Protein AF-A0A8J2Z647-F1 (afdb_monomer_lite)

InterPro domains:
  IPR025460 Protein of unknown function DUF4280 [PF14107] (947-1056)

pLDDT: mean 74.03, std 20.07, range [22.67, 97.75]

Organism: NCBI:txid2056700

Radius of gyration: 38.81 Å; chains: 1; bounding box: 99×96×97 Å

Secondary structure (DSSP, 8-state):
-HHHHHHHHHHHHTHHHHHHHHHHHHHHHHHHHHHHHHHHHHTTSTTPPP-SHHHHHHHHHHHHHHHHHHT-SS-TT-HHHHHHHHHHHHHHHHHHTT-HHHHHHHHHHHHHHHHHHHHHHHHHHHHHHHHHS-EETTTTEEPHHHHHHHHHHHHHHHHHS---------S-S-----HHHHHHHHHT--TT--HHHHHHHHHHHHHHHHHHHHHHHHHHHGGGS--SSSHHHHHHH-HHHHHHHHTTSS---TTTTTSPPP-HHHHHHHHHHHHHHHTTSS---HHHHHHHHHHHHHHHHHHHHHHS-TT-HHHHHHHHHHHHHH---HHHHHHHHHHHHHHHHHHTT---TT---HHHHHHHHHHHHHHHHHHHHHHTS--S------------------S------SHHHHHHHHHHHHHHHHT-HHHHHHHHHHHHHHHHHHHHHHHHHHHH-TTT-TTHHHHHHHHHHHHHHHHHHHHHHHHHH-TT-HHHHHHHHHHHHHHHHHHHHHHHHHHHHHHHHHHHHHHHHHHHHHH--SSS-----HHHHHHHHHHHHHHHHTS-PPP---TTPPP-GGG---HHHHHHHHHHTTS-HHHHHHHHHHHHHHHHHHHHHHHS-SS--S-HHHHHHHHHHHHHHHHHHHHHHHTTS-----PSPGGGHHHHHHHHHT--TTTS-HHHHHHHHHHHHHHHHHHHHHHHHHS---PPPPPPGGGS-SS-HHHHHHHHHHHHHHHHHHHS-PPPPTT--HHHHHHHHHHHHHHHHHHHHHHHHHHHHHHHHHHH--TTHHHHHHH-S-S---TT----HHHH-TTHHHHHHHTTT-TTHHHHHHHHHHHHHHHHHHHHHHHHHHHHHHHHHHHHHHHHHHHHHHHHHHHHHHHHHHHHHHHHHHHHHHHHHHHHHHHHHHHTTSTTS-----------S-----EEEEEEEEEEEETTBSSPEEE----TTSEETTEEBPBTT---BTTTBPPBS-B--TTSGGGSTTS--PPBPB-S--B-S-SSSEETTEEBPBTT-EEEBSSSTT-EEEEEEEEEEEEEE-

Sequence (1062 aa):
MANELAYFQKFIENLSLYNESETQGLTQKSSVLQRNLNALKQYASPDYKASGLENVNLDQTQKLIADLTSRSSQAPDAPNIQSLKAANDALTDARSAGDMSKVAKISENLSPQVSNFQQSEKKALLTRQSQRVNVDPQTMTPSSEYINALGDQLKKSQAQAPAIGATNVANDSNPKTSLVQIHKNILGLNSESSVEDINSQTQAYAHYQENLSKELSDLSNGNKGNTGKDAVSEIAKKQTLADFMGYPNAAFDAKTANTAVLPMSDQLMMKNTDFLQQTGQIKLPEHDAEMVKSIVSYHEEVTKAQNVQLGDPNTASAHVQELASSTQDPQKQQALSKLNGQVQSWSMFVVPAGLPLVAENVSKKARMLGDAQSTAVKQSQSTENRKMEVVAGEGVVMVLNDHGTSHLIGSDLQIAKQARFEQIFASMPSQQVTRLQSDYLTSVAKVTPSLLIAQSQVSASSLSELTNANATVMTEFSGLKKSALAWQENPSSDELLANYQTHLQSTTAALDQFKQQIPTALASQSQLAANANALHDSLCPCVPDMSFNAQEMLPKMTELQSALDHLPKPPQLPQGGSFDSSAIVGPYTASLNAILAEEGNESLALQASINAEIMKLKSLSQNLPKTPTANMQMASCLCDEVLDAFSQLKSLIVKISLPSVNAPSLASLPDLASFLQGIDLNTMSLPDVLSLLKQIQMELDALCQSLANAMSFSMPPLMGVPNLPPLSVDLLSPLQDLQNCLSMLLNKEVPLPSGVSMATVANLNDVLAPVLNYQHQFMALDQQNFINAMGSQSLPNMQALLSGASPNMSTSGIPSVNDLIPETPVLLNQLQSCENLAHIEDEINEINNALALAAGEIGSHAQKSKNAAKALDEMQAKTIQMQNVIAVQQRNIQSAQTAKQVAKQAELEVALANLNNSMSNTAVLSGQAASALSASSGSPQATMVTCTSSQMLCTFGLGPGMYSTLRATVLINNKPAANITDAAPMVNILPMPSCTAVTNPAWNPLKPISPCIPAGQFIPTNIMTMVQGSPINTMNNKAMCTTAVGGVISFINPSQMTTMTG

Foldseek 3Di:
DVVLVVVLVVLLVCLVVLLVVVLVVLVVLLVLLLVLLVVLLVCLPPPHDDDVVNVVSLLSNLVSLLVLLQQFLDQCPPPLNVLSLVLSVQCVVCVLVVNSNSNNVSSVVVNVSSVVSSVVRNVSSVVLNVQQNPQDPVQSARDPVSLVVLLVSQVSLVVLQDPPDPDPPPDDPDDLQFPLNLLLLLLVDDLPDDLVSLVVSLVSLVVLVVLLLVLLVCLVVVPPDDDDPCSVVSCSVSVSSVSVLCAPSVSDPSSNSSRRANNPSVLVSLVSNLVCCVVVVGPDDPVSNVSSVVSNVVNVVVCVSVVLSSRPLVSSLVSLVVSLVPDPDPSSVVSSVSSSVSSVVCVLLDDPPDDPDPVVNVVVSSVSSVVVVVVVVVVVPPPDDDDDDDDDDDDDDDDDDDDDDDDPDDPVVVVVVVVVVVVVVCPQLLNLLVVLLVLLVVLCQLQLLLLLLCVLVCPDDPCVQLVVLNVQLVVLNVQLVVLVVVCLVPVPDPVSVVSNVVSSVSNVVSSVSNNVSSVVSVVVLVLLLVLLLVLLCQLPDPDDDDQDDLVVNPVSLVVNLSSLLSFDFPPPPPPPDDPPLVPAAEPLNLVVLVVCLQPDPVVLVLVVQLVVLLVQLVVLLVPFDPDDDPPVVVLAVSLVSLLVSLVSNLVSLLVLPDPPPVQVDPVCLVVVLVVLVPDDPVPDDPVVVVVVVVVVVVVVVVVVVSVSSVDDSRDRPRDDSVNYQNDDPSNLVSLVSSLVSLVVCLVDVDDGNPNDDNVSSVSSNVSSVSSNVSNVVSVVSNVVSSVVSVVSDPVCVVVCCVVVQPPDDPPPSQDFPCSNRVCVVVVLVSSPVYPCSVSSVVSRVSSSVSSRVSVVVVVVVVVVVVVVVVSVVVVVVVVVVVVVVVVVVVVVVVVVVVVVVVVVVVVVVVVVVVVVVVVVPPPPDDDDDDDDDYDDDDDDPWFFFAFFQFWKDKPFFPAIWGFGAPDCPDDDPNTHTAFLVLQDWCRGTDFGPAGRAPLQPVVPVPDDGDTFIFDDGWDAPDQPDDDPNGHTDTQATWGDIPNHVVMIMGTPGRVGDPHTDD

Structure (mmCIF, N/CA/C/O backbone):
data_AF-A0A8J2Z647-F1
#
_entry.id   AF-A0A8J2Z647-F1
#
loop_
_atom_site.group_PDB
_atom_site.id
_atom_site.type_symbol
_atom_site.label_atom_id
_atom_site.label_alt_id
_atom_site.label_comp_id
_atom_site.label_asym_id
_atom_site.label_entity_id
_atom_site.label_seq_id
_atom_site.pdbx_PDB_ins_code
_atom_site.Cartn_x
_atom_site.Cartn_y
_atom_site.Cartn_z
_atom_site.occupancy
_atom_site.B_iso_or_equiv
_atom_site.auth_seq_id
_atom_site.auth_comp_id
_atom_site.auth_asym_id
_atom_site.auth_atom_id
_atom_site.pdbx_PDB_model_num
ATOM 1 N N . MET A 1 1 ? -30.584 4.258 8.368 1.00 54.09 1 MET A N 1
ATOM 2 C CA . MET A 1 1 ? -31.681 4.351 7.375 1.00 54.09 1 MET A CA 1
ATOM 3 C C . MET A 1 1 ? -31.402 5.392 6.286 1.00 54.09 1 MET A C 1
ATOM 5 O O . MET A 1 1 ? -30.864 4.986 5.273 1.00 54.09 1 MET A O 1
ATOM 9 N N . ALA A 1 2 ? -31.635 6.707 6.450 1.00 67.75 2 ALA A N 1
ATOM 10 C CA . ALA A 1 2 ? -31.371 7.686 5.364 1.00 67.75 2 ALA A CA 1
ATOM 11 C C . ALA A 1 2 ? -29.898 7.729 4.883 1.00 67.75 2 ALA A C 1
ATOM 13 O O . ALA A 1 2 ? -29.627 7.967 3.709 1.00 67.75 2 ALA A O 1
ATOM 14 N N . ASN A 1 3 ? -28.949 7.436 5.779 1.00 75.94 3 ASN A N 1
ATOM 15 C CA . ASN A 1 3 ? -27.516 7.449 5.471 1.00 75.94 3 ASN A CA 1
ATOM 16 C C . ASN A 1 3 ? -27.065 6.285 4.569 1.00 75.94 3 ASN A C 1
ATOM 18 O O . ASN A 1 3 ? -26.097 6.442 3.832 1.00 75.94 3 ASN A O 1
ATOM 22 N N . GLU A 1 4 ? -27.744 5.134 4.604 1.00 75.56 4 GLU A N 1
ATOM 23 C CA . GLU A 1 4 ? -27.357 3.948 3.819 1.00 75.56 4 GLU A CA 1
ATOM 24 C C . GLU A 1 4 ? -27.774 4.094 2.354 1.00 75.56 4 GLU A C 1
ATOM 26 O O . GLU A 1 4 ? -26.963 3.867 1.457 1.00 75.56 4 GLU A O 1
ATOM 31 N N . LEU A 1 5 ? -28.994 4.583 2.108 1.00 77.25 5 LEU A N 1
ATOM 32 C CA . LEU A 1 5 ? -29.458 4.923 0.764 1.00 77.25 5 LEU A CA 1
ATOM 33 C C . LEU A 1 5 ? -28.620 6.056 0.148 1.00 77.25 5 LEU A C 1
ATOM 35 O O . LEU A 1 5 ? -28.224 5.966 -1.010 1.00 77.25 5 LEU A O 1
ATOM 39 N N . ALA A 1 6 ? -28.274 7.082 0.936 1.00 77.69 6 ALA A N 1
ATOM 40 C CA . ALA A 1 6 ? -27.394 8.164 0.488 1.00 77.69 6 ALA A CA 1
ATOM 41 C C . ALA A 1 6 ? -25.971 7.671 0.162 1.00 77.69 6 ALA A C 1
ATOM 43 O O . ALA A 1 6 ? -25.351 8.148 -0.789 1.00 77.69 6 ALA A O 1
ATOM 44 N N . TYR A 1 7 ? -25.447 6.703 0.923 1.00 83.06 7 TYR A N 1
ATOM 45 C CA . TYR A 1 7 ? -24.169 6.061 0.616 1.00 83.06 7 TYR A CA 1
ATOM 46 C C . TYR A 1 7 ? -24.239 5.271 -0.694 1.00 83.06 7 TYR A C 1
ATOM 48 O O . TYR A 1 7 ? -23.358 5.418 -1.542 1.00 83.06 7 TYR A O 1
ATOM 56 N N . PHE A 1 8 ? -25.294 4.474 -0.888 1.00 81.56 8 PHE A N 1
ATOM 57 C CA . PHE A 1 8 ? -25.481 3.716 -2.122 1.00 81.56 8 PHE A CA 1
ATOM 58 C C . PHE A 1 8 ? -25.636 4.638 -3.335 1.00 81.56 8 PHE A C 1
ATOM 60 O O . PHE A 1 8 ? -24.998 4.411 -4.358 1.00 81.56 8 PHE A O 1
ATOM 67 N N . GLN A 1 9 ? -26.380 5.735 -3.198 1.00 81.50 9 GLN A N 1
ATOM 68 C CA . GLN A 1 9 ? -26.502 6.746 -4.244 1.00 81.50 9 GLN A CA 1
ATOM 69 C C . GLN A 1 9 ? -25.138 7.351 -4.610 1.00 81.50 9 GLN A C 1
ATOM 71 O O . GLN A 1 9 ? -24.772 7.364 -5.783 1.00 81.50 9 GLN A O 1
ATOM 76 N N . LYS A 1 10 ? -24.330 7.754 -3.619 1.00 83.88 10 LYS A N 1
ATOM 77 C CA . LYS A 1 10 ? -22.957 8.225 -3.866 1.00 83.88 10 LYS A CA 1
ATOM 78 C C . LYS A 1 10 ? -22.075 7.155 -4.509 1.00 83.88 10 LYS A C 1
ATOM 80 O O . LYS A 1 10 ? -21.199 7.483 -5.304 1.00 83.88 10 LYS A O 1
ATOM 85 N N . PHE A 1 11 ? -22.261 5.881 -4.170 1.00 85.38 11 PHE A N 1
ATOM 86 C CA . PHE A 1 11 ? -21.549 4.785 -4.824 1.00 85.38 11 PHE A CA 1
ATOM 87 C C . PHE A 1 11 ? -21.916 4.687 -6.313 1.00 85.38 11 PHE A C 1
ATOM 89 O O . PHE A 1 11 ? -21.012 4.600 -7.143 1.00 85.38 11 PHE A O 1
ATOM 96 N N . ILE A 1 12 ? -23.206 4.780 -6.657 1.00 82.69 12 ILE A N 1
ATOM 97 C CA . ILE A 1 12 ? -23.685 4.799 -8.049 1.00 82.69 12 ILE A CA 1
ATOM 98 C C . ILE A 1 12 ? -23.150 6.024 -8.805 1.00 82.69 12 ILE A C 1
ATOM 100 O O . ILE A 1 12 ? -22.647 5.881 -9.918 1.00 82.69 12 ILE A O 1
ATOM 104 N N . GLU A 1 13 ? -23.178 7.210 -8.191 1.00 82.69 13 GLU A N 1
ATOM 105 C CA . GLU A 1 13 ? -22.637 8.450 -8.772 1.00 82.69 13 GLU A CA 1
ATOM 106 C C . GLU A 1 13 ? -21.132 8.337 -9.084 1.00 82.69 13 GLU A C 1
ATOM 108 O O . GLU A 1 13 ? -20.663 8.863 -10.092 1.00 82.69 13 GLU A O 1
ATOM 113 N N . ASN A 1 14 ? -20.380 7.592 -8.266 1.00 85.06 14 ASN A N 1
ATOM 114 C CA . ASN A 1 14 ? -18.940 7.376 -8.437 1.00 85.06 14 ASN A CA 1
ATOM 115 C C . ASN A 1 14 ? -18.584 6.112 -9.240 1.00 85.06 14 ASN A C 1
ATOM 117 O O . ASN A 1 14 ? -17.405 5.790 -9.397 1.00 85.06 14 ASN A O 1
ATOM 121 N N . LEU A 1 15 ? -19.563 5.372 -9.766 1.00 81.31 15 LEU A N 1
ATOM 122 C CA . LEU A 1 15 ? -19.337 4.093 -10.449 1.00 81.31 15 LEU A CA 1
ATOM 123 C C . LEU A 1 15 ? -18.454 4.229 -11.701 1.00 81.31 15 LEU A C 1
ATOM 125 O O . LEU A 1 15 ? -17.704 3.312 -12.040 1.00 81.31 15 LEU A O 1
ATOM 129 N N . SER A 1 16 ? -18.503 5.386 -12.367 1.00 81.06 16 SER A N 1
ATOM 130 C CA . SER A 1 16 ? -17.618 5.726 -13.487 1.00 81.06 16 SER A CA 1
ATOM 131 C C . SER A 1 16 ? -16.142 5.757 -13.076 1.00 81.06 16 SER A C 1
ATOM 133 O O . SER A 1 16 ? -15.313 5.209 -13.800 1.00 81.06 16 SER A O 1
ATOM 135 N N . LEU A 1 17 ? -15.819 6.304 -11.898 1.00 82.25 17 LEU A N 1
ATOM 136 C CA . LEU A 1 17 ? -14.452 6.364 -11.369 1.00 82.25 17 LEU A CA 1
ATOM 137 C C . LEU A 1 17 ? -13.914 4.967 -11.044 1.00 82.25 17 LEU A C 1
ATOM 139 O O . LEU A 1 17 ? -12.763 4.656 -11.351 1.00 82.25 17 LEU A O 1
ATOM 143 N N . TYR A 1 18 ? -14.752 4.092 -10.478 1.00 81.50 18 TYR A N 1
ATOM 144 C CA . TYR A 1 18 ? -14.369 2.697 -10.233 1.00 81.50 18 TYR A CA 1
ATOM 145 C C . TYR A 1 18 ? -14.069 1.953 -11.541 1.00 81.50 18 TYR A C 1
ATOM 147 O O . TYR A 1 18 ? -13.082 1.223 -11.617 1.00 81.50 18 TYR A O 1
ATOM 155 N N . ASN A 1 19 ? -14.862 2.182 -12.591 1.00 81.56 19 ASN A N 1
ATOM 156 C CA . ASN A 1 19 ? -14.628 1.583 -13.909 1.00 81.56 19 ASN A CA 1
ATOM 157 C C . ASN A 1 19 ? -13.360 2.101 -14.579 1.00 81.56 19 ASN A C 1
ATOM 159 O O . ASN A 1 19 ? -12.630 1.338 -15.219 1.00 81.56 19 ASN A O 1
ATOM 163 N N . GLU A 1 20 ? -13.092 3.397 -14.444 1.00 84.81 20 GLU A N 1
ATOM 164 C CA . GLU A 1 20 ? -11.859 3.990 -14.938 1.00 84.81 20 GLU A CA 1
ATOM 165 C C . GLU A 1 20 ? -10.650 3.383 -14.220 1.00 84.81 20 GLU A C 1
ATOM 167 O O . GLU A 1 20 ? -9.707 2.943 -14.877 1.00 84.81 20 GLU A O 1
ATOM 172 N N . SER A 1 21 ? -10.723 3.237 -12.894 1.00 85.69 21 SER A N 1
ATOM 173 C CA . SER A 1 21 ? -9.694 2.569 -12.094 1.00 85.69 21 SER A CA 1
ATOM 174 C C . SER A 1 21 ? -9.482 1.104 -12.509 1.00 85.69 21 SER A C 1
ATOM 176 O O . SER A 1 21 ? -8.341 0.682 -12.711 1.00 85.69 21 SER A O 1
ATOM 178 N N . GLU A 1 22 ? -10.554 0.329 -12.728 1.00 84.50 22 GLU A N 1
ATOM 179 C CA . GLU A 1 22 ? -10.462 -1.055 -13.227 1.00 84.50 22 GLU A CA 1
ATOM 180 C C . GLU A 1 22 ? -9.810 -1.109 -14.624 1.00 84.50 22 GLU A C 1
ATOM 182 O O . GLU A 1 22 ? -8.928 -1.937 -14.875 1.00 84.50 22 GLU A O 1
ATOM 187 N N . THR A 1 23 ? -10.163 -0.176 -15.514 1.00 85.00 23 THR A N 1
ATOM 188 C CA . THR A 1 23 ? -9.591 -0.070 -16.868 1.00 85.00 23 THR A CA 1
ATOM 189 C C . THR A 1 23 ? -8.109 0.323 -16.842 1.00 85.00 23 THR A C 1
ATOM 191 O O . THR A 1 23 ? -7.301 -0.213 -17.612 1.00 85.00 23 THR A O 1
ATOM 194 N N . GLN A 1 24 ? -7.722 1.234 -15.947 1.00 88.25 24 GLN A N 1
ATOM 195 C CA . GLN A 1 24 ? -6.329 1.624 -15.730 1.00 88.25 24 GLN A CA 1
ATOM 196 C C . GLN A 1 24 ? -5.515 0.451 -15.168 1.00 88.25 24 GLN A C 1
ATOM 198 O O . GLN A 1 24 ? -4.445 0.143 -15.696 1.00 88.25 24 GLN A O 1
ATOM 203 N N . GLY A 1 25 ? -6.049 -0.271 -14.178 1.00 87.31 25 GLY A N 1
ATOM 204 C CA . GLY A 1 25 ? -5.416 -1.465 -13.613 1.00 87.31 25 GLY A CA 1
ATOM 205 C C . GLY A 1 25 ? -5.202 -2.572 -14.650 1.00 87.31 25 GLY A C 1
ATOM 206 O O . GLY A 1 25 ? -4.129 -3.178 -14.703 1.00 87.31 25 GLY A O 1
ATOM 207 N N . LEU A 1 26 ? -6.183 -2.796 -15.530 1.00 87.25 26 LEU A N 1
ATOM 208 C CA . LEU A 1 26 ? -6.056 -3.714 -16.664 1.00 87.25 26 LEU A CA 1
ATOM 209 C C . LEU A 1 26 ? -4.942 -3.273 -17.627 1.00 87.25 26 LEU A C 1
ATOM 211 O O . LEU A 1 26 ? -4.101 -4.081 -18.025 1.00 87.25 26 LEU A O 1
ATOM 215 N N . THR A 1 27 ? -4.908 -1.986 -17.975 1.00 88.12 27 THR A N 1
ATOM 216 C CA . THR A 1 27 ? -3.908 -1.406 -18.884 1.00 88.12 27 THR A CA 1
ATOM 217 C C . THR A 1 27 ? -2.497 -1.514 -18.310 1.00 88.12 27 THR A C 1
ATOM 219 O O . THR A 1 27 ? -1.562 -1.887 -19.023 1.00 88.12 27 THR A O 1
ATOM 222 N N . GLN A 1 28 ? -2.339 -1.271 -17.009 1.00 91.38 28 GLN A N 1
ATOM 223 C CA . GLN A 1 28 ? -1.070 -1.424 -16.309 1.00 91.38 28 GLN A CA 1
ATOM 224 C C . GLN A 1 28 ? -0.593 -2.882 -16.335 1.00 91.38 28 GLN A C 1
ATOM 226 O O . GLN A 1 28 ? 0.544 -3.146 -16.729 1.00 91.38 28 GLN A O 1
ATOM 231 N N . LYS A 1 29 ? -1.456 -3.842 -15.975 1.00 91.06 29 LYS A N 1
ATOM 232 C CA . LYS A 1 29 ? -1.112 -5.276 -15.970 1.00 91.06 29 LYS A CA 1
ATOM 233 C C . LYS A 1 29 ? -0.790 -5.807 -17.364 1.00 91.06 29 LYS A C 1
ATOM 235 O O . LYS A 1 29 ? 0.198 -6.519 -17.517 1.00 91.06 29 LYS A O 1
ATOM 240 N N . SER A 1 30 ? -1.566 -5.408 -18.372 1.00 90.31 30 SER A N 1
ATOM 241 C CA . SER A 1 30 ? -1.298 -5.711 -19.784 1.00 90.31 30 SER A CA 1
ATOM 242 C C . SER A 1 30 ? 0.072 -5.176 -20.216 1.00 90.31 30 SER A C 1
ATOM 244 O O . SER A 1 30 ? 0.875 -5.905 -20.791 1.00 90.31 30 SER A O 1
ATOM 246 N N . SER A 1 31 ? 0.408 -3.939 -19.835 1.00 91.00 31 SER A N 1
ATOM 247 C CA . SER A 1 31 ? 1.707 -3.327 -20.150 1.00 91.00 31 SER A CA 1
ATOM 248 C C . SER A 1 31 ? 2.879 -4.033 -19.456 1.00 91.00 31 SER A C 1
ATOM 250 O O . SER A 1 31 ? 3.943 -4.208 -20.050 1.00 91.00 31 SER A O 1
ATOM 252 N N . VAL A 1 32 ? 2.710 -4.470 -18.201 1.00 92.00 32 VAL A N 1
ATOM 253 C CA . VAL A 1 32 ? 3.717 -5.287 -17.498 1.00 92.00 32 VAL A CA 1
ATOM 254 C C . VAL A 1 32 ? 3.878 -6.640 -18.190 1.00 92.00 32 VAL A C 1
ATOM 256 O O . VAL A 1 32 ? 5.005 -7.037 -18.471 1.00 92.00 32 VAL A O 1
ATOM 259 N N . LEU A 1 33 ? 2.773 -7.312 -18.528 1.00 94.06 33 LEU A N 1
ATOM 260 C CA . LEU A 1 33 ? 2.807 -8.581 -19.251 1.00 94.06 33 LEU A CA 1
ATOM 261 C C . LEU A 1 33 ? 3.526 -8.426 -20.596 1.00 94.06 33 LEU A C 1
ATOM 263 O O . LEU A 1 33 ? 4.410 -9.212 -20.912 1.00 94.06 33 LEU A O 1
ATOM 267 N N . GLN A 1 34 ? 3.238 -7.362 -21.342 1.00 94.06 34 GLN A N 1
ATOM 268 C CA . GLN A 1 34 ? 3.888 -7.063 -22.613 1.00 94.06 34 GLN A CA 1
ATOM 269 C C . GLN A 1 34 ? 5.408 -6.868 -22.467 1.00 94.06 34 GLN A C 1
ATOM 271 O O . GLN A 1 34 ? 6.181 -7.360 -23.293 1.00 94.06 34 GLN A O 1
ATOM 276 N N . ARG A 1 35 ? 5.858 -6.196 -21.397 1.00 93.38 35 ARG A N 1
ATOM 277 C CA . ARG A 1 35 ? 7.290 -6.072 -21.074 1.00 93.38 35 ARG A CA 1
ATOM 278 C C . ARG A 1 35 ? 7.919 -7.427 -20.754 1.00 93.38 35 ARG A C 1
ATOM 280 O O . ARG A 1 35 ? 8.986 -7.726 -21.287 1.00 93.38 35 ARG A O 1
ATOM 287 N N . ASN A 1 36 ? 7.247 -8.260 -19.963 1.00 92.88 36 ASN A N 1
ATOM 288 C CA . ASN A 1 36 ? 7.747 -9.592 -19.623 1.00 92.88 36 ASN A CA 1
ATOM 289 C C . ASN A 1 36 ? 7.834 -10.501 -20.857 1.00 92.88 36 ASN A C 1
ATOM 291 O O . ASN A 1 36 ? 8.835 -11.189 -21.037 1.00 92.88 36 ASN A O 1
ATOM 295 N N . LEU A 1 37 ? 6.848 -10.446 -21.757 1.00 93.44 37 LEU A N 1
ATOM 296 C CA . LEU A 1 37 ? 6.883 -11.187 -23.021 1.00 93.44 37 LEU A CA 1
ATOM 297 C C . LEU A 1 37 ? 8.038 -10.737 -23.917 1.00 93.44 37 LEU A C 1
ATOM 299 O O . LEU A 1 37 ? 8.692 -11.570 -24.541 1.00 93.44 37 LEU A O 1
ATOM 303 N N . ASN A 1 38 ? 8.340 -9.438 -23.950 1.00 91.75 38 ASN A N 1
ATOM 304 C CA . ASN A 1 38 ? 9.505 -8.932 -24.672 1.00 91.75 38 ASN A CA 1
ATOM 305 C C . ASN A 1 38 ? 10.830 -9.402 -24.049 1.00 91.75 38 ASN A C 1
ATOM 307 O O . ASN A 1 38 ? 11.751 -9.732 -24.791 1.00 91.75 38 ASN A O 1
ATOM 311 N N . ALA A 1 39 ? 10.919 -9.500 -22.719 1.00 90.25 39 ALA A N 1
ATOM 312 C CA . ALA A 1 39 ? 12.086 -10.074 -22.048 1.00 90.25 39 ALA A CA 1
ATOM 313 C C . ALA A 1 39 ? 12.245 -11.574 -22.358 1.00 90.25 39 ALA A C 1
ATOM 315 O O . ALA A 1 39 ? 13.338 -12.017 -22.703 1.00 90.25 39 ALA A O 1
ATOM 316 N N . LEU A 1 40 ? 11.151 -12.348 -22.335 1.00 90.94 40 LEU A N 1
ATOM 317 C CA . LEU A 1 40 ? 11.168 -13.777 -22.674 1.00 90.94 40 LEU A CA 1
ATOM 318 C C . LEU A 1 40 ? 11.621 -14.039 -24.119 1.00 90.94 40 LEU A C 1
ATOM 320 O O . LEU A 1 40 ? 12.302 -15.032 -24.374 1.00 90.94 40 LEU A O 1
ATOM 324 N N . LYS A 1 41 ? 11.318 -13.135 -25.062 1.00 91.69 41 LYS A N 1
ATOM 325 C CA . LYS A 1 41 ? 11.833 -13.213 -26.443 1.00 91.69 41 LYS A CA 1
ATOM 326 C C . LYS A 1 41 ? 13.357 -13.118 -26.511 1.00 91.69 41 LYS A C 1
ATOM 328 O O . LYS A 1 41 ? 13.965 -13.789 -27.338 1.00 91.69 41 LYS A O 1
ATOM 333 N N . GLN A 1 42 ? 13.986 -12.318 -25.649 1.00 88.56 42 GLN A N 1
ATOM 334 C CA . GLN A 1 42 ? 15.446 -12.158 -25.649 1.00 88.56 42 GLN A CA 1
ATOM 335 C C . GLN A 1 42 ? 16.165 -13.444 -25.217 1.00 88.56 42 GLN A C 1
ATOM 337 O O . GLN A 1 42 ? 17.270 -13.717 -25.685 1.00 88.56 42 GLN A O 1
ATOM 342 N N . TYR A 1 43 ? 15.513 -14.278 -24.401 1.00 84.38 43 TYR A N 1
ATOM 343 C CA . TYR A 1 43 ? 16.066 -15.554 -23.931 1.00 84.38 43 TYR A CA 1
ATOM 344 C C . TYR A 1 43 ? 16.123 -16.641 -25.006 1.00 84.38 43 TYR A C 1
ATOM 346 O O . TYR A 1 43 ? 16.793 -17.652 -24.822 1.00 84.38 43 TYR A O 1
ATOM 354 N N . ALA A 1 44 ? 15.447 -16.428 -26.136 1.00 78.44 44 ALA A N 1
ATOM 355 C CA . ALA A 1 44 ? 15.513 -17.307 -27.300 1.00 78.44 44 ALA A CA 1
ATOM 356 C C . ALA A 1 44 ? 16.778 -17.126 -28.135 1.00 78.44 44 ALA A C 1
ATOM 358 O O . ALA A 1 44 ? 17.016 -17.932 -29.037 1.00 78.44 44 ALA A O 1
ATOM 359 N N . SER A 1 45 ? 17.514 -16.030 -27.925 1.00 83.56 45 SER A N 1
ATOM 360 C CA . SER A 1 45 ? 18.681 -15.738 -28.744 1.00 83.56 45 SER A CA 1
ATOM 361 C C . SER A 1 45 ? 19.688 -16.885 -28.614 1.00 83.56 45 SER A C 1
ATOM 363 O O . SER A 1 45 ? 19.972 -17.299 -27.488 1.00 83.56 45 SER A O 1
ATOM 365 N N . PRO A 1 46 ? 20.258 -17.394 -29.723 1.00 77.94 46 PRO A N 1
ATOM 366 C CA . PRO A 1 46 ? 21.289 -18.432 -29.666 1.00 77.94 46 PRO A CA 1
ATOM 367 C C . PRO A 1 46 ? 22.515 -18.009 -28.838 1.00 77.94 46 PRO A C 1
ATOM 369 O O . PRO A 1 46 ? 23.239 -18.868 -28.338 1.00 77.94 46 PRO A O 1
ATOM 372 N N . ASP A 1 47 ? 22.709 -16.703 -28.637 1.00 82.75 47 ASP A N 1
ATOM 373 C CA . ASP A 1 47 ? 23.798 -16.135 -27.839 1.00 82.75 47 ASP A CA 1
ATOM 374 C C . ASP A 1 47 ? 23.453 -15.969 -26.348 1.00 82.75 47 ASP A C 1
ATOM 376 O O . ASP A 1 47 ? 24.308 -15.590 -25.540 1.00 82.75 47 ASP A O 1
ATOM 380 N N . TYR A 1 48 ? 22.204 -16.233 -25.953 1.00 80.31 48 TYR A N 1
ATOM 381 C CA . TYR A 1 48 ? 21.752 -16.027 -24.585 1.00 80.31 48 TYR A CA 1
ATOM 382 C C . TYR A 1 48 ? 22.278 -17.116 -23.638 1.00 80.31 48 TYR A C 1
ATOM 384 O O . TYR A 1 48 ? 22.053 -18.312 -23.830 1.00 80.31 48 TYR A O 1
ATOM 392 N N . LYS A 1 49 ? 22.968 -16.699 -22.570 1.00 80.12 49 LYS A N 1
ATOM 393 C CA . LYS A 1 49 ? 23.425 -17.592 -21.496 1.00 80.12 49 LYS A CA 1
ATOM 394 C C . LYS A 1 49 ? 22.438 -17.547 -20.340 1.00 80.12 49 LYS A C 1
ATOM 396 O O . LYS A 1 49 ? 22.193 -16.473 -19.797 1.00 80.12 49 LYS A O 1
ATOM 401 N N . ALA A 1 50 ? 21.949 -18.720 -19.941 1.00 78.44 50 ALA A N 1
ATOM 402 C CA . ALA A 1 50 ? 21.020 -18.852 -18.828 1.00 78.44 50 ALA A CA 1
ATOM 403 C C . ALA A 1 50 ? 21.577 -18.203 -17.547 1.00 78.44 50 ALA A C 1
ATOM 405 O O . ALA A 1 50 ? 22.689 -18.503 -17.107 1.00 78.44 50 ALA A O 1
ATOM 406 N N . SER A 1 51 ? 20.781 -17.315 -16.966 1.00 80.31 51 SER A N 1
ATOM 407 C CA . SER A 1 51 ? 21.056 -16.470 -15.805 1.00 80.31 51 SER A CA 1
ATOM 408 C C . SER A 1 51 ? 20.190 -16.821 -14.589 1.00 80.31 51 SER A C 1
ATOM 410 O O . SER A 1 51 ? 20.472 -16.368 -13.481 1.00 80.31 51 SER A O 1
ATOM 412 N N . GLY A 1 52 ? 19.126 -17.608 -14.779 1.00 78.19 52 GLY A N 1
ATOM 413 C CA . GLY A 1 52 ? 18.112 -17.900 -13.767 1.00 78.19 52 GLY A CA 1
ATOM 414 C C . GLY A 1 52 ? 16.986 -16.858 -13.699 1.00 78.19 52 GLY A C 1
ATOM 415 O O . GLY A 1 52 ? 15.943 -17.140 -13.106 1.00 78.19 52 GLY A O 1
ATOM 416 N N . LEU A 1 53 ? 17.153 -15.684 -14.327 1.00 77.06 53 LEU A N 1
ATOM 417 C CA . LEU A 1 53 ? 16.112 -14.649 -14.436 1.00 77.06 53 LEU A CA 1
ATOM 418 C C . LEU A 1 53 ? 14.943 -15.087 -15.326 1.00 77.06 53 LEU A C 1
ATOM 420 O O . LEU A 1 53 ? 13.837 -14.567 -15.185 1.00 77.06 53 LEU A O 1
ATOM 424 N N . GLU A 1 54 ? 15.159 -16.064 -16.206 1.00 86.50 54 GLU A N 1
ATOM 425 C CA . GLU A 1 54 ? 14.137 -16.577 -17.117 1.00 86.50 54 GLU A CA 1
ATOM 426 C C . GLU A 1 54 ? 12.993 -17.207 -16.335 1.00 86.50 54 GLU A C 1
ATOM 428 O O . GLU A 1 54 ? 11.832 -16.952 -16.639 1.00 86.50 54 GLU A O 1
ATOM 433 N N . ASN A 1 55 ? 13.317 -17.955 -15.277 1.00 81.25 55 ASN A N 1
ATOM 434 C CA . ASN A 1 55 ? 12.321 -18.572 -14.408 1.00 81.25 55 ASN A CA 1
ATOM 435 C C . ASN A 1 55 ? 11.493 -17.522 -13.661 1.00 81.25 55 ASN A C 1
ATOM 437 O O . ASN A 1 55 ? 10.278 -17.659 -13.582 1.00 81.25 55 ASN A O 1
ATOM 441 N N . VAL A 1 56 ? 12.128 -16.449 -13.177 1.00 81.00 56 VAL A N 1
ATOM 442 C CA . VAL A 1 56 ? 11.430 -15.360 -12.475 1.00 81.00 56 VAL A CA 1
ATOM 443 C C . VAL A 1 56 ? 10.478 -14.632 -13.422 1.00 81.00 56 VAL A C 1
ATOM 445 O O . VAL A 1 56 ? 9.314 -14.417 -13.086 1.00 81.00 56 VAL A O 1
ATOM 448 N N . ASN A 1 57 ? 10.946 -14.285 -14.621 1.00 85.75 57 ASN A N 1
ATOM 449 C CA . ASN A 1 57 ? 10.122 -13.604 -15.616 1.00 85.75 57 ASN A CA 1
ATOM 450 C C . ASN A 1 57 ? 8.998 -14.499 -16.138 1.00 85.75 57 ASN A C 1
ATOM 452 O O . ASN A 1 57 ? 7.892 -14.012 -16.380 1.00 85.75 57 ASN A O 1
ATOM 456 N N . LEU A 1 58 ? 9.241 -15.804 -16.260 1.00 88.25 58 LEU A N 1
ATOM 457 C CA . LEU A 1 58 ? 8.225 -16.777 -16.635 1.00 88.25 58 LEU A CA 1
ATOM 458 C C . LEU A 1 58 ? 7.163 -16.937 -15.538 1.00 88.25 58 LEU A C 1
ATOM 460 O O . LEU A 1 58 ? 5.982 -16.823 -15.847 1.00 88.25 58 LEU A O 1
ATOM 464 N N . ASP A 1 59 ? 7.556 -17.077 -14.268 1.00 86.69 59 ASP A N 1
ATOM 465 C CA . ASP A 1 59 ? 6.628 -17.129 -13.126 1.00 86.69 59 ASP A CA 1
ATOM 466 C C . ASP A 1 59 ? 5.750 -15.872 -13.054 1.00 86.69 59 ASP A C 1
ATOM 468 O O . ASP A 1 59 ? 4.528 -15.950 -12.909 1.00 86.69 59 ASP A O 1
ATOM 472 N N . GLN A 1 60 ? 6.355 -14.690 -13.212 1.00 88.62 60 GLN A N 1
ATOM 473 C CA . GLN A 1 60 ? 5.616 -13.427 -13.241 1.00 88.62 60 GLN A CA 1
ATOM 474 C C . GLN A 1 60 ? 4.656 -13.346 -14.433 1.00 88.62 60 GLN A C 1
ATOM 476 O O . GLN A 1 60 ? 3.532 -12.872 -14.281 1.00 88.62 60 GLN A O 1
ATOM 481 N N . THR A 1 61 ? 5.081 -13.817 -15.608 1.00 92.62 61 THR A N 1
ATOM 482 C CA . THR A 1 61 ? 4.251 -13.874 -16.821 1.00 92.62 61 THR A CA 1
ATOM 483 C C . THR A 1 61 ? 3.038 -14.773 -16.605 1.00 92.62 61 THR A C 1
ATOM 485 O O . THR A 1 61 ? 1.911 -14.334 -16.819 1.00 92.62 61 THR A O 1
ATOM 488 N N . GLN A 1 62 ? 3.249 -15.993 -16.107 1.00 91.69 62 GLN A N 1
ATOM 489 C CA . GLN A 1 62 ? 2.178 -16.955 -15.839 1.00 91.69 62 GLN A CA 1
ATOM 490 C C . GLN A 1 62 ? 1.197 -16.423 -14.786 1.00 91.69 62 GLN A C 1
ATOM 492 O O . GLN A 1 62 ? -0.018 -16.500 -14.967 1.00 91.69 62 GLN A O 1
ATOM 497 N N . LYS A 1 63 ? 1.709 -15.786 -13.724 1.00 88.50 63 LYS A N 1
ATOM 498 C CA . LYS A 1 63 ? 0.881 -15.140 -12.697 1.00 88.50 63 LYS A CA 1
ATOM 499 C C . LYS A 1 63 ? 0.041 -13.990 -13.257 1.00 88.50 63 LYS A C 1
ATOM 501 O O . LYS A 1 63 ? -1.125 -13.867 -12.895 1.00 88.50 63 LYS A O 1
ATOM 506 N N . LEU A 1 64 ? 0.606 -13.159 -14.135 1.00 91.81 64 LEU A N 1
ATOM 507 C CA . LEU A 1 64 ? -0.127 -12.064 -14.778 1.00 91.81 64 LEU A CA 1
ATOM 508 C C . LEU A 1 64 ? -1.202 -12.580 -15.735 1.00 91.81 64 LEU A C 1
ATOM 510 O O . LEU A 1 64 ? -2.296 -12.027 -15.748 1.00 91.81 64 LEU A O 1
ATOM 514 N N . ILE A 1 65 ? -0.933 -13.644 -16.497 1.00 92.50 65 ILE A N 1
ATOM 515 C CA . ILE A 1 65 ? -1.944 -14.257 -17.371 1.00 92.50 65 ILE A CA 1
ATOM 516 C C . ILE A 1 65 ? -3.081 -14.854 -16.533 1.00 92.50 65 ILE A C 1
ATOM 518 O O . ILE A 1 65 ? -4.252 -14.624 -16.840 1.00 92.50 65 ILE A O 1
ATOM 522 N N . ALA A 1 66 ? -2.758 -15.568 -15.452 1.00 86.50 66 ALA A N 1
ATOM 523 C CA . ALA A 1 66 ? -3.756 -16.108 -14.533 1.00 86.50 66 ALA A CA 1
ATOM 524 C C . ALA A 1 66 ? -4.621 -14.994 -13.916 1.00 86.50 66 ALA A C 1
ATOM 526 O O . ALA A 1 66 ? -5.842 -15.089 -13.936 1.00 86.50 66 ALA A O 1
ATOM 527 N N . ASP A 1 67 ? -4.008 -13.902 -13.451 1.00 86.25 67 ASP A N 1
ATOM 528 C CA . ASP A 1 67 ? -4.724 -12.771 -12.849 1.00 86.25 67 ASP A CA 1
ATOM 529 C C . ASP A 1 67 ? -5.563 -11.971 -13.867 1.00 86.25 67 ASP A C 1
ATOM 531 O O . ASP A 1 67 ? -6.664 -11.526 -13.545 1.00 86.25 67 ASP A O 1
ATOM 535 N N . LEU A 1 68 ? -5.091 -11.812 -15.110 1.00 88.69 68 LEU A N 1
ATOM 536 C CA . LEU A 1 68 ? -5.872 -11.188 -16.186 1.00 88.69 68 LEU A CA 1
ATOM 537 C C . LEU A 1 68 ? -7.073 -12.052 -16.583 1.00 88.69 68 LEU A C 1
ATOM 539 O O . LEU A 1 68 ? -8.175 -11.534 -16.752 1.00 88.69 68 LEU A O 1
ATOM 543 N N . THR A 1 69 ? -6.877 -13.365 -16.713 1.00 87.19 69 THR A N 1
ATOM 544 C CA . THR A 1 69 ? -7.955 -14.286 -17.103 1.00 87.19 69 THR A CA 1
ATOM 545 C C . THR A 1 69 ? -8.977 -14.498 -15.988 1.00 87.19 69 THR A C 1
ATOM 547 O O . THR A 1 69 ? -10.161 -14.621 -16.291 1.00 87.19 69 THR A O 1
ATOM 550 N N . SER A 1 70 ? -8.571 -14.480 -14.713 1.00 82.12 70 SER A N 1
ATOM 551 C CA . SER A 1 70 ? -9.489 -14.632 -13.575 1.00 82.12 70 SER A CA 1
ATOM 552 C C . SER A 1 70 ? -10.320 -13.379 -13.287 1.00 82.12 70 SER A C 1
ATOM 554 O O . SER A 1 70 ? -11.418 -13.489 -12.745 1.00 82.12 70 SER A O 1
ATOM 556 N N . ARG A 1 71 ? -9.809 -12.190 -13.636 1.00 81.88 71 ARG A N 1
ATOM 557 C CA . ARG A 1 71 ? -10.491 -10.894 -13.447 1.00 81.88 71 ARG A CA 1
ATOM 558 C C . ARG A 1 71 ? -11.249 -10.408 -14.679 1.00 81.88 71 ARG A C 1
ATOM 560 O O . ARG A 1 71 ? -11.778 -9.299 -14.659 1.00 81.88 71 ARG A O 1
ATOM 567 N N . SER A 1 72 ? -11.265 -11.190 -15.754 1.00 84.94 72 SER A N 1
ATOM 568 C CA . SER A 1 72 ? -11.943 -10.786 -16.977 1.00 84.94 72 SER A CA 1
ATOM 569 C C . SER A 1 72 ? -13.456 -10.700 -16.764 1.00 84.94 72 SER A C 1
ATOM 571 O O . SER A 1 72 ? -14.102 -11.600 -16.236 1.00 84.94 72 SER A O 1
ATOM 573 N N . SER A 1 73 ? -14.022 -9.605 -17.249 1.00 81.06 73 SER A N 1
ATOM 574 C CA . SER A 1 73 ? -15.444 -9.341 -17.414 1.00 81.06 73 SER A CA 1
ATOM 575 C C . SER A 1 73 ? -16.044 -10.077 -18.623 1.00 81.06 73 SER A C 1
ATOM 577 O O . SER A 1 73 ? -17.216 -9.899 -18.958 1.00 81.06 73 SER A O 1
ATOM 579 N N . GLN A 1 74 ? -15.280 -10.922 -19.309 1.00 82.38 74 GLN A N 1
ATOM 580 C CA . GLN A 1 74 ? -15.809 -11.805 -20.339 1.00 82.38 74 GLN A CA 1
ATOM 581 C C . GLN A 1 74 ? -16.188 -13.162 -19.740 1.00 82.38 74 GLN A C 1
ATOM 583 O O . GLN A 1 74 ? -15.706 -13.568 -18.683 1.00 82.38 74 GLN A O 1
ATOM 588 N N . ALA A 1 75 ? -17.088 -13.873 -20.418 1.00 77.50 75 ALA A N 1
ATOM 589 C CA . ALA A 1 75 ? -17.415 -15.240 -20.035 1.00 77.50 75 ALA A CA 1
ATOM 590 C C . ALA A 1 75 ? -16.167 -16.137 -20.195 1.00 77.50 75 ALA A C 1
ATOM 592 O O . ALA A 1 75 ? -15.389 -15.904 -21.120 1.00 77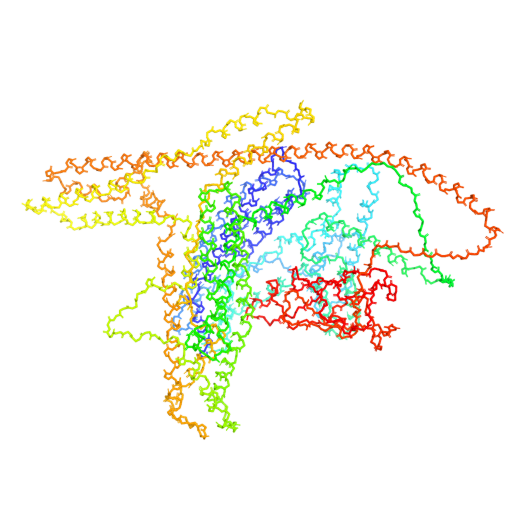.50 75 ALA A O 1
ATOM 593 N N . PRO A 1 76 ? -15.939 -17.155 -19.346 1.00 75.81 76 PRO A N 1
ATOM 594 C CA . PRO A 1 76 ? -14.683 -17.915 -19.373 1.00 75.81 76 PRO A CA 1
ATOM 595 C C . PRO A 1 76 ? -14.431 -18.693 -20.674 1.00 75.81 76 PRO A C 1
ATOM 597 O O . PRO A 1 76 ? -13.300 -19.107 -20.931 1.00 75.81 76 PRO A O 1
ATOM 600 N N . ASP A 1 77 ? -15.466 -18.892 -21.490 1.00 80.75 77 ASP A N 1
ATOM 601 C CA . ASP A 1 77 ? -15.441 -19.480 -22.832 1.00 80.75 77 ASP A CA 1
ATOM 602 C C . ASP A 1 77 ? -15.134 -18.466 -23.946 1.00 80.75 77 ASP A C 1
ATOM 604 O O . ASP A 1 77 ? -15.024 -18.852 -25.111 1.00 80.75 77 ASP A O 1
ATOM 608 N N . ALA A 1 78 ? -14.954 -17.180 -23.623 1.00 86.75 78 ALA A N 1
ATOM 609 C CA . ALA A 1 78 ? -14.613 -16.175 -24.617 1.00 86.75 78 ALA A CA 1
ATOM 610 C C . ALA A 1 78 ? -13.299 -16.554 -25.335 1.00 86.75 78 ALA A C 1
ATOM 612 O O . ALA A 1 78 ? -12.309 -16.882 -24.667 1.00 86.75 78 ALA A O 1
ATOM 613 N N . PRO A 1 79 ? -13.238 -16.462 -26.680 1.00 90.62 79 PRO A N 1
ATOM 614 C CA . PRO A 1 79 ? -12.081 -16.911 -27.460 1.00 90.62 79 PRO A CA 1
ATOM 615 C C . PRO A 1 79 ? -10.741 -16.318 -27.002 1.00 90.62 79 PRO A C 1
ATOM 617 O O . PRO A 1 79 ? -9.719 -17.004 -27.021 1.00 90.62 79 PRO A O 1
ATOM 620 N N . ASN A 1 80 ? -10.745 -15.063 -26.542 1.00 90.19 80 ASN A N 1
ATOM 621 C CA . ASN A 1 80 ? -9.545 -14.376 -26.064 1.00 90.19 80 ASN A CA 1
ATOM 622 C C . ASN A 1 80 ? -9.049 -14.932 -24.719 1.00 90.19 80 ASN A C 1
ATOM 624 O O . ASN A 1 80 ? -7.843 -15.085 -24.537 1.00 90.19 80 ASN A O 1
ATOM 628 N N . ILE A 1 81 ? -9.960 -15.293 -23.804 1.00 88.69 81 ILE A N 1
ATOM 629 C CA . ILE A 1 81 ? -9.605 -15.957 -22.541 1.00 88.69 81 ILE A CA 1
ATOM 630 C C . ILE A 1 81 ? -9.059 -17.356 -22.826 1.00 88.69 81 ILE A C 1
ATOM 632 O O . ILE A 1 81 ? -8.018 -17.724 -22.289 1.00 88.69 81 ILE A O 1
ATOM 636 N N . GLN A 1 82 ? -9.730 -18.124 -23.687 1.00 91.94 82 GLN A N 1
ATOM 637 C CA . GLN A 1 82 ? -9.291 -19.476 -24.049 1.00 91.94 82 GLN A CA 1
ATOM 638 C C . GLN A 1 82 ? -7.915 -19.468 -24.725 1.00 91.94 82 GLN A C 1
ATOM 640 O O . GLN A 1 82 ? -7.073 -20.305 -24.413 1.00 91.94 82 GLN A O 1
ATOM 645 N N . SER A 1 83 ? -7.647 -18.474 -25.576 1.00 91.50 83 SER A N 1
ATOM 646 C CA . SER A 1 83 ? -6.333 -18.290 -26.205 1.00 91.50 83 SER A CA 1
ATOM 647 C C . SER A 1 83 ? -5.239 -17.988 -25.175 1.00 91.50 83 SER A C 1
ATOM 649 O O . SER A 1 83 ? -4.188 -18.626 -25.201 1.00 91.50 83 SER A O 1
ATOM 651 N N . LEU A 1 84 ? -5.502 -17.082 -24.223 1.00 92.94 84 LEU A N 1
ATOM 652 C CA . LEU A 1 84 ? -4.568 -16.775 -23.133 1.00 92.94 84 LEU A CA 1
ATOM 653 C C . LEU A 1 84 ? -4.306 -17.989 -22.230 1.00 92.94 84 LEU A C 1
ATOM 655 O O . LEU A 1 84 ? -3.159 -18.233 -21.858 1.00 92.94 84 LEU A O 1
ATOM 659 N N . LYS A 1 85 ? -5.345 -18.768 -21.900 1.00 90.56 85 LYS A N 1
ATOM 660 C CA . LYS A 1 85 ? -5.220 -19.998 -21.099 1.00 90.56 85 LYS A CA 1
ATOM 661 C C . LYS A 1 85 ? -4.390 -21.055 -21.820 1.00 90.56 85 LYS A C 1
ATOM 663 O O . LYS A 1 85 ? -3.409 -21.528 -21.260 1.00 90.56 85 LYS A O 1
ATOM 668 N N . ALA A 1 86 ? -4.708 -21.340 -23.082 1.00 92.06 86 ALA A N 1
ATOM 669 C CA . ALA A 1 86 ? -3.943 -22.281 -23.896 1.00 92.06 86 ALA A CA 1
ATOM 670 C C . ALA A 1 86 ? -2.470 -21.859 -24.035 1.00 92.06 86 ALA A C 1
ATOM 672 O O . ALA A 1 86 ? -1.576 -22.702 -24.001 1.00 92.06 86 ALA A O 1
ATOM 673 N N . ALA A 1 87 ? -2.194 -20.556 -24.146 1.00 91.81 87 ALA A N 1
ATOM 674 C CA . ALA A 1 87 ? -0.828 -20.047 -24.168 1.00 91.81 87 ALA A CA 1
ATOM 675 C C . ALA A 1 87 ? -0.115 -20.197 -22.815 1.00 91.81 87 ALA A C 1
ATOM 677 O O . ALA A 1 87 ? 1.071 -20.518 -22.787 1.00 91.81 87 ALA A O 1
ATOM 678 N N . ASN A 1 88 ? -0.818 -19.998 -21.698 1.00 92.31 88 ASN A N 1
ATOM 679 C CA . ASN A 1 88 ? -0.268 -20.216 -20.361 1.00 92.31 88 ASN A CA 1
ATOM 680 C C . ASN A 1 88 ? 0.062 -21.696 -20.101 1.00 92.31 88 ASN A C 1
ATOM 682 O O . ASN A 1 88 ? 1.121 -22.008 -19.550 1.00 92.31 88 ASN A O 1
ATOM 686 N N . ASP A 1 89 ? -0.807 -22.603 -20.548 1.00 89.94 89 ASP A N 1
ATOM 687 C CA . ASP A 1 89 ? -0.574 -24.047 -20.492 1.00 89.94 89 ASP A CA 1
ATOM 688 C C . ASP A 1 89 ? 0.636 -24.420 -21.360 1.00 89.94 89 ASP A C 1
ATOM 690 O O . ASP A 1 89 ? 1.567 -25.065 -20.884 1.00 89.94 89 ASP A O 1
ATOM 694 N N . ALA A 1 90 ? 0.717 -23.885 -22.583 1.00 92.56 90 ALA A N 1
ATOM 695 C CA . ALA A 1 90 ? 1.868 -24.090 -23.459 1.00 92.56 90 ALA A CA 1
ATOM 696 C C . ALA A 1 90 ? 3.182 -23.542 -22.867 1.00 92.56 90 ALA A C 1
ATOM 698 O O . ALA A 1 90 ? 4.235 -24.159 -23.041 1.00 92.56 90 ALA A O 1
ATOM 699 N N . LEU A 1 91 ? 3.152 -22.400 -22.162 1.00 91.44 91 LEU A N 1
ATOM 700 C CA . LEU A 1 91 ? 4.316 -21.872 -21.434 1.00 91.44 91 LEU A CA 1
ATOM 701 C C . LEU A 1 91 ? 4.747 -22.827 -20.313 1.00 91.44 91 LEU A C 1
ATOM 703 O O . LEU A 1 91 ? 5.944 -23.039 -20.124 1.00 91.44 91 LEU A O 1
ATOM 707 N N . THR A 1 92 ? 3.787 -23.424 -19.603 1.00 87.50 92 THR A N 1
ATOM 708 C CA . THR A 1 92 ? 4.039 -24.420 -18.549 1.00 87.50 92 THR A CA 1
ATOM 709 C C . THR A 1 92 ? 4.668 -25.685 -19.127 1.00 87.50 92 THR A C 1
ATOM 711 O O . THR A 1 92 ? 5.692 -26.153 -18.624 1.00 87.50 92 THR A O 1
ATOM 714 N N . ASP A 1 93 ? 4.125 -26.190 -20.233 1.00 89.19 93 ASP A N 1
ATOM 715 C CA . ASP A 1 93 ? 4.650 -27.363 -20.928 1.00 89.19 93 ASP A CA 1
ATOM 716 C C . ASP A 1 93 ? 6.071 -27.105 -21.446 1.00 89.19 93 ASP A C 1
ATOM 718 O O . ASP A 1 93 ? 6.983 -27.896 -21.192 1.00 89.19 93 ASP A O 1
ATOM 722 N N . ALA A 1 94 ? 6.303 -25.960 -22.098 1.00 88.94 94 ALA A N 1
ATOM 723 C CA . ALA A 1 94 ? 7.622 -25.573 -22.595 1.00 88.94 94 ALA A CA 1
ATOM 724 C C . ALA A 1 94 ? 8.651 -25.420 -21.462 1.00 88.94 94 ALA A C 1
ATOM 726 O O . ALA A 1 94 ? 9.795 -25.855 -21.612 1.00 88.94 94 ALA A O 1
ATOM 727 N N . ARG A 1 95 ? 8.234 -24.871 -20.312 1.00 86.19 95 ARG A N 1
ATOM 728 C CA . ARG A 1 95 ? 9.058 -24.781 -19.099 1.00 86.19 95 ARG A CA 1
ATOM 729 C C . ARG A 1 95 ? 9.448 -26.152 -18.577 1.00 86.19 95 ARG A C 1
ATOM 731 O O . ARG A 1 95 ? 10.623 -26.390 -18.319 1.00 86.19 95 ARG A O 1
ATOM 738 N N . SER A 1 96 ? 8.469 -27.041 -18.422 1.00 81.50 96 SER A N 1
ATOM 739 C CA . SER A 1 96 ? 8.695 -28.391 -17.898 1.00 81.50 96 SER A CA 1
ATOM 740 C C . SER A 1 96 ? 9.634 -29.203 -18.798 1.00 81.50 96 SER A C 1
ATOM 742 O O . SER A 1 96 ? 10.428 -30.001 -18.308 1.00 81.50 96 SER A O 1
ATOM 744 N N . ALA A 1 97 ? 9.609 -28.931 -20.107 1.00 86.00 97 ALA A N 1
ATOM 745 C CA . ALA A 1 97 ? 10.512 -29.518 -21.089 1.00 86.00 97 ALA A CA 1
ATOM 746 C C . ALA A 1 97 ? 11.896 -28.839 -21.165 1.00 86.00 97 ALA A C 1
ATOM 748 O O . ALA A 1 97 ? 12.773 -29.347 -21.862 1.00 86.00 97 ALA A O 1
ATOM 749 N N . GLY A 1 98 ? 12.103 -27.692 -20.503 1.00 84.56 98 GLY A N 1
ATOM 750 C CA . GLY A 1 98 ? 13.328 -26.891 -20.615 1.00 84.56 98 GLY A CA 1
ATOM 751 C C . GLY A 1 98 ? 13.559 -26.283 -22.008 1.00 84.56 98 GLY A C 1
ATOM 752 O O . GLY A 1 98 ? 14.694 -25.964 -22.361 1.00 84.56 98 GLY A O 1
ATOM 753 N N . ASP A 1 99 ? 12.509 -26.138 -22.824 1.00 89.56 99 ASP A N 1
ATOM 754 C CA . ASP A 1 99 ? 12.596 -25.718 -24.227 1.00 89.56 99 ASP A CA 1
ATOM 755 C C . ASP A 1 99 ? 12.403 -24.198 -24.369 1.00 89.56 99 ASP A C 1
ATOM 757 O O . ASP A 1 99 ? 11.314 -23.697 -24.670 1.00 89.56 99 ASP A O 1
ATOM 761 N N . MET A 1 100 ? 13.483 -23.441 -24.158 1.00 85.44 100 MET A N 1
ATOM 762 C CA . MET A 1 100 ? 13.457 -21.971 -24.226 1.00 85.44 100 MET A CA 1
ATOM 763 C C . MET A 1 100 ? 13.119 -21.429 -25.624 1.00 85.44 100 MET A C 1
ATOM 765 O O . MET A 1 100 ? 12.560 -20.337 -25.745 1.00 85.44 100 MET A O 1
ATOM 769 N N . SER A 1 101 ? 13.377 -22.203 -26.687 1.00 88.06 101 SER A N 1
ATOM 770 C CA . SER A 1 101 ? 12.973 -21.832 -28.049 1.00 88.06 101 SER A CA 1
ATOM 771 C C . SER A 1 101 ? 11.449 -21.855 -28.196 1.00 88.06 101 SER A C 1
ATOM 773 O O . SER A 1 101 ? 10.867 -20.939 -28.785 1.00 88.06 101 SER A O 1
ATOM 775 N N . LYS A 1 102 ? 10.776 -22.857 -27.611 1.00 93.38 102 LYS A N 1
ATOM 776 C CA . LYS A 1 102 ? 9.308 -22.877 -27.535 1.00 93.38 102 LYS A CA 1
ATOM 777 C C . LYS A 1 102 ? 8.759 -21.751 -26.667 1.00 93.38 102 LYS A C 1
ATOM 779 O O . LYS A 1 102 ? 7.815 -21.099 -27.106 1.00 93.38 102 LYS A O 1
ATOM 784 N N . VAL A 1 103 ? 9.352 -21.473 -25.499 1.00 92.19 103 VAL A N 1
ATOM 785 C CA . VAL A 1 103 ? 8.922 -20.361 -24.620 1.00 92.19 103 VAL A CA 1
ATOM 786 C C . VAL A 1 103 ? 8.896 -19.035 -25.384 1.00 92.19 103 VAL A C 1
ATOM 788 O O . VAL A 1 103 ? 7.921 -18.285 -25.310 1.00 92.19 103 VAL A O 1
ATOM 791 N N . ALA A 1 104 ? 9.927 -18.765 -26.181 1.00 90.38 104 ALA A N 1
ATOM 792 C CA . ALA A 1 104 ? 10.001 -17.547 -26.972 1.00 90.38 104 ALA A CA 1
ATOM 793 C C . ALA A 1 104 ? 8.969 -17.478 -28.102 1.00 90.38 104 ALA A C 1
ATOM 795 O O . ALA A 1 104 ? 8.314 -16.448 -28.260 1.00 90.38 104 ALA A O 1
ATOM 796 N N . LYS A 1 105 ? 8.768 -18.577 -28.844 1.00 94.00 105 LYS A N 1
ATOM 797 C CA . LYS A 1 105 ? 7.730 -18.658 -29.890 1.00 94.00 105 LYS A CA 1
ATOM 798 C C . LYS A 1 105 ? 6.330 -18.453 -29.314 1.00 94.00 105 LYS A C 1
ATOM 800 O O . LYS A 1 105 ? 5.513 -17.750 -29.903 1.00 94.00 105 LYS A O 1
ATOM 805 N N . ILE A 1 106 ? 6.055 -19.035 -28.146 1.00 95.25 106 ILE A N 1
ATOM 806 C CA . ILE A 1 106 ? 4.786 -18.828 -27.442 1.00 95.25 106 ILE A CA 1
ATOM 807 C C . ILE A 1 106 ? 4.658 -17.359 -27.024 1.00 95.25 106 ILE A C 1
ATOM 809 O O . ILE A 1 106 ? 3.618 -16.753 -27.262 1.00 95.25 106 ILE A O 1
ATOM 813 N N . SER A 1 107 ? 5.725 -16.755 -26.492 1.00 92.56 107 SER A N 1
ATOM 814 C CA . SER A 1 107 ? 5.737 -15.341 -26.083 1.00 92.56 107 SER A CA 1
ATOM 815 C C . SER A 1 107 ? 5.506 -14.374 -27.254 1.00 92.56 107 SER A C 1
ATOM 817 O O . SER A 1 107 ? 4.866 -13.333 -27.095 1.00 92.56 107 SER A O 1
ATOM 819 N N . GLU A 1 108 ? 5.992 -14.713 -28.450 1.00 93.69 108 GLU A N 1
ATOM 820 C CA . GLU A 1 108 ? 5.746 -13.956 -29.679 1.00 93.69 108 GLU A CA 1
ATOM 821 C C . GLU A 1 108 ? 4.287 -14.013 -30.124 1.00 93.69 108 GLU A C 1
ATOM 823 O O . GLU A 1 108 ? 3.693 -12.964 -30.380 1.00 93.69 108 GLU A O 1
ATOM 828 N N . ASN A 1 109 ? 3.687 -15.203 -30.102 1.00 93.56 109 ASN A N 1
ATOM 829 C CA . ASN A 1 109 ? 2.270 -15.388 -30.410 1.00 93.56 109 ASN A CA 1
ATOM 830 C C . ASN A 1 109 ? 1.345 -14.772 -29.349 1.00 93.56 109 ASN A C 1
ATOM 832 O O . ASN A 1 109 ? 0.227 -14.369 -29.670 1.00 93.56 109 ASN A O 1
ATOM 836 N N . LEU A 1 110 ? 1.800 -14.672 -28.097 1.00 93.81 110 LEU A N 1
ATOM 837 C CA . LEU A 1 110 ? 0.997 -14.164 -26.987 1.00 93.81 110 LEU A CA 1
ATOM 838 C C . LEU A 1 110 ? 0.865 -12.635 -26.991 1.00 93.81 110 LEU A C 1
ATOM 840 O O . LEU A 1 110 ? -0.180 -12.102 -26.635 1.00 93.81 110 LEU A O 1
ATOM 844 N N . SER A 1 111 ? 1.890 -11.922 -27.456 1.00 93.56 111 SER A N 1
ATOM 845 C CA . SER A 1 111 ? 1.907 -10.456 -27.566 1.00 93.56 111 SER A CA 1
ATOM 846 C C . SER A 1 111 ? 0.652 -9.856 -28.248 1.00 93.56 111 SER A C 1
ATOM 848 O O . SER A 1 111 ? -0.017 -9.010 -27.645 1.00 93.56 111 SER A O 1
ATOM 850 N N . PRO A 1 112 ? 0.266 -10.266 -29.475 1.00 94.25 112 PRO A N 1
ATOM 851 C CA . PRO A 1 112 ? -0.961 -9.767 -30.101 1.00 94.25 112 PRO A CA 1
ATOM 852 C C . PRO A 1 112 ? -2.234 -10.241 -29.379 1.00 94.25 112 PRO A C 1
ATOM 854 O O . PRO A 1 112 ? -3.221 -9.509 -29.342 1.00 94.25 112 PRO A O 1
ATOM 857 N N . GLN A 1 113 ? -2.222 -11.425 -28.754 1.00 93.88 113 GLN A N 1
ATOM 858 C CA . GLN A 1 113 ? -3.372 -11.935 -27.997 1.00 93.88 113 GLN A CA 1
ATOM 859 C C . GLN A 1 113 ? -3.652 -11.106 -26.739 1.00 93.88 113 GLN A C 1
ATOM 861 O O . GLN A 1 113 ? -4.813 -10.841 -26.444 1.00 93.88 113 GLN A O 1
ATOM 866 N N . VAL A 1 114 ? -2.614 -10.636 -26.038 1.00 94.31 114 VAL A N 1
ATOM 867 C CA . VAL A 1 114 ? -2.751 -9.744 -24.872 1.00 94.31 114 VAL A CA 1
ATOM 868 C C . VAL A 1 114 ? -3.370 -8.405 -25.279 1.00 94.31 114 VAL A C 1
ATOM 870 O O . VAL A 1 114 ? -4.281 -7.917 -24.611 1.00 94.31 114 VAL A O 1
ATOM 873 N N . SER A 1 115 ? -2.950 -7.852 -26.421 1.00 92.00 115 SER A N 1
ATOM 874 C CA . SER A 1 115 ? -3.524 -6.610 -26.962 1.00 92.00 115 SER A CA 1
ATOM 875 C C . SER A 1 115 ? -5.001 -6.782 -27.347 1.00 92.00 115 SER A C 1
ATOM 877 O O . SER A 1 115 ? -5.841 -5.957 -26.983 1.00 92.00 115 SER A O 1
ATOM 879 N N . ASN A 1 116 ? -5.340 -7.888 -28.019 1.00 92.25 116 ASN A N 1
ATOM 880 C CA . ASN A 1 116 ? -6.723 -8.223 -28.375 1.00 92.25 116 ASN A CA 1
ATOM 881 C C . ASN A 1 116 ? -7.590 -8.463 -27.133 1.00 92.25 116 ASN A C 1
ATOM 883 O O . ASN A 1 116 ? -8.724 -7.984 -27.068 1.00 92.25 116 ASN A O 1
ATOM 887 N N . PHE A 1 117 ? -7.048 -9.158 -26.129 1.00 92.75 117 PHE A N 1
ATOM 888 C CA . PHE A 1 117 ? -7.701 -9.353 -24.842 1.00 92.75 117 PHE A CA 1
ATOM 889 C C . PHE A 1 117 ? -8.007 -8.005 -24.188 1.00 92.75 117 PHE A C 1
ATOM 891 O O . PHE A 1 117 ? -9.171 -7.737 -23.904 1.00 92.75 117 PHE A O 1
ATOM 898 N N . GLN A 1 118 ? -7.022 -7.112 -24.061 1.00 93.31 118 GLN A N 1
ATOM 899 C CA . GLN A 1 118 ? -7.212 -5.785 -23.470 1.00 93.31 118 GLN A CA 1
ATOM 900 C C . GLN A 1 118 ? -8.297 -4.968 -24.191 1.00 93.31 118 GLN A C 1
ATOM 902 O O . GLN A 1 118 ? -9.137 -4.352 -23.536 1.00 93.31 118 GLN A O 1
ATOM 907 N N . GLN A 1 119 ? -8.319 -4.971 -25.528 1.00 91.75 119 GLN A N 1
ATOM 908 C CA . GLN A 1 119 ? -9.353 -4.268 -26.295 1.00 91.75 119 GLN A CA 1
ATOM 909 C C . GLN A 1 119 ? -10.744 -4.881 -26.094 1.00 91.75 119 GLN A C 1
ATOM 911 O O . GLN A 1 119 ? -11.716 -4.151 -25.881 1.00 91.75 119 GLN A O 1
ATOM 916 N N . SER A 1 120 ? -10.846 -6.213 -26.132 1.00 91.31 120 SER A N 1
ATOM 917 C CA . SER A 1 120 ? -12.113 -6.918 -25.903 1.00 91.31 120 SER A CA 1
ATOM 918 C C . SER A 1 120 ? -12.653 -6.699 -24.491 1.00 91.31 120 SER A C 1
ATOM 920 O O . SER A 1 120 ? -13.847 -6.481 -24.312 1.00 91.31 120 SER A O 1
ATOM 922 N N . GLU A 1 121 ? -11.759 -6.662 -23.510 1.00 90.50 121 GLU A N 1
ATOM 923 C CA . GLU A 1 121 ? -12.069 -6.463 -22.105 1.00 90.50 121 GLU A CA 1
ATOM 924 C C . GLU A 1 121 ? -12.529 -5.029 -21.839 1.00 90.50 121 GLU A C 1
ATOM 926 O O . GLU A 1 121 ? -13.568 -4.815 -21.222 1.00 90.50 121 GLU A O 1
ATOM 931 N N . LYS A 1 122 ? -11.839 -4.035 -22.412 1.00 88.62 122 LYS A N 1
ATOM 932 C CA . LYS A 1 122 ? -12.280 -2.635 -22.377 1.00 88.62 122 LYS A CA 1
ATOM 933 C C . LYS A 1 122 ? -13.680 -2.476 -22.979 1.00 88.62 122 LYS A C 1
ATOM 935 O O . LYS A 1 122 ? -14.516 -1.770 -22.420 1.00 88.62 122 LYS A O 1
ATOM 940 N N . LYS A 1 123 ? -13.965 -3.149 -24.100 1.00 89.50 123 LYS A N 1
ATOM 941 C CA . LYS A 1 123 ? -15.298 -3.135 -24.724 1.00 89.50 123 LYS A CA 1
ATOM 942 C C . LYS A 1 123 ? -16.354 -3.802 -23.835 1.00 89.50 123 LYS A C 1
ATOM 944 O O . LYS A 1 123 ? -17.467 -3.286 -23.737 1.00 89.50 123 LYS A O 1
ATOM 949 N N . ALA A 1 124 ? -16.018 -4.917 -23.186 1.00 86.06 124 ALA A N 1
ATOM 950 C CA . ALA A 1 124 ? -16.907 -5.609 -22.258 1.00 86.06 124 ALA A CA 1
ATOM 951 C C . ALA A 1 124 ? -17.229 -4.743 -21.026 1.00 86.06 124 ALA A C 1
ATOM 953 O O . ALA A 1 124 ? -18.403 -4.595 -20.689 1.00 86.06 124 ALA A O 1
ATOM 954 N N . LEU A 1 125 ? -16.228 -4.081 -20.433 1.00 85.06 125 LEU A N 1
ATOM 955 C CA . LEU A 1 125 ? -16.413 -3.148 -19.316 1.00 85.06 125 LEU A CA 1
ATOM 956 C C . LEU A 1 125 ? -17.279 -1.940 -19.698 1.00 85.06 125 LEU A C 1
ATOM 958 O O . LEU A 1 125 ? -18.200 -1.603 -18.960 1.00 85.06 125 LEU A O 1
ATOM 962 N N . LEU A 1 126 ? -17.061 -1.334 -20.872 1.00 85.38 126 LEU A N 1
ATOM 963 C CA . LEU A 1 126 ? -17.907 -0.237 -21.368 1.00 85.38 126 LEU A CA 1
ATOM 964 C C . LEU A 1 126 ? -19.355 -0.688 -21.613 1.00 85.38 126 LEU A C 1
ATOM 966 O O . LEU A 1 126 ? -20.300 0.033 -21.292 1.00 85.38 126 LEU A O 1
ATOM 970 N N . THR A 1 127 ? -19.539 -1.901 -22.143 1.00 85.62 127 THR A N 1
ATOM 971 C CA . THR A 1 127 ? -20.874 -2.483 -22.341 1.00 85.62 127 THR A CA 1
ATOM 972 C C . THR A 1 127 ? -21.570 -2.677 -20.993 1.00 85.62 127 THR A C 1
ATOM 974 O O . THR A 1 127 ? -22.702 -2.227 -20.824 1.00 85.62 127 THR A O 1
ATOM 977 N N . ARG A 1 128 ? -20.881 -3.246 -19.995 1.00 82.75 128 ARG A N 1
ATOM 978 C CA . ARG A 1 128 ? -21.417 -3.372 -18.631 1.00 82.75 128 ARG A CA 1
ATOM 979 C C . ARG A 1 128 ? -21.732 -2.024 -18.013 1.00 82.75 128 ARG A C 1
ATOM 981 O O . ARG A 1 128 ? -22.802 -1.863 -17.445 1.00 82.75 128 ARG A O 1
ATOM 988 N N . GLN A 1 129 ? -20.849 -1.040 -18.154 1.00 84.81 129 GLN A N 1
ATOM 989 C CA . GLN A 1 129 ? -21.082 0.306 -17.641 1.00 84.81 129 GLN A CA 1
ATOM 990 C C . GLN A 1 129 ? -22.394 0.886 -18.180 1.00 84.81 129 GLN A C 1
ATOM 992 O O . GLN A 1 129 ? -23.170 1.427 -17.400 1.00 84.81 129 GLN A O 1
ATOM 997 N N . SER A 1 130 ? -22.688 0.708 -19.473 1.00 83.50 130 SER A N 1
ATOM 998 C CA . SER A 1 130 ? -23.967 1.154 -20.041 1.00 83.50 130 SER A CA 1
ATOM 999 C C . SER A 1 130 ? -25.182 0.442 -19.427 1.00 83.50 130 SER A C 1
ATOM 1001 O O . SER A 1 130 ? -26.212 1.072 -19.213 1.00 83.50 130 SER A O 1
ATOM 1003 N N . GLN A 1 131 ? -25.045 -0.837 -19.060 1.00 82.88 131 GLN A N 1
ATOM 1004 C CA . GLN A 1 131 ? -26.098 -1.607 -18.387 1.00 82.88 131 GLN A CA 1
ATOM 1005 C C . GLN A 1 131 ? -26.280 -1.190 -16.920 1.00 82.88 131 GLN A C 1
ATOM 1007 O O . GLN A 1 131 ? -27.399 -1.203 -16.413 1.00 82.88 131 GLN A O 1
ATOM 1012 N N . ARG A 1 132 ? -25.196 -0.779 -16.246 1.00 80.06 132 ARG A N 1
ATOM 1013 C CA . ARG A 1 132 ? -25.220 -0.314 -14.850 1.00 80.06 132 ARG A CA 1
ATOM 1014 C C . ARG A 1 132 ? -25.898 1.042 -14.674 1.00 80.06 132 ARG A C 1
ATOM 1016 O O . ARG A 1 132 ? -26.492 1.270 -13.632 1.00 80.06 132 ARG A O 1
ATOM 1023 N N . VAL A 1 133 ? -25.785 1.937 -15.657 1.00 72.75 133 VAL A N 1
ATOM 1024 C CA . VAL A 1 133 ? -26.321 3.312 -15.579 1.00 72.75 133 VAL A CA 1
ATOM 1025 C C . VAL A 1 133 ? -27.852 3.352 -15.706 1.00 72.75 133 VAL A C 1
ATOM 1027 O O . VAL A 1 133 ? -28.472 4.323 -15.283 1.00 72.75 133 VAL A O 1
ATOM 1030 N N . ASN A 1 134 ? -28.485 2.274 -16.179 1.00 74.25 134 ASN A N 1
ATOM 1031 C CA . ASN A 1 134 ? -29.939 2.097 -16.122 1.00 74.25 134 ASN A CA 1
ATOM 1032 C C . ASN A 1 134 ? -30.393 1.668 -14.712 1.00 74.25 134 ASN A C 1
ATOM 1034 O O . ASN A 1 134 ? -30.972 0.595 -14.533 1.00 74.25 134 ASN A O 1
ATOM 1038 N N . VAL A 1 135 ? -30.099 2.487 -13.701 1.00 77.12 135 VAL A N 1
ATOM 1039 C CA . VAL A 1 135 ? -30.721 2.380 -12.374 1.00 77.12 135 VAL A CA 1
ATOM 1040 C C . VAL A 1 135 ? -32.046 3.125 -12.442 1.00 77.12 135 VAL A C 1
ATOM 1042 O O . VAL A 1 135 ? -32.077 4.265 -12.903 1.00 77.12 135 VAL A O 1
ATOM 1045 N N . ASP A 1 136 ? -33.138 2.505 -11.998 1.00 77.81 136 ASP A N 1
ATOM 1046 C CA . ASP A 1 136 ? -34.411 3.217 -11.884 1.00 77.81 136 ASP A CA 1
ATOM 1047 C C . ASP A 1 136 ? -34.253 4.350 -10.850 1.00 77.81 136 ASP A C 1
ATOM 1049 O O . ASP A 1 136 ? -34.025 4.070 -9.669 1.00 77.81 136 ASP A O 1
ATOM 1053 N N . PRO A 1 137 ? -34.372 5.628 -11.259 1.00 71.25 137 PRO A N 1
ATOM 1054 C CA . PRO A 1 137 ? -34.110 6.754 -10.374 1.00 71.25 137 PRO A CA 1
ATOM 1055 C C . PRO A 1 137 ? -35.109 6.860 -9.215 1.00 71.25 137 PRO A C 1
ATOM 1057 O O . PRO A 1 137 ? -34.830 7.571 -8.253 1.00 71.25 137 PRO A O 1
ATOM 1060 N N . GLN A 1 138 ? -36.264 6.184 -9.276 1.00 73.19 138 GLN A N 1
ATOM 1061 C CA . GLN A 1 138 ? -37.239 6.184 -8.182 1.00 73.19 138 GLN A CA 1
ATOM 1062 C C . GLN A 1 138 ? -36.961 5.105 -7.142 1.00 73.19 138 GLN A C 1
ATOM 1064 O O . GLN A 1 138 ? -37.184 5.326 -5.953 1.00 73.19 138 GLN A O 1
ATOM 1069 N N . THR A 1 139 ? -36.492 3.939 -7.578 1.00 78.75 139 THR A N 1
ATOM 1070 C CA . THR A 1 139 ? -36.294 2.785 -6.692 1.00 78.75 139 THR A CA 1
ATOM 1071 C C . THR A 1 139 ? -34.833 2.571 -6.314 1.00 78.75 139 THR A C 1
ATOM 1073 O O . THR A 1 139 ? -34.558 1.807 -5.393 1.00 78.75 139 THR A O 1
ATOM 1076 N N . MET A 1 140 ? -33.900 3.246 -6.997 1.00 80.06 140 MET A N 1
ATOM 1077 C CA . MET A 1 140 ? -32.454 3.028 -6.890 1.00 80.06 140 MET A CA 1
ATOM 1078 C C . MET A 1 140 ? -32.080 1.551 -7.100 1.00 80.06 140 MET A C 1
ATOM 1080 O O . MET A 1 140 ? -31.080 1.076 -6.572 1.00 80.06 140 MET A O 1
ATOM 1084 N N . THR A 1 141 ? -32.891 0.801 -7.854 1.00 83.75 141 THR A N 1
ATOM 1085 C CA . THR A 1 141 ? -32.646 -0.621 -8.115 1.00 83.75 141 THR A CA 1
ATOM 1086 C C . THR A 1 141 ? -31.899 -0.808 -9.437 1.00 83.75 141 THR A C 1
ATOM 1088 O O . THR A 1 141 ? -32.194 -0.106 -10.413 1.00 83.75 141 THR A O 1
ATOM 1091 N N . PRO A 1 142 ? -30.920 -1.732 -9.507 1.00 87.31 142 PRO A N 1
ATOM 1092 C CA . PRO A 1 142 ? -30.332 -2.123 -10.783 1.00 87.31 142 PRO A CA 1
ATOM 1093 C C . PRO A 1 142 ? -31.414 -2.687 -11.712 1.00 87.31 142 PRO A C 1
ATOM 1095 O O . PRO A 1 142 ? -32.304 -3.401 -11.250 1.00 87.31 142 PRO A O 1
ATOM 1098 N N . SER A 1 143 ? -31.329 -2.413 -13.017 1.00 89.44 143 SER A N 1
ATOM 1099 C CA . SER A 1 143 ? -32.283 -2.977 -13.980 1.00 89.44 143 SER A CA 1
ATOM 1100 C C . SER A 1 143 ? -32.304 -4.513 -13.944 1.00 89.44 143 SER A C 1
ATOM 1102 O O . SER A 1 143 ? -31.261 -5.164 -13.821 1.00 89.44 143 SER A O 1
ATOM 1104 N N . SER A 1 144 ? -33.484 -5.112 -14.132 1.00 89.19 144 SER A N 1
ATOM 1105 C CA . SER A 1 144 ? -33.627 -6.571 -14.244 1.00 89.19 144 SER A CA 1
ATOM 1106 C C . SER A 1 144 ? -32.783 -7.144 -15.387 1.00 89.19 144 SER A C 1
ATOM 1108 O O . SER A 1 144 ? -32.270 -8.252 -15.280 1.00 89.19 144 SER A O 1
ATOM 1110 N N . GLU A 1 145 ? -32.576 -6.391 -16.473 1.00 88.56 145 GLU A N 1
ATOM 1111 C CA . GLU A 1 145 ? -31.681 -6.773 -17.576 1.00 88.56 145 GLU A CA 1
ATOM 1112 C C . GLU A 1 145 ? -30.238 -6.968 -17.102 1.00 88.56 145 GLU A C 1
ATOM 1114 O O . GLU A 1 145 ? -29.593 -7.958 -17.451 1.00 88.56 145 GLU A O 1
ATOM 1119 N N . TYR A 1 146 ? -29.745 -6.052 -16.269 1.00 90.75 146 TYR A N 1
ATOM 1120 C CA . TYR A 1 146 ? -28.414 -6.139 -15.691 1.00 90.75 146 TYR A CA 1
ATOM 1121 C C . TYR A 1 146 ? -28.300 -7.296 -14.685 1.00 90.75 146 TYR A C 1
ATOM 1123 O O . TYR A 1 146 ? -27.348 -8.074 -14.757 1.00 90.75 146 TYR A O 1
ATOM 1131 N N . ILE A 1 147 ? -29.294 -7.477 -13.806 1.00 92.69 147 ILE A N 1
ATOM 1132 C CA . ILE A 1 147 ? -29.335 -8.602 -12.852 1.00 92.69 147 ILE A CA 1
ATOM 1133 C C . ILE A 1 147 ? -29.362 -9.948 -13.596 1.00 92.69 147 ILE A C 1
ATOM 1135 O O . ILE A 1 147 ? -28.606 -10.860 -13.256 1.00 92.69 147 ILE A O 1
ATOM 1139 N N . ASN A 1 148 ? -30.160 -10.062 -14.661 1.00 91.12 148 ASN A N 1
ATOM 1140 C CA . ASN A 1 148 ? -30.225 -11.257 -15.503 1.00 91.12 148 ASN A CA 1
ATOM 1141 C C . ASN A 1 148 ? -28.907 -11.520 -16.239 1.00 91.12 148 ASN A C 1
ATOM 1143 O O . ASN A 1 148 ? -28.458 -12.663 -16.281 1.00 91.12 148 ASN A O 1
ATOM 1147 N N . ALA A 1 149 ? -28.244 -10.482 -16.759 1.00 88.31 149 ALA A N 1
ATOM 1148 C CA . ALA A 1 149 ? -26.944 -10.628 -17.411 1.00 88.31 149 ALA A CA 1
ATOM 1149 C C . ALA A 1 149 ? -25.874 -11.183 -16.452 1.00 88.31 149 ALA A C 1
ATOM 1151 O O . ALA A 1 149 ? -25.101 -12.070 -16.831 1.00 88.31 149 ALA A O 1
ATOM 1152 N N . LEU A 1 150 ? -25.854 -10.712 -15.199 1.00 90.31 150 LEU A N 1
ATOM 1153 C CA . LEU A 1 150 ? -24.973 -11.253 -14.159 1.00 90.31 150 LEU A CA 1
ATOM 1154 C C . LEU A 1 150 ? -25.357 -12.690 -13.775 1.00 90.31 150 LEU A C 1
ATOM 1156 O O . LEU A 1 150 ? -24.481 -13.546 -13.642 1.00 90.31 150 LEU A O 1
ATOM 1160 N N . GLY A 1 151 ? -26.655 -12.974 -13.652 1.00 91.69 151 GLY A N 1
ATOM 1161 C CA . GLY A 1 151 ? -27.177 -14.310 -13.365 1.00 91.69 151 GLY A CA 1
ATOM 1162 C C . GLY A 1 151 ? -26.822 -15.340 -14.441 1.00 91.69 151 GLY A C 1
ATOM 1163 O O . GLY A 1 151 ? -26.403 -16.456 -14.133 1.00 91.69 151 GLY A O 1
ATOM 1164 N N . ASP A 1 152 ? -26.912 -14.968 -15.716 1.00 89.06 152 ASP A N 1
ATOM 1165 C CA . ASP A 1 152 ? -26.535 -15.832 -16.836 1.00 89.06 152 ASP A CA 1
ATOM 1166 C C . ASP A 1 152 ? -25.026 -16.084 -16.883 1.00 89.06 152 ASP A C 1
ATOM 1168 O O . ASP A 1 152 ? -24.587 -17.203 -17.168 1.00 89.06 152 ASP A O 1
ATOM 1172 N N . GLN A 1 153 ? -24.211 -15.074 -16.561 1.00 83.69 153 GLN A N 1
ATOM 1173 C CA . GLN A 1 153 ? -22.768 -15.257 -16.423 1.00 83.69 153 GLN A CA 1
ATOM 1174 C C . GLN A 1 153 ? -22.434 -16.212 -15.271 1.00 83.69 153 GLN A C 1
ATOM 1176 O O . GLN A 1 153 ? -21.567 -17.080 -15.420 1.00 83.69 153 GLN A O 1
ATOM 1181 N N . LEU A 1 154 ? -23.137 -16.090 -14.145 1.00 85.19 154 LEU A N 1
ATOM 1182 C CA . LEU A 1 154 ? -22.984 -16.987 -13.009 1.00 85.19 154 LEU A CA 1
ATOM 1183 C C . LEU A 1 154 ? -23.335 -18.431 -13.391 1.00 85.19 154 LEU A C 1
ATOM 1185 O O . LEU A 1 154 ? -22.522 -19.326 -13.172 1.00 85.19 154 LEU A O 1
ATOM 1189 N N . LYS A 1 155 ? -24.484 -18.657 -14.038 1.00 88.12 155 LYS A N 1
ATOM 1190 C CA . LYS A 1 155 ? -24.905 -19.990 -14.507 1.00 88.12 155 LYS A CA 1
ATOM 1191 C C . LYS A 1 155 ? -23.882 -20.616 -15.453 1.00 88.12 155 LYS A C 1
ATOM 1193 O O . LYS A 1 155 ? -23.561 -21.794 -15.315 1.00 88.12 155 LYS A O 1
ATOM 1198 N N . LYS A 1 156 ? -23.323 -19.833 -16.385 1.00 84.31 156 LYS A N 1
ATOM 1199 C CA . LYS A 1 156 ? -22.244 -20.295 -17.279 1.00 84.31 156 LYS A CA 1
ATOM 1200 C C . LYS A 1 156 ? -20.982 -20.673 -16.506 1.00 84.31 156 LYS A C 1
ATOM 1202 O O . LYS A 1 156 ? -20.358 -21.680 -16.823 1.00 84.31 156 LYS A O 1
ATOM 1207 N N . SER A 1 157 ? -20.636 -19.897 -15.481 1.00 79.25 157 SER A N 1
ATOM 1208 C CA . SER A 1 157 ? -19.471 -20.160 -14.628 1.00 79.25 157 SER A CA 1
ATOM 1209 C C . SER A 1 157 ? -19.661 -21.423 -13.785 1.00 79.25 157 SER A C 1
ATOM 1211 O O . SER A 1 157 ? -18.752 -22.240 -13.688 1.00 79.25 157 SER A O 1
ATOM 1213 N N . GLN A 1 158 ? -20.863 -21.628 -13.243 1.00 82.00 158 GLN A N 1
ATOM 1214 C CA . GLN A 1 158 ? -21.229 -22.824 -12.482 1.00 82.00 158 GLN A CA 1
ATOM 1215 C C . GLN A 1 158 ? -21.273 -24.080 -13.361 1.00 82.00 158 GLN A C 1
ATOM 1217 O O . GLN A 1 158 ? -20.788 -25.126 -12.945 1.00 82.00 158 GLN A O 1
ATOM 1222 N N . ALA A 1 159 ? -21.781 -23.981 -14.594 1.00 80.38 159 ALA A N 1
ATOM 1223 C CA . ALA A 1 159 ? -21.808 -25.100 -15.540 1.00 80.38 159 ALA A CA 1
ATOM 1224 C C . ALA A 1 159 ? -20.404 -25.560 -15.981 1.00 80.38 159 ALA A C 1
ATOM 1226 O O . ALA A 1 159 ? -20.238 -26.694 -16.424 1.00 80.38 159 ALA A O 1
ATOM 1227 N N . GLN A 1 160 ? -19.403 -24.682 -15.874 1.00 67.12 160 GLN A N 1
ATOM 1228 C CA . GLN A 1 160 ? -18.008 -24.963 -16.225 1.00 67.12 160 GLN A CA 1
ATOM 1229 C C . GLN A 1 160 ? -17.144 -25.348 -15.018 1.00 67.12 160 GLN A C 1
ATOM 1231 O O . GLN A 1 160 ? -16.012 -25.800 -15.204 1.00 67.12 160 GLN A O 1
ATOM 1236 N N . ALA A 1 161 ? -17.648 -25.189 -13.791 1.00 61.56 161 ALA A N 1
ATOM 1237 C CA . ALA A 1 161 ? -16.944 -25.649 -12.607 1.00 61.56 161 ALA A CA 1
ATOM 1238 C C . ALA A 1 161 ? -16.910 -27.190 -12.624 1.00 61.56 161 ALA A C 1
ATOM 1240 O O . ALA A 1 161 ? -17.969 -27.819 -12.696 1.00 61.56 161 ALA A O 1
ATOM 1241 N N . PRO A 1 162 ? -15.727 -27.833 -12.578 1.00 53.94 162 PRO A N 1
ATOM 1242 C CA . PRO A 1 162 ? -15.668 -29.280 -12.435 1.00 53.94 162 PRO A CA 1
ATOM 1243 C C . PRO A 1 162 ? -16.410 -29.655 -11.151 1.00 53.94 162 PRO A C 1
ATOM 1245 O O . PRO A 1 162 ? -16.124 -29.086 -10.096 1.00 53.94 162 PRO A O 1
ATOM 1248 N N . ALA A 1 163 ? -17.380 -30.571 -11.249 1.00 48.16 163 ALA A N 1
ATOM 1249 C CA . ALA A 1 163 ? -18.136 -31.039 -10.096 1.00 48.16 163 ALA A CA 1
ATOM 1250 C C . ALA A 1 163 ? -17.145 -31.458 -9.003 1.00 48.16 163 ALA A C 1
ATOM 1252 O O . ALA A 1 163 ? -16.382 -32.408 -9.186 1.00 48.16 163 ALA A O 1
ATOM 1253 N N . ILE A 1 164 ? -17.140 -30.736 -7.879 1.00 41.34 164 ILE A N 1
ATOM 1254 C CA . ILE A 1 164 ? -16.378 -31.089 -6.677 1.00 41.34 164 ILE A CA 1
ATOM 1255 C C . ILE A 1 164 ? -17.130 -32.253 -6.014 1.00 41.34 164 ILE A C 1
ATOM 1257 O O . ILE A 1 164 ? -17.717 -32.133 -4.947 1.00 41.34 164 ILE A O 1
ATOM 1261 N N . GLY A 1 165 ? -17.225 -33.372 -6.725 1.00 37.28 165 GLY A N 1
ATOM 1262 C CA . GLY A 1 165 ? -17.720 -34.630 -6.205 1.00 37.28 165 GLY A CA 1
ATOM 1263 C C . GLY A 1 165 ? -16.533 -35.414 -5.677 1.00 37.28 165 GLY A C 1
ATOM 1264 O O . GLY A 1 165 ? -15.550 -35.598 -6.394 1.00 37.28 165 GLY A O 1
ATOM 1265 N N . ALA A 1 166 ? -16.629 -35.885 -4.437 1.00 35.78 166 ALA A N 1
ATOM 1266 C CA . ALA A 1 166 ? -15.723 -36.865 -3.857 1.00 35.78 166 ALA A CA 1
ATOM 1267 C C . ALA A 1 166 ? -15.825 -38.198 -4.626 1.00 35.78 166 ALA A C 1
ATOM 1269 O O . ALA A 1 166 ? -16.434 -39.161 -4.172 1.00 35.78 166 ALA A O 1
ATOM 1270 N N . THR A 1 167 ? -15.277 -38.271 -5.837 1.00 35.38 167 THR A N 1
ATOM 1271 C CA . THR A 1 167 ? -15.029 -39.557 -6.484 1.00 35.38 167 THR A CA 1
ATOM 1272 C C . THR A 1 167 ? -13.785 -40.150 -5.848 1.00 35.38 167 THR A C 1
ATOM 1274 O O . THR A 1 167 ? -12.694 -39.607 -6.003 1.00 35.38 167 THR A O 1
ATOM 1277 N N . ASN A 1 168 ? -13.974 -41.251 -5.119 1.00 39.25 168 ASN A N 1
ATOM 1278 C CA . ASN A 1 168 ? -12.925 -42.074 -4.525 1.00 39.25 168 ASN A CA 1
ATOM 1279 C C . ASN A 1 168 ? -11.829 -42.402 -5.553 1.00 39.25 168 ASN A C 1
ATOM 1281 O O . ASN A 1 168 ? -11.949 -43.353 -6.326 1.00 39.25 168 ASN A O 1
ATOM 1285 N N . VAL A 1 169 ? -10.732 -41.640 -5.529 1.00 39.72 169 VAL A N 1
ATOM 1286 C CA . VAL A 1 169 ? -9.455 -42.005 -6.157 1.00 39.72 169 VAL A CA 1
ATOM 1287 C C . VAL A 1 169 ? -8.767 -43.003 -5.227 1.00 39.72 169 VAL A C 1
ATOM 1289 O O . VAL A 1 169 ? -7.779 -42.711 -4.565 1.00 39.72 169 VAL A O 1
ATOM 1292 N N . ALA A 1 170 ? -9.350 -44.190 -5.121 1.00 36.81 170 ALA A N 1
ATOM 1293 C CA . ALA A 1 170 ? -8.764 -45.330 -4.441 1.00 36.81 170 ALA A CA 1
ATOM 1294 C C . ALA A 1 170 ? -8.657 -46.439 -5.484 1.00 36.81 170 ALA A C 1
ATOM 1296 O O . ALA A 1 170 ? -9.609 -47.193 -5.643 1.00 36.81 170 ALA A O 1
ATOM 1297 N N . ASN A 1 171 ? -7.571 -46.447 -6.272 1.00 40.31 171 ASN A N 1
ATOM 1298 C CA . ASN A 1 171 ? -7.037 -47.657 -6.926 1.00 40.31 171 ASN A CA 1
ATOM 1299 C C . ASN A 1 171 ? -5.762 -47.455 -7.763 1.00 40.31 171 ASN A C 1
ATOM 1301 O O . ASN A 1 171 ? -5.225 -48.451 -8.238 1.00 40.31 171 ASN A O 1
ATOM 1305 N N . ASP A 1 172 ? -5.216 -46.241 -7.901 1.00 36.12 172 ASP A N 1
ATOM 1306 C CA . ASP A 1 172 ? -3.832 -46.099 -8.372 1.00 36.12 172 ASP A CA 1
ATOM 1307 C C . ASP A 1 172 ? -2.884 -46.106 -7.171 1.00 36.12 172 ASP A C 1
ATOM 1309 O O . ASP A 1 172 ? -3.019 -45.311 -6.244 1.00 36.12 172 ASP A O 1
ATOM 1313 N N . SER A 1 173 ? -1.932 -47.035 -7.149 1.00 45.84 173 SER A N 1
ATOM 1314 C CA . SER A 1 173 ? -1.097 -47.319 -5.978 1.00 45.84 173 SER A CA 1
ATOM 1315 C C . SER A 1 173 ? 0.070 -46.342 -5.772 1.00 45.84 173 SER A C 1
ATOM 1317 O O . SER A 1 173 ? 0.998 -46.688 -5.045 1.00 45.84 173 SER A O 1
ATOM 1319 N N . ASN A 1 174 ? 0.078 -45.168 -6.426 1.00 51.19 174 ASN A N 1
ATOM 1320 C CA . ASN A 1 174 ? 1.036 -44.078 -6.162 1.00 51.19 174 ASN A CA 1
ATOM 1321 C C . ASN A 1 174 ? 0.766 -42.769 -6.958 1.00 51.19 174 ASN A C 1
ATOM 1323 O O . ASN A 1 174 ? 1.660 -42.287 -7.664 1.00 51.19 174 ASN A O 1
ATOM 1327 N N . PRO A 1 175 ? -0.424 -42.136 -6.905 1.00 51.25 175 PRO A N 1
ATOM 1328 C CA . PRO A 1 175 ? -0.549 -40.777 -7.416 1.00 51.25 175 PRO A CA 1
ATOM 1329 C C . PRO A 1 175 ? 0.329 -39.860 -6.556 1.00 51.25 175 PRO A C 1
ATOM 1331 O O . PRO A 1 175 ? 0.132 -39.721 -5.350 1.00 51.25 175 PRO A O 1
ATOM 1334 N N . LYS A 1 176 ? 1.348 -39.259 -7.176 1.00 71.44 176 LYS A N 1
ATOM 1335 C CA . LYS A 1 176 ? 2.198 -38.246 -6.544 1.00 71.44 176 LYS A CA 1
ATOM 1336 C C . LYS A 1 176 ? 1.371 -36.979 -6.331 1.00 71.44 176 LYS A C 1
ATOM 1338 O O . LYS A 1 176 ? 1.309 -36.118 -7.205 1.00 71.44 176 LYS A O 1
ATOM 1343 N N . THR A 1 177 ? 0.694 -36.895 -5.195 1.00 83.19 177 THR A N 1
ATOM 1344 C CA . THR A 1 177 ? -0.092 -35.724 -4.802 1.00 83.19 177 THR A CA 1
ATOM 1345 C C . THR A 1 177 ? 0.849 -34.555 -4.506 1.00 83.19 177 THR A C 1
ATOM 1347 O O . THR A 1 177 ? 1.777 -34.708 -3.711 1.00 83.19 177 THR A O 1
ATOM 1350 N N . SER A 1 178 ? 0.631 -33.400 -5.141 1.00 89.00 178 SER A N 1
ATOM 1351 C CA . SER A 1 178 ? 1.388 -32.177 -4.841 1.00 89.00 178 SER A CA 1
ATOM 1352 C C . SER A 1 178 ? 1.030 -31.629 -3.459 1.00 89.00 178 SER A C 1
ATOM 1354 O O . SER A 1 178 ? -0.086 -31.825 -2.970 1.00 89.00 178 SER A O 1
ATOM 1356 N N . LEU A 1 179 ? 1.943 -30.887 -2.836 1.00 90.75 179 LEU A N 1
ATOM 1357 C CA . LEU A 1 179 ? 1.729 -30.234 -1.545 1.00 90.75 179 LEU A CA 1
ATOM 1358 C C . LEU A 1 179 ? 0.536 -29.278 -1.576 1.00 90.75 179 LEU A C 1
ATOM 1360 O O . LEU A 1 179 ? -0.250 -29.236 -0.632 1.00 90.75 179 LEU A O 1
ATOM 1364 N N . VAL A 1 180 ? 0.367 -28.552 -2.686 1.00 85.19 180 VAL A N 1
ATOM 1365 C CA . VAL A 1 180 ? -0.790 -27.672 -2.907 1.00 85.19 180 VAL A CA 1
ATOM 1366 C C . VAL A 1 180 ? -2.089 -28.475 -2.866 1.00 85.19 180 VAL A C 1
ATOM 1368 O O . VAL A 1 180 ? -3.048 -28.057 -2.221 1.00 85.19 180 VAL A O 1
ATOM 1371 N N . GLN A 1 181 ? -2.123 -29.649 -3.502 1.00 87.75 181 GLN A N 1
ATOM 1372 C CA . GLN A 1 181 ? -3.306 -30.505 -3.495 1.00 87.75 181 GLN A CA 1
ATOM 1373 C C . GLN A 1 181 ? -3.565 -31.108 -2.107 1.00 87.75 181 GLN A C 1
ATOM 1375 O O . GLN A 1 181 ? -4.720 -31.183 -1.694 1.00 87.75 181 GLN A O 1
ATOM 1380 N N . ILE A 1 182 ? -2.519 -31.470 -1.357 1.00 92.75 182 ILE A N 1
ATOM 1381 C CA . ILE A 1 182 ? -2.650 -31.928 0.035 1.00 92.75 182 ILE A CA 1
ATOM 1382 C C . ILE A 1 182 ? -3.248 -30.814 0.905 1.00 92.75 182 ILE A C 1
ATOM 1384 O O . ILE A 1 182 ? -4.230 -31.047 1.605 1.00 92.75 182 ILE A O 1
ATOM 1388 N N . HIS A 1 183 ? -2.725 -29.585 0.827 1.00 92.31 183 HIS A N 1
ATOM 1389 C CA . HIS A 1 183 ? -3.281 -28.445 1.564 1.00 92.31 183 HIS A CA 1
ATOM 1390 C C . HIS A 1 183 ? -4.722 -28.139 1.144 1.00 92.31 183 HIS A C 1
ATOM 1392 O O . HIS A 1 183 ? -5.566 -27.907 2.005 1.00 92.31 183 HIS A O 1
ATOM 1398 N N . LYS A 1 184 ? -5.042 -28.215 -0.153 1.00 86.50 184 LYS A N 1
ATOM 1399 C CA . LYS A 1 184 ? -6.411 -28.048 -0.655 1.00 86.50 184 LYS A CA 1
ATOM 1400 C C . LYS A 1 184 ? -7.370 -29.093 -0.086 1.00 86.50 184 LYS A C 1
ATOM 1402 O O . LYS A 1 184 ? -8.469 -28.742 0.328 1.00 86.50 184 LYS A O 1
ATOM 1407 N N . ASN A 1 185 ? -6.954 -30.356 -0.034 1.00 92.88 185 ASN A N 1
ATOM 1408 C CA . ASN A 1 185 ? -7.763 -31.420 0.553 1.00 92.88 185 ASN A CA 1
ATOM 1409 C C . ASN A 1 185 ? -7.966 -31.207 2.061 1.00 92.88 185 ASN A C 1
ATOM 1411 O O . ASN A 1 185 ? -9.067 -31.423 2.555 1.00 92.88 185 ASN A O 1
ATOM 1415 N N . ILE A 1 186 ? -6.935 -30.745 2.781 1.00 94.81 186 ILE A N 1
ATOM 1416 C CA . ILE A 1 186 ? -7.029 -30.397 4.208 1.00 94.81 186 ILE A CA 1
ATOM 1417 C C . ILE A 1 186 ? -8.042 -29.271 4.427 1.00 94.81 186 ILE A C 1
ATOM 1419 O O . ILE A 1 186 ? -8.867 -29.357 5.329 1.00 94.81 186 ILE A O 1
ATOM 1423 N N . LEU A 1 187 ? -8.013 -28.239 3.584 1.00 91.44 187 LEU A N 1
ATOM 1424 C CA . LEU A 1 187 ? -8.951 -27.114 3.637 1.00 91.44 187 LEU A CA 1
ATOM 1425 C C . LEU A 1 187 ? -10.385 -27.515 3.256 1.00 91.44 187 LEU A C 1
ATOM 1427 O O . LEU A 1 187 ? -11.335 -26.860 3.669 1.00 91.44 187 LEU A O 1
ATOM 1431 N N . GLY A 1 188 ? -10.547 -28.607 2.505 1.00 90.56 188 GLY A N 1
ATOM 1432 C CA . GLY A 1 188 ? -11.844 -29.219 2.214 1.00 90.56 188 GLY A CA 1
ATOM 1433 C C . GLY A 1 188 ? -12.422 -30.055 3.362 1.00 90.56 188 GLY A C 1
ATOM 1434 O O . GLY A 1 188 ? -13.582 -30.456 3.278 1.00 90.56 188 GLY A O 1
ATOM 1435 N N . LEU A 1 189 ? -11.654 -30.323 4.426 1.00 94.50 189 LEU A N 1
ATOM 1436 C CA . LEU A 1 189 ? -12.178 -31.000 5.613 1.00 94.50 189 LEU A CA 1
ATOM 1437 C C . LEU A 1 189 ? -13.187 -30.094 6.327 1.00 94.50 189 LEU A C 1
ATOM 1439 O O . LEU A 1 189 ? -12.993 -28.884 6.426 1.00 94.50 189 LEU A O 1
ATOM 1443 N N . ASN A 1 190 ? -14.256 -30.676 6.859 1.00 95.31 190 ASN A N 1
ATOM 1444 C CA . ASN A 1 190 ? -15.302 -29.968 7.588 1.00 95.31 190 ASN A CA 1
ATOM 1445 C C . ASN A 1 190 ? -15.769 -30.774 8.821 1.00 95.31 190 ASN A C 1
ATOM 1447 O O . ASN A 1 190 ? -15.234 -31.841 9.162 1.00 95.31 190 ASN A O 1
ATOM 1451 N N . SER A 1 191 ? -16.775 -30.260 9.532 1.00 93.56 191 SER A N 1
ATOM 1452 C CA . SER A 1 191 ? -17.357 -30.924 10.706 1.00 93.56 191 SER A CA 1
ATOM 1453 C C . SER A 1 191 ? -17.992 -32.287 10.391 1.00 93.56 191 SER A C 1
ATOM 1455 O O . SER A 1 191 ? -18.113 -33.102 11.304 1.00 93.56 191 SER A O 1
ATOM 1457 N N . GLU A 1 192 ? -18.277 -32.599 9.125 1.00 95.25 192 GLU A N 1
ATOM 1458 C CA . GLU A 1 192 ? -18.852 -33.871 8.662 1.00 95.25 192 GLU A CA 1
ATOM 1459 C C . GLU A 1 192 ? -17.801 -34.882 8.174 1.00 95.25 192 GLU A C 1
ATOM 1461 O O . GLU A 1 192 ? -18.097 -36.070 8.093 1.00 95.25 192 GLU A O 1
ATOM 1466 N N . SER A 1 193 ? -16.560 -34.455 7.901 1.00 96.69 193 SER A N 1
ATOM 1467 C CA . SER A 1 193 ? -15.497 -35.355 7.423 1.00 96.69 193 SER A CA 1
ATOM 1468 C C . SER A 1 193 ? -15.238 -36.514 8.388 1.00 96.69 193 SER A C 1
ATOM 1470 O O . SER A 1 193 ? -15.153 -36.307 9.605 1.00 96.69 193 SER A O 1
ATOM 1472 N N . SER A 1 194 ? -15.086 -37.722 7.845 1.00 97.69 194 SER A N 1
ATOM 1473 C CA . SER A 1 194 ? -14.855 -38.934 8.635 1.00 97.69 194 SER A CA 1
ATOM 1474 C C . SER A 1 194 ? -13.442 -38.969 9.232 1.00 97.69 194 SER A C 1
ATOM 1476 O O . SER A 1 194 ? -12.536 -38.240 8.811 1.00 97.69 194 SER A O 1
ATOM 1478 N N . VAL A 1 195 ? -13.229 -39.833 10.230 1.00 97.38 195 VAL A N 1
ATOM 1479 C CA . VAL A 1 195 ? -11.893 -40.076 10.799 1.00 97.38 195 VAL A CA 1
ATOM 1480 C C . VAL A 1 195 ? -10.958 -40.660 9.731 1.00 97.38 195 VAL A C 1
ATOM 1482 O O . VAL A 1 195 ? -9.766 -40.344 9.710 1.00 97.38 195 VAL A O 1
ATOM 1485 N N . GLU A 1 196 ? -11.493 -41.462 8.810 1.00 96.75 196 GLU A N 1
ATOM 1486 C CA . GLU A 1 196 ? -10.792 -42.012 7.652 1.00 96.75 196 GLU A CA 1
ATOM 1487 C C . GLU A 1 196 ? -10.305 -40.915 6.695 1.00 96.75 196 GLU A C 1
ATOM 1489 O O . GLU A 1 196 ? -9.139 -40.950 6.297 1.00 96.75 196 GLU A O 1
ATOM 1494 N N . ASP A 1 197 ? -11.132 -39.908 6.391 1.00 95.56 197 ASP A N 1
ATOM 1495 C CA . ASP A 1 197 ? -10.743 -38.781 5.527 1.00 95.56 197 ASP A CA 1
ATOM 1496 C C . ASP A 1 197 ? -9.577 -37.988 6.135 1.00 95.56 197 ASP A C 1
ATOM 1498 O O . ASP A 1 197 ? -8.593 -37.677 5.456 1.00 95.56 197 ASP A O 1
ATOM 1502 N N . ILE A 1 198 ? -9.646 -37.710 7.442 1.00 97.75 198 ILE A N 1
ATOM 1503 C CA . ILE A 1 198 ? -8.604 -36.974 8.177 1.00 97.75 198 ILE A CA 1
ATOM 1504 C C . ILE A 1 198 ? -7.297 -37.780 8.222 1.00 97.75 198 ILE A C 1
ATOM 1506 O O . ILE A 1 198 ? -6.210 -37.238 7.989 1.00 97.75 198 ILE A O 1
ATOM 1510 N N . ASN A 1 199 ? -7.382 -39.085 8.492 1.00 96.88 199 ASN A N 1
ATOM 1511 C CA . ASN A 1 199 ? -6.215 -39.968 8.503 1.00 96.88 199 ASN A CA 1
ATOM 1512 C C . ASN A 1 199 ? -5.607 -40.131 7.103 1.00 96.88 199 ASN A C 1
ATOM 1514 O O . ASN A 1 199 ? -4.383 -40.161 6.981 1.00 96.88 199 ASN A O 1
ATOM 1518 N N . SER A 1 200 ? -6.432 -40.163 6.053 1.00 95.69 200 SER A N 1
ATOM 1519 C CA . SER A 1 200 ? -5.976 -40.196 4.661 1.00 95.69 200 SER A CA 1
ATOM 1520 C C . SER A 1 200 ? -5.140 -38.959 4.318 1.00 95.69 200 SER A C 1
ATOM 1522 O O . SER A 1 200 ? -4.024 -39.092 3.812 1.00 95.69 200 SER A O 1
ATOM 1524 N N . GLN A 1 201 ? -5.598 -37.756 4.695 1.00 96.69 201 GLN A N 1
ATOM 1525 C CA . GLN A 1 201 ? -4.802 -36.535 4.495 1.00 96.69 201 GLN A CA 1
ATOM 1526 C C . GLN A 1 201 ? -3.530 -36.516 5.352 1.00 96.69 201 GLN A C 1
ATOM 1528 O O . GLN A 1 201 ? -2.479 -36.080 4.885 1.00 96.69 201 GLN A O 1
ATOM 1533 N N . THR A 1 202 ? -3.590 -37.050 6.576 1.00 97.00 202 THR A N 1
ATOM 1534 C CA . THR A 1 202 ? -2.413 -37.192 7.452 1.00 97.00 202 THR A CA 1
ATOM 1535 C C . THR A 1 202 ? -1.348 -38.084 6.807 1.00 97.00 202 THR A C 1
ATOM 1537 O O . THR A 1 202 ? -0.163 -37.750 6.817 1.00 97.00 202 THR A O 1
ATOM 1540 N N . GLN A 1 203 ? -1.762 -39.203 6.207 1.00 95.06 203 GLN A N 1
ATOM 1541 C CA . GLN A 1 203 ? -0.868 -40.132 5.519 1.00 95.06 203 GLN A CA 1
ATOM 1542 C C . GLN A 1 203 ? -0.315 -39.545 4.214 1.00 95.06 203 GLN A C 1
ATOM 1544 O O . GLN A 1 203 ? 0.876 -39.699 3.941 1.00 95.06 203 GLN A O 1
ATOM 1549 N N . ALA A 1 204 ? -1.141 -38.836 3.437 1.00 94.19 204 ALA A N 1
ATOM 1550 C CA . ALA A 1 204 ? -0.697 -38.140 2.230 1.00 94.19 204 ALA A CA 1
ATOM 1551 C C . ALA A 1 204 ? 0.400 -37.109 2.547 1.00 94.19 204 ALA A C 1
ATOM 1553 O O . ALA A 1 204 ? 1.413 -37.050 1.848 1.00 94.19 204 ALA A O 1
ATOM 1554 N N . TYR A 1 205 ? 0.240 -36.360 3.644 1.00 94.75 205 TYR A N 1
ATOM 1555 C CA . TYR A 1 205 ? 1.241 -35.410 4.129 1.00 94.75 205 TYR A CA 1
ATOM 1556 C C . TYR A 1 205 ? 2.559 -36.093 4.510 1.00 94.75 205 TYR A C 1
ATOM 1558 O O . TYR A 1 205 ? 3.627 -35.687 4.052 1.00 94.75 205 TYR A O 1
ATOM 1566 N N . ALA A 1 206 ? 2.488 -37.164 5.306 1.00 93.00 206 ALA A N 1
ATOM 1567 C CA . ALA A 1 206 ? 3.664 -37.914 5.742 1.00 93.00 206 ALA A CA 1
ATOM 1568 C C . ALA A 1 206 ? 4.432 -38.522 4.552 1.00 93.00 206 ALA A C 1
ATOM 1570 O O . ALA A 1 206 ? 5.658 -38.433 4.487 1.00 93.00 206 ALA A O 1
ATOM 1571 N N . HIS A 1 207 ? 3.718 -39.073 3.566 1.00 92.31 207 HIS A N 1
ATOM 1572 C CA . HIS A 1 207 ? 4.325 -39.618 2.350 1.00 92.31 207 HIS A CA 1
ATOM 1573 C C . HIS A 1 207 ? 4.995 -38.529 1.495 1.00 92.31 207 HIS A C 1
ATOM 1575 O O . HIS A 1 207 ? 6.058 -38.753 0.914 1.00 92.31 207 HIS A O 1
ATOM 1581 N N . TYR A 1 208 ? 4.412 -37.327 1.429 1.00 94.44 208 TYR A N 1
ATOM 1582 C CA . TYR A 1 208 ? 5.041 -36.190 0.754 1.00 94.44 208 TYR A CA 1
ATOM 1583 C C . TYR A 1 208 ? 6.368 -35.799 1.425 1.00 94.44 208 TYR A C 1
ATOM 1585 O O . TYR A 1 208 ? 7.382 -35.633 0.745 1.00 94.44 208 TYR A O 1
ATOM 1593 N N . GLN A 1 209 ? 6.391 -35.722 2.759 1.00 91.69 209 GLN A N 1
ATOM 1594 C CA . GLN A 1 209 ? 7.603 -35.429 3.531 1.00 91.69 209 GLN A CA 1
ATOM 1595 C C . GLN A 1 209 ? 8.693 -36.492 3.353 1.00 91.69 209 GLN A C 1
ATOM 1597 O O . GLN A 1 209 ? 9.866 -36.150 3.188 1.00 91.69 209 GLN A O 1
ATOM 1602 N N . GLU A 1 210 ? 8.319 -37.773 3.353 1.00 91.50 210 GLU A N 1
ATOM 1603 C CA . GLU A 1 210 ? 9.249 -38.882 3.130 1.00 91.50 210 GLU A CA 1
ATOM 1604 C C . GLU A 1 210 ? 9.886 -38.804 1.735 1.00 91.50 210 GLU A C 1
ATOM 1606 O O . GLU A 1 210 ? 11.111 -38.886 1.605 1.00 91.50 210 GLU A O 1
ATOM 1611 N N . ASN A 1 211 ? 9.078 -38.558 0.699 1.00 91.31 211 ASN A N 1
ATOM 1612 C CA . ASN A 1 211 ? 9.575 -38.394 -0.666 1.00 91.31 211 ASN A CA 1
ATOM 1613 C C . ASN A 1 211 ? 10.490 -37.176 -0.804 1.00 91.31 211 ASN A C 1
ATOM 1615 O O . ASN A 1 211 ? 11.550 -37.287 -1.418 1.00 91.31 211 ASN A O 1
ATOM 1619 N N . LEU A 1 212 ? 10.144 -36.042 -0.188 1.00 92.31 212 LEU A N 1
ATOM 1620 C CA . LEU A 1 212 ? 10.998 -34.855 -0.204 1.00 92.31 212 LEU A CA 1
ATOM 1621 C C . LEU A 1 212 ? 12.351 -35.129 0.467 1.00 92.31 212 LEU A C 1
ATOM 1623 O O . LEU A 1 212 ? 13.398 -34.779 -0.077 1.00 92.31 212 LEU A O 1
ATOM 1627 N N . SER A 1 213 ? 12.336 -35.786 1.629 1.00 89.00 213 SER A N 1
ATOM 1628 C CA . SER A 1 213 ? 13.546 -36.181 2.356 1.00 89.00 213 SER A CA 1
ATOM 1629 C C . SER A 1 213 ? 14.431 -37.106 1.513 1.00 89.00 213 SER A C 1
ATOM 1631 O O . SER A 1 213 ? 15.645 -36.904 1.421 1.00 89.00 213 SER A O 1
ATOM 1633 N N . LYS A 1 214 ? 13.821 -38.080 0.827 1.00 91.25 214 LYS A N 1
ATOM 1634 C CA . LYS A 1 214 ? 14.512 -38.996 -0.085 1.00 91.25 214 LYS A CA 1
ATOM 1635 C C . LYS A 1 214 ? 15.127 -38.264 -1.278 1.00 91.25 214 LYS A C 1
ATOM 1637 O O . LYS A 1 214 ? 16.306 -38.457 -1.560 1.00 91.25 214 LYS A O 1
ATOM 1642 N N . GLU A 1 215 ? 14.372 -37.393 -1.947 1.00 92.94 215 GLU A N 1
ATOM 1643 C CA . GLU A 1 215 ? 14.867 -36.628 -3.098 1.00 92.94 215 GLU A CA 1
ATOM 1644 C C . GLU A 1 215 ? 16.006 -35.666 -2.713 1.00 92.94 215 GLU A C 1
ATOM 1646 O O . GLU A 1 215 ? 16.970 -35.525 -3.468 1.00 92.94 215 GLU A O 1
ATOM 1651 N N . LEU A 1 216 ? 15.953 -35.061 -1.521 1.00 88.31 216 LEU A N 1
ATOM 1652 C CA . LEU A 1 216 ? 17.040 -34.237 -0.977 1.00 88.31 216 LEU A CA 1
ATOM 1653 C C . LEU A 1 216 ? 18.282 -35.065 -0.619 1.00 88.31 216 LEU A C 1
ATOM 1655 O O . LEU A 1 216 ? 19.407 -34.628 -0.874 1.00 88.31 216 LEU A O 1
ATOM 1659 N N . SER A 1 217 ? 18.098 -36.266 -0.063 1.00 87.25 217 SER A N 1
ATOM 1660 C CA . SER A 1 217 ? 19.199 -37.194 0.218 1.00 87.25 217 SER A CA 1
ATOM 1661 C C . SER A 1 217 ? 19.891 -37.648 -1.069 1.00 87.25 217 SER A C 1
ATOM 1663 O O . SER A 1 217 ? 21.119 -37.608 -1.156 1.00 87.25 217 SER A O 1
ATOM 1665 N N . ASP A 1 218 ? 19.118 -37.989 -2.104 1.00 86.94 218 ASP A N 1
ATOM 1666 C CA . ASP A 1 218 ? 19.643 -38.330 -3.428 1.00 86.94 218 ASP A CA 1
ATOM 1667 C C . ASP A 1 218 ? 20.463 -37.175 -4.023 1.00 86.94 218 ASP A C 1
ATOM 1669 O O . ASP A 1 218 ? 21.548 -37.403 -4.562 1.00 86.94 218 ASP A O 1
ATOM 1673 N N . LEU A 1 219 ? 19.977 -35.933 -3.892 1.00 85.75 219 LEU A N 1
ATOM 1674 C CA . LEU A 1 219 ? 20.673 -34.738 -4.376 1.00 85.75 219 LEU A CA 1
ATOM 1675 C C . LEU A 1 219 ? 22.016 -34.527 -3.654 1.00 85.75 219 LEU A C 1
ATOM 1677 O O . LEU A 1 219 ? 23.022 -34.193 -4.281 1.00 85.75 219 LEU A O 1
ATOM 1681 N N . SER A 1 220 ? 22.037 -34.755 -2.338 1.00 83.31 220 SER A N 1
ATOM 1682 C CA . SER A 1 220 ? 23.246 -34.671 -1.511 1.00 83.31 220 SER A CA 1
ATOM 1683 C C . SER A 1 220 ? 24.270 -35.753 -1.884 1.00 83.31 220 SER A C 1
ATOM 1685 O O . SER A 1 220 ? 25.465 -35.479 -2.016 1.00 83.31 220 SER A O 1
ATOM 1687 N N . ASN A 1 221 ? 23.802 -36.979 -2.130 1.00 83.12 221 ASN A N 1
ATOM 1688 C CA . ASN A 1 221 ? 24.657 -38.127 -2.428 1.00 83.12 221 ASN A CA 1
ATOM 1689 C C . ASN A 1 221 ? 25.178 -38.144 -3.878 1.00 83.12 221 ASN A C 1
ATOM 1691 O O . ASN A 1 221 ? 26.288 -38.624 -4.120 1.00 83.12 221 ASN A O 1
ATOM 1695 N N . GLY A 1 222 ? 24.421 -37.603 -4.839 1.00 76.00 222 GLY A N 1
ATOM 1696 C CA . GLY A 1 222 ? 24.762 -37.612 -6.268 1.00 76.00 222 GLY A CA 1
ATOM 1697 C C . GLY A 1 222 ? 25.898 -36.665 -6.681 1.00 76.00 222 GLY A C 1
ATOM 1698 O O . GLY A 1 222 ? 26.444 -36.793 -7.776 1.00 76.00 222 GLY A O 1
ATOM 1699 N N . ASN A 1 223 ? 26.310 -35.735 -5.814 1.00 58.88 223 ASN A N 1
ATOM 1700 C CA . ASN A 1 223 ? 27.184 -34.620 -6.199 1.00 58.88 223 ASN A CA 1
ATOM 1701 C C . ASN A 1 223 ? 28.698 -34.914 -6.125 1.00 58.88 223 ASN A C 1
ATOM 1703 O O . ASN A 1 223 ? 29.516 -34.003 -6.233 1.00 58.88 223 ASN A O 1
ATOM 1707 N N . LYS A 1 224 ? 29.105 -36.179 -5.947 1.00 65.00 224 LYS A N 1
ATOM 1708 C CA . LYS A 1 224 ? 30.531 -36.549 -5.833 1.00 65.00 224 LYS A CA 1
ATOM 1709 C C . LYS A 1 224 ? 31.276 -36.664 -7.174 1.00 65.00 224 LYS A C 1
ATOM 1711 O O . LYS A 1 224 ? 32.489 -36.845 -7.146 1.00 65.00 224 LYS A O 1
ATOM 1716 N N . GLY A 1 225 ? 30.600 -36.552 -8.325 1.00 60.56 225 GLY A N 1
ATOM 1717 C CA . GLY A 1 225 ? 31.230 -36.785 -9.638 1.00 60.56 225 GLY A CA 1
ATOM 1718 C C . GLY A 1 225 ? 30.875 -35.833 -10.787 1.00 60.56 225 GLY A C 1
ATOM 1719 O O . GLY A 1 225 ? 31.603 -35.831 -11.774 1.00 60.56 225 GLY A O 1
ATOM 1720 N N . ASN A 1 226 ? 29.820 -35.013 -10.686 1.00 52.56 226 ASN A N 1
ATOM 1721 C CA . ASN A 1 226 ? 29.362 -34.172 -11.802 1.00 52.56 226 ASN A CA 1
ATOM 1722 C C . ASN A 1 226 ? 29.670 -32.684 -11.592 1.00 52.56 226 ASN A C 1
ATOM 1724 O O . ASN A 1 226 ? 29.299 -32.062 -10.599 1.00 52.56 226 ASN A O 1
ATOM 1728 N N . THR A 1 227 ? 30.351 -32.092 -12.571 1.00 49.50 227 THR A N 1
ATOM 1729 C CA . THR A 1 227 ? 30.799 -30.698 -12.584 1.00 49.50 227 THR A CA 1
ATOM 1730 C C . THR A 1 227 ? 29.630 -29.724 -12.769 1.00 49.50 227 THR A C 1
ATOM 1732 O O . THR A 1 227 ? 29.397 -29.312 -13.894 1.00 49.50 227 THR A O 1
ATOM 1735 N N . GLY A 1 228 ? 28.908 -29.343 -11.708 1.00 55.34 228 GLY A N 1
ATOM 1736 C CA . GLY A 1 228 ? 28.110 -28.102 -11.537 1.00 55.34 228 GLY A CA 1
ATOM 1737 C C . GLY A 1 228 ? 26.991 -27.716 -12.534 1.00 55.34 228 GLY A C 1
ATOM 1738 O O . GLY A 1 228 ? 26.009 -27.109 -12.120 1.00 55.34 228 GLY A O 1
ATOM 1739 N N . LYS A 1 229 ? 27.092 -28.042 -13.826 1.00 53.72 229 LYS A N 1
ATOM 1740 C CA . LYS A 1 229 ? 26.163 -27.676 -14.902 1.00 53.72 229 LYS A CA 1
ATOM 1741 C C . LYS A 1 229 ? 24.898 -28.541 -14.923 1.00 53.72 229 LYS A C 1
ATOM 1743 O O . LYS A 1 229 ? 23.872 -28.062 -15.388 1.00 53.72 229 LYS A O 1
ATOM 1748 N N . ASP A 1 230 ? 24.938 -29.743 -14.346 1.00 60.94 230 ASP A N 1
ATOM 1749 C CA . ASP A 1 230 ? 23.795 -30.671 -14.340 1.00 60.94 230 ASP A CA 1
ATOM 1750 C C . ASP A 1 230 ? 22.914 -30.574 -13.084 1.00 60.94 230 ASP A C 1
ATOM 1752 O O . ASP A 1 230 ? 21.830 -31.151 -13.053 1.00 60.94 230 ASP A O 1
ATOM 1756 N N . ALA A 1 231 ? 23.318 -29.816 -12.058 1.00 63.38 231 ALA A N 1
ATOM 1757 C CA . ALA A 1 231 ? 22.595 -29.760 -10.783 1.00 63.38 231 ALA A CA 1
ATOM 1758 C C . ALA A 1 231 ? 21.158 -29.220 -10.927 1.00 63.38 231 ALA A C 1
ATOM 1760 O O . ALA A 1 231 ? 20.245 -29.715 -10.276 1.00 63.38 231 ALA A O 1
ATOM 1761 N N . VAL A 1 232 ? 20.933 -28.245 -11.815 1.00 59.84 232 VAL A N 1
ATOM 1762 C CA . VAL A 1 232 ? 19.590 -27.688 -12.072 1.00 59.84 232 VAL A CA 1
ATOM 1763 C C . VAL A 1 232 ? 18.706 -28.686 -12.830 1.00 59.84 232 VAL A C 1
ATOM 1765 O O . VAL A 1 232 ? 17.525 -28.815 -12.519 1.00 59.84 232 VAL A O 1
ATOM 1768 N N . SER A 1 233 ? 19.283 -29.434 -13.776 1.00 67.12 233 SER A N 1
ATOM 1769 C CA . SER A 1 233 ? 18.586 -30.501 -14.510 1.00 67.12 233 SER A CA 1
ATOM 1770 C C . SER A 1 233 ? 18.208 -31.661 -13.585 1.00 67.12 233 SER A C 1
ATOM 1772 O O . SER A 1 233 ? 17.095 -32.174 -13.656 1.00 67.12 233 SER A O 1
ATOM 1774 N N . GLU A 1 234 ? 19.088 -32.031 -12.652 1.00 74.56 234 GLU A N 1
ATOM 1775 C CA . GLU A 1 234 ? 18.794 -33.044 -11.635 1.00 74.56 234 GLU A CA 1
ATOM 1776 C C . GLU A 1 234 ? 17.708 -32.589 -10.649 1.00 74.56 234 GLU A C 1
ATOM 1778 O O . GLU A 1 234 ? 16.825 -33.380 -10.331 1.00 74.56 234 GLU A O 1
ATOM 1783 N N . ILE A 1 235 ? 17.688 -31.314 -10.233 1.00 71.81 235 ILE A N 1
ATOM 1784 C CA . ILE A 1 235 ? 16.586 -30.763 -9.420 1.00 71.81 235 ILE A CA 1
ATOM 1785 C C . ILE A 1 235 ? 15.258 -30.824 -10.188 1.00 71.81 235 ILE A C 1
ATOM 1787 O O . ILE A 1 235 ? 14.249 -31.227 -9.619 1.00 71.81 235 ILE A O 1
ATOM 1791 N N . ALA A 1 236 ? 15.248 -30.488 -11.482 1.00 70.06 236 ALA A N 1
ATOM 1792 C CA . ALA A 1 236 ? 14.035 -30.533 -12.302 1.00 70.06 236 ALA A CA 1
ATOM 1793 C C . ALA A 1 236 ? 13.464 -31.957 -12.473 1.00 70.06 236 ALA A C 1
ATOM 1795 O O . ALA A 1 236 ? 12.258 -32.119 -12.648 1.00 70.06 236 ALA A O 1
ATOM 1796 N N . LYS A 1 237 ? 14.302 -33.000 -12.381 1.00 80.56 237 LYS A N 1
ATOM 1797 C CA . LYS A 1 237 ? 13.872 -34.412 -12.423 1.00 80.56 237 LYS A CA 1
ATOM 1798 C C . LYS A 1 237 ? 13.268 -34.909 -11.101 1.00 80.56 237 LYS A C 1
ATOM 1800 O O . LYS A 1 237 ? 12.631 -35.963 -11.085 1.00 80.56 237 LYS A O 1
ATOM 1805 N N . LYS A 1 238 ? 13.481 -34.190 -9.995 1.00 88.62 238 LYS A N 1
ATOM 1806 C CA . LYS A 1 238 ? 13.004 -34.525 -8.645 1.00 88.62 238 LYS A CA 1
ATOM 1807 C C . LYS A 1 238 ? 11.680 -33.797 -8.393 1.00 88.62 238 LYS A C 1
ATOM 1809 O O . LYS A 1 238 ? 11.649 -32.615 -8.064 1.00 88.62 238 LYS A O 1
ATOM 1814 N N . GLN A 1 239 ? 10.574 -34.491 -8.652 1.00 84.75 239 GLN A N 1
ATOM 1815 C CA . GLN A 1 239 ? 9.243 -33.887 -8.754 1.00 84.75 239 GLN A CA 1
ATOM 1816 C C . GLN A 1 239 ? 8.745 -33.315 -7.420 1.00 84.75 239 GLN A C 1
ATOM 1818 O O . GLN A 1 239 ? 8.155 -32.238 -7.413 1.00 84.75 239 GLN A O 1
ATOM 1823 N N . THR A 1 240 ? 8.993 -34.000 -6.302 1.00 88.94 240 THR A N 1
ATOM 1824 C CA . THR A 1 240 ? 8.580 -33.539 -4.966 1.00 88.94 240 THR A CA 1
ATOM 1825 C C . THR A 1 240 ? 9.419 -32.341 -4.515 1.00 88.94 240 THR A C 1
ATOM 1827 O O . THR A 1 240 ? 8.904 -31.410 -3.904 1.00 88.94 240 THR A O 1
ATOM 1830 N N . LEU A 1 241 ? 10.704 -32.311 -4.864 1.00 87.81 241 LEU A N 1
ATOM 1831 C CA . LEU A 1 241 ? 11.599 -31.186 -4.619 1.00 87.81 241 LEU A CA 1
ATOM 1832 C C . LEU A 1 241 ? 11.240 -29.974 -5.486 1.00 87.81 241 LEU A C 1
ATOM 1834 O O . LEU A 1 241 ? 11.257 -28.849 -4.992 1.00 87.81 241 LEU A O 1
ATOM 1838 N N . ALA A 1 242 ? 10.895 -30.185 -6.757 1.00 79.69 242 ALA A N 1
ATOM 1839 C CA . ALA A 1 242 ? 10.421 -29.126 -7.641 1.00 79.69 242 ALA A CA 1
ATOM 1840 C C . ALA A 1 242 ? 9.096 -28.525 -7.138 1.00 79.69 242 ALA A C 1
ATOM 1842 O O . ALA A 1 242 ? 8.978 -27.303 -7.056 1.00 79.69 242 ALA A O 1
ATOM 1843 N N . ASP A 1 243 ? 8.145 -29.369 -6.722 1.00 84.88 243 ASP A N 1
ATOM 1844 C CA . ASP A 1 243 ? 6.882 -28.947 -6.097 1.00 84.88 243 ASP A CA 1
ATOM 1845 C C . ASP A 1 243 ? 7.128 -28.173 -4.787 1.00 84.88 243 ASP A C 1
ATOM 1847 O O . ASP A 1 243 ? 6.605 -27.074 -4.586 1.00 84.88 243 ASP A O 1
ATOM 1851 N N . PHE A 1 244 ? 8.041 -28.668 -3.941 1.00 87.12 244 PHE A N 1
ATOM 1852 C CA . PHE A 1 244 ? 8.476 -28.000 -2.710 1.00 87.12 244 PHE A CA 1
ATOM 1853 C C . PHE A 1 244 ? 9.102 -26.621 -2.954 1.00 87.12 244 PHE A C 1
ATOM 1855 O O . PHE A 1 244 ? 8.860 -25.675 -2.205 1.00 87.12 244 PHE A O 1
ATOM 1862 N N . MET A 1 245 ? 9.941 -26.508 -3.982 1.00 80.00 245 MET A N 1
ATOM 1863 C CA . MET A 1 245 ? 10.612 -25.265 -4.359 1.00 80.00 245 MET A CA 1
ATOM 1864 C C . MET A 1 245 ? 9.640 -24.255 -4.968 1.00 80.00 245 MET A C 1
ATOM 1866 O O . MET A 1 245 ? 9.823 -23.052 -4.780 1.00 80.00 245 MET A O 1
ATOM 1870 N N . GLY A 1 246 ? 8.617 -24.746 -5.673 1.00 71.69 246 GLY A N 1
ATOM 1871 C CA . GLY A 1 246 ? 7.523 -23.939 -6.190 1.00 71.69 246 GLY A CA 1
ATOM 1872 C C . GLY A 1 246 ? 6.666 -23.367 -5.066 1.00 71.69 246 GLY A C 1
ATOM 1873 O O . GLY A 1 246 ? 6.313 -22.196 -5.120 1.00 71.69 246 GLY A O 1
ATOM 1874 N N . TYR A 1 247 ? 6.371 -24.136 -4.017 1.00 78.25 247 TYR A N 1
ATOM 1875 C CA . TYR A 1 247 ? 5.514 -23.698 -2.912 1.00 78.25 247 TYR A CA 1
ATOM 1876 C C . TYR A 1 247 ? 6.077 -22.466 -2.155 1.00 78.25 247 TYR A C 1
ATOM 1878 O O . TYR A 1 247 ? 7.257 -22.442 -1.790 1.00 78.25 247 TYR A O 1
ATOM 1886 N N . PRO A 1 248 ? 5.260 -21.433 -1.860 1.00 62.88 248 PRO A N 1
ATOM 1887 C CA . PRO A 1 248 ? 3.811 -21.342 -2.083 1.00 62.88 248 PRO A CA 1
ATOM 1888 C C . PRO A 1 248 ? 3.403 -20.799 -3.457 1.00 62.88 248 PRO A C 1
ATOM 1890 O O . PRO A 1 248 ? 2.221 -20.700 -3.766 1.00 62.88 248 PRO A O 1
ATOM 1893 N N . ASN A 1 249 ? 4.387 -20.424 -4.269 1.00 57.44 249 ASN A N 1
ATOM 1894 C CA . ASN A 1 249 ? 4.228 -19.773 -5.564 1.00 57.44 249 ASN A CA 1
ATOM 1895 C C . ASN A 1 249 ? 4.095 -20.760 -6.731 1.00 57.44 249 ASN A C 1
ATOM 1897 O O . ASN A 1 249 ? 4.199 -20.331 -7.880 1.00 57.44 249 ASN A O 1
ATOM 1901 N N . ALA A 1 250 ? 3.902 -22.057 -6.462 1.00 59.25 250 ALA A N 1
ATOM 1902 C CA . ALA A 1 250 ? 3.661 -23.039 -7.505 1.00 59.25 250 ALA A CA 1
ATOM 1903 C C . ALA A 1 250 ? 2.469 -22.521 -8.303 1.00 59.25 250 ALA A C 1
ATOM 1905 O O . ALA A 1 250 ? 1.462 -22.137 -7.700 1.00 59.25 250 ALA A O 1
ATOM 1906 N N . ALA A 1 251 ? 2.630 -22.414 -9.627 1.00 47.09 251 ALA A N 1
ATOM 1907 C CA . ALA A 1 251 ? 1.579 -21.912 -10.496 1.00 47.09 251 ALA A CA 1
ATOM 1908 C C . ALA A 1 251 ? 0.298 -22.664 -10.133 1.00 47.09 251 ALA A C 1
ATOM 1910 O O . ALA A 1 251 ? 0.244 -23.889 -10.254 1.00 47.09 251 ALA A O 1
ATOM 1911 N N . PHE A 1 252 ? -0.669 -21.928 -9.578 1.00 47.28 252 PHE A N 1
ATOM 1912 C CA . PHE A 1 252 ? -1.977 -22.453 -9.216 1.00 47.28 252 PHE A CA 1
ATOM 1913 C C . PHE A 1 252 ? -2.447 -23.249 -10.425 1.00 47.28 252 PHE A C 1
ATOM 1915 O O . PHE A 1 252 ? -2.417 -22.686 -11.522 1.00 47.28 252 PHE A O 1
ATOM 1922 N N . ASP A 1 253 ? -2.772 -24.536 -10.259 1.00 48.09 253 ASP A N 1
ATOM 1923 C CA . ASP A 1 253 ? -3.184 -25.367 -11.390 1.00 48.09 253 ASP A CA 1
ATOM 1924 C C . ASP A 1 253 ? -4.273 -24.588 -12.127 1.00 48.09 253 ASP A C 1
ATOM 1926 O O . ASP A 1 253 ? -5.346 -24.330 -11.561 1.00 48.09 253 ASP A O 1
ATOM 1930 N N . ALA A 1 254 ? -3.951 -24.114 -13.338 1.00 43.00 254 ALA A N 1
ATOM 1931 C CA . ALA A 1 254 ? -4.754 -23.145 -14.080 1.00 43.00 254 ALA A CA 1
ATOM 1932 C C . ALA A 1 254 ? -6.178 -23.680 -14.309 1.00 43.00 254 ALA A C 1
ATOM 1934 O O . ALA A 1 254 ? -7.123 -22.918 -14.509 1.00 43.00 254 ALA A O 1
ATOM 1935 N N . LYS A 1 255 ? -6.350 -25.000 -14.163 1.00 46.22 255 LYS A N 1
ATOM 1936 C CA . LYS A 1 255 ? -7.623 -25.717 -14.177 1.00 46.22 255 LYS A CA 1
ATOM 1937 C C . LYS A 1 255 ? -8.560 -25.375 -13.013 1.00 46.22 255 LYS A C 1
ATOM 1939 O O . LYS A 1 255 ? -9.772 -25.478 -13.181 1.00 46.22 255 LYS A O 1
ATOM 1944 N N . THR A 1 256 ? -8.044 -24.953 -11.857 1.00 46.12 256 THR A N 1
ATOM 1945 C CA . THR A 1 256 ? -8.843 -24.615 -10.659 1.00 46.12 256 THR A CA 1
ATOM 1946 C C . THR A 1 256 ? -9.104 -23.118 -10.485 1.00 46.12 256 THR A C 1
ATOM 1948 O O . THR A 1 256 ? -10.050 -22.757 -9.794 1.00 46.12 256 THR A O 1
ATOM 1951 N N . ALA A 1 257 ? -8.373 -22.248 -11.191 1.00 48.97 257 ALA A N 1
ATOM 1952 C CA . ALA A 1 257 ? -8.632 -20.802 -11.262 1.00 48.97 257 ALA A CA 1
ATOM 1953 C C . ALA A 1 257 ? -9.834 -20.429 -12.169 1.00 48.97 257 ALA A C 1
ATOM 1955 O O . ALA A 1 257 ? -10.005 -19.272 -12.547 1.00 48.97 257 ALA A O 1
ATOM 1956 N N . ASN A 1 258 ? -10.665 -21.407 -12.547 1.00 54.69 258 ASN A N 1
ATOM 1957 C CA . ASN A 1 258 ? -11.707 -21.269 -13.568 1.00 54.69 258 ASN A CA 1
ATOM 1958 C C . ASN A 1 258 ? -13.050 -20.713 -13.070 1.00 54.69 258 ASN A C 1
ATOM 1960 O O . ASN A 1 258 ? -13.970 -20.563 -13.871 1.00 54.69 258 ASN A O 1
ATOM 1964 N N . THR A 1 259 ? -13.193 -20.377 -11.789 1.00 62.12 259 THR A N 1
ATOM 1965 C CA . THR A 1 259 ? -14.388 -19.666 -11.320 1.00 62.12 259 THR A CA 1
ATOM 1966 C C . THR A 1 259 ? -14.324 -18.224 -11.802 1.00 62.12 259 THR A C 1
ATOM 1968 O O . THR A 1 259 ? -13.510 -17.451 -11.296 1.00 62.12 259 THR A O 1
ATOM 1971 N N . ALA A 1 260 ? -15.162 -17.861 -12.777 1.00 62.66 260 ALA A N 1
ATOM 1972 C CA . ALA A 1 260 ? -15.301 -16.469 -13.190 1.00 62.66 260 ALA A CA 1
ATOM 1973 C C . ALA A 1 260 ? -15.692 -15.631 -11.970 1.00 62.66 260 ALA A C 1
ATOM 1975 O O . ALA A 1 260 ? -16.687 -15.917 -11.295 1.00 62.66 260 ALA A O 1
ATOM 1976 N N . VAL A 1 261 ? -14.886 -14.619 -11.675 1.00 73.75 261 VAL A N 1
ATOM 1977 C CA . VAL A 1 261 ? -15.152 -13.670 -10.602 1.00 73.75 261 VAL A CA 1
ATOM 1978 C C . VAL A 1 261 ? -15.749 -12.430 -11.255 1.00 73.75 261 VAL A C 1
ATOM 1980 O O . VAL A 1 261 ? -15.151 -11.872 -12.173 1.00 73.75 261 VAL A O 1
ATOM 1983 N N . LEU A 1 262 ? -16.942 -12.005 -10.825 1.00 82.44 262 LEU A N 1
ATOM 1984 C CA . LEU A 1 262 ? -17.499 -10.731 -11.269 1.00 82.44 262 LEU A CA 1
ATOM 1985 C C . LEU A 1 262 ? -16.511 -9.598 -10.926 1.00 82.44 262 LEU A C 1
ATOM 1987 O O . LEU A 1 262 ? -15.871 -9.671 -9.876 1.00 82.44 262 LEU A O 1
ATOM 1991 N N . PRO A 1 263 ? -16.378 -8.554 -11.762 1.00 83.88 263 PRO A N 1
ATOM 1992 C CA . PRO A 1 263 ? -15.666 -7.329 -11.411 1.00 83.88 263 PRO A CA 1
ATOM 1993 C C . PRO A 1 263 ? -16.028 -6.841 -10.005 1.00 83.88 263 PRO A C 1
ATOM 1995 O O . PRO A 1 263 ? -17.161 -7.013 -9.549 1.00 83.88 263 PRO A O 1
ATOM 1998 N N . MET A 1 264 ? -15.074 -6.227 -9.304 1.00 82.88 264 MET A N 1
ATOM 1999 C CA . MET A 1 264 ? -15.267 -5.830 -7.903 1.00 82.88 264 MET A CA 1
ATOM 2000 C C . MET A 1 264 ? -16.431 -4.841 -7.770 1.00 82.88 264 MET A C 1
ATOM 2002 O O . MET A 1 264 ? -17.218 -4.905 -6.826 1.00 82.88 264 MET A O 1
ATOM 2006 N N . SER A 1 265 ? -16.562 -3.963 -8.761 1.00 86.50 265 SER A N 1
ATOM 2007 C CA . SER A 1 265 ? -17.668 -3.022 -8.901 1.00 86.50 265 SER A CA 1
ATOM 2008 C C . SER A 1 265 ? -19.040 -3.718 -8.994 1.00 86.50 265 SER A C 1
ATOM 2010 O O . SER A 1 265 ? -19.986 -3.290 -8.331 1.00 86.50 265 SER A O 1
ATOM 2012 N N . ASP A 1 266 ? -19.141 -4.831 -9.730 1.00 90.12 266 ASP A N 1
ATOM 2013 C CA . ASP A 1 266 ? -20.369 -5.633 -9.848 1.00 90.12 266 ASP A CA 1
ATOM 2014 C C . ASP A 1 266 ? -20.689 -6.366 -8.539 1.00 90.12 266 ASP A C 1
ATOM 2016 O O . ASP A 1 266 ? -21.836 -6.359 -8.092 1.00 90.12 266 ASP A O 1
ATOM 2020 N N . GLN A 1 267 ? -19.677 -6.954 -7.891 1.00 90.56 267 GLN A N 1
ATOM 2021 C CA . GLN A 1 267 ? -19.847 -7.638 -6.604 1.00 90.56 267 GLN A CA 1
ATOM 2022 C C . GLN A 1 267 ? -20.357 -6.688 -5.522 1.00 90.56 267 GLN A C 1
ATOM 2024 O O . GLN A 1 267 ? -21.301 -7.014 -4.804 1.00 90.56 267 GLN A O 1
ATOM 2029 N N . LEU A 1 268 ? -19.747 -5.504 -5.415 1.00 88.44 268 LEU A N 1
ATOM 2030 C CA . LEU A 1 268 ? -20.138 -4.504 -4.429 1.00 88.44 268 LEU A CA 1
ATOM 2031 C C . LEU A 1 268 ? -21.554 -3.990 -4.704 1.00 88.44 268 LEU A C 1
ATOM 2033 O O . LEU A 1 268 ? -22.338 -3.832 -3.769 1.00 88.44 268 LEU A O 1
ATOM 2037 N N . MET A 1 269 ? -21.911 -3.807 -5.979 1.00 90.75 269 MET A N 1
ATOM 2038 C CA . MET A 1 269 ? -23.269 -3.427 -6.355 1.00 90.75 269 MET A CA 1
ATOM 2039 C C . MET A 1 269 ? -24.292 -4.495 -5.956 1.00 90.75 269 MET A C 1
ATOM 2041 O O . MET A 1 269 ? -25.295 -4.153 -5.334 1.00 90.75 269 MET A O 1
ATOM 2045 N N . MET A 1 270 ? -24.036 -5.776 -6.239 1.00 94.38 270 MET A N 1
ATOM 2046 C CA . MET A 1 270 ? -24.933 -6.874 -5.847 1.00 94.38 270 MET A CA 1
ATOM 2047 C C . MET A 1 270 ? -25.031 -7.027 -4.331 1.00 94.38 270 MET A C 1
ATOM 2049 O O . MET A 1 270 ? -26.130 -7.183 -3.811 1.00 94.38 270 MET A O 1
ATOM 2053 N N . LYS A 1 271 ? -23.916 -6.893 -3.607 1.00 93.50 271 LYS A N 1
ATOM 2054 C CA . LYS A 1 271 ? -23.896 -6.972 -2.142 1.00 93.50 271 LYS A CA 1
ATOM 2055 C C . LYS A 1 271 ? -24.690 -5.844 -1.485 1.00 93.50 271 LYS A C 1
ATOM 2057 O O . LYS A 1 271 ? -25.477 -6.095 -0.578 1.00 93.50 271 LYS A O 1
ATOM 2062 N N . ASN A 1 272 ? -24.514 -4.612 -1.958 1.00 91.62 272 ASN A N 1
ATOM 2063 C CA . ASN A 1 272 ? -25.286 -3.475 -1.462 1.00 91.62 272 ASN A CA 1
ATOM 2064 C C . ASN A 1 272 ? -26.770 -3.612 -1.825 1.00 91.62 272 ASN A C 1
ATOM 2066 O O . ASN A 1 272 ? -27.627 -3.303 -1.006 1.00 91.62 272 ASN A O 1
ATOM 2070 N N . THR A 1 273 ? -27.074 -4.123 -3.020 1.00 92.44 273 THR A N 1
ATOM 2071 C CA . THR A 1 273 ? -28.451 -4.384 -3.459 1.00 92.44 273 THR A CA 1
ATOM 2072 C C . THR A 1 273 ? -29.123 -5.439 -2.569 1.00 92.44 273 THR A C 1
ATOM 2074 O O . THR A 1 273 ? -30.220 -5.205 -2.073 1.00 92.44 273 THR A O 1
ATOM 2077 N N . ASP A 1 274 ? -28.455 -6.562 -2.287 1.00 95.62 274 ASP A N 1
ATOM 2078 C CA . ASP A 1 274 ? -28.951 -7.599 -1.367 1.00 95.62 274 ASP A CA 1
ATOM 2079 C C . ASP A 1 274 ? -29.179 -7.038 0.043 1.00 95.62 274 ASP A C 1
ATOM 2081 O O . ASP A 1 274 ? -30.235 -7.238 0.640 1.00 95.62 274 ASP A O 1
ATOM 2085 N N . PHE A 1 275 ? -28.233 -6.246 0.554 1.00 93.81 275 PHE A N 1
ATOM 2086 C CA . PHE A 1 275 ? -28.360 -5.597 1.859 1.00 93.81 275 PHE A CA 1
ATOM 2087 C C . PHE A 1 275 ? -29.559 -4.635 1.927 1.00 93.81 275 PHE A C 1
ATOM 2089 O O . PHE A 1 275 ? -30.348 -4.673 2.876 1.00 93.81 275 PHE A O 1
ATOM 2096 N N . LEU A 1 276 ? -29.739 -3.782 0.915 1.00 92.00 276 LEU A N 1
ATOM 2097 C CA . LEU A 1 276 ? -30.873 -2.858 0.848 1.00 92.00 276 LEU A CA 1
ATOM 2098 C C . LEU A 1 276 ? -32.208 -3.609 0.720 1.00 92.00 276 LEU A C 1
ATOM 2100 O O . LEU A 1 276 ? -33.204 -3.191 1.312 1.00 92.00 276 LEU A O 1
ATOM 2104 N N . GLN A 1 277 ? -32.232 -4.731 -0.004 1.00 94.00 277 GLN A N 1
ATOM 2105 C CA . GLN A 1 277 ? -33.404 -5.601 -0.117 1.00 94.00 277 GLN A CA 1
ATOM 2106 C C . GLN A 1 277 ? -33.741 -6.254 1.234 1.00 94.00 277 GLN A C 1
ATOM 2108 O O . GLN A 1 277 ? -34.895 -6.234 1.660 1.00 94.00 277 GLN A O 1
ATOM 2113 N N . GLN A 1 278 ? -32.745 -6.796 1.941 1.00 94.31 278 GLN A N 1
ATOM 2114 C CA . GLN A 1 278 ? -32.922 -7.444 3.249 1.00 94.31 278 GLN A CA 1
ATOM 2115 C C . GLN A 1 278 ? -33.370 -6.466 4.340 1.00 94.31 278 GLN A C 1
ATOM 2117 O O . GLN A 1 278 ? -34.134 -6.836 5.231 1.00 94.31 278 GLN A O 1
ATOM 2122 N N . THR A 1 279 ? -32.928 -5.210 4.260 1.00 93.25 279 THR A N 1
ATOM 2123 C CA . THR A 1 279 ? -33.335 -4.144 5.190 1.00 93.25 279 THR A CA 1
ATOM 2124 C C . THR A 1 279 ? -34.672 -3.493 4.822 1.00 93.25 279 THR A C 1
ATOM 2126 O O . THR A 1 279 ? -35.145 -2.624 5.553 1.00 93.25 279 THR A O 1
ATOM 2129 N N . GLY A 1 280 ? -35.301 -3.905 3.714 1.00 93.12 280 GLY A N 1
ATOM 2130 C CA . GLY A 1 280 ? -36.568 -3.348 3.233 1.00 93.12 280 GLY A CA 1
ATOM 2131 C C . GLY A 1 280 ? -36.461 -1.916 2.698 1.00 93.12 280 GLY A C 1
ATOM 2132 O O . GLY A 1 280 ? -37.478 -1.231 2.599 1.00 93.12 280 GLY A O 1
ATOM 2133 N N . GLN A 1 281 ? -35.249 -1.450 2.378 1.00 88.69 281 GLN A N 1
ATOM 2134 C CA . GLN A 1 281 ? -35.001 -0.114 1.818 1.00 88.69 281 GLN A CA 1
ATOM 2135 C C . GLN A 1 281 ? -35.286 -0.050 0.319 1.00 88.69 281 GLN A C 1
ATOM 2137 O O . GLN A 1 281 ? -35.686 0.997 -0.184 1.00 88.69 281 GLN A O 1
ATOM 2142 N N . ILE A 1 282 ? -35.119 -1.172 -0.378 1.00 91.94 282 ILE A N 1
ATOM 2143 C CA . ILE A 1 282 ? -35.580 -1.367 -1.753 1.00 91.94 282 ILE A CA 1
ATOM 2144 C C . ILE A 1 282 ? -36.498 -2.589 -1.808 1.00 91.94 282 ILE A C 1
ATOM 2146 O O . ILE A 1 282 ? -36.452 -3.456 -0.934 1.00 91.94 282 ILE A O 1
ATOM 2150 N N . LYS A 1 283 ? -37.349 -2.648 -2.836 1.00 92.88 283 LYS A N 1
ATOM 2151 C CA . LYS A 1 283 ? -38.207 -3.803 -3.110 1.00 92.88 283 LYS A CA 1
ATOM 2152 C C . LYS A 1 283 ? -38.015 -4.253 -4.552 1.00 92.88 283 LYS A C 1
ATOM 2154 O O . LYS A 1 283 ? -38.632 -3.713 -5.465 1.00 92.88 283 LYS A O 1
ATOM 2159 N N . LEU A 1 284 ? -37.170 -5.256 -4.732 1.00 93.75 284 LEU A N 1
ATOM 2160 C CA . LEU A 1 284 ? -36.978 -5.955 -5.995 1.00 93.75 284 LEU A CA 1
ATOM 2161 C C . LEU A 1 284 ? -38.142 -6.921 -6.270 1.00 93.75 284 LEU A C 1
ATOM 2163 O O . LEU A 1 284 ? -38.742 -7.444 -5.320 1.00 93.75 284 LEU A O 1
ATOM 2167 N N . PRO A 1 285 ? -38.448 -7.204 -7.550 1.00 94.81 285 PRO A N 1
ATOM 2168 C CA . PRO A 1 285 ? -39.231 -8.376 -7.927 1.00 94.81 285 PRO A CA 1
ATOM 2169 C C . PRO A 1 285 ? -38.653 -9.648 -7.289 1.00 94.81 285 PRO A C 1
ATOM 2171 O O . PRO A 1 285 ? -37.438 -9.778 -7.166 1.00 94.81 285 PRO A O 1
ATOM 2174 N N . GLU A 1 286 ? -39.510 -10.595 -6.899 1.00 95.25 286 GLU A N 1
ATOM 2175 C CA . GLU A 1 286 ? -39.105 -11.818 -6.179 1.00 95.25 286 GLU A CA 1
ATOM 2176 C C . GLU A 1 286 ? -38.004 -12.598 -6.917 1.00 95.25 286 GLU A C 1
ATOM 2178 O O . GLU A 1 286 ? -36.986 -12.942 -6.322 1.00 95.25 286 GLU A O 1
ATOM 2183 N N . HIS A 1 287 ? -38.152 -12.751 -8.235 1.00 95.19 287 HIS A N 1
ATOM 2184 C CA . HIS A 1 287 ? -37.144 -13.365 -9.104 1.00 95.19 287 HIS A CA 1
ATOM 2185 C C . HIS A 1 287 ? -35.777 -12.656 -9.039 1.00 95.19 287 HIS A C 1
ATOM 2187 O O . HIS A 1 287 ? -34.734 -13.306 -8.962 1.00 95.19 287 HIS A O 1
ATOM 2193 N N . ASP A 1 288 ? -35.765 -11.323 -9.046 1.00 94.81 288 ASP A N 1
ATOM 2194 C CA . ASP A 1 288 ? -34.528 -10.537 -9.055 1.00 94.81 288 ASP A CA 1
ATOM 2195 C C . ASP A 1 288 ? -33.867 -10.533 -7.672 1.00 94.81 288 ASP A C 1
ATOM 2197 O O . ASP A 1 288 ? -32.644 -10.609 -7.573 1.00 94.81 288 ASP A O 1
ATOM 2201 N N . ALA A 1 289 ? -34.665 -10.520 -6.599 1.00 95.94 289 ALA A N 1
ATOM 2202 C CA . ALA A 1 289 ? -34.175 -10.667 -5.231 1.00 95.94 289 ALA A CA 1
ATOM 2203 C C . ALA A 1 289 ? -33.482 -12.025 -5.021 1.00 95.94 289 ALA A C 1
ATOM 2205 O O . ALA A 1 289 ? -32.391 -12.081 -4.450 1.00 95.94 289 ALA A O 1
ATOM 2206 N N . GLU A 1 290 ? -34.079 -13.117 -5.514 1.00 95.88 290 GLU A N 1
ATOM 2207 C CA . GLU A 1 290 ? -33.464 -14.448 -5.475 1.00 95.88 290 GLU A CA 1
ATOM 2208 C C . GLU A 1 290 ? -32.171 -14.507 -6.297 1.00 95.88 290 GLU A C 1
ATOM 2210 O O . GLU A 1 290 ? -31.169 -15.059 -5.832 1.00 95.88 290 GLU A O 1
ATOM 2215 N N . MET A 1 291 ? -32.157 -13.894 -7.486 1.00 95.69 291 MET A N 1
ATOM 2216 C CA . MET A 1 291 ? -30.969 -13.842 -8.338 1.00 95.69 291 MET A CA 1
ATOM 2217 C C . MET A 1 291 ? -29.823 -13.071 -7.673 1.00 95.69 291 MET A C 1
ATOM 2219 O O . MET A 1 291 ? -28.701 -13.573 -7.605 1.00 95.69 291 MET A O 1
ATOM 2223 N N . VAL A 1 292 ? -30.098 -11.877 -7.136 1.00 95.56 292 VAL A N 1
ATOM 2224 C CA . VAL A 1 292 ? -29.111 -11.056 -6.416 1.00 95.56 292 VAL A CA 1
ATOM 2225 C C . VAL A 1 292 ? -28.538 -11.831 -5.228 1.00 95.56 292 VAL A C 1
ATOM 2227 O O . VAL A 1 292 ? -27.317 -11.928 -5.093 1.00 95.56 292 VAL A O 1
ATOM 2230 N N . LYS A 1 293 ? -29.395 -12.473 -4.425 1.00 96.06 293 LYS A N 1
ATOM 2231 C CA . LYS A 1 293 ? -28.969 -13.313 -3.299 1.00 96.06 293 LYS A CA 1
ATOM 2232 C C . LYS A 1 293 ? -28.095 -14.487 -3.749 1.00 96.06 293 LYS A C 1
ATOM 2234 O O . LYS A 1 293 ? -27.089 -14.787 -3.101 1.00 96.06 293 LYS A O 1
ATOM 2239 N N . SER A 1 294 ? -28.441 -15.140 -4.861 1.00 95.00 294 SER A N 1
ATOM 2240 C CA . SER A 1 294 ? -27.642 -16.228 -5.439 1.00 95.00 294 SER A CA 1
ATOM 2241 C C . SER A 1 294 ? -26.266 -15.745 -5.907 1.00 95.00 294 SER A C 1
ATOM 2243 O O . SER A 1 294 ? -25.279 -16.452 -5.706 1.00 95.00 294 SER A O 1
ATOM 2245 N N . ILE A 1 295 ? -26.184 -14.555 -6.512 1.00 93.62 295 ILE A N 1
ATOM 2246 C CA . ILE A 1 295 ? -24.919 -13.956 -6.961 1.00 93.62 295 ILE A CA 1
ATOM 2247 C C . ILE A 1 295 ? -24.026 -13.616 -5.765 1.00 93.62 295 ILE A C 1
ATOM 2249 O O . ILE A 1 295 ? -22.847 -13.977 -5.761 1.00 93.62 295 ILE A O 1
ATOM 2253 N N . VAL A 1 296 ? -24.577 -12.965 -4.735 1.00 94.75 296 VAL A N 1
ATOM 2254 C CA . VAL A 1 296 ? -23.832 -12.613 -3.514 1.00 94.75 296 VAL A CA 1
ATOM 2255 C C . VAL A 1 296 ? -23.330 -13.870 -2.807 1.00 94.75 296 VAL A C 1
ATOM 2257 O O . VAL A 1 296 ? -22.140 -13.960 -2.514 1.00 94.75 296 VAL A O 1
ATOM 2260 N N . SER A 1 297 ? -24.195 -14.871 -2.621 1.00 92.56 297 SER A N 1
ATOM 2261 C CA . SER A 1 297 ? -23.832 -16.129 -1.952 1.00 92.56 297 SER A CA 1
ATOM 2262 C C . SER A 1 297 ? -22.694 -16.849 -2.680 1.00 92.56 297 SER A C 1
ATOM 2264 O O . SER A 1 297 ? -21.705 -17.223 -2.053 1.00 92.56 297 SER A O 1
ATOM 2266 N N . TYR A 1 298 ? -22.774 -16.963 -4.012 1.00 90.62 298 TYR A N 1
ATOM 2267 C CA . TYR A 1 298 ? -21.703 -17.568 -4.807 1.00 90.62 298 TYR A CA 1
ATOM 2268 C C . TYR A 1 298 ? -20.376 -16.817 -4.658 1.00 90.62 298 TYR A C 1
ATOM 2270 O O . TYR A 1 298 ? -19.331 -17.439 -4.481 1.00 90.62 298 TYR A O 1
ATOM 2278 N N . HIS A 1 299 ? -20.382 -15.481 -4.706 1.00 85.56 299 HIS A N 1
ATOM 2279 C CA . HIS A 1 299 ? -19.142 -14.720 -4.558 1.00 85.56 299 HIS A CA 1
ATOM 2280 C C . HIS A 1 299 ? -18.568 -14.781 -3.152 1.00 85.56 299 HIS A C 1
ATOM 2282 O O . HIS A 1 299 ? -17.347 -14.804 -3.016 1.00 85.56 299 HIS A O 1
ATOM 2288 N N . GLU A 1 300 ? -19.395 -14.844 -2.115 1.00 85.94 300 GLU A N 1
ATOM 2289 C CA . GLU A 1 300 ? -18.912 -15.056 -0.755 1.00 85.94 300 GLU A CA 1
ATOM 2290 C C . GLU A 1 300 ? -18.298 -16.449 -0.583 1.00 85.94 300 GLU A C 1
ATOM 2292 O O . GLU A 1 300 ? -17.249 -16.566 0.049 1.00 85.94 300 GLU A O 1
ATOM 2297 N N . GLU A 1 301 ? -18.872 -17.489 -1.192 1.00 83.31 301 GLU A N 1
ATOM 2298 C CA . GLU A 1 301 ? -18.292 -18.838 -1.219 1.00 83.31 301 GLU A CA 1
ATOM 2299 C C . GLU A 1 301 ? -16.972 -18.886 -1.996 1.00 83.31 301 GLU A C 1
ATOM 2301 O O . GLU A 1 301 ? -15.975 -19.401 -1.487 1.00 83.31 301 GLU A O 1
ATOM 2306 N N . VAL A 1 302 ? -16.919 -18.283 -3.189 1.00 77.50 302 VAL A N 1
ATOM 2307 C CA . VAL A 1 302 ? -15.689 -18.192 -3.992 1.00 77.50 302 VAL A CA 1
ATOM 2308 C C . VAL A 1 302 ? -14.625 -17.373 -3.265 1.00 77.50 302 VAL A C 1
ATOM 2310 O O . VAL A 1 302 ? -13.466 -17.770 -3.235 1.00 77.50 302 VAL A O 1
ATOM 2313 N N . THR A 1 303 ? -14.998 -16.263 -2.630 1.00 71.94 303 THR A N 1
ATOM 2314 C CA . THR A 1 303 ? -14.074 -15.417 -1.863 1.00 71.94 303 THR A CA 1
ATOM 2315 C C . THR A 1 303 ? -13.562 -16.148 -0.628 1.00 71.94 303 THR A C 1
ATOM 2317 O O . THR A 1 303 ? -12.378 -16.051 -0.326 1.00 71.94 303 THR A O 1
ATOM 2320 N N . LYS A 1 304 ? -14.400 -16.933 0.062 1.00 71.94 304 LYS A N 1
ATOM 2321 C CA . LYS A 1 304 ? -13.952 -17.828 1.141 1.00 71.94 304 LYS A CA 1
ATOM 2322 C C . LYS A 1 304 ? -12.969 -18.872 0.608 1.00 71.94 304 LYS A C 1
ATOM 2324 O O . LYS A 1 304 ? -11.914 -19.050 1.204 1.00 71.94 304 LYS A O 1
ATOM 2329 N N . ALA A 1 305 ? -13.247 -19.479 -0.545 1.00 66.94 305 ALA A N 1
ATOM 2330 C CA . ALA A 1 305 ? -12.352 -20.449 -1.176 1.00 66.94 305 ALA A CA 1
ATOM 2331 C C . ALA A 1 305 ? -11.031 -19.833 -1.692 1.00 66.94 305 ALA A C 1
ATOM 2333 O O . ALA A 1 305 ? -10.005 -20.507 -1.679 1.00 66.94 305 ALA A O 1
ATOM 2334 N N . GLN A 1 306 ? -11.036 -18.567 -2.133 1.00 63.59 306 GLN A N 1
ATOM 2335 C CA . GLN A 1 306 ? -9.860 -17.843 -2.644 1.00 63.59 306 GLN A CA 1
ATOM 2336 C C . GLN A 1 306 ? -9.020 -17.177 -1.540 1.00 63.59 306 GLN A C 1
ATOM 2338 O O . GLN A 1 306 ? -7.797 -17.123 -1.657 1.00 63.59 306 GLN A O 1
ATOM 2343 N N . ASN A 1 307 ? -9.655 -16.655 -0.483 1.00 52.94 307 ASN A N 1
ATOM 2344 C CA . ASN A 1 307 ? -8.980 -16.006 0.651 1.00 52.94 307 ASN A CA 1
ATOM 2345 C C . ASN A 1 307 ? -8.342 -16.998 1.613 1.00 52.94 307 ASN A C 1
ATOM 2347 O O . ASN A 1 307 ? -7.470 -16.617 2.394 1.00 52.94 307 ASN A O 1
ATOM 2351 N N . VAL A 1 308 ? -8.734 -18.266 1.539 1.00 54.75 308 VAL A N 1
ATOM 2352 C CA . VAL A 1 308 ? -7.876 -19.348 1.989 1.00 54.75 308 VAL A CA 1
ATOM 2353 C C . VAL A 1 308 ? -6.631 -19.287 1.103 1.00 54.75 308 VAL A C 1
ATOM 2355 O O . VAL A 1 308 ? -6.614 -19.817 -0.007 1.00 54.75 308 VAL A O 1
ATOM 2358 N N . GLN A 1 309 ? -5.605 -18.557 1.557 1.00 55.03 309 GLN A N 1
ATOM 2359 C CA . GLN A 1 309 ? -4.302 -18.513 0.909 1.00 55.03 309 GLN A CA 1
ATOM 2360 C C . GLN A 1 309 ? -3.784 -19.950 0.883 1.00 55.03 309 GLN A C 1
ATOM 2362 O O . GLN A 1 309 ? -3.134 -20.407 1.813 1.00 55.03 309 GLN A O 1
ATOM 2367 N N . LEU A 1 310 ? -4.056 -20.669 -0.206 1.00 53.75 310 LEU A N 1
ATOM 2368 C CA . LEU A 1 310 ? -3.573 -22.031 -0.458 1.00 53.75 310 LEU A CA 1
ATOM 2369 C C . LEU A 1 310 ? -2.034 -22.108 -0.470 1.00 53.75 310 LEU A C 1
ATOM 2371 O O . LEU A 1 310 ? -1.466 -23.196 -0.471 1.00 53.75 310 LEU A O 1
ATOM 2375 N N . GLY A 1 311 ? -1.373 -20.946 -0.448 1.00 57.44 311 GLY A N 1
ATOM 2376 C CA . GLY A 1 311 ? 0.056 -20.776 -0.255 1.00 57.44 311 GLY A CA 1
ATOM 2377 C C . GLY A 1 311 ? 0.502 -20.445 1.176 1.00 57.44 311 GLY A C 1
ATOM 2378 O O . GLY A 1 311 ? 1.686 -20.567 1.458 1.00 57.44 311 GLY A O 1
ATOM 2379 N N . ASP A 1 312 ? -0.370 -20.051 2.104 1.00 69.25 312 ASP A N 1
ATOM 2380 C CA . ASP A 1 312 ? 0.041 -19.849 3.496 1.00 69.25 312 ASP A CA 1
ATOM 2381 C C . ASP A 1 312 ? -0.119 -21.167 4.273 1.00 69.25 312 ASP A C 1
ATOM 2383 O O . ASP A 1 312 ? -1.242 -21.570 4.587 1.00 69.25 312 ASP A O 1
ATOM 2387 N N . PRO A 1 313 ? 0.982 -21.864 4.607 1.00 68.75 313 PRO A N 1
ATOM 2388 C CA . PRO A 1 313 ? 0.919 -23.098 5.385 1.00 68.75 313 PRO A CA 1
ATOM 2389 C C . PRO A 1 313 ? 0.271 -22.891 6.764 1.00 68.75 313 PRO A C 1
ATOM 2391 O O . PRO A 1 313 ? -0.266 -23.843 7.332 1.00 68.75 313 PRO A O 1
ATOM 2394 N N . ASN A 1 314 ? 0.234 -21.654 7.276 1.00 82.12 314 ASN A N 1
ATOM 2395 C CA . ASN A 1 314 ? -0.491 -21.344 8.505 1.00 82.12 314 ASN A CA 1
ATOM 2396 C C . ASN A 1 314 ? -2.009 -21.441 8.327 1.00 82.12 314 ASN A C 1
ATOM 2398 O O . ASN A 1 314 ? -2.695 -21.757 9.291 1.00 82.12 314 ASN A O 1
ATOM 2402 N N . THR A 1 315 ? -2.539 -21.246 7.115 1.00 83.56 315 THR A N 1
ATOM 2403 C CA . THR A 1 315 ? -3.984 -21.333 6.851 1.00 83.56 315 THR A CA 1
ATOM 2404 C C . THR A 1 315 ? -4.483 -22.774 6.964 1.00 83.56 315 THR A C 1
ATOM 2406 O O . THR A 1 315 ? -5.480 -23.025 7.635 1.00 83.56 315 THR A O 1
ATOM 2409 N N . ALA A 1 316 ? -3.757 -23.744 6.393 1.00 88.31 316 ALA A N 1
ATOM 2410 C CA . ALA A 1 316 ? -4.093 -25.162 6.550 1.00 88.31 316 ALA A CA 1
ATOM 2411 C C . ALA A 1 316 ? -4.016 -25.597 8.023 1.00 88.31 316 ALA A C 1
ATOM 2413 O O . ALA A 1 316 ? -4.883 -26.325 8.498 1.00 88.31 316 ALA A O 1
ATOM 2414 N N . SER A 1 317 ? -3.019 -25.116 8.777 1.00 91.31 317 SER A N 1
ATOM 2415 C CA . SER A 1 317 ? -2.932 -25.426 10.208 1.00 91.31 317 SER A CA 1
ATOM 2416 C C . SER A 1 317 ? -4.036 -24.759 11.028 1.00 91.31 317 SER A C 1
ATOM 2418 O O . SER A 1 317 ? -4.626 -25.422 11.879 1.00 91.31 317 SER A O 1
ATOM 2420 N N . ALA A 1 318 ? -4.343 -23.485 10.770 1.00 90.62 318 ALA A N 1
ATOM 2421 C CA . ALA A 1 318 ? -5.417 -22.762 11.445 1.00 90.62 318 ALA A CA 1
ATOM 2422 C C . ALA A 1 318 ? -6.770 -23.450 11.218 1.00 90.62 318 ALA A C 1
ATOM 2424 O O . ALA A 1 318 ? -7.501 -23.675 12.178 1.00 90.62 318 ALA A O 1
ATOM 2425 N N . HIS A 1 319 ? -7.046 -23.889 9.985 1.00 93.94 319 HIS A N 1
ATOM 2426 C CA . HIS A 1 319 ? -8.251 -24.650 9.648 1.00 93.94 319 HIS A CA 1
ATOM 2427 C C . HIS A 1 319 ? -8.341 -25.974 10.415 1.00 93.94 319 HIS A C 1
ATOM 2429 O O . HIS A 1 319 ? -9.365 -26.288 11.016 1.00 93.94 319 HIS A O 1
ATOM 2435 N N . VAL A 1 320 ? -7.248 -26.744 10.477 1.00 95.81 320 VAL A N 1
ATOM 2436 C CA . VAL A 1 320 ? -7.225 -27.998 11.251 1.00 95.81 320 VAL A CA 1
ATOM 2437 C C . VAL A 1 320 ? -7.416 -27.731 12.751 1.00 95.81 320 VAL A C 1
ATOM 2439 O O . VAL A 1 320 ? -8.081 -28.517 13.424 1.00 95.81 320 VAL A O 1
ATOM 2442 N N . GLN A 1 321 ? -6.883 -26.627 13.284 1.00 95.44 321 GLN A N 1
ATOM 2443 C CA . GLN A 1 321 ? -7.097 -26.218 14.679 1.00 95.44 321 GLN A CA 1
ATOM 2444 C C . GLN A 1 321 ? -8.546 -25.794 14.952 1.00 95.44 321 GLN A C 1
ATOM 2446 O O . GLN A 1 321 ? -9.090 -26.135 16.002 1.00 95.44 321 GLN A O 1
ATOM 2451 N N . GLU A 1 322 ? -9.188 -25.100 14.013 1.00 94.88 322 GLU A N 1
ATOM 2452 C CA . GLU A 1 322 ? -10.603 -24.724 14.087 1.00 94.88 322 GLU A CA 1
ATOM 2453 C C . GLU A 1 322 ? -11.521 -25.957 14.030 1.00 94.88 322 GLU A C 1
ATOM 2455 O O . GLU A 1 322 ? -12.444 -26.104 14.834 1.00 94.88 322 GLU A O 1
ATOM 2460 N N . LEU A 1 323 ? -11.222 -26.924 13.159 1.00 96.25 323 LEU A N 1
ATOM 2461 C CA . LEU A 1 323 ? -11.927 -28.208 13.141 1.00 96.25 323 LEU A CA 1
ATOM 2462 C C . LEU A 1 323 ? -11.710 -29.001 14.434 1.00 96.25 323 LEU A C 1
ATOM 2464 O O . LEU A 1 323 ? -12.638 -29.628 14.945 1.00 96.25 323 LEU A O 1
ATOM 2468 N N . ALA A 1 324 ? -10.490 -28.975 14.979 1.00 96.44 324 ALA A N 1
ATOM 2469 C CA . ALA A 1 324 ? -10.160 -29.684 16.212 1.00 96.44 324 ALA A CA 1
ATOM 2470 C C . ALA A 1 324 ? -10.859 -29.083 17.440 1.00 96.44 324 ALA A C 1
ATOM 2472 O O . ALA A 1 324 ? -11.151 -29.818 18.384 1.00 96.44 324 ALA A O 1
ATOM 2473 N N . SER A 1 325 ? -11.113 -27.770 17.441 1.00 94.75 325 SER A N 1
ATOM 2474 C CA . SER A 1 325 ? -11.809 -27.075 18.529 1.00 94.75 325 SER A CA 1
ATOM 2475 C C . SER A 1 325 ? -13.335 -27.137 18.412 1.00 94.75 325 SER A C 1
ATOM 2477 O O . SER A 1 325 ? -14.019 -27.082 19.432 1.00 94.75 325 SER A O 1
ATOM 2479 N N . SER A 1 326 ? -13.873 -27.295 17.200 1.00 95.12 326 SER A N 1
ATOM 2480 C CA . SER A 1 326 ? -15.320 -27.370 16.950 1.00 95.12 326 SER A CA 1
ATOM 2481 C C . SER A 1 326 ? -15.921 -28.776 17.092 1.00 95.12 326 SER A C 1
ATOM 2483 O O . SER A 1 326 ? -17.123 -28.900 17.326 1.00 95.12 326 SER A O 1
ATOM 2485 N N . THR A 1 327 ? -15.122 -29.844 16.984 1.00 95.25 327 THR A N 1
ATOM 2486 C CA . THR A 1 327 ? -15.608 -31.227 17.138 1.00 95.25 327 THR A CA 1
ATOM 2487 C C . THR A 1 327 ? -15.676 -31.677 18.604 1.00 95.25 327 THR A C 1
ATOM 2489 O O . THR A 1 327 ? -14.750 -31.447 19.378 1.00 95.25 327 THR A O 1
ATOM 2492 N N . GLN A 1 328 ? -16.749 -32.385 18.980 1.00 96.56 328 GLN A N 1
ATOM 2493 C CA . GLN A 1 328 ? -16.886 -33.039 20.296 1.00 96.56 328 GLN A CA 1
ATOM 2494 C C . GLN A 1 328 ? -16.491 -34.528 20.284 1.00 96.56 328 GLN A C 1
ATOM 2496 O O . GLN A 1 328 ? -16.409 -35.145 21.343 1.00 96.56 328 GLN A O 1
ATOM 2501 N N . ASP A 1 329 ? -16.251 -35.116 19.107 1.00 97.44 329 ASP A N 1
ATOM 2502 C CA . ASP A 1 329 ? -15.839 -36.518 18.968 1.00 97.44 329 ASP A CA 1
ATOM 2503 C C . ASP A 1 329 ? -14.344 -36.694 19.332 1.00 97.44 329 ASP A C 1
ATOM 2505 O O . ASP A 1 329 ? -13.485 -36.142 18.630 1.00 97.44 329 ASP A O 1
ATOM 2509 N N . PRO A 1 330 ? -14.002 -37.485 20.374 1.00 96.56 330 PRO A N 1
ATOM 2510 C CA . PRO A 1 330 ? -12.620 -37.711 20.798 1.00 96.56 330 PRO A CA 1
ATOM 2511 C C . PRO A 1 330 ? -11.731 -38.362 19.730 1.00 96.56 330 PRO A C 1
ATOM 2513 O O . PRO A 1 330 ? -10.541 -38.051 19.650 1.00 96.56 330 PRO A O 1
ATOM 2516 N N . GLN A 1 331 ? -12.277 -39.259 18.900 1.00 96.38 331 GLN A N 1
ATOM 2517 C CA . GLN A 1 331 ? -11.514 -39.924 17.839 1.00 96.38 331 GLN A CA 1
ATOM 2518 C C . GLN A 1 331 ? -11.187 -38.940 16.719 1.00 96.38 331 GLN A C 1
ATOM 2520 O O . GLN A 1 331 ? -10.044 -38.874 16.255 1.00 96.38 331 GLN A O 1
ATOM 2525 N N . LYS A 1 332 ? -12.165 -38.110 16.345 1.00 97.38 332 LYS A N 1
ATOM 2526 C CA . LYS A 1 332 ? -11.975 -37.029 15.374 1.00 97.38 332 LYS A CA 1
ATOM 2527 C C . LYS A 1 332 ? -10.990 -35.979 15.888 1.00 97.38 332 LYS A C 1
ATOM 2529 O O . LYS A 1 332 ? -10.101 -35.564 15.146 1.00 97.38 332 LYS A O 1
ATOM 2534 N N . GLN A 1 333 ? -11.070 -35.613 17.168 1.00 97.31 333 GLN A N 1
ATOM 2535 C CA . GLN A 1 333 ? -10.131 -34.685 17.801 1.00 97.31 333 GLN A CA 1
ATOM 2536 C C . GLN A 1 333 ? -8.697 -35.240 17.814 1.00 97.31 333 GLN A C 1
ATOM 2538 O O . GLN A 1 333 ? -7.747 -34.518 17.505 1.00 97.31 333 GLN A O 1
ATOM 2543 N N . GLN A 1 334 ? -8.523 -36.536 18.097 1.00 97.31 334 GLN A N 1
ATOM 2544 C CA . GLN A 1 334 ? -7.219 -37.197 18.030 1.00 97.31 334 GLN A CA 1
ATOM 2545 C C . GLN A 1 334 ? -6.662 -37.233 16.596 1.00 97.31 334 GLN A C 1
ATOM 2547 O O . GLN A 1 334 ? -5.470 -36.987 16.399 1.00 97.31 334 GLN A O 1
ATOM 2552 N N . ALA A 1 335 ? -7.501 -37.519 15.596 1.00 97.56 335 ALA A N 1
ATOM 2553 C CA . ALA A 1 335 ? -7.100 -37.525 14.189 1.00 97.56 335 ALA A CA 1
ATOM 2554 C C . ALA A 1 335 ? -6.683 -36.123 13.709 1.00 97.56 335 ALA A C 1
ATOM 2556 O O . ALA A 1 335 ? -5.613 -35.965 13.122 1.00 97.56 335 ALA A O 1
ATOM 2557 N N . LEU A 1 336 ? -7.460 -35.087 14.043 1.00 97.75 336 LEU A N 1
ATOM 2558 C CA . LEU A 1 336 ? -7.136 -33.693 13.716 1.00 97.75 336 LEU A CA 1
ATOM 2559 C C . LEU A 1 336 ? -5.885 -33.202 14.452 1.00 97.75 336 LEU A C 1
ATOM 2561 O O . LEU A 1 336 ? -5.086 -32.474 13.874 1.00 97.75 336 LEU A O 1
ATOM 2565 N N . SER A 1 337 ? -5.653 -33.641 15.692 1.00 96.25 337 SER A N 1
ATOM 2566 C CA . SER A 1 337 ? -4.415 -33.343 16.424 1.00 96.25 337 SER A CA 1
ATOM 2567 C C . SER A 1 337 ? -3.180 -33.938 15.733 1.00 96.25 337 SER A C 1
ATOM 2569 O O . SER A 1 337 ? -2.169 -33.248 15.584 1.00 96.25 337 SER A O 1
ATOM 2571 N N . LYS A 1 338 ? -3.271 -35.181 15.235 1.00 96.94 338 LYS A N 1
ATOM 2572 C CA . LYS A 1 338 ? -2.202 -35.810 14.438 1.00 96.94 338 LYS A CA 1
ATOM 2573 C C . LYS A 1 338 ? -1.962 -35.068 13.125 1.00 96.94 338 LYS A C 1
ATOM 2575 O O . LYS A 1 338 ? -0.809 -34.777 12.810 1.00 96.94 338 LYS A O 1
ATOM 2580 N N . LEU A 1 339 ? -3.029 -34.729 12.398 1.00 96.75 339 LEU A N 1
ATOM 2581 C CA . LEU A 1 339 ? -2.940 -33.943 11.168 1.00 96.75 339 LEU A CA 1
ATOM 2582 C C . LEU A 1 339 ? -2.287 -32.581 11.435 1.00 96.75 339 LEU A C 1
ATOM 2584 O O . LEU A 1 339 ? -1.354 -32.200 10.735 1.00 96.75 339 LEU A O 1
ATOM 2588 N N . ASN A 1 340 ? -2.706 -31.881 12.493 1.00 95.75 340 ASN A N 1
ATOM 2589 C CA . ASN A 1 340 ? -2.127 -30.597 12.878 1.00 95.75 340 ASN A CA 1
ATOM 2590 C C . ASN A 1 340 ? -0.639 -30.728 13.216 1.00 95.75 340 ASN A C 1
ATOM 2592 O O . ASN A 1 340 ? 0.139 -29.866 12.830 1.00 95.75 340 ASN A O 1
ATOM 2596 N N . GLY A 1 341 ? -0.222 -31.810 13.884 1.00 94.62 341 GLY A N 1
ATOM 2597 C CA . GLY A 1 341 ? 1.192 -32.094 14.142 1.00 94.62 341 GLY A CA 1
ATOM 2598 C C . GLY A 1 341 ? 2.011 -32.241 12.855 1.00 94.62 341 GLY A C 1
ATOM 2599 O O . GLY A 1 341 ? 3.098 -31.673 12.755 1.00 94.62 341 GLY A O 1
ATOM 2600 N N . GLN A 1 342 ? 1.469 -32.934 11.847 1.00 93.88 342 GLN A N 1
ATOM 2601 C CA . GLN A 1 342 ? 2.110 -33.059 10.532 1.00 93.88 342 GLN A CA 1
ATOM 2602 C C . GLN A 1 342 ? 2.204 -31.704 9.818 1.00 93.88 342 GLN A C 1
ATOM 2604 O O . GLN A 1 342 ? 3.290 -31.313 9.392 1.00 93.88 342 GLN A O 1
ATOM 2609 N N . VAL A 1 343 ? 1.112 -30.935 9.772 1.00 91.88 343 VAL A N 1
ATOM 2610 C CA . VAL A 1 343 ? 1.093 -29.607 9.132 1.00 91.88 343 VAL A CA 1
ATOM 2611 C C . VAL A 1 343 ? 2.000 -28.613 9.874 1.00 91.88 343 VAL A C 1
ATOM 2613 O O . VAL A 1 343 ? 2.706 -27.832 9.248 1.00 91.88 343 VAL A O 1
ATOM 2616 N N . GLN A 1 344 ? 2.060 -28.656 11.206 1.00 87.19 344 GLN A N 1
ATOM 2617 C CA . GLN A 1 344 ? 2.940 -27.793 12.005 1.00 87.19 344 GLN A CA 1
ATOM 2618 C C . GLN A 1 344 ? 4.415 -28.171 11.884 1.00 87.19 344 GLN A C 1
ATOM 2620 O O . GLN A 1 344 ? 5.270 -27.293 11.902 1.00 87.19 344 GLN A O 1
ATOM 2625 N N . SER A 1 345 ? 4.744 -29.450 11.682 1.00 84.69 345 SER A N 1
ATOM 2626 C CA . SER A 1 345 ? 6.127 -29.833 11.375 1.00 84.69 345 SER A CA 1
ATOM 2627 C C . SER A 1 345 ? 6.645 -29.146 10.101 1.00 84.69 345 SER A C 1
ATOM 2629 O O . SER A 1 345 ? 7.844 -28.911 9.967 1.00 84.69 345 SER A O 1
ATOM 2631 N N . TRP A 1 346 ? 5.733 -28.741 9.209 1.00 76.25 346 TRP A N 1
ATOM 2632 C CA . TRP A 1 346 ? 6.028 -28.013 7.983 1.00 76.25 346 TRP A CA 1
ATOM 2633 C C . TRP A 1 346 ? 6.340 -26.529 8.172 1.00 76.25 346 TRP A C 1
ATOM 2635 O O . TRP A 1 346 ? 7.162 -25.982 7.437 1.00 76.25 346 TRP A O 1
ATOM 2645 N N . SER A 1 347 ? 5.715 -25.867 9.153 1.00 66.38 347 SER A N 1
ATOM 2646 C CA . SER A 1 347 ? 5.932 -24.434 9.409 1.00 66.38 347 SER A CA 1
ATOM 2647 C C . SER A 1 347 ? 7.401 -24.135 9.743 1.00 66.38 347 SER A C 1
ATOM 2649 O O . SER A 1 347 ? 7.904 -23.065 9.407 1.00 66.38 347 SER A O 1
ATOM 2651 N N . MET A 1 348 ? 8.136 -25.128 10.264 1.00 59.34 348 MET A N 1
ATOM 2652 C CA . MET A 1 348 ? 9.587 -25.064 10.481 1.00 59.34 348 MET A CA 1
ATOM 2653 C C . MET A 1 348 ? 10.420 -24.951 9.189 1.00 59.34 348 MET A C 1
ATOM 2655 O O . MET A 1 348 ? 11.559 -24.488 9.241 1.00 59.34 348 MET A O 1
ATOM 2659 N N . PHE A 1 349 ? 9.882 -25.342 8.028 1.00 62.94 349 PHE A N 1
ATOM 2660 C CA . PHE A 1 349 ? 10.584 -25.314 6.735 1.00 62.94 349 PHE A CA 1
ATOM 2661 C C . PHE A 1 349 ? 10.245 -24.084 5.873 1.00 62.94 349 PHE A C 1
ATOM 2663 O O . PHE A 1 349 ? 10.835 -23.884 4.804 1.00 62.94 349 PHE A O 1
ATOM 2670 N N . VAL A 1 350 ? 9.304 -23.247 6.317 1.00 54.47 350 VAL A N 1
ATOM 2671 C CA . VAL A 1 350 ? 8.789 -22.106 5.553 1.00 54.47 350 VAL A CA 1
ATOM 2672 C C . VAL A 1 350 ? 9.566 -20.854 5.946 1.00 54.47 350 VAL A C 1
ATOM 2674 O O . VAL A 1 350 ? 9.432 -20.327 7.046 1.00 54.47 350 VAL A O 1
ATOM 2677 N N . VAL A 1 351 ? 10.399 -20.361 5.030 1.00 45.78 351 VAL A N 1
ATOM 2678 C CA . VAL A 1 351 ? 11.049 -19.053 5.182 1.00 45.78 351 VAL A CA 1
ATOM 2679 C C . VAL A 1 351 ? 9.999 -17.966 4.900 1.00 45.78 351 VAL A C 1
ATOM 2681 O O . VAL A 1 351 ? 9.324 -18.066 3.873 1.00 45.78 351 VAL A O 1
ATOM 2684 N N . PRO A 1 352 ? 9.845 -16.935 5.755 1.00 41.50 352 PRO A N 1
ATOM 2685 C CA . PRO A 1 352 ? 8.903 -15.843 5.519 1.00 41.50 352 PRO A CA 1
ATOM 2686 C C . PRO A 1 352 ? 9.118 -15.195 4.146 1.00 41.50 352 PRO A C 1
ATOM 2688 O O . PRO A 1 352 ? 10.257 -14.944 3.741 1.00 41.50 352 PRO A O 1
ATOM 2691 N N . ALA A 1 353 ? 8.031 -14.912 3.426 1.00 37.75 353 ALA A N 1
ATOM 2692 C CA . ALA A 1 353 ? 8.087 -14.215 2.145 1.00 37.75 353 ALA A CA 1
ATOM 2693 C C . ALA A 1 353 ? 8.711 -12.816 2.335 1.00 37.75 353 ALA A C 1
ATOM 2695 O O . ALA A 1 353 ? 8.153 -11.986 3.047 1.00 37.75 353 ALA A O 1
ATOM 2696 N N . GLY A 1 354 ? 9.878 -12.563 1.726 1.00 35.69 354 GLY A N 1
ATOM 2697 C CA . GLY A 1 354 ? 10.555 -11.259 1.826 1.00 35.69 354 GLY A CA 1
ATOM 2698 C C . GLY A 1 354 ? 12.069 -11.223 1.574 1.00 35.69 354 GLY A C 1
ATOM 2699 O O . GLY A 1 354 ? 12.628 -10.134 1.509 1.00 35.69 354 GLY A O 1
ATOM 2700 N N . LEU A 1 355 ? 12.754 -12.360 1.409 1.00 34.97 355 LEU A N 1
ATOM 2701 C CA . LEU A 1 355 ? 14.194 -12.384 1.102 1.00 34.97 355 LEU A CA 1
ATOM 2702 C C . LEU A 1 355 ? 14.450 -12.431 -0.418 1.00 34.97 355 LEU A C 1
ATOM 2704 O O . LEU A 1 355 ? 13.942 -13.345 -1.077 1.00 34.97 355 LEU A O 1
ATOM 2708 N N . PRO A 1 356 ? 15.237 -11.500 -0.997 1.00 34.66 356 PRO A N 1
ATOM 2709 C CA . PRO A 1 356 ? 15.665 -11.601 -2.385 1.00 34.66 356 PRO A CA 1
ATOM 2710 C C . PRO A 1 356 ? 16.787 -12.645 -2.518 1.00 34.66 356 PRO A C 1
ATOM 2712 O O . PRO A 1 356 ? 17.665 -12.720 -1.669 1.00 34.66 356 PRO A O 1
ATOM 2715 N N . LEU A 1 357 ? 16.763 -13.391 -3.632 1.00 37.78 357 LEU A N 1
ATOM 2716 C CA . LEU A 1 357 ? 17.703 -14.430 -4.105 1.00 37.78 357 LEU A CA 1
ATOM 2717 C C . LEU A 1 357 ? 17.340 -15.895 -3.777 1.00 37.78 357 LEU A C 1
ATOM 2719 O O . LEU A 1 357 ? 17.496 -16.417 -2.675 1.00 37.78 357 LEU A O 1
ATOM 2723 N N . VAL A 1 358 ? 16.951 -16.608 -4.841 1.00 41.34 358 VAL A N 1
ATOM 2724 C CA . VAL A 1 358 ? 16.669 -18.055 -4.879 1.00 41.34 358 VAL A CA 1
ATOM 2725 C C . VAL A 1 358 ? 17.879 -18.889 -4.427 1.00 41.34 358 VAL A C 1
ATOM 2727 O O . VAL A 1 358 ? 17.704 -19.895 -3.746 1.00 41.34 358 VAL A O 1
ATOM 2730 N N . ALA A 1 359 ? 19.111 -18.458 -4.720 1.00 34.09 359 ALA A N 1
ATOM 2731 C CA . ALA A 1 359 ? 20.325 -19.185 -4.335 1.00 34.09 359 ALA A CA 1
ATOM 2732 C C . ALA A 1 359 ? 20.571 -19.198 -2.812 1.00 34.09 359 ALA A C 1
ATOM 2734 O O . ALA A 1 359 ? 21.005 -20.214 -2.262 1.00 34.09 359 ALA A O 1
ATOM 2735 N N . GLU A 1 360 ? 20.246 -18.104 -2.115 1.00 41.44 360 GLU A N 1
ATOM 2736 C CA . GLU A 1 360 ? 20.368 -18.015 -0.657 1.00 41.44 360 GLU A CA 1
ATOM 2737 C C . GLU A 1 360 ? 19.281 -18.846 0.033 1.00 41.44 360 GLU A C 1
ATOM 2739 O O . GLU A 1 360 ? 19.571 -19.581 0.975 1.00 41.44 360 GLU A O 1
ATOM 2744 N N . ASN A 1 361 ? 18.060 -18.841 -0.512 1.00 48.19 361 ASN A N 1
ATOM 2745 C CA . ASN A 1 361 ? 16.962 -19.680 -0.030 1.00 48.19 361 ASN A CA 1
ATOM 2746 C C . ASN A 1 361 ? 17.238 -21.181 -0.208 1.00 48.19 361 ASN A C 1
ATOM 2748 O O . ASN A 1 361 ? 16.938 -21.950 0.700 1.00 48.19 361 ASN A O 1
ATOM 2752 N N . VAL A 1 362 ? 17.848 -21.608 -1.319 1.00 45.50 362 VAL A N 1
ATOM 2753 C CA . VAL A 1 362 ? 18.236 -23.016 -1.543 1.00 45.50 362 VAL A CA 1
ATOM 2754 C C . VAL A 1 362 ? 19.347 -23.444 -0.582 1.00 45.50 362 VAL A C 1
ATOM 2756 O O . VAL A 1 362 ? 19.225 -24.474 0.076 1.00 45.50 362 VAL A O 1
ATOM 2759 N N . SER A 1 363 ? 20.396 -22.628 -0.434 1.00 41.69 363 SER A N 1
ATOM 2760 C CA . SER A 1 363 ? 21.498 -22.863 0.514 1.00 41.69 363 SER A CA 1
ATOM 2761 C C . SER A 1 363 ? 21.007 -22.923 1.968 1.00 41.69 363 SER A C 1
ATOM 2763 O O . SER A 1 363 ? 21.388 -23.817 2.725 1.00 41.69 363 SER A O 1
ATOM 2765 N N . LYS A 1 364 ? 20.117 -22.005 2.359 1.00 47.81 364 LYS A N 1
ATOM 2766 C CA . LYS A 1 364 ? 19.573 -21.903 3.718 1.00 47.81 364 LYS A CA 1
ATOM 2767 C C . LYS A 1 364 ? 18.584 -23.029 4.027 1.00 47.81 364 LYS A C 1
ATOM 2769 O O . LYS A 1 364 ? 18.707 -23.646 5.081 1.00 47.81 364 LYS A O 1
ATOM 2774 N N . LYS A 1 365 ? 17.686 -23.372 3.090 1.00 51.09 365 LYS A N 1
ATOM 2775 C CA . LYS A 1 365 ? 16.785 -24.534 3.209 1.00 51.09 365 LYS A CA 1
ATOM 2776 C C . LYS A 1 365 ? 17.564 -25.856 3.272 1.00 51.09 365 LYS A C 1
ATOM 2778 O O . LYS A 1 365 ? 17.223 -26.708 4.086 1.00 51.09 365 LYS A O 1
ATOM 2783 N N . ALA A 1 366 ? 18.645 -26.007 2.499 1.00 46.94 366 ALA A N 1
ATOM 2784 C CA . ALA A 1 366 ? 19.506 -27.193 2.548 1.00 46.94 366 ALA A CA 1
ATOM 2785 C C . ALA A 1 366 ? 20.270 -27.327 3.883 1.00 46.94 366 ALA A C 1
ATOM 2787 O O . ALA A 1 366 ? 20.373 -28.430 4.418 1.00 46.94 366 ALA A O 1
ATOM 2788 N N . ARG A 1 367 ? 20.757 -26.216 4.463 1.00 47.38 367 ARG A N 1
ATOM 2789 C CA . ARG A 1 367 ? 21.412 -26.209 5.789 1.00 47.38 367 ARG A CA 1
ATOM 2790 C C . ARG A 1 367 ? 20.442 -26.537 6.925 1.00 47.38 367 ARG A C 1
ATOM 2792 O O . ARG A 1 367 ? 20.746 -27.399 7.740 1.00 47.38 367 ARG A O 1
ATOM 2799 N N . MET A 1 368 ? 19.254 -25.926 6.926 1.00 49.00 368 MET A N 1
ATOM 2800 C CA . MET A 1 368 ? 18.224 -26.182 7.944 1.00 49.00 368 MET A CA 1
ATOM 2801 C C . MET A 1 368 ? 17.774 -27.651 7.968 1.00 49.00 368 MET A C 1
ATOM 2803 O O . MET A 1 368 ? 17.488 -28.188 9.035 1.00 49.00 368 MET A O 1
ATOM 2807 N N . LEU A 1 369 ? 17.764 -28.328 6.813 1.00 49.47 369 LEU A N 1
ATOM 2808 C CA . LEU A 1 369 ? 17.464 -29.759 6.733 1.00 49.47 369 LEU A CA 1
ATOM 2809 C C . LEU A 1 369 ? 18.577 -30.642 7.321 1.00 49.47 369 LEU A C 1
ATOM 2811 O O . LEU A 1 369 ? 18.276 -31.617 8.010 1.00 49.47 369 LEU A O 1
ATOM 2815 N N . GLY A 1 370 ? 19.847 -30.287 7.094 1.00 47.19 370 GLY A N 1
ATOM 2816 C CA . GLY A 1 370 ? 20.986 -30.965 7.724 1.00 47.19 370 GLY A CA 1
ATOM 2817 C C . GLY A 1 370 ? 20.956 -30.852 9.253 1.00 47.19 370 GLY A C 1
ATOM 2818 O O . GLY A 1 370 ? 21.192 -31.833 9.963 1.00 47.19 370 GLY A O 1
ATOM 2819 N N . ASP A 1 371 ? 20.566 -29.684 9.764 1.00 44.91 371 ASP A N 1
ATOM 2820 C CA . ASP A 1 371 ? 20.462 -29.419 11.202 1.00 44.91 371 ASP A CA 1
ATOM 2821 C C . ASP A 1 371 ? 19.241 -30.111 11.846 1.00 44.91 371 ASP A C 1
ATOM 2823 O O . ASP A 1 371 ? 19.331 -30.636 12.963 1.00 44.91 371 ASP A O 1
ATOM 2827 N N . ALA A 1 372 ? 18.110 -30.195 11.137 1.00 45.47 372 ALA A N 1
ATOM 2828 C CA . ALA A 1 372 ? 16.915 -30.900 11.605 1.00 45.47 372 ALA A CA 1
ATOM 2829 C C . ALA A 1 372 ? 17.122 -32.426 11.665 1.00 45.47 372 ALA A C 1
ATOM 2831 O O . ALA A 1 372 ? 16.736 -33.059 12.650 1.00 45.47 372 ALA A O 1
ATOM 2832 N N . GLN A 1 373 ? 17.807 -33.020 10.676 1.00 44.56 373 GLN A N 1
ATOM 2833 C CA . GLN A 1 373 ? 18.181 -34.442 10.706 1.00 44.56 373 GLN A CA 1
ATOM 2834 C C . GLN A 1 373 ? 19.169 -34.751 11.842 1.00 44.56 373 GLN A C 1
ATOM 2836 O O . GLN A 1 373 ? 19.004 -35.743 12.551 1.00 44.56 373 GLN A O 1
ATOM 2841 N N . SER A 1 374 ? 20.139 -33.864 12.089 1.00 38.72 374 SER A N 1
ATOM 2842 C CA . SER A 1 374 ? 21.050 -33.944 13.243 1.00 38.72 374 SER A CA 1
ATOM 2843 C C . SER A 1 374 ? 20.297 -33.905 14.582 1.00 38.72 374 SER A C 1
ATOM 2845 O O . SER A 1 374 ? 20.644 -34.625 15.520 1.00 38.72 374 SER A O 1
ATOM 2847 N N . THR A 1 375 ? 19.220 -33.121 14.671 1.00 40.31 375 THR A N 1
ATOM 2848 C CA . THR A 1 375 ? 18.411 -32.972 15.893 1.00 40.31 375 THR A CA 1
ATOM 2849 C C . THR A 1 375 ? 17.470 -34.163 16.125 1.00 40.31 375 THR A C 1
ATOM 2851 O O . THR A 1 375 ? 17.371 -34.648 17.253 1.00 40.31 375 THR A O 1
ATOM 2854 N N . ALA A 1 376 ? 16.853 -34.705 15.070 1.00 38.19 376 ALA A N 1
ATOM 2855 C CA . ALA A 1 376 ? 16.012 -35.904 15.148 1.00 38.19 376 ALA A CA 1
ATOM 2856 C C . ALA A 1 376 ? 16.825 -37.167 15.505 1.00 38.19 376 ALA A C 1
ATOM 2858 O O . ALA A 1 376 ? 16.382 -37.985 16.312 1.00 38.19 376 ALA A O 1
ATOM 2859 N N . VAL A 1 377 ? 18.059 -37.288 14.995 1.00 38.16 377 VAL A N 1
ATOM 2860 C CA . VAL A 1 377 ? 18.986 -38.370 15.374 1.00 38.16 377 VAL A CA 1
ATOM 2861 C C . VAL A 1 377 ? 19.414 -38.242 16.842 1.00 38.16 377 VAL A C 1
ATOM 2863 O O . VAL A 1 377 ? 19.423 -39.241 17.562 1.00 38.16 377 VAL A O 1
ATOM 2866 N N . LYS A 1 378 ? 19.657 -37.020 17.339 1.00 39.62 378 LYS A N 1
ATOM 2867 C CA . LYS A 1 378 ? 19.995 -36.771 18.755 1.00 39.62 378 LYS A CA 1
ATOM 2868 C C . LYS A 1 378 ? 18.848 -37.074 19.725 1.00 39.62 378 LYS A C 1
ATOM 2870 O O . LYS A 1 378 ? 19.113 -37.558 20.821 1.00 39.62 378 LYS A O 1
ATOM 2875 N N . GLN A 1 379 ? 17.590 -36.857 19.334 1.00 40.03 379 GLN A N 1
ATOM 2876 C CA . GLN A 1 379 ? 16.431 -37.216 20.168 1.00 40.03 379 GLN A CA 1
ATOM 2877 C C . GLN A 1 379 ? 16.175 -38.731 20.231 1.00 40.03 379 GLN A C 1
ATOM 2879 O O . GLN A 1 379 ? 15.598 -39.208 21.204 1.00 40.03 379 GLN A O 1
ATOM 2884 N N . SER A 1 380 ? 16.661 -39.499 19.252 1.00 35.44 380 SER A N 1
ATOM 2885 C CA . SER A 1 380 ? 16.529 -40.963 19.238 1.00 35.44 380 SER A CA 1
ATOM 2886 C C . SER A 1 380 ? 17.617 -41.724 20.019 1.00 35.44 380 SER A C 1
ATOM 2888 O O . SER A 1 380 ? 17.510 -42.939 20.158 1.00 35.44 380 SER A O 1
ATOM 2890 N N . GLN A 1 381 ? 18.653 -41.046 20.543 1.00 36.22 381 GLN A N 1
ATOM 2891 C CA . GLN A 1 381 ? 19.865 -41.710 21.060 1.00 36.22 381 GLN A CA 1
ATOM 2892 C C . GLN A 1 381 ? 20.296 -41.386 22.506 1.00 36.22 381 GLN A C 1
ATOM 2894 O O . GLN A 1 381 ? 21.361 -41.841 22.907 1.00 36.22 381 GLN A O 1
ATOM 2899 N N . SER A 1 382 ? 19.525 -40.676 23.340 1.00 31.95 382 SER A N 1
ATOM 2900 C CA . SER A 1 382 ? 19.996 -40.330 24.704 1.00 31.95 382 SER A CA 1
ATOM 2901 C C . SER A 1 382 ? 19.196 -40.922 25.872 1.00 31.95 382 SER A C 1
ATOM 2903 O O . SER A 1 382 ? 19.000 -40.260 26.892 1.00 31.95 382 SER A O 1
ATOM 2905 N N . THR A 1 383 ? 18.793 -42.191 25.777 1.00 34.53 383 THR A N 1
ATOM 2906 C CA . THR A 1 383 ? 18.514 -43.024 26.964 1.00 34.53 383 THR A CA 1
ATOM 2907 C C . THR A 1 383 ? 19.691 -43.959 27.250 1.00 34.53 383 THR A C 1
ATOM 2909 O O . THR A 1 383 ? 19.510 -45.163 27.302 1.00 34.53 383 THR A O 1
ATOM 2912 N N . GLU A 1 384 ? 20.908 -43.437 27.445 1.00 29.12 384 GLU A N 1
ATOM 2913 C CA . GLU A 1 384 ? 21.931 -44.177 28.197 1.00 29.12 384 GLU A CA 1
ATOM 2914 C C . GLU A 1 384 ? 23.075 -43.287 28.718 1.00 29.12 384 GLU A C 1
ATOM 2916 O O . GLU A 1 384 ? 23.699 -42.515 27.998 1.00 29.12 384 GLU A O 1
ATOM 2921 N N . ASN A 1 385 ? 23.292 -43.413 30.027 1.00 33.97 385 ASN A N 1
ATOM 2922 C CA . ASN A 1 385 ? 24.351 -42.905 30.903 1.00 33.97 385 ASN A CA 1
ATOM 2923 C C . ASN A 1 385 ? 25.649 -42.345 30.276 1.00 33.97 385 ASN A C 1
ATOM 2925 O O . ASN A 1 385 ? 26.410 -43.095 29.669 1.00 33.97 385 ASN A O 1
ATOM 2929 N N . ARG A 1 386 ? 26.066 -41.144 30.723 1.00 27.67 386 ARG A N 1
ATOM 2930 C CA . ARG A 1 386 ? 27.279 -40.971 31.563 1.00 27.67 386 ARG A CA 1
ATOM 2931 C C . ARG A 1 386 ? 27.446 -39.560 32.151 1.00 27.67 386 ARG A C 1
ATOM 2933 O O . ARG A 1 386 ? 26.963 -38.569 31.623 1.00 27.67 386 ARG A O 1
ATOM 2940 N N . LYS A 1 387 ? 28.110 -39.571 33.311 1.00 25.83 387 LYS A N 1
ATOM 2941 C CA . LYS A 1 387 ? 28.363 -38.532 34.322 1.00 25.83 387 LYS A CA 1
ATOM 2942 C C . LYS A 1 387 ? 29.325 -37.418 33.864 1.00 25.83 387 LYS A C 1
ATOM 2944 O O . LYS A 1 387 ? 30.170 -37.696 33.025 1.00 25.83 387 LYS A O 1
ATOM 2949 N N . MET A 1 388 ? 29.172 -36.247 34.515 1.00 24.33 388 MET A N 1
ATOM 2950 C CA . MET A 1 388 ? 30.157 -35.235 34.994 1.00 24.33 388 MET A CA 1
ATOM 2951 C C . MET A 1 388 ? 31.568 -35.250 34.361 1.00 24.33 388 MET A C 1
ATOM 2953 O O . MET A 1 388 ? 32.166 -36.303 34.223 1.00 24.33 388 MET A O 1
ATOM 2957 N N . GLU A 1 389 ? 32.230 -34.134 34.051 1.00 23.53 389 GLU A N 1
ATOM 2958 C CA . GLU A 1 389 ? 32.383 -32.914 34.852 1.00 23.53 389 GLU A CA 1
ATOM 2959 C C . GLU A 1 389 ? 33.041 -31.810 33.997 1.00 23.53 389 GLU A C 1
ATOM 2961 O O . GLU A 1 389 ? 33.784 -32.083 33.056 1.00 23.53 389 GLU A O 1
ATOM 2966 N N . VAL A 1 390 ? 32.740 -30.562 34.342 1.00 26.14 390 VAL A N 1
ATOM 2967 C CA . VAL A 1 390 ? 33.201 -29.311 33.725 1.00 26.14 390 VAL A CA 1
ATOM 2968 C C . VAL A 1 390 ? 34.587 -28.943 34.247 1.00 26.14 390 VAL A C 1
ATOM 2970 O O . VAL A 1 390 ? 34.720 -28.860 35.459 1.00 26.14 390 VAL A O 1
ATOM 2973 N N . VAL A 1 391 ? 35.540 -28.570 33.381 1.00 24.41 391 VAL A N 1
ATOM 2974 C CA . VAL A 1 391 ? 36.515 -27.495 33.671 1.00 24.41 391 VAL A CA 1
ATOM 2975 C C . VAL A 1 391 ? 36.888 -26.770 32.372 1.00 24.41 391 VAL A C 1
ATOM 2977 O O . VAL A 1 391 ? 37.314 -27.377 31.393 1.00 24.41 391 VAL A O 1
ATOM 2980 N N . ALA A 1 392 ? 36.684 -25.454 32.397 1.00 26.53 392 ALA A N 1
ATOM 2981 C CA . ALA A 1 392 ? 37.045 -24.471 31.386 1.00 26.53 392 ALA A CA 1
ATOM 2982 C C . ALA A 1 392 ? 38.532 -24.080 31.460 1.00 26.53 392 ALA A C 1
ATOM 2984 O O . ALA A 1 392 ? 39.149 -24.195 32.518 1.00 26.53 392 ALA A O 1
ATOM 2985 N N . GLY A 1 393 ? 39.075 -23.519 30.378 1.00 24.91 393 GLY A N 1
ATOM 2986 C CA . GLY A 1 393 ? 40.351 -22.805 30.436 1.00 24.91 393 GLY A CA 1
ATOM 2987 C C . GLY A 1 393 ? 40.973 -22.536 29.073 1.00 24.91 393 GLY A C 1
ATOM 2988 O O . GLY A 1 393 ? 41.646 -23.395 28.517 1.00 24.91 393 GLY A O 1
ATOM 2989 N N . GLU A 1 394 ? 40.736 -21.331 28.565 1.00 27.36 394 GLU A N 1
ATOM 2990 C CA . GLU A 1 394 ? 41.389 -20.717 27.407 1.00 27.36 394 GLU A CA 1
ATOM 2991 C C . GLU A 1 394 ? 42.880 -20.421 27.654 1.00 27.36 394 GLU A C 1
ATOM 2993 O O . GLU A 1 394 ? 43.314 -20.247 28.793 1.00 27.36 394 GLU A O 1
ATOM 2998 N N . GLY A 1 395 ? 43.646 -20.260 26.569 1.00 25.52 395 GLY A N 1
ATOM 2999 C CA . GLY A 1 395 ? 44.979 -19.657 26.621 1.00 25.52 395 GLY A CA 1
ATOM 3000 C C . GLY A 1 395 ? 45.753 -19.751 25.308 1.00 25.52 395 GLY A C 1
ATOM 3001 O O . GLY A 1 395 ? 46.458 -20.723 25.065 1.00 25.52 395 GLY A O 1
ATOM 3002 N N . VAL A 1 396 ? 45.623 -18.718 24.475 1.00 27.80 396 VAL A N 1
ATOM 3003 C CA . VAL A 1 396 ? 46.370 -18.483 23.226 1.00 27.80 396 VAL A CA 1
ATOM 3004 C C . VAL A 1 396 ? 47.790 -17.979 23.527 1.00 27.80 396 VAL A C 1
ATOM 3006 O O . VAL A 1 396 ? 47.968 -17.126 24.392 1.00 27.80 396 VAL A O 1
ATOM 3009 N N . VAL A 1 397 ? 48.783 -18.425 22.746 1.00 22.67 397 VAL A N 1
ATOM 3010 C CA . VAL A 1 397 ? 50.096 -17.769 22.595 1.00 22.67 397 VAL A CA 1
ATOM 3011 C C . VAL A 1 397 ? 50.291 -17.388 21.126 1.00 22.67 397 VAL A C 1
ATOM 3013 O O . VAL A 1 397 ? 50.220 -18.236 20.239 1.00 22.67 397 VAL A O 1
ATOM 3016 N N . MET A 1 398 ? 50.545 -16.099 20.887 1.00 29.33 398 MET A N 1
ATOM 3017 C CA . MET A 1 398 ? 51.146 -15.574 19.659 1.00 29.33 398 MET A CA 1
ATOM 3018 C C . MET A 1 398 ? 52.677 -15.597 19.771 1.00 29.33 398 MET A C 1
ATOM 3020 O O . MET A 1 398 ? 53.206 -15.448 20.870 1.00 29.33 398 MET A O 1
ATOM 3024 N N . VAL A 1 399 ? 53.368 -15.681 18.627 1.00 25.66 399 VAL A N 1
ATOM 3025 C CA . VAL A 1 399 ? 54.327 -14.676 18.102 1.00 25.66 399 VAL A CA 1
ATOM 3026 C C . VAL A 1 399 ? 55.208 -15.342 17.030 1.00 25.66 399 VAL A C 1
ATOM 3028 O O . VAL A 1 399 ? 55.871 -16.336 17.302 1.00 25.66 399 VAL A O 1
ATOM 3031 N N . LEU A 1 400 ? 55.204 -14.794 15.808 1.00 23.27 400 LEU A N 1
ATOM 3032 C CA . LEU A 1 400 ? 56.373 -14.195 15.138 1.00 23.27 400 LEU A CA 1
ATOM 3033 C C . LEU A 1 400 ? 55.966 -13.680 13.744 1.00 23.27 400 LEU A C 1
ATOM 3035 O O . LEU A 1 400 ? 55.489 -14.428 12.894 1.00 23.27 400 LEU A O 1
ATOM 3039 N N . ASN A 1 401 ? 56.161 -12.374 13.555 1.00 30.55 401 ASN A N 1
ATOM 3040 C CA . ASN A 1 401 ? 56.103 -11.672 12.277 1.00 30.55 401 ASN A CA 1
ATOM 3041 C C . ASN A 1 401 ? 57.318 -12.045 11.421 1.00 30.55 401 ASN A C 1
ATOM 3043 O O . ASN A 1 401 ? 58.425 -12.071 11.949 1.00 30.55 401 ASN A O 1
ATOM 3047 N N . ASP A 1 402 ? 57.119 -12.228 10.112 1.00 25.27 402 ASP A N 1
ATOM 3048 C CA . ASP A 1 402 ? 57.795 -11.389 9.115 1.00 25.27 402 ASP A CA 1
ATOM 3049 C C . ASP A 1 402 ? 57.239 -11.580 7.688 1.00 25.27 402 ASP A C 1
ATOM 3051 O O . ASP A 1 402 ? 57.010 -12.691 7.218 1.00 25.27 402 ASP A O 1
ATOM 3055 N N . HIS A 1 403 ? 57.093 -10.432 7.014 1.00 28.09 403 HIS A N 1
ATOM 3056 C CA . HIS A 1 403 ? 56.927 -10.185 5.572 1.00 28.09 403 HIS A CA 1
ATOM 3057 C C . HIS A 1 403 ? 55.565 -10.416 4.884 1.00 28.09 403 HIS A C 1
ATOM 3059 O O . HIS A 1 403 ? 55.118 -11.536 4.662 1.00 28.09 403 HIS A O 1
ATOM 3065 N N . GLY A 1 404 ? 55.006 -9.308 4.364 1.00 28.50 404 GLY A N 1
ATOM 3066 C CA . GLY A 1 404 ? 54.164 -9.328 3.160 1.00 28.50 404 GLY A CA 1
ATOM 3067 C C . GLY A 1 404 ? 52.799 -8.648 3.258 1.00 28.50 404 GLY A C 1
ATOM 3068 O O . GLY A 1 404 ? 51.800 -9.234 2.858 1.00 28.50 404 GLY A O 1
ATOM 3069 N N . THR A 1 405 ? 52.712 -7.414 3.756 1.00 35.16 405 THR A N 1
ATOM 3070 C CA . THR A 1 405 ? 51.490 -6.607 3.617 1.00 35.16 405 THR A CA 1
ATOM 3071 C C . THR A 1 405 ? 51.343 -6.115 2.179 1.00 35.16 405 THR A C 1
ATOM 3073 O O . THR A 1 405 ? 52.066 -5.204 1.786 1.00 35.16 405 THR A O 1
ATOM 3076 N N . SER A 1 406 ? 50.418 -6.693 1.409 1.00 40.84 406 SER A N 1
ATOM 3077 C CA . SER A 1 406 ? 49.468 -5.955 0.557 1.00 40.84 406 SER A CA 1
ATOM 3078 C C . SER A 1 406 ? 48.560 -6.917 -0.229 1.00 40.84 406 SER A C 1
ATOM 3080 O O . SER A 1 406 ? 49.017 -7.939 -0.732 1.00 40.84 406 SER A O 1
ATOM 3082 N N . HIS A 1 407 ? 47.300 -6.500 -0.402 1.00 39.94 407 HIS A N 1
ATOM 3083 C CA . HIS A 1 407 ? 46.289 -6.989 -1.357 1.00 39.94 407 HIS A CA 1
ATOM 3084 C C . HIS A 1 407 ? 45.303 -8.081 -0.906 1.00 39.94 407 HIS A C 1
ATOM 3086 O O . HIS A 1 407 ? 45.283 -9.195 -1.419 1.00 39.94 407 HIS A O 1
ATOM 3092 N N . LEU A 1 408 ? 44.344 -7.665 -0.073 1.00 36.12 408 LEU A N 1
ATOM 3093 C CA . LEU A 1 408 ? 42.955 -8.144 -0.108 1.00 36.12 408 LEU A CA 1
ATOM 3094 C C . LEU A 1 408 ? 42.040 -6.914 -0.236 1.00 36.12 408 LEU A C 1
ATOM 3096 O O . LEU A 1 408 ? 41.535 -6.392 0.747 1.00 36.12 408 LEU A O 1
ATOM 3100 N N . ILE A 1 409 ? 41.907 -6.384 -1.456 1.00 45.19 409 ILE A N 1
ATOM 3101 C CA . ILE A 1 409 ? 41.021 -5.253 -1.781 1.00 45.19 409 ILE A CA 1
ATOM 3102 C C . ILE A 1 409 ? 40.341 -5.603 -3.110 1.00 45.19 409 ILE A C 1
ATOM 3104 O O . ILE A 1 409 ? 40.903 -5.372 -4.176 1.00 45.19 409 ILE A O 1
ATOM 3108 N N . GLY A 1 410 ? 39.171 -6.242 -3.061 1.00 46.81 410 GLY A N 1
ATOM 3109 C CA . GLY A 1 410 ? 38.471 -6.704 -4.267 1.00 46.81 410 GLY A CA 1
ATOM 3110 C C . GLY A 1 410 ? 36.954 -6.605 -4.155 1.00 46.81 410 GLY A C 1
ATOM 3111 O O . GLY A 1 410 ? 36.349 -5.786 -4.843 1.00 46.81 410 GLY A O 1
ATOM 3112 N N . SER A 1 411 ? 36.335 -7.376 -3.255 1.00 41.25 411 SER A N 1
ATOM 3113 C CA . SER A 1 411 ? 34.878 -7.324 -3.040 1.00 41.25 411 SER A CA 1
ATOM 3114 C C . SER A 1 411 ? 34.453 -6.077 -2.269 1.00 41.25 411 SER A C 1
ATOM 3116 O O . SER A 1 411 ? 33.513 -5.397 -2.674 1.00 41.25 411 SER A O 1
ATOM 3118 N N . ASP A 1 412 ? 35.218 -5.703 -1.241 1.00 36.91 412 ASP A N 1
ATOM 3119 C CA . ASP A 1 412 ? 34.984 -4.473 -0.476 1.00 36.91 412 ASP A CA 1
ATOM 3120 C C . ASP A 1 412 ? 35.186 -3.235 -1.347 1.00 36.91 412 ASP A C 1
ATOM 3122 O O . ASP A 1 412 ? 34.539 -2.219 -1.136 1.00 36.91 412 ASP A O 1
ATOM 3126 N N . LEU A 1 413 ? 36.015 -3.331 -2.393 1.00 40.53 413 LEU A N 1
ATOM 3127 C CA . LEU A 1 413 ? 36.207 -2.251 -3.352 1.00 40.53 413 LEU A CA 1
ATOM 3128 C C . LEU A 1 413 ? 35.008 -2.093 -4.290 1.00 40.53 413 LEU A C 1
ATOM 3130 O O . LEU A 1 413 ? 34.730 -0.973 -4.687 1.00 40.53 413 LEU A O 1
ATOM 3134 N N . GLN A 1 414 ? 34.294 -3.162 -4.655 1.00 43.50 414 GLN A N 1
ATOM 3135 C CA . GLN A 1 414 ? 33.079 -3.052 -5.473 1.00 43.50 414 GLN A CA 1
ATOM 3136 C C . GLN A 1 414 ? 31.876 -2.567 -4.662 1.00 43.50 414 GLN A C 1
ATOM 3138 O O . GLN A 1 414 ? 31.161 -1.689 -5.135 1.00 43.50 414 GLN A O 1
ATOM 3143 N N . ILE A 1 415 ? 31.710 -3.050 -3.429 1.00 46.31 415 ILE A N 1
ATOM 3144 C CA . ILE A 1 415 ? 30.680 -2.547 -2.509 1.00 46.31 415 ILE A CA 1
ATOM 3145 C C . ILE A 1 415 ? 30.981 -1.091 -2.139 1.00 46.31 415 ILE A C 1
ATOM 3147 O O . ILE A 1 415 ? 30.092 -0.251 -2.213 1.00 46.31 415 ILE A O 1
ATOM 3151 N N . ALA A 1 416 ? 32.244 -0.748 -1.862 1.00 42.31 416 ALA A N 1
ATOM 3152 C CA . ALA A 1 416 ? 32.651 0.638 -1.651 1.00 42.31 416 ALA A CA 1
ATOM 3153 C C . ALA A 1 416 ? 32.534 1.485 -2.923 1.00 42.31 416 ALA A C 1
ATOM 3155 O O . ALA A 1 416 ? 32.259 2.667 -2.808 1.00 42.31 416 ALA A O 1
ATOM 3156 N N . LYS A 1 417 ? 32.710 0.935 -4.132 1.00 41.56 417 LYS A N 1
ATOM 3157 C CA . LYS A 1 417 ? 32.529 1.676 -5.396 1.00 41.56 417 LYS A CA 1
ATOM 3158 C C . LYS A 1 417 ? 31.061 1.932 -5.713 1.00 41.56 417 LYS A C 1
ATOM 3160 O O . LYS A 1 417 ? 30.751 3.030 -6.154 1.00 41.56 417 LYS A O 1
ATOM 3165 N N . GLN A 1 418 ? 30.175 0.972 -5.460 1.00 42.59 418 GLN A N 1
ATOM 3166 C CA . GLN A 1 418 ? 28.734 1.155 -5.625 1.00 42.59 418 GLN A CA 1
ATOM 3167 C C . GLN A 1 418 ? 28.173 2.096 -4.553 1.00 42.59 418 GLN A C 1
ATOM 3169 O O . GLN A 1 418 ? 27.504 3.066 -4.895 1.00 42.59 418 GLN A O 1
ATOM 3174 N N . ALA A 1 419 ? 28.580 1.922 -3.293 1.00 44.84 419 ALA A N 1
ATOM 3175 C CA . ALA A 1 419 ? 28.276 2.866 -2.221 1.00 44.84 419 ALA A CA 1
ATOM 3176 C C . ALA A 1 419 ? 28.870 4.260 -2.490 1.00 44.84 419 ALA A C 1
ATOM 3178 O O . ALA A 1 419 ? 28.245 5.260 -2.163 1.00 44.84 419 ALA A O 1
ATOM 3179 N N . ARG A 1 420 ? 30.047 4.355 -3.125 1.00 43.19 420 ARG A N 1
ATOM 3180 C CA . ARG A 1 420 ? 30.656 5.633 -3.524 1.00 43.19 420 ARG A CA 1
ATOM 3181 C C . ARG A 1 420 ? 29.932 6.268 -4.703 1.00 43.19 420 ARG A C 1
ATOM 3183 O O . ARG A 1 420 ? 29.844 7.483 -4.737 1.00 43.19 420 ARG A O 1
ATOM 3190 N N . PHE A 1 421 ? 29.396 5.491 -5.640 1.00 41.81 421 PHE A N 1
ATOM 3191 C CA . PHE A 1 421 ? 28.589 6.012 -6.744 1.00 41.81 421 PHE A CA 1
ATOM 3192 C C . PHE A 1 421 ? 27.248 6.555 -6.234 1.00 41.81 421 PHE A C 1
ATOM 3194 O O . PHE A 1 421 ? 26.865 7.671 -6.570 1.00 41.81 421 PHE A O 1
ATOM 3201 N N . GLU A 1 422 ? 26.595 5.819 -5.333 1.00 43.84 422 GLU A N 1
ATOM 3202 C CA . GLU A 1 422 ? 25.391 6.268 -4.625 1.00 43.84 422 GLU A CA 1
ATOM 3203 C C . GLU A 1 422 ? 25.680 7.482 -3.725 1.00 43.84 422 GLU A C 1
ATOM 3205 O O . GLU A 1 422 ? 24.896 8.428 -3.704 1.00 43.84 422 GLU A O 1
ATOM 3210 N N . GLN A 1 423 ? 26.835 7.522 -3.048 1.00 48.62 423 GLN A N 1
ATOM 3211 C CA . GLN A 1 423 ? 27.290 8.698 -2.298 1.00 48.62 423 GLN A CA 1
ATOM 3212 C C . GLN A 1 423 ? 27.597 9.887 -3.205 1.00 48.62 423 GLN A C 1
ATOM 3214 O O . GLN A 1 423 ? 27.260 11.001 -2.831 1.00 48.62 423 GLN A O 1
ATOM 3219 N N . ILE A 1 424 ? 28.205 9.684 -4.378 1.00 45.81 424 ILE A N 1
ATOM 3220 C CA . ILE A 1 424 ? 28.492 10.755 -5.339 1.00 45.81 424 ILE A CA 1
ATOM 3221 C C . ILE A 1 424 ? 27.176 11.355 -5.836 1.00 45.81 424 ILE A C 1
ATOM 3223 O O . ILE A 1 424 ? 27.020 12.573 -5.797 1.00 45.81 424 ILE A O 1
ATOM 3227 N N . PHE A 1 425 ? 26.202 10.514 -6.190 1.00 43.34 425 PHE A N 1
ATOM 3228 C CA . PHE A 1 425 ? 24.874 10.952 -6.619 1.00 43.34 425 PHE A CA 1
ATOM 3229 C C . PHE A 1 425 ? 24.119 11.685 -5.498 1.00 43.34 425 PHE A C 1
ATOM 3231 O O . PHE A 1 425 ? 23.567 12.760 -5.715 1.00 43.34 425 PHE A O 1
ATOM 3238 N N . ALA A 1 426 ? 24.174 11.163 -4.269 1.00 50.09 426 ALA A N 1
ATOM 3239 C CA . ALA A 1 426 ? 23.606 11.816 -3.089 1.00 50.09 426 ALA A CA 1
ATOM 3240 C C . ALA A 1 426 ? 24.369 13.088 -2.664 1.00 50.09 426 ALA A C 1
ATOM 3242 O O . ALA A 1 426 ? 23.812 13.932 -1.962 1.00 50.09 426 ALA A O 1
ATOM 3243 N N . SER A 1 427 ? 25.636 13.228 -3.067 1.00 57.50 427 SER A N 1
ATOM 3244 C CA . SER A 1 427 ? 26.475 14.405 -2.819 1.00 57.50 427 SER A CA 1
ATOM 3245 C C . SER A 1 427 ? 26.384 15.468 -3.907 1.00 57.50 427 SER A C 1
ATOM 3247 O O . SER A 1 427 ? 26.998 16.523 -3.765 1.00 57.50 427 SER A O 1
ATOM 3249 N N . MET A 1 428 ? 25.624 15.213 -4.980 1.00 68.88 428 MET A N 1
ATOM 3250 C CA . MET A 1 428 ? 25.392 16.226 -5.999 1.00 68.88 428 MET A CA 1
ATOM 3251 C C . MET A 1 428 ? 24.722 17.441 -5.344 1.00 68.88 428 MET A C 1
ATOM 3253 O O . MET A 1 428 ? 23.682 17.283 -4.696 1.00 68.88 428 MET A O 1
ATOM 3257 N N . PRO A 1 429 ? 25.273 18.653 -5.514 1.00 73.00 429 PRO A N 1
ATOM 3258 C CA . PRO A 1 429 ? 24.754 19.843 -4.846 1.00 73.00 429 PRO A CA 1
ATOM 3259 C C . PRO A 1 429 ? 23.266 20.116 -5.107 1.00 73.00 429 PRO A C 1
ATOM 3261 O O . PRO A 1 429 ? 22.555 20.579 -4.217 1.00 73.00 429 PRO A O 1
ATOM 3264 N N . SER A 1 430 ? 22.758 19.765 -6.294 1.00 68.75 430 SER A N 1
ATOM 3265 C CA . SER A 1 430 ? 21.334 19.873 -6.641 1.00 68.75 430 SER A CA 1
ATOM 3266 C C . SER A 1 430 ? 20.453 18.929 -5.814 1.00 68.75 430 SER A C 1
ATOM 3268 O O . SER A 1 430 ? 19.419 19.348 -5.292 1.00 68.75 430 SER A O 1
ATOM 3270 N N . GLN A 1 431 ? 20.882 17.680 -5.619 1.00 73.75 431 GLN A N 1
ATOM 3271 C CA . GLN A 1 431 ? 20.184 16.683 -4.799 1.00 73.75 431 GLN A CA 1
ATOM 3272 C C . GLN A 1 431 ? 20.199 17.066 -3.315 1.00 73.75 431 GLN A C 1
ATOM 3274 O O . GLN A 1 431 ? 19.180 16.955 -2.632 1.00 73.75 431 GLN A O 1
ATOM 3279 N N . GLN A 1 432 ? 21.328 17.579 -2.816 1.00 81.38 432 GLN A N 1
ATOM 3280 C CA . GLN A 1 432 ? 21.452 18.035 -1.429 1.00 81.38 432 GLN A CA 1
ATOM 3281 C C . GLN A 1 432 ? 20.529 19.221 -1.130 1.00 81.38 432 GLN A C 1
ATOM 3283 O O . GLN A 1 432 ? 19.832 19.217 -0.114 1.00 81.38 432 GLN A O 1
ATOM 3288 N N . VAL A 1 433 ? 20.463 20.201 -2.036 1.00 81.19 433 VAL A N 1
ATOM 3289 C CA . VAL A 1 433 ? 19.564 21.354 -1.889 1.00 81.19 433 VAL A CA 1
ATOM 3290 C C . VAL A 1 433 ? 18.100 20.928 -1.990 1.00 81.19 433 VAL A C 1
ATOM 3292 O O . VAL A 1 433 ? 17.299 21.316 -1.141 1.00 81.19 433 VAL A O 1
ATOM 3295 N N . THR A 1 434 ? 17.755 20.085 -2.968 1.00 77.75 434 THR A N 1
ATOM 3296 C CA . THR A 1 434 ? 16.384 19.574 -3.147 1.00 77.75 434 THR A CA 1
ATOM 3297 C C . THR A 1 434 ? 15.909 18.830 -1.902 1.00 77.75 434 THR A C 1
ATOM 3299 O O . THR A 1 434 ? 14.797 19.050 -1.420 1.00 77.75 434 THR A O 1
ATOM 3302 N N . ARG A 1 435 ? 16.775 17.995 -1.317 1.00 82.50 435 ARG A N 1
ATOM 3303 C CA . ARG A 1 435 ? 16.480 17.278 -0.076 1.00 82.50 435 ARG A CA 1
ATOM 3304 C C . ARG A 1 435 ? 16.267 18.226 1.101 1.00 82.50 435 ARG A C 1
ATOM 3306 O O . ARG A 1 435 ? 15.290 18.059 1.823 1.00 82.50 435 ARG A O 1
ATOM 3313 N N . LEU A 1 436 ? 17.134 19.226 1.284 1.00 87.31 436 LEU A N 1
ATOM 3314 C CA . LEU A 1 436 ? 16.968 20.224 2.347 1.00 87.31 436 LEU A CA 1
ATOM 3315 C C . LEU A 1 436 ? 15.661 21.006 2.186 1.00 87.31 436 LEU A C 1
ATOM 3317 O O . LEU A 1 436 ? 14.953 21.221 3.169 1.00 87.31 436 LEU A O 1
ATOM 3321 N N . GLN A 1 437 ? 15.315 21.401 0.960 1.00 84.81 437 GLN A N 1
ATOM 3322 C CA . GLN A 1 437 ? 14.076 22.120 0.677 1.00 84.81 437 GLN A CA 1
ATOM 3323 C C . GLN A 1 437 ? 12.846 21.248 0.951 1.00 84.81 437 GLN A C 1
ATOM 3325 O O . GLN A 1 437 ? 11.916 21.698 1.617 1.00 84.81 437 GLN A O 1
ATOM 3330 N N . SER A 1 438 ? 12.858 19.984 0.522 1.00 80.50 438 SER A N 1
ATOM 3331 C CA . SER A 1 438 ? 11.798 19.017 0.832 1.00 80.50 438 SER A CA 1
ATOM 3332 C C . SER A 1 438 ? 11.633 18.805 2.343 1.00 80.50 438 SER A C 1
ATOM 3334 O O . SER A 1 438 ? 10.512 18.816 2.863 1.00 80.50 438 SER A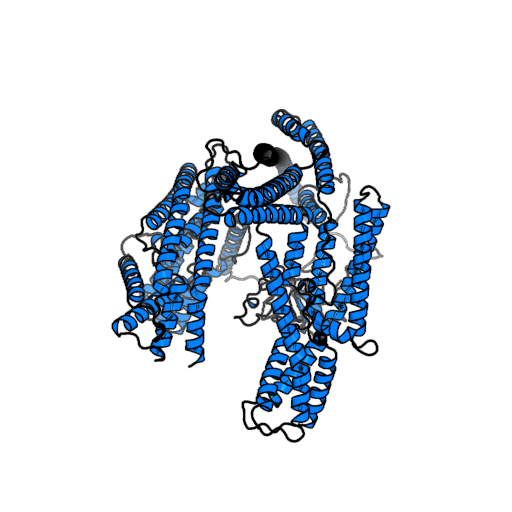 O 1
ATOM 3336 N N . ASP A 1 439 ? 12.742 18.652 3.070 1.00 85.19 439 ASP A N 1
ATOM 3337 C CA . ASP A 1 439 ? 12.741 18.510 4.527 1.00 85.19 439 ASP A CA 1
ATOM 3338 C C . ASP A 1 439 ? 12.179 19.758 5.221 1.00 85.19 439 ASP A C 1
ATOM 3340 O O . ASP A 1 439 ? 11.409 19.635 6.178 1.00 85.19 439 ASP A O 1
ATOM 3344 N N . TYR A 1 440 ? 12.539 20.953 4.742 1.00 90.88 440 TYR A N 1
ATOM 3345 C CA . TYR A 1 440 ? 12.003 22.219 5.236 1.00 90.88 440 TYR A CA 1
ATOM 3346 C C . TYR A 1 440 ? 10.495 22.308 5.011 1.00 90.88 440 TYR A C 1
ATOM 3348 O O . TYR A 1 440 ? 9.754 22.471 5.976 1.00 90.88 440 TYR A O 1
ATOM 3356 N N . LEU A 1 441 ? 10.019 22.102 3.780 1.00 82.69 441 LEU A N 1
ATOM 3357 C CA . LEU A 1 441 ? 8.593 22.168 3.448 1.00 82.69 441 LEU A CA 1
ATOM 3358 C C . LEU A 1 441 ? 7.759 21.187 4.280 1.00 82.69 441 LEU A C 1
ATOM 3360 O O . LEU A 1 441 ? 6.737 21.565 4.854 1.00 82.69 441 LEU A O 1
ATOM 3364 N N . THR A 1 442 ? 8.242 19.952 4.426 1.00 80.75 442 THR A N 1
ATOM 3365 C CA . THR A 1 442 ? 7.595 18.928 5.260 1.00 80.75 442 THR A CA 1
ATOM 3366 C C . THR A 1 442 ? 7.551 19.339 6.733 1.00 80.75 442 THR A C 1
ATOM 3368 O O . THR A 1 442 ? 6.589 19.045 7.444 1.00 80.75 442 THR A O 1
ATOM 3371 N N . SER A 1 443 ? 8.595 20.016 7.212 1.00 86.81 443 SER A N 1
ATOM 3372 C CA . SER A 1 443 ? 8.698 20.486 8.593 1.00 86.81 443 SER A CA 1
ATOM 3373 C C . SER A 1 443 ? 7.765 21.669 8.858 1.00 86.81 443 SER A C 1
ATOM 3375 O O . SER A 1 443 ? 7.040 21.656 9.849 1.00 86.81 443 SER A O 1
ATOM 3377 N N . VAL A 1 444 ? 7.723 22.656 7.957 1.00 86.06 444 VAL A N 1
ATOM 3378 C CA . VAL A 1 444 ? 6.867 23.845 8.088 1.00 86.06 444 VAL A CA 1
ATOM 3379 C C . VAL A 1 444 ? 5.389 23.479 7.977 1.00 86.06 444 VAL A C 1
ATOM 3381 O O . VAL A 1 444 ? 4.589 23.970 8.772 1.00 86.06 444 VAL A O 1
ATOM 3384 N N . ALA A 1 445 ? 5.016 22.567 7.074 1.00 79.75 445 ALA A N 1
ATOM 3385 C CA . ALA A 1 445 ? 3.628 22.123 6.916 1.00 79.75 445 ALA A CA 1
ATOM 3386 C C . ALA A 1 445 ? 3.022 21.583 8.228 1.00 79.75 445 ALA A C 1
ATOM 3388 O O . ALA A 1 445 ? 1.860 21.844 8.530 1.00 79.75 445 ALA A O 1
ATOM 3389 N N . LYS A 1 446 ? 3.818 20.898 9.063 1.00 81.88 446 LYS A N 1
ATOM 3390 C CA . LYS A 1 446 ? 3.370 20.371 10.368 1.00 81.88 446 LYS A CA 1
ATOM 3391 C C . LYS A 1 446 ? 3.062 21.463 11.393 1.00 81.88 446 LYS A C 1
ATOM 3393 O O . LYS A 1 446 ? 2.249 21.262 12.290 1.00 81.88 446 LYS A O 1
ATOM 3398 N N . VAL A 1 447 ? 3.728 22.609 11.292 1.00 86.19 447 VAL A N 1
ATOM 3399 C CA . VAL A 1 447 ? 3.682 23.672 12.309 1.00 86.19 447 VAL A CA 1
ATOM 3400 C C . VAL A 1 447 ? 3.144 24.991 11.780 1.00 86.19 447 VAL A C 1
ATOM 3402 O O . VAL A 1 447 ? 3.209 25.993 12.484 1.00 86.19 447 VAL A O 1
ATOM 3405 N N . THR A 1 448 ? 2.582 25.001 10.571 1.00 84.00 448 THR A N 1
ATOM 3406 C CA . THR A 1 448 ? 2.033 26.210 9.940 1.00 84.00 448 THR A CA 1
ATOM 3407 C C . THR A 1 448 ? 1.026 26.940 10.840 1.00 84.00 448 THR A C 1
ATOM 3409 O O . THR A 1 448 ? 1.202 28.145 11.028 1.00 84.00 448 THR A O 1
ATOM 3412 N N . PRO A 1 449 ? 0.058 26.262 11.496 1.00 78.75 449 PRO A N 1
ATOM 3413 C CA . PRO A 1 449 ? -0.869 26.941 12.405 1.00 78.75 449 PRO A CA 1
ATOM 3414 C C . PRO A 1 449 ? -0.139 27.622 13.568 1.00 78.75 449 PRO A C 1
ATOM 3416 O O . PRO A 1 449 ? -0.404 28.777 13.893 1.00 78.75 449 PRO A O 1
ATOM 3419 N N . SER A 1 450 ? 0.841 26.934 14.161 1.00 80.94 450 SER A N 1
ATOM 3420 C CA . SER A 1 450 ? 1.641 27.471 15.266 1.00 80.94 450 SER A CA 1
ATOM 3421 C C . SER A 1 450 ? 2.522 28.637 14.827 1.00 80.94 450 SER A C 1
ATOM 3423 O O . SER A 1 450 ? 2.659 29.595 15.577 1.00 80.94 450 SER A O 1
ATOM 3425 N N . LEU A 1 451 ? 3.103 28.584 13.624 1.00 81.00 451 LEU A N 1
ATOM 3426 C CA . LEU A 1 451 ? 3.897 29.675 13.054 1.00 81.00 451 LEU A CA 1
ATOM 3427 C C . LEU A 1 451 ? 3.053 30.934 12.846 1.00 81.00 451 LEU A C 1
ATOM 3429 O O . LEU A 1 451 ? 3.509 32.025 13.175 1.00 81.00 451 LEU A O 1
ATOM 3433 N N . LEU A 1 452 ? 1.823 30.790 12.352 1.00 77.19 452 LEU A N 1
ATOM 3434 C CA . LEU A 1 452 ? 0.908 31.916 12.158 1.00 77.19 452 LEU A CA 1
ATOM 3435 C C . LEU A 1 452 ? 0.489 32.547 13.494 1.00 77.19 452 LEU A C 1
ATOM 3437 O O . LEU A 1 452 ? 0.522 33.769 13.627 1.00 77.19 452 LEU A O 1
ATOM 3441 N N . ILE A 1 453 ? 0.182 31.728 14.507 1.00 76.50 453 ILE A N 1
ATOM 3442 C CA . ILE A 1 453 ? -0.110 32.202 15.874 1.00 76.50 453 ILE A CA 1
ATOM 3443 C C . ILE A 1 453 ? 1.118 32.900 16.486 1.00 76.50 453 ILE A C 1
ATOM 3445 O O . ILE A 1 453 ? 1.003 33.925 17.154 1.00 76.50 453 ILE A O 1
ATOM 3449 N N . ALA A 1 454 ? 2.316 32.364 16.255 1.00 78.38 454 ALA A N 1
ATOM 3450 C CA . ALA A 1 454 ? 3.556 32.915 16.788 1.00 78.38 454 ALA A CA 1
ATOM 3451 C C . ALA A 1 454 ? 3.930 34.263 16.161 1.00 78.38 454 ALA A C 1
ATOM 3453 O O . ALA A 1 454 ? 4.449 35.140 16.848 1.00 78.38 454 ALA A O 1
ATOM 3454 N N . GLN A 1 455 ? 3.668 34.435 14.863 1.00 77.19 455 GLN A N 1
ATOM 3455 C CA . GLN A 1 455 ? 3.957 35.669 14.130 1.00 77.19 455 GLN A CA 1
ATOM 3456 C C . GLN A 1 455 ? 3.123 36.860 14.612 1.00 77.19 455 GLN A C 1
ATOM 3458 O O . GLN A 1 455 ? 3.598 37.992 14.551 1.00 77.19 455 GLN A O 1
ATOM 3463 N N . SER A 1 456 ? 1.912 36.627 15.118 1.00 70.75 456 SER A N 1
ATOM 3464 C CA . SER A 1 456 ? 1.056 37.681 15.672 1.00 70.75 456 SER A CA 1
ATOM 3465 C C . SER A 1 456 ? 1.320 37.965 17.159 1.00 70.75 456 SER A C 1
ATOM 3467 O O . SER A 1 456 ? 0.976 39.044 17.639 1.00 70.75 456 SER A O 1
ATOM 3469 N N . GLN A 1 457 ? 1.998 37.065 17.884 1.00 66.31 457 GLN A N 1
ATOM 3470 C CA . GLN A 1 457 ? 2.359 37.214 19.303 1.00 66.31 457 GLN A CA 1
ATOM 3471 C C . GLN A 1 457 ? 3.847 37.548 19.493 1.00 66.31 457 GLN A C 1
ATOM 3473 O O . GLN A 1 457 ? 4.627 36.751 20.013 1.00 66.31 457 GLN A O 1
ATOM 3478 N N . VAL A 1 458 ? 4.245 38.753 19.083 1.00 53.69 458 VAL A N 1
ATOM 3479 C CA . VAL A 1 458 ? 5.655 39.148 18.876 1.00 53.69 458 VAL A CA 1
ATOM 3480 C C . VAL A 1 458 ? 6.516 39.237 20.159 1.00 53.69 458 VAL A C 1
ATOM 3482 O O . VAL A 1 458 ? 7.713 39.488 20.056 1.00 53.69 458 VAL A O 1
ATOM 3485 N N . SER A 1 459 ? 6.003 39.007 21.378 1.00 54.12 459 SER A N 1
ATOM 3486 C CA . SER A 1 459 ? 6.819 39.263 22.588 1.00 54.12 459 SER A CA 1
ATOM 3487 C C . SER A 1 459 ? 6.685 38.344 23.810 1.00 54.12 459 SER A C 1
ATOM 3489 O O . SER A 1 459 ? 7.439 38.557 24.758 1.00 54.12 459 SER A O 1
ATOM 3491 N N . ALA A 1 460 ? 5.815 37.323 23.843 1.00 54.44 460 ALA A N 1
ATOM 3492 C CA . ALA A 1 460 ? 5.634 36.536 25.082 1.00 54.44 460 ALA A CA 1
ATOM 3493 C C . ALA A 1 460 ? 5.285 35.042 24.930 1.00 54.44 460 ALA A C 1
ATOM 3495 O O . ALA A 1 460 ? 5.061 34.376 25.940 1.00 54.44 460 ALA A O 1
ATOM 3496 N N . SER A 1 461 ? 5.223 34.491 23.715 1.00 71.12 461 SER A N 1
ATOM 3497 C CA . SER A 1 461 ? 4.804 33.097 23.524 1.00 71.12 461 SER A CA 1
ATOM 3498 C C . SER A 1 461 ? 5.991 32.129 23.494 1.00 71.12 461 SER A C 1
ATOM 3500 O O . SER A 1 461 ? 7.068 32.439 22.972 1.00 71.12 461 SER A O 1
ATOM 3502 N N . SER A 1 462 ? 5.762 30.908 23.983 1.00 76.38 462 SER A N 1
ATOM 3503 C CA . SER A 1 462 ? 6.654 29.749 23.811 1.00 76.38 462 SER A CA 1
ATOM 3504 C C . SER A 1 462 ? 6.905 29.386 22.339 1.00 76.38 462 SER A C 1
ATOM 3506 O O . SER A 1 462 ? 7.743 28.540 22.049 1.00 76.38 462 SER A O 1
ATOM 3508 N N . LEU A 1 463 ? 6.199 30.031 21.404 1.00 85.06 463 LEU A N 1
ATOM 3509 C CA . LEU A 1 463 ? 6.351 29.860 19.963 1.00 85.06 463 LEU A CA 1
ATOM 3510 C C . LEU A 1 463 ? 7.270 30.915 19.318 1.00 85.06 463 LEU A C 1
ATOM 3512 O O . LEU A 1 463 ? 7.582 30.806 18.135 1.00 85.06 463 LEU A O 1
ATOM 3516 N N . SER A 1 464 ? 7.744 31.918 20.065 1.00 84.75 464 SER A N 1
ATOM 3517 C CA . SER A 1 464 ? 8.695 32.917 19.546 1.00 84.75 464 SER A CA 1
ATOM 3518 C C . SER A 1 464 ? 10.009 32.285 19.060 1.00 84.75 464 SER A C 1
ATOM 3520 O O . SER A 1 464 ? 10.560 32.698 18.037 1.00 84.75 464 SER A O 1
ATOM 3522 N N . GLU A 1 465 ? 10.467 31.218 19.722 1.00 88.88 465 GLU A N 1
ATOM 3523 C CA . GLU A 1 465 ? 11.626 30.424 19.297 1.00 88.88 465 GLU A CA 1
ATOM 3524 C C . GLU A 1 465 ? 11.401 29.736 17.942 1.00 88.88 465 GLU A C 1
ATOM 3526 O O . GLU A 1 465 ? 12.323 29.676 17.129 1.00 88.88 465 GLU A O 1
ATOM 3531 N N . LEU A 1 466 ? 10.173 29.285 17.658 1.00 90.62 466 LEU A N 1
ATOM 3532 C CA . LEU A 1 466 ? 9.800 28.680 16.377 1.00 90.62 466 LEU A CA 1
ATOM 3533 C C . LEU A 1 466 ? 9.867 29.704 15.234 1.00 90.62 466 LEU A C 1
ATOM 3535 O O . LEU A 1 466 ? 10.412 29.403 14.171 1.00 90.62 466 LEU A O 1
ATOM 3539 N N . THR A 1 467 ? 9.355 30.920 15.451 1.00 88.38 467 THR A N 1
ATOM 3540 C CA . THR A 1 467 ? 9.413 32.009 14.458 1.00 88.38 467 THR A CA 1
ATOM 3541 C C . THR A 1 467 ? 10.851 32.424 14.172 1.00 88.38 467 THR A C 1
ATOM 3543 O O . THR A 1 467 ? 11.228 32.556 13.006 1.00 88.38 467 THR A O 1
ATOM 3546 N N . ASN A 1 468 ? 11.666 32.577 15.220 1.00 92.19 468 ASN A N 1
ATOM 3547 C CA . ASN A 1 468 ? 13.080 32.917 15.083 1.00 92.19 468 ASN A CA 1
ATOM 3548 C C . ASN A 1 468 ? 13.838 31.822 14.325 1.00 92.19 468 ASN A C 1
ATOM 3550 O O . ASN A 1 468 ? 14.539 32.128 13.364 1.00 92.19 468 ASN A O 1
ATOM 3554 N N . ALA A 1 469 ? 13.633 30.549 14.682 1.00 92.88 469 ALA A N 1
ATOM 3555 C CA . ALA A 1 469 ? 14.261 29.428 13.989 1.00 92.88 469 ALA A CA 1
ATOM 3556 C C . ALA A 1 469 ? 13.850 29.362 12.507 1.00 92.88 469 ALA A C 1
ATOM 3558 O O . ALA A 1 469 ? 14.698 29.160 11.641 1.00 92.88 469 ALA A O 1
ATOM 3559 N N . ASN A 1 470 ? 12.576 29.605 12.185 1.00 93.19 470 ASN A N 1
ATOM 3560 C CA . ASN A 1 470 ? 12.112 29.648 10.797 1.00 93.19 470 ASN A CA 1
ATOM 3561 C C . ASN A 1 470 ? 12.743 30.805 9.997 1.00 93.19 470 ASN A C 1
ATOM 3563 O O . ASN A 1 470 ? 13.140 30.620 8.846 1.00 93.19 470 ASN A O 1
ATOM 3567 N N . ALA A 1 471 ? 12.875 31.992 10.600 1.00 91.75 471 ALA A N 1
ATOM 3568 C CA . ALA A 1 471 ? 13.542 33.134 9.973 1.00 91.75 471 ALA A CA 1
ATOM 3569 C C . ALA A 1 471 ? 15.036 32.861 9.715 1.00 91.75 471 ALA A C 1
ATOM 3571 O O . ALA A 1 471 ? 15.558 33.224 8.655 1.00 91.75 471 ALA A O 1
ATOM 3572 N N . THR A 1 472 ? 15.710 32.169 10.642 1.00 94.31 472 THR A N 1
ATOM 3573 C CA . THR A 1 472 ? 17.089 31.701 10.459 1.00 94.31 472 THR A CA 1
ATOM 3574 C C . THR A 1 472 ? 17.187 30.739 9.275 1.00 94.31 472 THR A C 1
ATOM 3576 O O . THR A 1 472 ? 18.009 30.967 8.393 1.00 94.31 472 THR A O 1
ATOM 3579 N N . VAL A 1 473 ? 16.305 29.736 9.173 1.00 94.00 473 VAL A N 1
ATOM 3580 C CA . VAL A 1 473 ? 16.299 28.788 8.040 1.00 94.00 473 VAL A CA 1
ATOM 3581 C C . VAL A 1 473 ? 16.157 29.507 6.698 1.00 94.00 473 VAL A C 1
ATOM 3583 O O . VAL A 1 473 ? 16.932 29.251 5.778 1.00 94.00 473 VAL A O 1
ATOM 3586 N N . MET A 1 474 ? 15.218 30.449 6.586 1.00 90.94 474 MET A N 1
ATOM 3587 C CA . MET A 1 474 ? 15.009 31.210 5.347 1.00 90.94 474 MET A CA 1
ATOM 3588 C C . MET A 1 474 ? 16.217 32.078 4.972 1.00 90.94 474 MET A C 1
ATOM 3590 O O . MET A 1 474 ? 16.541 32.219 3.790 1.00 90.94 474 MET A O 1
ATOM 3594 N N . THR A 1 475 ? 16.907 32.634 5.971 1.00 94.12 475 THR A N 1
ATOM 3595 C CA . THR A 1 475 ? 18.140 33.406 5.766 1.00 94.12 475 THR A CA 1
ATOM 3596 C C . THR A 1 475 ? 19.264 32.511 5.242 1.00 94.12 475 THR A C 1
ATOM 3598 O O . THR A 1 475 ? 19.915 32.858 4.254 1.00 94.12 475 THR A O 1
ATOM 3601 N N . GLU A 1 476 ? 19.444 31.329 5.835 1.00 95.81 476 GLU A N 1
ATOM 3602 C CA . GLU A 1 476 ? 20.477 30.377 5.421 1.00 95.81 476 GLU A CA 1
ATOM 3603 C C . GLU A 1 476 ? 20.220 29.797 4.024 1.00 95.81 476 GLU A C 1
ATOM 3605 O O . GLU A 1 476 ? 21.138 29.761 3.204 1.00 95.81 476 GLU A O 1
ATOM 3610 N N . PHE A 1 477 ? 18.969 29.466 3.679 1.00 92.75 477 PHE A N 1
ATOM 3611 C CA . PHE A 1 477 ? 18.614 29.033 2.319 1.00 92.75 477 PHE A CA 1
ATOM 3612 C C . PHE A 1 477 ? 18.944 30.088 1.254 1.00 92.75 477 PHE A C 1
ATOM 3614 O O . PHE A 1 477 ? 19.381 29.745 0.153 1.00 92.75 477 PHE A O 1
ATOM 3621 N N . SER A 1 478 ? 18.772 31.376 1.569 1.00 90.00 478 SER A N 1
ATOM 3622 C CA . SER A 1 478 ? 19.165 32.472 0.674 1.00 90.00 478 SER A CA 1
ATOM 3623 C C . SER A 1 478 ? 20.685 32.509 0.453 1.00 90.00 478 SER A C 1
ATOM 3625 O O . SER A 1 478 ? 21.144 32.683 -0.680 1.00 90.00 478 SER A O 1
ATOM 3627 N N . GLY A 1 479 ? 21.477 32.280 1.508 1.00 92.50 479 GLY A N 1
ATOM 3628 C CA . GLY A 1 479 ? 22.937 32.143 1.422 1.00 92.50 479 GLY A CA 1
ATOM 3629 C C . GLY A 1 479 ? 23.382 30.908 0.629 1.00 92.50 479 GLY A C 1
ATOM 3630 O O . GLY A 1 479 ? 24.255 31.000 -0.239 1.00 92.50 479 GLY A O 1
ATOM 3631 N N . LEU A 1 480 ? 22.724 29.767 0.847 1.00 93.50 480 LEU A N 1
ATOM 3632 C CA . LEU A 1 480 ? 22.965 28.525 0.109 1.00 93.50 480 LEU A CA 1
ATOM 3633 C C . LEU A 1 480 ? 22.682 28.684 -1.386 1.00 93.50 480 LEU A C 1
ATOM 3635 O O . LEU A 1 480 ? 23.494 28.274 -2.212 1.00 93.50 480 LEU A O 1
ATOM 3639 N N . LYS A 1 481 ? 21.580 29.347 -1.752 1.00 88.19 481 LYS A N 1
ATOM 3640 C CA . LYS A 1 481 ? 21.259 29.631 -3.156 1.00 88.19 481 LYS A CA 1
ATOM 3641 C C . LYS A 1 481 ? 22.328 30.500 -3.823 1.00 88.19 481 LYS A C 1
ATOM 3643 O O . LYS A 1 481 ? 22.766 30.184 -4.926 1.00 88.19 481 LYS A O 1
ATOM 3648 N N . LYS A 1 482 ? 22.770 31.577 -3.161 1.00 92.06 482 LYS A N 1
ATOM 3649 C CA . LYS A 1 482 ? 23.813 32.472 -3.698 1.00 92.06 482 LYS A CA 1
ATOM 3650 C C . LYS A 1 482 ? 25.152 31.757 -3.886 1.00 92.06 482 LYS A C 1
ATOM 3652 O O . LYS A 1 482 ? 25.773 31.911 -4.932 1.00 92.06 482 LYS A O 1
ATOM 3657 N N . SER A 1 483 ? 25.583 30.972 -2.899 1.00 92.06 483 SER A N 1
ATOM 3658 C CA . SER A 1 483 ? 26.850 30.230 -2.972 1.00 92.06 483 SER A CA 1
ATOM 3659 C C . SER A 1 483 ? 26.817 29.094 -3.997 1.00 92.06 483 SER A C 1
ATOM 3661 O O . SER A 1 483 ? 27.806 28.889 -4.696 1.00 92.06 483 SER A O 1
ATOM 3663 N N . ALA A 1 484 ? 25.677 28.414 -4.159 1.00 87.06 484 ALA A N 1
ATOM 3664 C CA . ALA A 1 484 ? 25.490 27.402 -5.197 1.00 87.06 484 ALA A CA 1
ATOM 3665 C C . ALA A 1 484 ? 25.579 27.996 -6.613 1.00 87.06 484 ALA A C 1
ATOM 3667 O O . ALA A 1 484 ? 26.282 27.442 -7.453 1.00 87.06 484 ALA A O 1
ATOM 3668 N N . LEU A 1 485 ? 24.923 29.139 -6.865 1.00 85.88 485 LEU A N 1
ATOM 3669 C CA . LEU A 1 485 ? 25.000 29.839 -8.155 1.00 85.88 485 LEU A CA 1
ATOM 3670 C C . LEU A 1 485 ? 26.423 30.331 -8.452 1.00 85.88 485 LEU A C 1
ATOM 3672 O O . LEU A 1 485 ? 26.920 30.128 -9.554 1.00 85.88 485 LEU A O 1
ATOM 3676 N N . ALA A 1 486 ? 27.111 30.906 -7.460 1.00 89.81 486 ALA A N 1
ATOM 3677 C CA . ALA A 1 486 ? 28.495 31.348 -7.629 1.00 89.81 486 ALA A CA 1
ATOM 3678 C C . ALA A 1 486 ? 29.432 30.177 -7.977 1.00 89.81 486 ALA A C 1
ATOM 3680 O O . ALA A 1 486 ? 30.259 30.290 -8.879 1.00 89.81 486 ALA A O 1
ATOM 3681 N N . TRP A 1 487 ? 29.287 29.030 -7.303 1.00 89.00 487 TRP A N 1
ATOM 3682 C CA . TRP A 1 487 ? 30.059 27.831 -7.636 1.00 89.00 487 TRP A CA 1
ATOM 3683 C C . TRP A 1 487 ? 29.701 27.267 -9.019 1.00 89.00 487 TRP A C 1
ATOM 3685 O O . TRP A 1 487 ? 30.593 26.838 -9.743 1.00 89.00 487 TRP A O 1
ATOM 3695 N N . GLN A 1 488 ? 28.431 27.325 -9.431 1.00 86.19 488 GLN A N 1
ATOM 3696 C CA . GLN A 1 488 ? 28.002 26.916 -10.772 1.00 86.19 488 GLN A CA 1
ATOM 3697 C C . GLN A 1 488 ? 28.639 27.772 -11.881 1.00 86.19 488 GLN A C 1
ATOM 3699 O O . GLN A 1 488 ? 28.997 27.238 -12.929 1.00 86.19 488 GLN A O 1
ATOM 3704 N N . GLU A 1 489 ? 28.809 29.079 -11.661 1.00 88.12 489 GLU A N 1
ATOM 3705 C CA . GLU A 1 489 ? 29.478 29.978 -12.614 1.00 88.12 489 GLU A CA 1
ATOM 3706 C C . GLU A 1 489 ? 30.979 29.672 -12.767 1.00 88.12 489 GLU A C 1
ATOM 3708 O O . GLU A 1 489 ? 31.559 29.930 -13.823 1.00 88.12 489 GLU A O 1
ATOM 3713 N N . ASN A 1 490 ? 31.619 29.096 -11.741 1.00 89.50 490 ASN A N 1
ATOM 3714 C CA . ASN A 1 490 ? 33.018 28.674 -11.793 1.00 89.50 490 ASN A CA 1
ATOM 3715 C C . ASN A 1 490 ? 33.277 27.401 -10.957 1.00 89.50 490 ASN A C 1
ATOM 3717 O O . ASN A 1 490 ? 33.824 27.481 -9.848 1.00 89.50 490 ASN A O 1
ATOM 3721 N N . PRO A 1 491 ? 32.967 26.208 -11.502 1.00 82.81 491 PRO A N 1
ATOM 3722 C CA . PRO A 1 491 ? 33.045 24.949 -10.758 1.00 82.81 491 PRO A CA 1
ATOM 3723 C C . PRO A 1 491 ? 34.481 24.520 -10.425 1.00 82.81 491 PRO A C 1
ATOM 3725 O O . PRO A 1 491 ? 34.678 23.617 -9.616 1.00 82.81 491 PRO A O 1
ATOM 3728 N N . SER A 1 492 ? 35.488 25.170 -11.022 1.00 85.44 492 SER A N 1
ATOM 3729 C CA . SER A 1 492 ? 36.911 24.900 -10.779 1.00 85.44 492 SER A CA 1
ATOM 3730 C C . SER A 1 492 ? 37.497 25.621 -9.557 1.00 85.44 492 SER A C 1
ATOM 3732 O O . SER A 1 492 ? 38.654 25.391 -9.213 1.00 85.44 492 SER A O 1
ATOM 3734 N N . SER A 1 493 ? 36.728 26.498 -8.901 1.00 93.50 493 SER A N 1
ATOM 3735 C CA . SER A 1 493 ? 37.189 27.256 -7.734 1.00 93.50 493 SER A CA 1
ATOM 3736 C C . SER A 1 493 ? 36.951 26.504 -6.419 1.00 93.50 493 SER A C 1
ATOM 3738 O O . SER A 1 493 ? 35.812 26.379 -5.959 1.00 93.50 493 SER A O 1
ATOM 3740 N N . ASP A 1 494 ? 38.038 26.078 -5.767 1.00 87.00 494 ASP A N 1
ATOM 3741 C CA . ASP A 1 494 ? 38.004 25.438 -4.442 1.00 87.00 494 ASP A CA 1
ATOM 3742 C C . ASP A 1 494 ? 37.416 26.358 -3.355 1.00 87.00 494 ASP A C 1
ATOM 3744 O O . ASP A 1 494 ? 36.734 25.895 -2.440 1.00 87.00 494 ASP A O 1
ATOM 3748 N N . GLU A 1 495 ? 37.629 27.673 -3.467 1.00 95.50 495 GLU A N 1
ATOM 3749 C CA . GLU A 1 495 ? 37.077 28.671 -2.541 1.00 95.50 495 GLU A CA 1
ATOM 3750 C C . GLU A 1 495 ? 35.545 28.740 -2.637 1.00 95.50 495 GLU A C 1
ATOM 3752 O O . GLU A 1 495 ? 34.851 28.765 -1.619 1.00 95.50 495 GLU A O 1
ATOM 3757 N N . LEU A 1 496 ? 34.997 28.712 -3.858 1.00 91.44 496 LEU A N 1
ATOM 3758 C CA . LEU A 1 496 ? 33.547 28.728 -4.071 1.00 91.44 496 LEU A CA 1
ATOM 3759 C C . LEU A 1 496 ? 32.897 27.420 -3.608 1.00 91.44 496 LEU A C 1
ATOM 3761 O O . LEU A 1 496 ? 31.813 27.455 -3.025 1.00 91.44 496 LEU A O 1
ATOM 3765 N N . LEU A 1 497 ? 33.583 26.286 -3.784 1.00 91.12 497 LEU A N 1
ATOM 3766 C CA . LEU A 1 497 ? 33.139 25.002 -3.245 1.00 91.12 497 LEU A CA 1
ATOM 3767 C C . LEU A 1 497 ? 33.120 25.008 -1.706 1.00 91.12 497 LEU A C 1
ATOM 3769 O O . LEU A 1 497 ? 32.138 24.568 -1.106 1.00 91.12 497 LEU A O 1
ATOM 3773 N N . ALA A 1 498 ? 34.163 25.537 -1.058 1.00 91.75 498 ALA A N 1
ATOM 3774 C CA . ALA A 1 498 ? 34.223 25.665 0.400 1.00 91.75 498 ALA A CA 1
ATOM 3775 C C . ALA A 1 498 ? 33.123 26.596 0.946 1.00 91.75 498 ALA A C 1
ATOM 3777 O O . ALA A 1 498 ? 32.487 26.285 1.959 1.00 91.75 498 ALA A O 1
ATOM 3778 N N . ASN A 1 499 ? 32.839 27.699 0.246 1.00 93.88 499 ASN A N 1
ATOM 3779 C CA . ASN A 1 499 ? 31.738 28.605 0.582 1.00 93.88 499 ASN A CA 1
ATOM 3780 C C . ASN A 1 499 ? 30.370 27.915 0.449 1.00 93.88 499 ASN A C 1
ATOM 3782 O O . ASN A 1 499 ? 29.546 28.015 1.359 1.00 93.88 499 ASN A O 1
ATOM 3786 N N . TYR A 1 500 ? 30.140 27.161 -0.633 1.00 94.44 500 TYR A N 1
ATOM 3787 C CA . TYR A 1 500 ? 28.926 26.357 -0.807 1.00 94.44 500 TYR A CA 1
ATOM 3788 C C . TYR A 1 500 ? 28.751 25.329 0.323 1.00 94.44 500 TYR A C 1
ATOM 3790 O O . TYR A 1 500 ? 27.691 25.265 0.945 1.00 94.44 500 TYR A O 1
ATOM 3798 N N . GLN A 1 501 ? 29.800 24.566 0.648 1.00 93.56 501 GLN A N 1
ATOM 3799 C CA . GLN A 1 501 ? 29.760 23.564 1.720 1.00 93.56 501 GLN A CA 1
ATOM 3800 C C . GLN A 1 501 ? 29.487 24.189 3.095 1.00 93.56 501 GLN A C 1
ATOM 3802 O O . GLN A 1 501 ? 28.729 23.627 3.887 1.00 93.56 501 GLN A O 1
ATOM 3807 N N . THR A 1 502 ? 30.052 25.369 3.364 1.00 95.69 502 THR A N 1
ATOM 3808 C CA . THR A 1 502 ? 29.811 26.118 4.607 1.00 95.69 502 THR A CA 1
ATOM 3809 C C . THR A 1 502 ? 28.343 26.534 4.721 1.00 95.69 502 THR A C 1
ATOM 3811 O O . THR A 1 502 ? 27.710 26.293 5.750 1.00 95.69 502 THR A O 1
ATOM 3814 N N . HIS A 1 503 ? 27.757 27.082 3.651 1.00 94.69 503 HIS A N 1
ATOM 3815 C CA . HIS A 1 503 ? 26.334 27.432 3.636 1.00 94.69 503 HIS A CA 1
ATOM 3816 C C . HIS A 1 503 ? 25.417 26.209 3.703 1.00 94.69 503 HIS A C 1
ATOM 3818 O O . HIS A 1 503 ? 24.356 26.278 4.324 1.00 94.69 503 HIS A O 1
ATOM 3824 N N . LEU A 1 504 ? 25.816 25.079 3.117 1.00 94.75 504 LEU A N 1
ATOM 3825 C CA . LEU A 1 504 ? 25.062 23.831 3.204 1.00 94.75 504 LEU A CA 1
ATOM 3826 C C . LEU A 1 504 ? 24.988 23.332 4.654 1.00 94.75 504 LEU A C 1
ATOM 3828 O O . LEU A 1 504 ? 23.909 22.979 5.136 1.00 94.75 504 LEU A O 1
ATOM 3832 N N . GLN A 1 505 ? 26.116 23.348 5.370 1.00 94.94 505 GLN A N 1
ATOM 3833 C CA . GLN A 1 505 ? 26.174 22.984 6.788 1.00 94.94 505 GLN A CA 1
ATOM 3834 C C . GLN A 1 505 ? 25.368 23.954 7.658 1.00 94.94 505 GLN A C 1
ATOM 3836 O O . GLN A 1 505 ? 24.591 23.507 8.499 1.00 94.94 505 GLN A O 1
ATOM 3841 N N . SER A 1 506 ? 25.497 25.261 7.416 1.00 95.44 506 SER A N 1
ATOM 3842 C CA . SER A 1 506 ? 24.750 26.297 8.139 1.00 95.44 506 SER A CA 1
ATOM 3843 C C . SER A 1 506 ? 23.234 26.163 7.935 1.00 95.44 506 SER A C 1
ATOM 3845 O O . SER A 1 506 ? 22.469 26.152 8.899 1.00 95.44 506 SER A O 1
ATOM 3847 N N . THR A 1 507 ? 22.795 25.918 6.694 1.00 95.56 507 THR A N 1
ATOM 3848 C CA . THR A 1 507 ? 21.379 25.665 6.365 1.00 95.56 507 THR A CA 1
ATOM 3849 C C . THR A 1 507 ? 20.863 24.396 7.035 1.00 95.56 507 THR A C 1
ATOM 3851 O O . THR A 1 507 ? 19.753 24.385 7.566 1.00 95.56 507 THR A O 1
ATOM 3854 N N . THR A 1 508 ? 21.674 23.336 7.062 1.00 95.69 508 THR A N 1
ATOM 3855 C CA . THR A 1 508 ? 21.322 22.083 7.746 1.00 95.69 508 THR A CA 1
ATOM 3856 C C . THR A 1 508 ? 21.164 22.305 9.253 1.00 95.69 508 THR A C 1
ATOM 3858 O O . THR A 1 508 ? 20.160 21.892 9.827 1.00 95.69 508 THR A O 1
ATOM 3861 N N . ALA A 1 509 ? 22.094 23.028 9.885 1.00 95.88 509 ALA A N 1
ATOM 3862 C CA . ALA A 1 509 ? 22.039 23.340 11.312 1.00 95.88 509 ALA A CA 1
ATOM 3863 C C . ALA A 1 509 ? 20.824 24.211 11.678 1.00 95.88 509 ALA A C 1
ATOM 3865 O O . ALA A 1 509 ? 20.136 23.929 12.661 1.00 95.88 509 ALA A O 1
ATOM 3866 N N . ALA A 1 510 ? 20.515 25.227 10.866 1.00 95.69 510 ALA A N 1
ATOM 3867 C CA . ALA A 1 510 ? 19.318 26.044 11.045 1.00 95.69 510 ALA A CA 1
ATOM 3868 C C . ALA A 1 510 ? 18.038 25.202 10.926 1.00 95.69 510 ALA A C 1
ATOM 3870 O O . ALA A 1 510 ? 17.110 25.355 11.724 1.00 95.69 510 ALA A O 1
ATOM 3871 N N . LEU A 1 511 ? 17.989 24.284 9.954 1.00 95.31 511 LEU A N 1
ATOM 3872 C CA . LEU A 1 511 ? 16.846 23.397 9.756 1.00 95.31 511 LEU A CA 1
ATOM 3873 C C . LEU A 1 511 ? 16.669 22.422 10.926 1.00 95.31 511 LEU A C 1
ATOM 3875 O O . LEU A 1 511 ? 15.540 22.185 11.354 1.00 95.31 511 LEU A O 1
ATOM 3879 N N . ASP A 1 512 ? 17.758 21.896 11.482 1.00 94.38 512 ASP A N 1
ATOM 3880 C CA . ASP A 1 512 ? 17.711 21.045 12.671 1.00 94.38 512 ASP A CA 1
ATOM 3881 C C . ASP A 1 512 ? 17.244 21.820 13.909 1.00 94.38 512 ASP A C 1
ATOM 3883 O O . ASP A 1 512 ? 16.416 21.317 14.671 1.00 94.38 512 ASP A O 1
ATOM 3887 N N . GLN A 1 513 ? 17.687 23.070 14.081 1.00 93.94 513 GLN A N 1
ATOM 3888 C CA . GLN A 1 513 ? 17.186 23.951 15.139 1.00 93.94 513 GLN A CA 1
ATOM 3889 C C . GLN A 1 513 ? 15.681 24.220 14.981 1.00 93.94 513 GLN A C 1
ATOM 3891 O O . GLN A 1 513 ? 14.938 24.166 15.960 1.00 93.94 513 GLN A O 1
ATOM 3896 N N . PHE A 1 514 ? 15.201 24.448 13.756 1.00 95.25 514 PHE A N 1
ATOM 3897 C CA . PHE A 1 514 ? 13.769 24.572 13.481 1.00 95.25 514 PHE A CA 1
ATOM 3898 C C . PHE A 1 514 ? 13.008 23.278 13.803 1.00 95.25 514 PHE A C 1
ATOM 3900 O O . PHE A 1 514 ? 11.972 23.320 14.467 1.00 95.25 514 PHE A O 1
ATOM 3907 N N . LYS A 1 515 ? 13.546 22.111 13.422 1.00 93.94 515 LYS A N 1
ATOM 3908 C CA . LYS A 1 515 ? 12.956 20.798 13.735 1.00 93.94 515 LYS A CA 1
ATOM 3909 C C . LYS A 1 515 ? 12.852 20.541 15.243 1.00 93.94 515 LYS A C 1
ATOM 3911 O O . LYS A 1 515 ? 11.871 19.942 15.677 1.00 93.94 515 LYS A O 1
ATOM 3916 N N . GLN A 1 516 ? 13.799 21.023 16.049 1.00 95.00 516 GLN A N 1
ATOM 3917 C CA . GLN A 1 516 ? 13.745 20.913 17.516 1.00 95.00 516 GLN A CA 1
ATOM 3918 C C . GLN A 1 516 ? 12.573 21.687 18.140 1.00 95.00 516 GLN A C 1
ATOM 3920 O O . GLN A 1 516 ? 12.105 21.311 19.211 1.00 95.00 516 GLN A O 1
ATOM 3925 N N . GLN A 1 517 ? 12.061 22.715 17.460 1.00 94.06 517 GLN A N 1
ATOM 3926 C CA . GLN A 1 517 ? 10.931 23.524 17.927 1.00 94.06 517 GLN A CA 1
ATOM 3927 C C . GLN A 1 517 ? 9.562 22.936 17.530 1.00 94.06 517 GLN A C 1
ATOM 3929 O O . GLN A 1 517 ? 8.526 23.328 18.072 1.00 94.06 517 GLN A O 1
ATOM 3934 N N . ILE A 1 518 ? 9.535 21.953 16.619 1.00 91.56 518 ILE A N 1
ATOM 3935 C CA . ILE A 1 518 ? 8.296 21.325 16.132 1.00 91.56 518 ILE A CA 1
ATOM 3936 C C . ILE A 1 518 ? 7.487 20.638 17.245 1.00 91.56 518 ILE A C 1
ATOM 3938 O O . ILE A 1 518 ? 6.275 20.853 17.286 1.00 91.56 518 ILE A O 1
ATOM 3942 N N . PRO A 1 519 ? 8.072 19.840 18.162 1.00 92.62 519 PRO A N 1
ATOM 3943 C CA . PRO A 1 519 ? 7.300 19.180 19.216 1.00 92.62 519 PRO A CA 1
ATOM 3944 C C . PRO A 1 519 ? 6.570 20.166 20.134 1.00 92.62 519 PRO A C 1
ATOM 3946 O O . PRO A 1 519 ? 5.405 19.943 20.455 1.00 92.62 519 PRO A O 1
ATOM 3949 N N . THR A 1 520 ? 7.212 21.281 20.499 1.00 88.69 520 THR A N 1
ATOM 3950 C CA . THR A 1 520 ? 6.594 22.360 21.288 1.00 88.69 520 THR A CA 1
ATOM 3951 C C . THR A 1 520 ? 5.407 22.964 20.539 1.00 88.69 520 THR A C 1
ATOM 3953 O O . THR A 1 520 ? 4.325 23.124 21.101 1.00 88.69 520 THR A O 1
ATOM 3956 N N . ALA A 1 521 ? 5.578 23.225 19.241 1.00 87.75 521 ALA A N 1
ATOM 3957 C CA . ALA A 1 521 ? 4.535 23.762 18.377 1.00 87.75 521 ALA A CA 1
ATOM 3958 C C . ALA A 1 521 ? 3.329 22.817 18.229 1.00 87.75 521 ALA A C 1
ATOM 3960 O O . ALA A 1 521 ? 2.183 23.272 18.272 1.00 87.75 521 ALA A O 1
ATOM 3961 N N . LEU A 1 522 ? 3.583 21.513 18.082 1.00 87.94 522 LEU A N 1
ATOM 3962 C CA . LEU A 1 522 ? 2.553 20.474 18.006 1.00 87.94 522 LEU A CA 1
ATOM 3963 C C . LEU A 1 522 ? 1.845 20.267 19.347 1.00 87.94 522 LEU A C 1
ATOM 3965 O O . LEU A 1 522 ? 0.637 20.053 19.359 1.00 87.94 522 LEU A O 1
ATOM 3969 N N . ALA A 1 523 ? 2.552 20.382 20.475 1.00 87.94 523 ALA A N 1
ATOM 3970 C CA . ALA A 1 523 ? 1.935 20.338 21.799 1.00 87.94 523 ALA A CA 1
ATOM 3971 C C . ALA A 1 523 ? 0.934 21.491 21.984 1.00 87.94 523 ALA A C 1
ATOM 3973 O O . ALA A 1 523 ? -0.184 21.259 22.440 1.00 87.94 523 ALA A O 1
ATOM 3974 N N . SER A 1 524 ? 1.282 22.707 21.541 1.00 85.44 524 SER A N 1
ATOM 3975 C CA . SER A 1 524 ? 0.351 23.843 21.542 1.00 85.44 524 SER A CA 1
ATOM 3976 C C . SER A 1 524 ? -0.865 23.613 20.632 1.00 85.44 524 SER A C 1
ATOM 3978 O O . SER A 1 524 ? -1.984 23.922 21.037 1.00 85.44 524 SER A O 1
ATOM 3980 N N . GLN A 1 525 ? -0.690 23.022 19.441 1.00 88.12 525 GLN A N 1
ATOM 3981 C CA . GLN A 1 525 ? -1.825 22.651 18.574 1.00 88.12 525 GLN A CA 1
ATOM 3982 C C . GLN A 1 525 ? -2.710 21.579 19.216 1.00 88.12 525 GLN A C 1
ATOM 3984 O O . GLN A 1 525 ? -3.932 21.701 19.198 1.00 88.12 525 GLN A O 1
ATOM 3989 N N . SER A 1 526 ? -2.106 20.551 19.816 1.00 88.69 526 SER A N 1
ATOM 3990 C CA . SER A 1 526 ? -2.831 19.477 20.496 1.00 88.69 526 SER A CA 1
ATOM 3991 C C . SER A 1 526 ? -3.621 19.998 21.695 1.00 88.69 526 SER A C 1
ATOM 3993 O O . SER A 1 526 ? -4.725 19.517 21.938 1.00 88.69 526 SER A O 1
ATOM 3995 N N . GLN A 1 527 ? -3.090 20.976 22.434 1.00 89.19 527 GLN A N 1
ATOM 3996 C CA . GLN A 1 527 ? -3.812 21.645 23.516 1.00 89.19 527 GLN A CA 1
ATOM 3997 C C . GLN A 1 527 ? -5.007 22.438 22.977 1.00 89.19 527 GLN A C 1
ATOM 3999 O O . GLN A 1 527 ? -6.096 22.361 23.543 1.00 89.19 527 GLN A O 1
ATOM 4004 N N . LEU A 1 528 ? -4.843 23.133 21.847 1.00 88.62 528 LEU A N 1
ATOM 4005 C CA . LEU A 1 528 ? -5.933 23.863 21.201 1.00 88.62 528 LEU A CA 1
ATOM 4006 C C . LEU A 1 528 ? -7.045 22.924 20.707 1.00 88.62 528 LEU A C 1
ATOM 4008 O O . LEU A 1 528 ? -8.223 23.180 20.951 1.00 88.62 528 LEU A O 1
ATOM 4012 N N . ALA A 1 529 ? -6.669 21.804 20.086 1.00 91.69 529 ALA A N 1
ATOM 4013 C CA . ALA A 1 529 ? -7.589 20.752 19.663 1.00 91.69 529 ALA A CA 1
ATOM 4014 C C . ALA A 1 529 ? -8.312 20.106 20.859 1.00 91.69 529 ALA A C 1
ATOM 4016 O O . ALA A 1 529 ? -9.526 19.919 20.823 1.00 91.69 529 ALA A O 1
ATOM 4017 N N . ALA A 1 530 ? -7.594 19.823 21.952 1.00 90.81 530 ALA A N 1
ATOM 4018 C CA . ALA A 1 530 ? -8.183 19.295 23.182 1.00 90.81 530 ALA A CA 1
ATOM 4019 C C . ALA A 1 530 ? -9.165 20.289 23.825 1.00 90.81 530 ALA A C 1
ATOM 4021 O O . ALA A 1 530 ? -10.224 19.881 24.299 1.00 90.81 530 ALA A O 1
ATOM 4022 N N . ASN A 1 531 ? -8.852 21.587 23.803 1.00 90.75 531 ASN A N 1
ATOM 4023 C CA . ASN A 1 531 ? -9.759 22.636 24.264 1.00 90.75 531 ASN A CA 1
ATOM 4024 C C . ASN A 1 531 ? -11.009 22.730 23.380 1.00 90.75 531 ASN A C 1
ATOM 4026 O O . ASN A 1 531 ? -12.112 22.821 23.917 1.00 90.75 531 ASN A O 1
ATOM 4030 N N . ALA A 1 532 ? -10.864 22.646 22.053 1.00 93.56 532 ALA A N 1
ATOM 4031 C CA . ALA A 1 532 ? -11.993 22.632 21.125 1.00 93.56 532 ALA A CA 1
ATOM 4032 C C . ALA A 1 532 ? -12.909 21.414 21.341 1.00 93.56 532 ALA A C 1
ATOM 4034 O O . ALA A 1 532 ? -14.116 21.588 21.490 1.00 93.56 532 ALA A O 1
ATOM 4035 N N . ASN A 1 533 ? -12.342 20.208 21.465 1.00 92.88 533 ASN A N 1
ATOM 4036 C CA . ASN A 1 533 ? -13.099 18.983 21.750 1.00 92.88 533 ASN A CA 1
ATOM 4037 C C . ASN A 1 533 ? -13.784 19.034 23.119 1.00 92.88 533 ASN A C 1
ATOM 4039 O O . ASN A 1 533 ? -14.961 18.721 23.229 1.00 92.88 533 ASN A O 1
ATOM 4043 N N . ALA A 1 534 ? -13.090 19.493 24.165 1.00 89.38 534 ALA A N 1
ATOM 4044 C CA . ALA A 1 534 ? -13.693 19.619 25.491 1.00 89.38 534 ALA A CA 1
ATOM 4045 C C . ALA A 1 534 ? -14.861 20.618 25.501 1.00 89.38 534 ALA A C 1
ATOM 4047 O O . ALA A 1 534 ? -15.855 20.400 26.196 1.00 89.38 534 ALA A O 1
ATOM 4048 N N . LEU A 1 535 ? -14.753 21.713 24.738 1.00 91.94 535 LEU A N 1
ATOM 4049 C CA . LEU A 1 535 ? -15.848 22.665 24.558 1.00 91.94 535 LEU A CA 1
ATOM 4050 C C . LEU A 1 535 ? -16.994 22.056 23.759 1.00 91.94 535 LEU A C 1
ATOM 4052 O O . LEU A 1 535 ? -18.142 22.236 24.154 1.00 91.94 535 LEU A O 1
ATOM 4056 N N . HIS A 1 536 ? -16.694 21.307 22.698 1.00 93.12 536 HIS A N 1
ATOM 4057 C CA . HIS A 1 536 ? -17.692 20.571 21.936 1.00 93.12 536 HIS A CA 1
ATOM 4058 C C . HIS A 1 536 ? -18.443 19.581 22.841 1.00 93.12 536 HIS A C 1
ATOM 4060 O O . HIS A 1 536 ? -19.653 19.676 22.997 1.00 93.12 536 HIS A O 1
ATOM 4066 N N . ASP A 1 537 ? -17.750 18.702 23.556 1.00 88.25 537 ASP A N 1
ATOM 4067 C CA . ASP A 1 537 ? -18.393 17.689 24.401 1.00 88.25 537 ASP A CA 1
ATOM 4068 C C . ASP A 1 537 ? -19.244 18.300 25.527 1.00 88.25 537 ASP A C 1
ATOM 4070 O O . ASP A 1 537 ? -20.259 17.727 25.929 1.00 88.25 537 ASP A O 1
ATOM 4074 N N . SER A 1 538 ? -18.861 19.487 26.009 1.00 86.81 538 SER A N 1
ATOM 4075 C CA . SER A 1 538 ? -19.591 20.207 27.060 1.00 86.81 538 SER A CA 1
ATOM 4076 C C . SER A 1 538 ? -20.795 21.000 26.537 1.00 86.81 538 SER A C 1
ATOM 4078 O O . SER A 1 538 ? -21.791 21.140 27.242 1.00 86.81 538 SER A O 1
ATOM 4080 N N . LEU A 1 539 ? -20.711 21.559 25.325 1.00 87.12 539 LEU A N 1
ATOM 4081 C CA . LEU A 1 539 ? -21.759 22.405 24.734 1.00 87.12 539 LEU A CA 1
ATOM 4082 C C . LEU A 1 539 ? -22.749 21.613 23.871 1.00 87.12 539 LEU A C 1
ATOM 4084 O O . LEU A 1 539 ? -23.895 22.029 23.711 1.00 87.12 539 LEU A O 1
ATOM 4088 N N . CYS A 1 540 ? -22.321 20.472 23.335 1.00 85.94 540 CYS A N 1
ATOM 4089 C CA . CYS A 1 540 ? -23.004 19.723 22.284 1.00 85.94 540 CYS A CA 1
ATOM 4090 C C . CYS A 1 540 ? -23.515 18.329 22.702 1.00 85.94 540 CYS A C 1
ATOM 4092 O O . CYS A 1 540 ? -23.615 17.460 21.826 1.00 85.94 540 CYS A O 1
ATOM 4094 N N . PRO A 1 541 ? -23.824 18.025 23.983 1.00 68.19 541 PRO A N 1
ATOM 4095 C CA . PRO A 1 541 ? -24.172 16.662 24.337 1.00 68.19 541 PRO A CA 1
ATOM 4096 C C . PRO A 1 541 ? -25.506 16.252 23.704 1.00 68.19 541 PRO A C 1
ATOM 4098 O O . PRO A 1 541 ? -26.554 16.857 23.914 1.00 68.19 541 PRO A O 1
ATOM 4101 N N . CYS A 1 542 ? -25.474 15.118 23.006 1.00 56.81 542 CYS A N 1
ATOM 4102 C CA . CYS A 1 542 ? -26.656 14.327 22.660 1.00 56.81 542 CYS A CA 1
ATOM 4103 C C . CYS A 1 542 ? -27.224 13.564 23.881 1.00 56.81 542 CYS A C 1
ATOM 4105 O O . CYS A 1 542 ? -28.088 12.703 23.718 1.00 56.81 542 CYS A O 1
ATOM 4107 N N . VAL A 1 543 ? -26.717 13.827 25.096 1.00 47.12 543 VAL A N 1
ATOM 4108 C CA . VAL A 1 543 ? -27.005 13.064 26.319 1.00 47.12 543 VAL A CA 1
ATOM 4109 C C . VAL A 1 543 ? -27.573 14.003 27.398 1.00 47.12 543 VAL A C 1
ATOM 4111 O O . VAL A 1 543 ? -26.870 14.928 27.800 1.00 47.12 543 VAL A O 1
ATOM 4114 N N . PRO A 1 544 ? -28.809 13.793 27.892 1.00 50.72 544 PRO A N 1
ATOM 4115 C CA . PRO A 1 544 ? -29.517 14.776 28.725 1.00 50.72 544 PRO A CA 1
ATOM 4116 C C . PRO A 1 544 ? -29.036 14.988 30.173 1.00 50.72 544 PRO A C 1
ATOM 4118 O O . PRO A 1 544 ? -29.678 15.764 30.870 1.00 50.72 544 PRO A O 1
ATOM 4121 N N . ASP A 1 545 ? -27.986 14.321 30.669 1.00 50.09 545 ASP A N 1
ATOM 4122 C CA . ASP A 1 545 ? -27.849 14.118 32.128 1.00 50.09 545 ASP A CA 1
ATOM 4123 C C . ASP A 1 545 ? -26.420 14.250 32.697 1.00 50.09 545 ASP A C 1
ATOM 4125 O O . ASP A 1 545 ? -25.971 13.446 33.513 1.00 50.09 545 ASP A O 1
ATOM 4129 N N . MET A 1 546 ? -25.674 15.285 32.296 1.00 51.34 546 MET A N 1
ATOM 4130 C CA . MET A 1 546 ? -24.402 15.631 32.950 1.00 51.34 546 MET A CA 1
ATOM 4131 C C . MET A 1 546 ? -24.441 17.044 33.541 1.00 51.34 546 MET A C 1
ATOM 4133 O O . MET A 1 546 ? -24.644 18.033 32.842 1.00 51.34 546 MET A O 1
ATOM 4137 N N . SER A 1 547 ? -24.248 17.145 34.859 1.00 59.00 547 SER A N 1
ATOM 4138 C CA . SER A 1 547 ? -24.054 18.415 35.560 1.00 59.00 547 SER A CA 1
ATOM 4139 C C . SER A 1 547 ? -22.665 18.970 35.231 1.00 59.00 547 SER A C 1
ATOM 4141 O O . SER A 1 547 ? -21.664 18.481 35.757 1.00 59.00 547 SER A O 1
ATOM 4143 N N . PHE A 1 548 ? -22.588 19.971 34.356 1.00 70.50 548 PHE A N 1
ATOM 4144 C CA . PHE A 1 548 ? -21.318 20.582 33.952 1.00 70.50 548 PHE A CA 1
ATOM 4145 C C . PHE A 1 548 ? -20.906 21.748 34.863 1.00 70.50 548 PHE A C 1
ATOM 4147 O O . PHE A 1 548 ? -21.742 22.533 35.315 1.00 70.50 548 PHE A O 1
ATOM 4154 N N . ASN A 1 549 ? -19.597 21.887 35.106 1.00 79.38 549 ASN A N 1
ATOM 4155 C CA . ASN A 1 549 ? -19.016 22.974 35.894 1.00 79.38 549 ASN A CA 1
ATOM 4156 C C . ASN A 1 549 ? -18.637 24.168 34.996 1.00 79.38 549 ASN A C 1
ATOM 4158 O O . ASN A 1 549 ? -17.607 24.155 34.321 1.00 79.38 549 ASN A O 1
ATOM 4162 N N . ALA A 1 550 ? -19.433 25.238 35.024 1.00 78.44 550 ALA A N 1
ATOM 4163 C CA . ALA A 1 550 ? -19.176 26.444 34.232 1.00 78.44 550 ALA A CA 1
ATOM 4164 C C . ALA A 1 550 ? -17.839 27.143 34.552 1.00 78.44 550 ALA A C 1
ATOM 4166 O O . ALA A 1 550 ? -17.303 27.849 33.695 1.00 78.44 550 ALA A O 1
ATOM 4167 N N . GLN A 1 551 ? -17.263 26.926 35.744 1.00 83.12 551 GLN A N 1
ATOM 4168 C CA . GLN A 1 551 ? -15.956 27.490 36.106 1.00 83.12 551 GLN A CA 1
ATOM 4169 C C . GLN A 1 551 ? -14.803 26.895 35.285 1.00 83.12 551 GLN A C 1
ATOM 4171 O O . GLN A 1 551 ? -13.783 27.559 35.115 1.00 83.12 551 GLN A O 1
ATOM 4176 N N . GLU A 1 552 ? -14.960 25.688 34.735 1.00 84.69 552 GLU A N 1
ATOM 4177 C CA . GLU A 1 552 ? -13.932 25.041 33.907 1.00 84.69 552 GLU A CA 1
ATOM 4178 C C . GLU A 1 552 ? -14.036 25.411 32.419 1.00 84.69 552 GLU A C 1
ATOM 4180 O O . GLU A 1 552 ? -13.041 25.353 31.696 1.00 84.69 552 GLU A O 1
ATOM 4185 N N . MET A 1 553 ? -15.219 25.823 31.949 1.00 86.62 553 MET A N 1
ATOM 4186 C CA . MET A 1 553 ? -15.458 26.122 30.531 1.00 86.62 553 MET A CA 1
ATOM 4187 C C . MET A 1 553 ? -14.985 27.519 30.125 1.00 86.62 553 MET A C 1
ATOM 4189 O O . MET A 1 553 ? -14.378 27.681 29.067 1.00 86.62 553 MET A O 1
ATOM 4193 N N . LEU A 1 554 ? -15.236 28.534 30.959 1.00 87.19 554 LEU A N 1
ATOM 4194 C CA . LEU A 1 554 ? -14.943 29.929 30.617 1.00 87.19 554 LEU A CA 1
ATOM 4195 C C . LEU A 1 554 ? -13.445 30.201 30.347 1.00 87.19 554 LEU A C 1
ATOM 4197 O O . LEU A 1 554 ? -13.146 30.898 29.371 1.00 87.19 554 LEU A O 1
ATOM 4201 N N . PRO A 1 555 ? -12.491 29.631 31.116 1.00 89.50 555 PRO A N 1
ATOM 4202 C CA . PRO A 1 555 ? -11.069 29.752 30.800 1.00 89.50 555 PRO A CA 1
ATOM 4203 C C . PRO A 1 555 ? -10.717 29.124 29.447 1.00 89.50 555 PRO A C 1
ATOM 4205 O O . PRO A 1 555 ? -10.014 29.753 28.664 1.00 89.50 555 PRO A O 1
ATOM 4208 N N . LYS A 1 556 ? -11.270 27.945 29.124 1.00 89.38 556 LYS A N 1
ATOM 4209 C CA . LYS A 1 556 ? -11.019 27.248 27.849 1.00 89.38 556 LYS A CA 1
ATOM 4210 C C . LYS A 1 556 ? -11.590 28.000 26.649 1.00 89.38 556 LYS A C 1
ATOM 4212 O O . LYS A 1 556 ? -10.935 28.073 25.616 1.00 89.38 556 LYS A O 1
ATOM 4217 N N . MET A 1 557 ? -12.782 28.592 26.785 1.00 88.88 557 MET A N 1
ATOM 4218 C CA . MET A 1 557 ? -13.359 29.458 25.746 1.00 88.88 557 MET A CA 1
ATOM 4219 C C . MET A 1 557 ? -12.493 30.696 25.517 1.00 88.88 557 MET A C 1
ATOM 4221 O O . MET A 1 557 ? -12.241 31.050 24.373 1.00 88.88 557 MET A O 1
ATOM 4225 N N . THR A 1 558 ? -12.006 31.322 26.592 1.00 88.12 558 THR A N 1
ATOM 4226 C CA . THR A 1 558 ? -11.145 32.512 26.507 1.00 88.12 558 THR A CA 1
ATOM 4227 C C . THR A 1 558 ? -9.782 32.176 25.897 1.00 88.12 558 THR A C 1
ATOM 4229 O O . THR A 1 558 ? -9.279 32.927 25.067 1.00 88.12 558 THR A O 1
ATOM 4232 N N . GLU A 1 559 ? -9.192 31.038 26.270 1.00 86.75 559 GLU A N 1
ATOM 4233 C CA . GLU A 1 559 ? -7.928 30.542 25.719 1.00 86.75 559 GLU A CA 1
ATOM 4234 C C . GLU A 1 559 ? -8.063 30.214 24.225 1.00 86.75 559 GLU A C 1
ATOM 4236 O O . GLU A 1 559 ? -7.251 30.672 23.421 1.00 86.75 559 GLU A O 1
ATOM 4241 N N . LEU A 1 560 ? -9.125 29.493 23.840 1.00 89.50 560 LEU A N 1
ATOM 4242 C CA . LEU A 1 560 ? -9.415 29.173 22.443 1.00 89.50 560 LEU A CA 1
ATOM 4243 C C . LEU A 1 560 ? -9.687 30.441 21.626 1.00 89.50 560 LEU A C 1
ATOM 4245 O O . LEU A 1 560 ? -9.120 30.606 20.552 1.00 89.50 560 LEU A O 1
ATOM 4249 N N . GLN A 1 561 ? -10.509 31.357 22.142 1.00 89.38 561 GLN A N 1
ATOM 4250 C CA . GLN A 1 561 ? -10.810 32.625 21.481 1.00 89.38 561 GLN A CA 1
ATOM 4251 C C . GLN A 1 561 ? -9.544 33.462 21.280 1.00 89.38 561 GLN A C 1
ATOM 4253 O O . GLN A 1 561 ? -9.289 33.915 20.168 1.00 89.38 561 GLN A O 1
ATOM 4258 N N . SER A 1 562 ? -8.721 33.600 22.324 1.00 85.12 562 SER A N 1
ATOM 4259 C CA . SER A 1 562 ? -7.440 34.299 22.242 1.00 85.12 562 SER A CA 1
ATOM 4260 C C . SER A 1 562 ? -6.552 33.683 21.163 1.00 85.12 562 SER A C 1
ATOM 4262 O O . SER A 1 562 ? -6.068 34.399 20.298 1.00 85.12 562 SER A O 1
ATOM 4264 N N . ALA A 1 563 ? -6.394 32.360 21.120 1.00 83.06 563 ALA A N 1
ATOM 4265 C CA . ALA A 1 563 ? -5.587 31.708 20.090 1.00 83.06 563 ALA A CA 1
ATOM 4266 C C . ALA A 1 563 ? -6.152 31.878 18.664 1.00 83.06 563 ALA A C 1
ATOM 4268 O O . ALA A 1 563 ? -5.386 32.088 17.724 1.00 83.06 563 ALA A O 1
ATOM 4269 N N . LEU A 1 564 ? -7.477 31.823 18.493 1.00 83.25 564 LEU A N 1
ATOM 4270 C CA . LEU A 1 564 ? -8.130 31.977 17.188 1.00 83.25 564 LEU A CA 1
ATOM 4271 C C . LEU A 1 564 ? -8.111 33.422 16.675 1.00 83.25 564 LEU A C 1
ATOM 4273 O O . LEU A 1 564 ? -7.998 33.636 15.470 1.00 83.25 564 LEU A O 1
ATOM 4277 N N . ASP A 1 565 ? -8.168 34.420 17.561 1.00 81.56 565 ASP A N 1
ATOM 4278 C CA . ASP A 1 565 ? -8.099 35.838 17.183 1.00 81.56 565 ASP A CA 1
ATOM 4279 C C . ASP A 1 565 ? -6.775 36.225 16.509 1.00 81.56 565 ASP A C 1
ATOM 4281 O O . ASP A 1 565 ? -6.709 37.227 15.796 1.00 81.56 565 ASP A O 1
ATOM 4285 N N . HIS A 1 566 ? -5.746 35.406 16.715 1.00 75.81 566 HIS A N 1
ATOM 4286 C CA . HIS A 1 566 ? -4.388 35.582 16.217 1.00 75.81 566 HIS A CA 1
ATOM 4287 C C . HIS A 1 566 ? -4.119 34.858 14.894 1.00 75.81 566 HIS A C 1
ATOM 4289 O O . HIS A 1 566 ? -3.068 35.083 14.286 1.00 75.81 566 HIS A O 1
ATOM 4295 N N . LEU A 1 567 ? -5.040 33.998 14.448 1.00 77.19 567 LEU A N 1
ATOM 4296 C CA . LEU A 1 567 ? -4.963 33.377 13.131 1.00 77.19 567 LEU A CA 1
ATOM 4297 C C . LEU A 1 567 ? -5.326 34.402 12.049 1.00 77.19 567 LEU A C 1
ATOM 4299 O O . LEU A 1 567 ? -6.160 35.280 12.291 1.00 77.19 567 LEU A O 1
ATOM 4303 N N . PRO A 1 568 ? -4.726 34.308 10.848 1.00 67.50 568 PRO A N 1
ATOM 4304 C CA . PRO A 1 568 ? -5.075 35.181 9.741 1.00 67.50 568 PRO A CA 1
ATOM 4305 C C . PRO A 1 568 ? -6.570 35.054 9.447 1.00 67.50 568 PRO A C 1
ATOM 4307 O O . PRO A 1 568 ? -7.058 34.032 8.968 1.00 67.50 568 PRO A O 1
ATOM 4310 N N . LYS A 1 569 ? -7.300 36.121 9.765 1.00 69.25 569 LYS A N 1
ATOM 4311 C CA . LYS A 1 569 ? -8.660 36.327 9.282 1.00 69.25 569 LYS A CA 1
ATOM 4312 C C . LYS A 1 569 ? -8.541 36.728 7.811 1.00 69.25 569 LYS A C 1
ATOM 4314 O O . LYS A 1 569 ? -7.555 37.385 7.457 1.00 69.25 569 LYS A O 1
ATOM 4319 N N . PRO A 1 570 ? -9.499 36.350 6.948 1.00 61.75 570 PRO A N 1
ATOM 4320 C CA . PRO A 1 570 ? -9.475 36.805 5.565 1.00 61.75 570 PRO A CA 1
ATOM 4321 C C . PRO A 1 570 ? -9.310 38.333 5.579 1.00 61.75 570 PRO A C 1
ATOM 4323 O O . PRO A 1 570 ? -10.013 38.989 6.360 1.00 61.75 570 PRO A O 1
ATOM 4326 N N . PRO A 1 571 ? -8.355 38.908 4.815 1.00 57.88 571 PRO A N 1
ATOM 4327 C CA . PRO A 1 571 ? -8.199 40.354 4.763 1.00 57.88 571 PRO A CA 1
ATOM 4328 C C . PRO A 1 571 ? -9.576 40.931 4.463 1.00 57.88 571 PRO A C 1
ATOM 4330 O O . PRO A 1 571 ? -10.250 40.435 3.559 1.00 57.88 571 PRO A O 1
ATOM 4333 N N . GLN A 1 572 ? -10.036 41.899 5.266 1.00 50.53 572 GLN A N 1
ATOM 4334 C CA . GLN A 1 572 ? -11.306 42.562 4.994 1.00 50.53 572 GLN A CA 1
ATOM 4335 C C . GLN A 1 572 ? -11.194 43.145 3.590 1.00 50.53 572 GLN A C 1
ATOM 4337 O O . GLN A 1 572 ? -10.510 44.148 3.385 1.00 50.53 572 GLN A O 1
ATOM 4342 N N . LEU A 1 573 ? -11.788 42.452 2.619 1.00 38.41 573 LEU A N 1
ATOM 4343 C CA . LEU A 1 573 ? -11.776 42.872 1.234 1.00 38.41 573 LEU A CA 1
ATOM 4344 C C . LEU A 1 573 ? -12.387 44.276 1.230 1.00 38.41 573 LEU A C 1
ATOM 4346 O O . LEU A 1 573 ? -13.524 44.425 1.696 1.00 38.41 573 LEU A O 1
ATOM 4350 N N . PRO A 1 574 ? -11.677 45.316 0.754 1.00 42.84 574 PRO A N 1
ATOM 4351 C CA . PRO A 1 574 ? -12.350 46.566 0.449 1.00 42.84 574 PRO A CA 1
ATOM 4352 C C . PRO A 1 574 ? -13.490 46.202 -0.502 1.00 42.84 574 PRO A C 1
ATOM 4354 O O . PRO A 1 574 ? -13.252 45.504 -1.490 1.00 42.84 574 PRO A O 1
ATOM 4357 N N . GLN A 1 575 ? -14.725 46.556 -0.130 1.00 37.84 575 GLN A N 1
ATOM 4358 C CA . GLN A 1 575 ? -15.946 46.109 -0.805 1.00 37.84 575 GLN A CA 1
ATOM 4359 C C . GLN A 1 575 ? -15.781 46.213 -2.335 1.00 37.84 575 GLN A C 1
ATOM 4361 O O . GLN A 1 575 ? -15.798 47.314 -2.877 1.00 37.84 575 GLN A O 1
ATOM 4366 N N . GLY A 1 576 ? -15.570 45.074 -3.013 1.00 42.94 576 GLY A N 1
ATOM 4367 C CA . GLY A 1 576 ? -15.401 44.997 -4.473 1.00 42.94 576 GLY A CA 1
ATOM 4368 C C . GLY A 1 576 ? -14.071 44.447 -5.022 1.00 42.94 576 GLY A C 1
ATOM 4369 O O . GLY A 1 576 ? -13.973 44.288 -6.235 1.00 42.94 576 GLY A O 1
ATOM 4370 N N . GLY A 1 577 ? -13.060 44.129 -4.205 1.00 39.81 577 GLY A N 1
ATOM 4371 C CA . GLY A 1 577 ? -11.830 43.474 -4.691 1.00 39.81 577 GLY A CA 1
ATOM 4372 C C . GLY A 1 577 ? -11.978 41.953 -4.858 1.00 39.81 577 GLY A C 1
ATOM 4373 O O . GLY A 1 577 ? -12.385 41.276 -3.919 1.00 39.81 577 GLY A O 1
ATOM 4374 N N . SER A 1 578 ? -11.636 41.399 -6.027 1.00 46.78 578 SER A N 1
ATOM 4375 C CA . SER A 1 578 ? -11.427 39.950 -6.201 1.00 46.78 578 SER A CA 1
ATOM 4376 C C . SER A 1 578 ? -10.128 39.538 -5.508 1.00 46.78 578 SER A C 1
ATOM 4378 O O . SER A 1 578 ? -9.143 40.272 -5.584 1.00 46.78 578 SER A O 1
ATOM 4380 N N . PHE A 1 579 ? -10.102 38.366 -4.867 1.00 54.41 579 PHE A N 1
ATOM 4381 C CA . PHE A 1 579 ? -8.844 37.729 -4.466 1.00 54.41 579 PHE A CA 1
ATOM 4382 C C . PHE A 1 579 ? -7.950 37.610 -5.709 1.00 54.41 579 PHE A C 1
ATOM 4384 O O . PHE A 1 579 ? -8.433 37.174 -6.758 1.00 54.41 579 PHE A O 1
ATOM 4391 N N . ASP A 1 580 ? -6.676 37.998 -5.611 1.00 58.25 580 ASP A N 1
ATOM 4392 C CA . ASP A 1 580 ? -5.703 37.676 -6.653 1.00 58.25 580 ASP A CA 1
ATOM 4393 C C . ASP A 1 580 ? -5.405 36.179 -6.555 1.00 58.25 580 ASP A C 1
ATOM 4395 O O . ASP A 1 580 ? -4.554 35.732 -5.782 1.00 58.25 580 ASP A O 1
ATOM 4399 N N . SER A 1 581 ? -6.185 35.387 -7.289 1.00 56.28 581 SER A N 1
ATOM 4400 C CA . SER A 1 581 ? -6.106 33.930 -7.270 1.00 56.28 581 SER A CA 1
ATOM 4401 C C . SER A 1 581 ? -4.735 33.409 -7.678 1.00 56.28 581 SER A C 1
ATOM 4403 O O . SER A 1 581 ? -4.387 32.295 -7.306 1.00 56.28 581 SER A O 1
ATOM 4405 N N . SER A 1 582 ? -3.937 34.210 -8.389 1.00 58.28 582 SER A N 1
ATOM 4406 C CA . SER A 1 582 ? -2.593 33.831 -8.826 1.00 58.28 582 SER A CA 1
ATOM 4407 C C . SER A 1 582 ? -1.551 33.832 -7.700 1.00 58.28 582 SER A C 1
ATOM 4409 O O . SER A 1 582 ? -0.515 33.183 -7.827 1.00 58.28 582 SER A O 1
ATOM 4411 N N . ALA A 1 583 ? -1.827 34.507 -6.578 1.00 56.69 583 ALA A N 1
ATOM 4412 C CA . ALA A 1 583 ? -0.893 34.623 -5.460 1.00 56.69 583 ALA A CA 1
ATOM 4413 C C . ALA A 1 583 ? -0.952 33.438 -4.476 1.00 56.69 583 ALA A C 1
ATOM 4415 O O . ALA A 1 583 ? -0.021 33.247 -3.692 1.00 56.69 583 ALA A O 1
ATOM 4416 N N . ILE A 1 584 ? -2.022 32.632 -4.507 1.00 59.12 584 ILE A N 1
ATOM 4417 C CA . ILE A 1 584 ? -2.176 31.472 -3.620 1.00 59.12 584 ILE A CA 1
ATOM 4418 C C . ILE A 1 584 ? -1.523 30.246 -4.264 1.00 59.12 584 ILE A C 1
ATOM 4420 O O . ILE A 1 584 ? -2.056 29.648 -5.199 1.00 59.12 584 ILE A O 1
ATOM 4424 N N . VAL A 1 585 ? -0.369 29.859 -3.722 1.00 59.56 585 VAL A N 1
ATOM 4425 C CA . VAL A 1 585 ? 0.349 28.629 -4.079 1.00 59.56 585 VAL A CA 1
ATOM 4426 C C . VAL A 1 585 ? 0.295 27.693 -2.880 1.00 59.56 585 VAL A C 1
ATOM 4428 O O . VAL A 1 585 ? 1.170 27.745 -2.023 1.00 59.56 585 VAL A O 1
ATOM 4431 N N . GLY A 1 586 ? -0.747 26.872 -2.784 1.00 64.88 586 GLY A N 1
ATOM 4432 C CA . GLY A 1 586 ? -0.836 25.861 -1.736 1.00 64.88 586 GLY A CA 1
ATOM 4433 C C . GLY A 1 586 ? -0.098 24.564 -2.114 1.00 64.88 586 GLY A C 1
ATOM 4434 O O . GLY A 1 586 ? 0.626 24.511 -3.114 1.00 64.88 586 GLY A O 1
ATOM 4435 N N . PRO A 1 587 ? -0.220 23.503 -1.297 1.00 55.28 587 PRO A N 1
ATOM 4436 C CA . PRO A 1 587 ? 0.527 22.256 -1.470 1.00 55.28 587 PRO A CA 1
ATOM 4437 C C . PRO A 1 587 ? 0.312 21.576 -2.832 1.00 55.28 587 PRO A C 1
ATOM 4439 O O . PRO A 1 587 ? 1.247 20.950 -3.344 1.00 55.28 587 PRO A O 1
ATOM 4442 N N . TYR A 1 588 ? -0.871 21.711 -3.442 1.00 60.22 588 TYR A N 1
ATOM 4443 C CA . TYR A 1 588 ? -1.151 21.139 -4.760 1.00 60.22 588 TYR A CA 1
ATOM 4444 C C . TYR A 1 588 ? -0.387 21.894 -5.854 1.00 60.22 588 TYR A C 1
ATOM 4446 O O . TYR A 1 588 ? 0.343 21.284 -6.640 1.00 60.22 588 TYR A O 1
ATOM 4454 N N . THR A 1 589 ? -0.471 23.227 -5.861 1.00 63.25 589 THR A N 1
ATOM 4455 C CA . THR A 1 589 ? 0.210 24.071 -6.856 1.00 63.25 589 THR A CA 1
ATOM 4456 C C . THR A 1 589 ? 1.732 24.064 -6.672 1.00 63.25 589 THR A C 1
ATOM 4458 O O . THR A 1 589 ? 2.476 24.078 -7.648 1.00 63.25 589 THR A O 1
ATOM 4461 N N . ALA A 1 590 ? 2.227 23.976 -5.435 1.00 56.53 590 ALA A N 1
ATOM 4462 C CA . ALA A 1 590 ? 3.656 23.891 -5.132 1.00 56.53 590 ALA A CA 1
ATOM 4463 C C . ALA A 1 590 ? 4.310 22.609 -5.664 1.00 56.53 590 ALA A C 1
ATOM 4465 O O . ALA A 1 590 ? 5.401 22.657 -6.234 1.00 56.53 590 ALA A O 1
ATOM 4466 N N . SER A 1 591 ? 3.628 21.471 -5.502 1.00 50.00 591 SER A N 1
ATOM 4467 C CA . SER A 1 591 ? 4.089 20.175 -6.013 1.00 50.00 591 SER A CA 1
ATOM 4468 C C . SER A 1 591 ? 4.162 20.184 -7.539 1.00 50.00 591 SER A C 1
ATOM 4470 O O . SER A 1 591 ? 5.112 19.666 -8.118 1.00 50.00 591 SER A O 1
ATOM 4472 N N . LEU A 1 592 ? 3.193 20.835 -8.187 1.00 51.41 592 LEU A N 1
ATOM 4473 C CA . LEU A 1 592 ? 3.190 21.020 -9.631 1.00 51.41 592 LEU A CA 1
ATOM 4474 C C . LEU A 1 592 ? 4.294 21.982 -10.083 1.00 51.41 592 LEU A C 1
ATOM 4476 O O . LEU A 1 592 ? 5.054 21.638 -10.973 1.00 51.41 592 LEU A O 1
ATOM 4480 N N . ASN A 1 593 ? 4.467 23.137 -9.441 1.00 51.81 593 ASN A N 1
ATOM 4481 C CA . ASN A 1 593 ? 5.535 24.086 -9.780 1.00 51.81 593 ASN A CA 1
ATOM 4482 C C . ASN A 1 593 ? 6.941 23.486 -9.618 1.00 51.81 593 ASN A C 1
ATOM 4484 O O . ASN A 1 593 ? 7.844 23.855 -10.363 1.00 51.81 593 ASN A O 1
ATOM 4488 N N . ALA A 1 594 ? 7.133 22.550 -8.685 1.00 49.34 594 ALA A N 1
ATOM 4489 C CA . ALA A 1 594 ? 8.379 21.797 -8.560 1.00 49.34 594 ALA A CA 1
ATOM 4490 C C . ALA A 1 594 ? 8.625 20.854 -9.754 1.00 49.34 594 ALA A C 1
ATOM 4492 O O . ALA A 1 594 ? 9.773 20.658 -10.136 1.00 49.34 594 ALA A O 1
ATOM 4493 N N . ILE A 1 595 ? 7.560 20.314 -10.354 1.00 46.03 595 ILE A N 1
ATOM 4494 C CA . ILE A 1 595 ? 7.611 19.488 -11.571 1.00 46.03 595 ILE A CA 1
ATOM 4495 C C . ILE A 1 595 ? 7.793 20.370 -12.819 1.00 46.03 595 ILE A C 1
ATOM 4497 O O . ILE A 1 595 ? 8.541 20.022 -13.723 1.00 46.03 595 ILE A O 1
ATOM 4501 N N . LEU A 1 596 ? 7.143 21.536 -12.860 1.00 48.66 596 LEU A N 1
ATOM 4502 C CA . LEU A 1 596 ? 7.169 22.450 -14.007 1.00 48.66 596 LEU A CA 1
ATOM 4503 C C . LEU A 1 596 ? 8.455 23.281 -14.109 1.00 48.66 596 LEU A C 1
ATOM 4505 O O . LEU A 1 596 ? 8.792 23.750 -15.190 1.00 48.66 596 LEU A O 1
ATOM 4509 N N . ALA A 1 597 ? 9.204 23.443 -13.015 1.00 48.94 597 ALA A N 1
ATOM 4510 C CA . ALA A 1 597 ? 10.482 24.159 -13.006 1.00 48.94 597 ALA A CA 1
ATOM 4511 C C . ALA A 1 597 ? 11.610 23.456 -13.801 1.00 48.94 597 ALA A C 1
ATOM 4513 O O . ALA A 1 597 ? 12.721 23.993 -13.864 1.00 48.94 597 ALA A O 1
ATOM 4514 N N . GLU A 1 598 ? 11.337 22.289 -14.401 1.00 45.81 598 GLU A N 1
ATOM 4515 C CA . GLU A 1 598 ? 12.227 21.571 -15.326 1.00 45.81 598 GLU A CA 1
ATOM 4516 C C . GLU A 1 598 ? 12.037 21.968 -16.807 1.00 45.81 598 GLU A C 1
ATOM 4518 O O . GLU A 1 598 ? 12.945 21.743 -17.607 1.00 45.81 598 GLU A O 1
ATOM 4523 N N . GLU A 1 599 ? 10.934 22.631 -17.188 1.00 47.81 599 GLU A N 1
ATOM 4524 C CA . GLU A 1 599 ? 10.713 23.131 -18.555 1.00 47.81 599 GLU A CA 1
ATOM 4525 C C . GLU A 1 599 ? 10.674 24.668 -18.576 1.00 47.81 599 GLU A C 1
ATOM 4527 O O . GLU A 1 599 ? 9.884 25.317 -17.893 1.00 47.81 599 GLU A O 1
ATOM 4532 N N . GLY A 1 600 ? 11.575 25.286 -19.346 1.00 48.41 600 GLY A N 1
ATOM 4533 C CA . GLY A 1 600 ? 11.751 26.740 -19.359 1.00 48.41 600 GLY A CA 1
ATOM 4534 C C . GLY A 1 600 ? 10.476 27.519 -19.723 1.00 48.41 600 GLY A C 1
ATOM 4535 O O . GLY A 1 600 ? 9.839 27.257 -20.745 1.00 48.41 600 GLY A O 1
ATOM 4536 N N . ASN A 1 601 ? 10.166 28.551 -18.928 1.00 46.75 601 ASN A N 1
ATOM 4537 C CA . ASN A 1 601 ? 9.011 29.454 -19.082 1.00 46.75 601 ASN A CA 1
ATOM 4538 C C . ASN A 1 601 ? 8.868 30.113 -20.475 1.00 46.75 601 ASN A C 1
ATOM 4540 O O . ASN A 1 601 ? 7.773 30.547 -20.834 1.00 46.75 601 ASN A O 1
ATOM 4544 N N . GLU A 1 602 ? 9.934 30.198 -21.277 1.00 53.00 602 GLU A N 1
ATOM 4545 C CA . GLU A 1 602 ? 9.886 30.800 -22.621 1.00 53.00 602 GLU A CA 1
ATOM 4546 C C . GLU A 1 602 ? 9.135 29.933 -23.648 1.00 53.00 602 GLU A C 1
ATOM 4548 O O . GLU A 1 602 ? 8.479 30.476 -24.538 1.00 53.00 602 GLU A O 1
ATOM 4553 N N . SER A 1 603 ? 9.157 28.602 -23.498 1.00 53.81 603 SER A N 1
ATOM 4554 C CA . SER A 1 603 ? 8.464 27.673 -24.407 1.00 53.81 603 SER A CA 1
ATOM 4555 C C . SER A 1 603 ? 6.939 27.784 -24.276 1.00 53.81 603 SER A C 1
ATOM 4557 O O . SER A 1 603 ? 6.221 27.871 -25.275 1.00 53.81 603 SER A O 1
ATOM 4559 N N . LEU A 1 604 ? 6.441 27.896 -23.037 1.00 53.50 604 LEU A N 1
ATOM 4560 C CA . LEU A 1 604 ? 5.015 28.092 -22.757 1.00 53.50 604 LEU A CA 1
ATOM 4561 C C . LEU A 1 604 ? 4.500 29.448 -23.249 1.00 53.50 604 LEU A C 1
ATOM 4563 O O . LEU A 1 604 ? 3.403 29.519 -23.806 1.00 53.50 604 LEU A O 1
ATOM 4567 N N . ALA A 1 605 ? 5.287 30.515 -23.086 1.00 67.69 605 ALA A N 1
ATOM 4568 C CA . ALA A 1 605 ? 4.925 31.836 -23.593 1.00 67.69 605 ALA A CA 1
ATOM 4569 C C . ALA A 1 605 ? 4.840 31.845 -25.130 1.00 67.69 605 ALA A C 1
ATOM 4571 O O . ALA A 1 605 ? 3.867 32.351 -25.689 1.00 67.69 605 ALA A O 1
ATOM 4572 N N . LEU A 1 606 ? 5.809 31.220 -25.813 1.00 75.94 606 LEU A N 1
ATOM 4573 C CA . LEU A 1 606 ? 5.815 31.103 -27.272 1.00 75.94 606 LEU A CA 1
ATOM 4574 C C . LEU A 1 606 ? 4.621 30.280 -27.784 1.00 75.94 606 LEU A C 1
ATOM 4576 O O . LEU A 1 606 ? 3.962 30.680 -28.744 1.00 75.94 606 LEU A O 1
ATOM 4580 N N . GLN A 1 607 ? 4.291 29.172 -27.116 1.00 74.69 607 GLN A N 1
ATOM 4581 C CA . GLN A 1 607 ? 3.145 28.335 -27.470 1.00 74.69 607 GLN A CA 1
ATOM 4582 C C . GLN A 1 607 ? 1.804 29.058 -27.277 1.00 74.69 607 GLN A C 1
ATOM 4584 O O . GLN A 1 607 ? 0.923 28.961 -28.135 1.00 74.69 607 GLN A O 1
ATOM 4589 N N . ALA A 1 608 ? 1.644 29.804 -26.181 1.00 72.81 608 ALA A N 1
ATOM 4590 C CA . ALA A 1 608 ? 0.453 30.614 -25.947 1.00 72.81 608 ALA A CA 1
ATOM 4591 C C . ALA A 1 608 ? 0.279 31.689 -27.034 1.00 72.81 608 ALA A C 1
ATOM 4593 O O . ALA A 1 608 ? -0.832 31.875 -27.531 1.00 72.81 608 ALA A O 1
ATOM 4594 N N . SER A 1 609 ? 1.370 32.334 -27.465 1.00 83.44 609 SER A N 1
ATOM 4595 C CA . SER A 1 609 ? 1.347 33.297 -28.574 1.00 83.44 609 SER A CA 1
ATOM 4596 C C . SER A 1 609 ? 0.980 32.653 -29.916 1.00 83.44 609 SER A C 1
ATOM 4598 O O . SER A 1 609 ? 0.174 33.217 -30.651 1.00 83.44 609 SER A O 1
ATOM 4600 N N . ILE A 1 610 ? 1.497 31.458 -30.229 1.00 83.12 610 ILE A N 1
ATOM 4601 C CA . ILE A 1 610 ? 1.140 30.729 -31.463 1.00 83.12 610 ILE A CA 1
ATOM 4602 C C . ILE A 1 610 ? -0.351 30.364 -31.467 1.00 83.12 610 ILE A C 1
ATOM 4604 O O . ILE A 1 610 ? -1.047 30.586 -32.457 1.00 83.12 610 ILE A O 1
ATOM 4608 N N . ASN A 1 611 ? -0.867 29.849 -30.347 1.00 80.88 611 ASN A N 1
ATOM 4609 C CA . ASN A 1 611 ? -2.280 29.490 -30.224 1.00 80.88 611 ASN A CA 1
ATOM 4610 C C . ASN A 1 611 ? -3.207 30.711 -30.311 1.00 80.88 611 ASN A C 1
ATOM 4612 O O . ASN A 1 611 ? -4.290 30.609 -30.888 1.00 80.88 611 ASN A O 1
ATOM 4616 N N . ALA A 1 612 ? -2.791 31.861 -29.770 1.00 86.81 612 ALA A N 1
ATOM 4617 C CA . ALA A 1 612 ? -3.546 33.106 -29.870 1.00 86.81 612 ALA A CA 1
ATOM 4618 C C . ALA A 1 612 ? -3.709 33.559 -31.331 1.00 86.81 612 ALA A C 1
ATOM 4620 O O . ALA A 1 612 ? -4.832 33.844 -31.751 1.00 86.81 612 ALA A O 1
ATOM 4621 N N . GLU A 1 613 ? -2.637 33.528 -32.130 1.00 90.44 613 GLU A N 1
ATOM 4622 C CA . GLU A 1 613 ? -2.703 33.893 -33.553 1.00 90.44 613 GLU A CA 1
ATOM 4623 C C . GLU A 1 613 ? -3.507 32.881 -34.387 1.00 90.44 613 GLU A C 1
ATOM 4625 O O . GLU A 1 613 ? -4.303 33.272 -35.243 1.00 90.44 613 GLU A O 1
ATOM 4630 N N . ILE A 1 614 ? -3.413 31.579 -34.084 1.00 87.25 614 ILE A N 1
ATOM 4631 C CA . ILE A 1 614 ? -4.264 30.550 -34.714 1.00 87.25 614 ILE A CA 1
ATOM 4632 C C . ILE A 1 614 ? -5.751 30.814 -34.427 1.00 87.25 614 ILE A C 1
ATOM 4634 O O . ILE A 1 614 ? -6.592 30.712 -35.324 1.00 87.25 614 ILE A O 1
ATOM 4638 N N . MET A 1 615 ? -6.101 31.167 -33.187 1.00 84.50 615 MET A N 1
ATOM 4639 C CA . MET A 1 615 ? -7.485 31.476 -32.811 1.00 84.50 615 MET A CA 1
ATOM 4640 C C . MET A 1 615 ? -7.976 32.783 -33.441 1.00 84.50 615 MET A C 1
ATOM 4642 O O . MET A 1 615 ? -9.131 32.846 -33.872 1.00 84.50 615 MET A O 1
ATOM 4646 N N . LYS A 1 616 ? -7.105 33.794 -33.570 1.00 90.81 616 LYS A N 1
ATOM 4647 C CA . LYS A 1 616 ? -7.393 35.038 -34.298 1.00 90.81 616 LYS A CA 1
ATOM 4648 C C . LYS A 1 616 ? -7.743 34.736 -35.758 1.00 90.81 616 LYS A C 1
ATOM 4650 O O . LYS A 1 616 ? -8.828 35.115 -36.198 1.00 90.81 616 LYS A O 1
ATOM 4655 N N . LEU A 1 617 ? -6.926 33.947 -36.462 1.00 88.50 617 LEU A N 1
ATOM 4656 C CA . LEU A 1 617 ? -7.181 33.521 -37.849 1.00 88.50 617 LEU A CA 1
ATOM 4657 C C . LEU A 1 617 ? -8.478 32.706 -38.002 1.00 88.50 617 LEU A C 1
ATOM 4659 O O . LEU A 1 617 ? -9.254 32.947 -38.929 1.00 88.50 617 LEU A O 1
ATOM 4663 N N . LYS A 1 618 ? -8.777 31.793 -37.066 1.00 88.38 618 LYS A N 1
ATOM 4664 C CA . LYS A 1 618 ? -10.058 31.058 -37.051 1.00 88.38 618 LYS A CA 1
ATOM 4665 C C . LYS A 1 618 ? -11.257 31.982 -36.849 1.00 88.38 618 LYS A C 1
ATOM 4667 O O . LYS A 1 618 ? -12.273 31.813 -37.521 1.00 88.38 618 LYS A O 1
ATOM 4672 N N . SER A 1 619 ? -11.150 32.966 -35.957 1.00 87.19 619 SER A N 1
ATOM 4673 C CA . SER A 1 619 ? -12.228 33.931 -35.719 1.00 87.19 619 SER A CA 1
ATOM 4674 C C . SER A 1 619 ? -12.484 34.821 -36.943 1.00 87.19 619 SER A C 1
ATOM 4676 O O . SER A 1 619 ? -13.639 35.030 -37.312 1.00 87.19 619 SER A O 1
ATOM 4678 N N . LEU A 1 620 ? -11.424 35.260 -37.633 1.00 87.31 620 LEU A N 1
ATOM 4679 C CA . LEU A 1 620 ? -11.521 36.025 -38.880 1.00 87.31 620 LEU A CA 1
ATOM 4680 C C . LEU A 1 620 ? -12.206 35.205 -39.983 1.00 87.31 620 LEU A C 1
ATOM 4682 O O . LEU A 1 620 ? -13.101 35.708 -40.659 1.00 87.31 620 LEU A O 1
ATOM 4686 N N . SER A 1 621 ? -11.867 33.917 -40.094 1.00 83.75 621 SER A N 1
ATOM 4687 C CA . SER A 1 621 ? -12.516 32.977 -41.018 1.00 83.75 621 SER A CA 1
ATOM 4688 C C . SER A 1 621 ? -14.012 32.779 -40.726 1.00 83.75 621 SER A C 1
ATOM 4690 O O . SER A 1 621 ? -14.839 32.773 -41.636 1.00 83.75 621 SER A O 1
ATOM 4692 N N . GLN A 1 622 ? -14.400 32.671 -39.453 1.00 83.38 622 GLN A N 1
ATOM 4693 C CA . GLN A 1 622 ? -15.804 32.471 -39.069 1.00 83.38 622 GLN A CA 1
ATOM 4694 C C . GLN A 1 622 ? -16.672 33.726 -39.237 1.00 83.38 622 GLN A C 1
ATOM 4696 O O . GLN A 1 622 ? -17.871 33.604 -39.499 1.00 83.38 622 GLN A O 1
ATOM 4701 N N . ASN A 1 623 ? -16.080 34.914 -39.102 1.00 81.12 623 ASN A N 1
ATOM 4702 C CA . ASN A 1 623 ? -16.784 36.195 -39.210 1.00 81.12 623 ASN A CA 1
ATOM 4703 C C . ASN A 1 623 ? -16.950 36.684 -40.658 1.00 81.12 623 ASN A C 1
ATOM 4705 O O . ASN A 1 623 ? -17.661 37.662 -40.903 1.00 81.12 623 ASN A O 1
ATOM 4709 N N . LEU A 1 624 ? -16.341 35.998 -41.627 1.00 78.25 624 LEU A N 1
ATOM 4710 C CA . LEU A 1 624 ? -16.486 36.313 -43.041 1.00 78.25 624 LEU A CA 1
ATOM 4711 C C . LEU A 1 624 ? -17.903 35.988 -43.551 1.00 78.25 624 LEU A C 1
ATOM 4713 O O . LEU A 1 624 ? -18.401 34.871 -43.357 1.00 78.25 624 LEU A O 1
ATOM 4717 N N . PRO A 1 625 ? -18.572 36.925 -44.254 1.00 74.81 625 PRO A N 1
ATOM 4718 C CA . PRO A 1 625 ? -19.853 36.641 -44.878 1.00 74.81 625 PRO A CA 1
ATOM 4719 C C . PRO A 1 625 ? -19.698 35.485 -45.872 1.00 74.81 625 PRO A C 1
ATOM 4721 O O . PRO A 1 625 ? -18.879 35.527 -46.787 1.00 74.81 625 PRO A O 1
ATOM 4724 N N . LYS A 1 626 ? -20.536 34.453 -45.736 1.00 74.44 626 LYS A N 1
ATOM 4725 C CA . LYS A 1 626 ? -20.513 33.266 -46.615 1.00 74.44 626 LYS A CA 1
ATOM 4726 C C . LYS A 1 626 ? -20.875 33.568 -48.079 1.00 74.44 626 LYS A C 1
ATOM 4728 O O . LYS A 1 626 ? -20.770 32.684 -48.922 1.00 74.44 626 LYS A O 1
ATOM 4733 N N . THR A 1 627 ? -21.316 34.789 -48.386 1.00 69.75 627 THR A N 1
ATOM 4734 C CA . THR A 1 627 ? -21.696 35.240 -49.730 1.00 69.75 627 THR A CA 1
ATOM 4735 C C . THR A 1 627 ? -20.904 36.491 -50.113 1.00 69.75 627 THR A C 1
ATOM 4737 O O . THR A 1 627 ? -20.928 37.449 -49.337 1.00 69.75 627 THR A O 1
ATOM 4740 N N . PRO A 1 628 ? -20.268 36.538 -51.297 1.00 58.62 628 PRO A N 1
ATOM 4741 C CA . PRO A 1 628 ? -19.541 37.717 -51.756 1.00 58.62 628 PRO A CA 1
ATOM 4742 C C . PRO A 1 628 ? -20.526 38.869 -51.998 1.00 58.62 628 PRO A C 1
ATOM 4744 O O . PRO A 1 628 ? -21.283 38.865 -52.967 1.00 58.62 628 PRO A O 1
ATOM 4747 N N . THR A 1 629 ? -20.569 39.846 -51.093 1.00 59.59 629 THR A N 1
ATOM 4748 C CA . THR A 1 629 ? -21.332 41.086 -51.279 1.00 59.59 629 THR A CA 1
ATOM 4749 C C . THR A 1 629 ? -20.408 42.179 -51.817 1.00 59.59 629 THR A C 1
ATOM 4751 O O . THR A 1 629 ? -19.259 42.303 -51.410 1.00 59.59 629 THR A O 1
ATOM 4754 N N . ALA A 1 630 ? -20.908 42.980 -52.762 1.00 54.28 630 ALA A N 1
ATOM 4755 C CA . ALA A 1 630 ? -20.135 43.920 -53.584 1.00 54.28 630 ALA A CA 1
ATOM 4756 C C . ALA A 1 630 ? -19.585 45.168 -52.847 1.00 54.28 630 ALA A C 1
ATOM 4758 O O . ALA A 1 630 ? -19.296 46.179 -53.486 1.00 54.28 630 ALA A O 1
ATOM 4759 N N . ASN A 1 631 ? -19.454 45.140 -51.517 1.00 59.00 631 ASN A N 1
ATOM 4760 C CA . ASN A 1 631 ? -18.991 46.292 -50.744 1.00 59.00 631 ASN A CA 1
ATOM 4761 C C . ASN A 1 631 ? -17.468 46.226 -50.518 1.00 59.00 631 ASN A C 1
ATOM 4763 O O . ASN A 1 631 ? -16.994 45.793 -49.469 1.00 59.00 631 ASN A O 1
ATOM 4767 N N . MET A 1 632 ? -16.702 46.643 -51.536 1.00 53.38 632 MET A N 1
ATOM 4768 C CA . MET A 1 632 ? -15.234 46.503 -51.614 1.00 53.38 632 MET A CA 1
ATOM 4769 C C . MET A 1 632 ? -14.449 47.196 -50.482 1.00 53.38 632 MET A C 1
ATOM 4771 O O . MET A 1 632 ? -13.302 46.835 -50.244 1.00 53.38 632 MET A O 1
ATOM 4775 N N . GLN A 1 633 ? -15.035 48.151 -49.749 1.00 58.59 633 GLN A N 1
ATOM 4776 C CA . GLN A 1 633 ? -14.331 48.839 -48.655 1.00 58.59 633 GLN A CA 1
ATOM 4777 C C . GLN A 1 633 ? -14.158 47.985 -47.392 1.00 58.59 633 GLN A C 1
ATOM 4779 O O . GLN A 1 633 ? -13.180 48.166 -46.678 1.00 58.59 633 GLN A O 1
ATOM 4784 N N . MET A 1 634 ? -15.064 47.040 -47.121 1.00 56.81 634 MET A N 1
ATOM 4785 C CA . MET A 1 634 ? -14.935 46.154 -45.955 1.00 56.81 634 MET A CA 1
ATOM 4786 C C . MET A 1 634 ? -13.919 45.026 -46.204 1.00 56.81 634 MET A C 1
ATOM 4788 O O . MET A 1 634 ? -13.380 44.464 -45.257 1.00 56.81 634 MET A O 1
ATOM 4792 N N . ALA A 1 635 ? -13.620 44.733 -47.476 1.00 64.88 635 ALA A N 1
ATOM 4793 C CA . ALA A 1 635 ? -12.629 43.733 -47.849 1.00 64.88 635 ALA A CA 1
ATOM 4794 C C . ALA A 1 635 ? -11.202 44.192 -47.514 1.00 64.88 635 ALA A C 1
ATOM 4796 O O . ALA A 1 635 ? -10.467 43.411 -46.929 1.00 64.88 635 ALA A O 1
ATOM 4797 N N . SER A 1 636 ? -10.820 45.447 -47.798 1.00 74.94 636 SER A N 1
ATOM 4798 C CA . SER A 1 636 ? -9.420 45.894 -47.646 1.00 74.94 636 SER A CA 1
ATOM 4799 C C . SER A 1 636 ? -8.904 45.799 -46.204 1.00 74.94 636 SER A C 1
ATOM 4801 O O . SER A 1 636 ? -7.844 45.222 -45.992 1.00 74.94 636 SER A O 1
ATOM 4803 N N . CYS A 1 637 ? -9.665 46.274 -45.210 1.00 80.00 637 CYS A N 1
ATOM 4804 C CA . CYS A 1 637 ? -9.245 46.186 -43.805 1.00 80.00 637 CYS A CA 1
ATOM 4805 C C . CYS A 1 637 ? -9.100 44.734 -43.336 1.00 80.00 637 CYS A C 1
ATOM 4807 O O . CYS A 1 637 ? -8.188 44.413 -42.584 1.00 80.00 637 CYS A O 1
ATOM 4809 N N . LEU A 1 638 ? -9.972 43.847 -43.816 1.00 84.56 638 LEU A N 1
ATOM 4810 C CA . LEU A 1 638 ? -9.904 42.434 -43.474 1.00 84.56 638 LEU A CA 1
ATOM 4811 C C . LEU A 1 638 ? -8.712 41.735 -44.145 1.00 84.56 638 LEU A C 1
ATOM 4813 O O . LEU A 1 638 ? -8.085 40.881 -43.525 1.00 84.56 638 LEU A O 1
ATOM 4817 N N . CYS A 1 639 ? -8.371 42.107 -45.385 1.00 86.69 639 CYS A N 1
ATOM 4818 C CA . CYS A 1 639 ? -7.164 41.614 -46.052 1.00 86.69 639 CYS A CA 1
ATOM 4819 C C . CYS A 1 639 ? -5.909 41.979 -45.240 1.00 86.69 639 CYS A C 1
ATOM 4821 O O . CYS A 1 639 ? -5.019 41.145 -45.090 1.00 86.69 639 CYS A O 1
ATOM 4823 N N . ASP A 1 640 ? -5.862 43.198 -44.693 1.00 90.50 640 ASP A N 1
ATOM 4824 C CA . ASP A 1 640 ? -4.734 43.676 -43.889 1.00 90.50 640 ASP A CA 1
ATOM 4825 C C . ASP A 1 640 ? -4.657 42.965 -42.527 1.00 90.50 640 ASP A C 1
ATOM 4827 O O . ASP A 1 640 ? -3.570 42.589 -42.096 1.00 90.50 640 ASP A O 1
ATOM 4831 N N . GLU A 1 641 ? -5.796 42.701 -41.875 1.00 92.06 641 GLU A N 1
ATOM 4832 C CA . GLU A 1 641 ? -5.844 41.935 -40.619 1.00 92.06 641 GLU A CA 1
ATOM 4833 C C . GLU A 1 641 ? -5.433 40.466 -40.799 1.00 92.06 641 GLU A C 1
ATOM 4835 O O . GLU A 1 641 ? -4.750 39.903 -39.940 1.00 92.06 641 GLU A O 1
ATOM 4840 N N . VAL A 1 642 ? -5.830 39.836 -41.912 1.00 92.62 642 VAL A N 1
ATOM 4841 C CA . VAL A 1 642 ? -5.422 38.462 -42.238 1.00 92.62 642 VAL A CA 1
ATOM 4842 C C . VAL A 1 642 ? -3.929 38.403 -42.555 1.00 92.62 642 VAL A C 1
ATOM 4844 O O . VAL A 1 642 ? -3.244 37.503 -42.068 1.00 92.62 642 VAL A O 1
ATOM 4847 N N . LEU A 1 643 ? -3.413 39.366 -43.325 1.00 94.50 643 LEU A N 1
ATOM 4848 C CA . LEU A 1 643 ? -1.985 39.466 -43.622 1.00 94.50 643 LEU A CA 1
ATOM 4849 C C . LEU A 1 643 ? -1.160 39.666 -42.341 1.00 94.50 643 LEU A C 1
ATOM 4851 O O . LEU A 1 643 ? -0.195 38.938 -42.125 1.00 94.50 643 LEU A O 1
ATOM 4855 N N . ASP A 1 644 ? -1.575 40.581 -41.459 1.00 93.81 644 ASP A N 1
ATOM 4856 C CA . ASP A 1 644 ? -0.925 40.820 -40.163 1.00 93.81 644 ASP A CA 1
ATOM 4857 C C . ASP A 1 644 ? -0.898 39.551 -39.297 1.00 93.81 644 ASP A C 1
ATOM 4859 O O . ASP A 1 644 ? 0.147 39.185 -38.759 1.00 93.81 644 ASP A O 1
ATOM 4863 N N . ALA A 1 645 ? -2.016 38.827 -39.212 1.00 93.38 645 ALA A N 1
ATOM 4864 C CA . ALA A 1 645 ? -2.092 37.597 -38.430 1.00 93.38 645 ALA A CA 1
ATOM 4865 C C . ALA A 1 645 ? -1.192 36.476 -38.993 1.00 93.38 645 ALA A C 1
ATOM 4867 O O . ALA A 1 645 ? -0.514 35.787 -38.225 1.00 93.38 645 ALA A O 1
ATOM 4868 N N . PHE A 1 646 ? -1.110 36.310 -40.320 1.00 94.44 646 PHE A N 1
ATOM 4869 C CA . PHE A 1 646 ? -0.169 35.357 -40.923 1.00 94.44 646 PHE A CA 1
ATOM 4870 C C . PHE A 1 646 ? 1.293 35.776 -40.718 1.00 94.44 646 PHE A C 1
ATOM 4872 O O . PHE A 1 646 ? 2.113 34.934 -40.348 1.00 94.44 646 PHE A O 1
ATOM 4879 N N . SER A 1 647 ? 1.625 37.063 -40.840 1.00 94.56 647 SER A N 1
ATOM 4880 C CA . SER A 1 647 ? 2.981 37.556 -40.573 1.00 94.56 647 SER A CA 1
ATOM 4881 C C . SER A 1 647 ? 3.403 37.414 -39.112 1.00 94.56 647 SER A C 1
ATOM 4883 O O . SER A 1 647 ? 4.552 37.058 -38.822 1.00 94.56 647 SER A O 1
ATOM 4885 N N . GLN A 1 648 ? 2.483 37.613 -38.169 1.00 93.75 648 GLN A N 1
ATOM 4886 C CA . GLN A 1 648 ? 2.743 37.357 -36.754 1.00 93.75 648 GLN A CA 1
ATOM 4887 C C . GLN A 1 648 ? 2.958 35.864 -36.497 1.00 93.75 648 GLN A C 1
ATOM 4889 O O . GLN A 1 648 ? 3.958 35.499 -35.869 1.00 93.75 648 GLN A O 1
ATOM 4894 N N . LEU A 1 649 ? 2.109 34.998 -37.060 1.00 92.75 649 LEU A N 1
ATOM 4895 C CA . LEU A 1 649 ? 2.253 33.546 -36.960 1.00 92.75 649 LEU A CA 1
ATOM 4896 C C . LEU A 1 649 ? 3.595 33.060 -37.533 1.00 92.75 649 LEU A C 1
ATOM 4898 O O . LEU A 1 649 ? 4.298 32.288 -36.879 1.00 92.75 649 LEU A O 1
ATOM 4902 N N . LYS A 1 650 ? 4.008 33.571 -38.697 1.00 93.56 650 LYS A N 1
ATOM 4903 C CA . LYS A 1 650 ? 5.333 33.331 -39.289 1.00 93.56 650 LYS A CA 1
ATOM 4904 C C . LYS A 1 650 ? 6.457 33.721 -38.337 1.00 93.56 650 LYS A C 1
ATOM 4906 O O . LYS A 1 650 ? 7.349 32.915 -38.083 1.00 93.56 650 LYS A O 1
ATOM 4911 N N . SER A 1 651 ? 6.410 34.928 -37.772 1.00 91.06 651 SER A N 1
ATOM 4912 C CA . SER A 1 651 ? 7.450 35.408 -36.851 1.00 91.06 651 SER A CA 1
ATOM 4913 C C . SER A 1 651 ? 7.593 34.526 -35.604 1.00 91.06 651 SER A C 1
ATOM 4915 O O . SER A 1 651 ? 8.694 34.369 -35.077 1.00 91.06 651 SER A O 1
ATOM 4917 N N . LEU A 1 652 ? 6.488 33.936 -35.140 1.00 90.19 652 LEU A N 1
ATOM 4918 C CA . LEU A 1 652 ? 6.460 33.035 -33.993 1.00 90.19 652 LEU A CA 1
ATOM 4919 C C . LEU A 1 652 ? 6.970 31.639 -34.363 1.00 90.19 652 LEU A C 1
ATOM 4921 O O . LEU A 1 652 ? 7.749 31.066 -33.609 1.00 90.19 652 LEU A O 1
ATOM 4925 N N . ILE A 1 653 ? 6.607 31.119 -35.538 1.00 85.81 653 ILE A N 1
ATOM 4926 C CA . ILE A 1 653 ? 7.074 29.813 -36.023 1.00 85.81 653 ILE A CA 1
ATOM 4927 C C . ILE A 1 653 ? 8.576 29.840 -36.337 1.00 85.81 653 ILE A C 1
ATOM 4929 O O . ILE A 1 653 ? 9.282 28.895 -36.003 1.00 85.81 653 ILE A O 1
ATOM 4933 N N . VAL A 1 654 ? 9.109 30.935 -36.885 1.00 84.06 654 VAL A N 1
ATOM 4934 C CA . VAL A 1 654 ? 10.559 31.087 -37.123 1.00 84.06 654 VAL A CA 1
ATOM 4935 C C . VAL A 1 654 ? 11.358 31.077 -35.812 1.00 84.06 654 VAL A C 1
ATOM 4937 O O . VAL A 1 654 ? 12.485 30.591 -35.784 1.00 84.06 654 VAL A O 1
ATOM 4940 N N . LYS A 1 655 ? 10.774 31.535 -34.696 1.00 82.62 655 LYS A N 1
ATOM 4941 C CA . LYS A 1 655 ? 11.405 31.450 -33.364 1.00 82.62 655 LYS A CA 1
ATOM 4942 C C . LYS A 1 655 ? 11.477 30.022 -32.809 1.00 82.62 655 LYS A C 1
ATOM 4944 O O . LYS A 1 655 ? 12.173 29.813 -31.822 1.00 82.62 655 LYS A O 1
ATOM 4949 N N . ILE A 1 656 ? 10.795 29.053 -33.429 1.00 76.00 656 ILE A N 1
ATOM 4950 C CA . ILE A 1 656 ? 10.889 27.627 -33.076 1.00 76.00 656 ILE A CA 1
ATOM 4951 C C . ILE A 1 656 ? 12.210 27.021 -33.583 1.00 76.00 656 ILE A C 1
ATOM 4953 O O . ILE A 1 656 ? 12.626 25.986 -33.063 1.00 76.00 656 ILE A O 1
ATOM 4957 N N . SER A 1 657 ? 12.910 27.661 -34.536 1.00 56.03 657 SER A N 1
ATOM 4958 C CA . SER A 1 657 ? 14.264 27.240 -34.921 1.00 56.03 657 SER A CA 1
ATOM 4959 C C . SER A 1 657 ? 15.181 27.310 -33.707 1.00 56.03 657 SER A C 1
ATOM 4961 O O . SER A 1 657 ? 15.572 28.386 -33.249 1.00 56.03 657 SER A O 1
ATOM 4963 N N . LEU A 1 658 ? 15.505 26.129 -33.182 1.00 48.34 658 LEU A N 1
ATOM 4964 C CA . LEU A 1 658 ? 16.402 25.956 -32.054 1.00 48.34 658 LEU A CA 1
ATOM 4965 C C . LEU A 1 658 ? 17.719 26.670 -32.387 1.00 48.34 658 LEU A C 1
ATOM 4967 O O . LEU A 1 658 ? 18.263 26.450 -33.475 1.00 48.34 658 LEU A O 1
ATOM 4971 N N . PRO A 1 659 ? 18.268 27.514 -31.492 1.00 42.38 659 PRO A N 1
ATOM 4972 C CA . PRO A 1 659 ? 19.619 28.002 -31.690 1.00 42.38 659 PRO A CA 1
ATOM 4973 C C . PRO A 1 659 ? 20.509 26.776 -31.877 1.00 42.38 659 PRO A C 1
ATOM 4975 O O . PRO A 1 659 ? 20.464 25.852 -31.066 1.00 42.38 659 PRO A O 1
ATOM 4978 N N . SER A 1 660 ? 21.279 26.749 -32.968 1.00 39.50 660 SER A N 1
ATOM 4979 C CA . SER A 1 660 ? 22.352 25.781 -33.181 1.00 39.50 660 SER A CA 1
ATOM 4980 C C . SER A 1 660 ? 23.285 25.870 -31.978 1.00 39.50 660 SER A C 1
ATOM 4982 O O . SER A 1 660 ? 24.209 26.686 -31.953 1.00 39.50 660 SER A O 1
ATOM 4984 N N . VAL A 1 661 ? 23.010 25.074 -30.947 1.00 33.34 661 VAL A N 1
ATOM 4985 C CA . VAL A 1 661 ? 23.848 24.995 -29.765 1.00 33.34 661 VAL A CA 1
ATOM 4986 C C . VAL A 1 661 ? 25.154 24.400 -30.263 1.00 33.34 661 VAL A C 1
ATOM 4988 O O . VAL A 1 661 ? 25.247 23.202 -30.529 1.00 33.34 661 VAL A O 1
ATOM 4991 N N . ASN A 1 662 ? 26.165 25.255 -30.409 1.00 38.19 662 ASN A N 1
ATOM 4992 C CA . ASN A 1 662 ? 27.564 24.860 -30.504 1.00 38.19 662 ASN A CA 1
ATOM 4993 C C . ASN A 1 662 ? 27.981 24.264 -29.149 1.00 38.19 662 ASN A C 1
ATOM 4995 O O . ASN A 1 662 ? 28.823 24.811 -28.443 1.00 38.19 662 ASN A O 1
ATOM 4999 N N . ALA A 1 663 ? 27.345 23.165 -28.746 1.00 34.88 663 ALA A N 1
ATOM 5000 C CA . ALA A 1 663 ? 27.863 22.302 -27.707 1.00 34.88 663 ALA A CA 1
ATOM 5001 C C . ALA A 1 663 ? 29.150 21.672 -28.267 1.00 34.88 663 ALA A C 1
ATOM 5003 O O . ALA A 1 663 ? 29.154 21.272 -29.440 1.00 34.88 663 ALA A O 1
ATOM 5004 N N . PRO A 1 664 ? 30.244 21.586 -27.484 1.00 34.97 664 PRO A N 1
ATOM 5005 C CA . PRO A 1 664 ? 31.428 20.848 -27.905 1.00 34.97 664 PRO A CA 1
ATOM 5006 C C . PRO A 1 664 ? 30.977 19.455 -28.348 1.00 34.97 664 PRO A C 1
ATOM 5008 O O . PRO A 1 664 ? 30.191 18.785 -27.679 1.00 34.97 664 PRO A O 1
ATOM 5011 N N . SER A 1 665 ? 31.348 19.104 -29.572 1.00 36.62 665 SER A N 1
ATOM 5012 C CA . SER A 1 665 ? 30.589 18.168 -30.384 1.00 36.62 665 SER A CA 1
ATOM 5013 C C . SER A 1 665 ? 30.447 16.788 -29.731 1.00 36.62 665 SER A C 1
ATOM 5015 O O . SER A 1 665 ? 31.438 16.078 -29.577 1.00 36.62 665 SER A O 1
ATOM 5017 N N . LEU A 1 666 ? 29.205 16.322 -29.559 1.00 36.22 666 LEU A N 1
ATOM 5018 C CA . LEU A 1 666 ? 28.868 14.890 -29.465 1.00 36.22 666 LEU A CA 1
ATOM 5019 C C . LEU A 1 666 ? 29.286 14.084 -30.725 1.00 36.22 666 LEU A C 1
ATOM 5021 O O . LEU A 1 666 ? 28.995 12.895 -30.834 1.00 36.22 666 LEU A O 1
ATOM 5025 N N . ALA A 1 667 ? 29.966 14.708 -31.691 1.00 43.12 667 ALA A N 1
ATOM 5026 C CA . ALA A 1 667 ? 30.483 14.081 -32.902 1.00 43.12 667 ALA A CA 1
ATOM 5027 C C . ALA A 1 667 ? 31.663 13.120 -32.657 1.00 43.12 667 ALA A C 1
ATOM 5029 O O . ALA A 1 667 ? 32.033 12.411 -33.585 1.00 43.12 667 ALA A O 1
ATOM 5030 N N . SER A 1 668 ? 32.217 13.042 -31.439 1.00 46.00 668 SER A N 1
ATOM 5031 C CA . SER A 1 668 ? 33.243 12.052 -31.064 1.00 46.00 668 SER A CA 1
ATOM 5032 C C . SER A 1 668 ? 32.671 10.715 -30.560 1.00 46.00 668 SER A C 1
ATOM 5034 O O . SER A 1 668 ? 33.393 9.725 -30.472 1.00 46.00 668 SER A O 1
ATOM 5036 N N . LEU A 1 669 ? 31.367 10.627 -30.270 1.00 43.00 669 LEU A N 1
ATOM 5037 C CA . LEU A 1 669 ? 30.720 9.367 -29.866 1.00 43.00 669 LEU A CA 1
ATOM 5038 C C . LEU A 1 669 ? 30.730 8.276 -30.958 1.00 43.00 669 LEU A C 1
ATOM 5040 O O . LEU A 1 669 ? 30.948 7.111 -30.619 1.00 43.00 669 LEU A O 1
ATOM 5044 N N . PRO A 1 670 ? 30.555 8.599 -32.256 1.00 49.16 670 PRO A N 1
ATOM 5045 C CA . PRO A 1 670 ? 30.796 7.649 -33.340 1.00 49.16 670 PRO A CA 1
ATOM 5046 C C . PRO A 1 670 ? 32.243 7.138 -33.376 1.00 49.16 670 PRO A C 1
ATOM 5048 O O . PRO A 1 670 ? 32.451 5.955 -33.641 1.00 49.16 670 PRO A O 1
ATOM 5051 N N . ASP A 1 671 ? 33.231 7.979 -33.049 1.00 52.56 671 ASP A N 1
ATOM 5052 C CA . ASP A 1 671 ? 34.640 7.570 -32.950 1.00 52.56 671 ASP A CA 1
ATOM 5053 C C . ASP A 1 671 ? 34.871 6.619 -31.770 1.00 52.56 671 ASP A C 1
ATOM 5055 O O . ASP A 1 671 ? 35.607 5.644 -31.908 1.00 52.56 671 ASP A O 1
ATOM 5059 N N . LEU A 1 672 ? 34.176 6.811 -30.644 1.00 47.62 672 LEU A N 1
ATOM 5060 C CA . LEU A 1 672 ? 34.240 5.891 -29.506 1.00 47.62 672 LEU A CA 1
ATOM 5061 C C . LEU A 1 672 ? 33.589 4.534 -29.824 1.00 47.62 672 LEU A C 1
ATOM 5063 O O . LEU A 1 672 ? 34.138 3.491 -29.478 1.00 47.62 672 LEU A O 1
ATOM 5067 N N . ALA A 1 673 ? 32.450 4.518 -30.523 1.00 51.38 673 ALA A N 1
ATOM 5068 C CA . ALA A 1 673 ? 31.817 3.276 -30.970 1.00 51.38 673 ALA A CA 1
ATOM 5069 C C . ALA A 1 673 ? 32.700 2.521 -31.984 1.00 51.38 673 ALA A C 1
ATOM 5071 O O . ALA A 1 673 ? 32.859 1.304 -31.881 1.00 51.38 673 ALA A O 1
ATOM 5072 N N . SER A 1 674 ? 33.338 3.246 -32.908 1.00 59.31 674 SER A N 1
ATOM 5073 C CA . SER A 1 674 ? 34.292 2.701 -33.887 1.00 59.31 674 SER A CA 1
ATOM 5074 C C . SER A 1 674 ? 35.550 2.149 -33.207 1.00 59.31 674 SER A C 1
ATOM 5076 O O . SER A 1 674 ? 35.992 1.038 -33.506 1.00 59.31 674 SER A O 1
ATOM 5078 N N . PHE A 1 675 ? 36.082 2.884 -32.228 1.00 66.69 675 PHE A N 1
ATOM 5079 C CA . PHE A 1 675 ? 37.193 2.465 -31.377 1.00 66.69 675 PHE A CA 1
ATOM 5080 C C . PHE A 1 675 ? 36.851 1.189 -30.600 1.00 66.69 675 PHE A C 1
ATOM 5082 O O . PHE A 1 675 ? 37.616 0.228 -30.620 1.00 66.69 675 PHE A O 1
ATOM 5089 N N . LEU A 1 676 ? 35.663 1.120 -29.989 1.00 56.50 676 LEU A N 1
ATOM 5090 C CA . LEU A 1 676 ? 35.200 -0.058 -29.254 1.00 56.50 676 LEU A CA 1
ATOM 5091 C C . LEU A 1 676 ? 34.936 -1.265 -30.165 1.00 56.50 676 LEU A C 1
ATOM 5093 O O . LEU A 1 676 ? 35.117 -2.403 -29.725 1.00 56.50 676 LEU A O 1
ATOM 5097 N N . GLN A 1 677 ? 34.524 -1.060 -31.419 1.00 63.88 677 GLN A N 1
ATOM 5098 C CA . GLN A 1 677 ? 34.315 -2.135 -32.396 1.00 63.88 677 GLN A CA 1
ATOM 5099 C C . GLN A 1 677 ? 35.629 -2.761 -32.893 1.00 63.88 677 GLN A C 1
ATOM 5101 O O . GLN A 1 677 ? 35.641 -3.956 -33.178 1.00 63.88 677 GLN A O 1
ATOM 5106 N N . GLY A 1 678 ? 36.735 -2.009 -32.920 1.00 71.12 678 GLY A N 1
ATOM 5107 C CA . GLY A 1 678 ? 38.056 -2.506 -33.333 1.00 71.12 678 GLY A CA 1
ATOM 5108 C C . GLY A 1 678 ? 38.808 -3.349 -32.292 1.00 71.12 678 GLY A C 1
ATOM 5109 O O . GLY A 1 678 ? 39.861 -3.901 -32.603 1.00 71.12 678 GLY A O 1
ATOM 5110 N N . ILE A 1 679 ? 38.299 -3.457 -31.060 1.00 64.31 679 ILE A N 1
ATOM 5111 C CA . ILE A 1 679 ? 39.002 -4.111 -29.945 1.00 64.31 679 ILE A CA 1
ATOM 5112 C C . ILE A 1 679 ? 38.582 -5.583 -29.824 1.00 64.31 679 ILE A C 1
ATOM 5114 O O . ILE A 1 679 ? 37.467 -5.888 -29.385 1.00 64.31 679 ILE A O 1
ATOM 5118 N N . ASP A 1 680 ? 39.502 -6.496 -30.154 1.00 75.19 680 ASP A N 1
ATOM 5119 C CA . ASP A 1 680 ? 39.371 -7.935 -29.889 1.00 75.19 680 ASP A CA 1
ATOM 5120 C C . ASP A 1 680 ? 40.026 -8.313 -28.552 1.00 75.19 680 ASP A C 1
ATOM 5122 O O . ASP A 1 680 ? 41.220 -8.615 -28.457 1.00 75.19 680 ASP A O 1
ATOM 5126 N N . LEU A 1 681 ? 39.198 -8.331 -27.505 1.00 59.84 681 LEU A N 1
ATOM 5127 C CA . LEU A 1 681 ? 39.583 -8.651 -26.128 1.00 59.84 681 LEU A CA 1
ATOM 5128 C C . LEU A 1 681 ? 40.196 -10.053 -25.961 1.00 59.84 681 LEU A C 1
ATOM 5130 O O . LEU A 1 681 ? 40.824 -10.312 -24.937 1.00 59.84 681 LEU A O 1
ATOM 5134 N N . ASN A 1 682 ? 40.035 -10.958 -26.932 1.00 63.06 682 ASN A N 1
ATOM 5135 C CA . ASN A 1 682 ? 40.584 -12.314 -26.846 1.00 63.06 682 ASN A CA 1
ATOM 5136 C C . ASN A 1 682 ? 42.074 -12.385 -27.207 1.00 63.06 682 ASN A C 1
ATOM 5138 O O . ASN A 1 682 ? 42.718 -13.396 -26.931 1.00 63.06 682 ASN A O 1
ATOM 5142 N N . THR A 1 683 ? 42.620 -11.333 -27.822 1.00 63.91 683 THR A N 1
ATOM 5143 C CA . THR A 1 683 ? 44.010 -11.301 -28.309 1.00 63.91 683 THR A CA 1
ATOM 5144 C C . THR A 1 683 ? 44.922 -10.384 -27.495 1.00 63.91 683 THR A C 1
ATOM 5146 O O . THR A 1 683 ? 46.143 -10.458 -27.630 1.00 63.91 683 THR A O 1
ATOM 5149 N N . MET A 1 684 ? 44.354 -9.541 -26.626 1.00 66.50 684 MET A N 1
ATOM 5150 C CA . MET A 1 684 ? 45.105 -8.557 -25.847 1.00 66.50 684 MET A CA 1
ATOM 5151 C C . MET A 1 684 ? 45.729 -9.161 -24.588 1.00 66.50 684 MET A C 1
ATOM 5153 O O . MET A 1 684 ? 45.130 -9.986 -23.893 1.00 66.50 684 MET A O 1
ATOM 5157 N N . SER A 1 685 ? 46.939 -8.708 -24.258 1.00 73.56 685 SER A N 1
ATOM 5158 C CA . SER A 1 685 ? 47.588 -9.070 -23.002 1.00 73.56 685 SER A CA 1
ATOM 5159 C C . SER A 1 685 ? 46.950 -8.316 -21.823 1.00 73.56 685 SER A C 1
ATOM 5161 O O . SER A 1 685 ? 46.399 -7.226 -21.983 1.00 73.56 685 SER A O 1
ATOM 5163 N N . LEU A 1 686 ? 47.012 -8.881 -20.612 1.00 53.91 686 LEU A N 1
ATOM 5164 C CA . LEU A 1 686 ? 46.413 -8.276 -19.412 1.00 53.91 686 LEU A CA 1
ATOM 5165 C C . LEU A 1 686 ? 46.888 -6.822 -19.140 1.00 53.91 686 LEU A C 1
ATOM 5167 O O . LEU A 1 686 ? 46.047 -5.995 -18.778 1.00 53.91 686 LEU A O 1
ATOM 5171 N N . PRO A 1 687 ? 48.175 -6.461 -19.338 1.00 66.31 687 PRO A N 1
ATOM 5172 C CA . PRO A 1 687 ? 48.628 -5.068 -19.272 1.00 66.31 687 PRO A CA 1
ATOM 5173 C C . PRO A 1 687 ? 47.947 -4.132 -20.282 1.00 66.31 687 PRO A C 1
ATOM 5175 O O . PRO A 1 687 ? 47.608 -3.004 -19.924 1.00 66.31 687 PRO A O 1
ATOM 5178 N N . ASP A 1 688 ? 47.693 -4.601 -21.506 1.00 62.88 688 ASP A N 1
ATOM 5179 C CA . ASP A 1 688 ? 47.051 -3.800 -22.556 1.00 62.88 688 ASP A CA 1
ATOM 5180 C C . ASP A 1 688 ? 45.566 -3.572 -22.246 1.00 62.88 688 ASP A C 1
ATOM 5182 O O . ASP A 1 688 ? 45.049 -2.471 -22.428 1.00 62.88 688 ASP A O 1
ATOM 5186 N N . VAL A 1 689 ? 44.891 -4.581 -21.681 1.00 54.69 689 VAL A N 1
ATOM 5187 C CA . VAL A 1 689 ? 43.505 -4.465 -21.190 1.00 54.69 689 VAL A CA 1
ATOM 5188 C C . VAL A 1 689 ? 43.410 -3.454 -20.041 1.00 54.69 689 VAL A C 1
ATOM 5190 O O . VAL A 1 689 ? 42.477 -2.653 -19.989 1.00 54.69 689 VAL A O 1
ATOM 5193 N N . LEU A 1 690 ? 44.389 -3.443 -19.130 1.00 55.38 690 LEU A N 1
ATOM 5194 C CA . LEU A 1 690 ? 44.459 -2.479 -18.025 1.00 55.38 690 LEU A CA 1
ATOM 5195 C C . LEU A 1 690 ? 44.747 -1.048 -18.506 1.00 55.38 690 LEU A C 1
ATOM 5197 O O . LEU A 1 690 ? 44.182 -0.097 -17.964 1.00 55.38 690 LEU A O 1
ATOM 5201 N N . SER A 1 691 ? 45.596 -0.887 -19.523 1.00 61.53 691 SER A N 1
ATOM 5202 C CA . SER A 1 691 ? 45.878 0.412 -20.146 1.00 61.53 691 SER A CA 1
ATOM 5203 C C . SER A 1 691 ? 44.642 0.974 -20.858 1.00 61.53 691 SER A C 1
ATOM 5205 O O . SER A 1 691 ? 44.270 2.126 -20.634 1.00 61.53 691 SER A O 1
ATOM 5207 N N . LEU A 1 692 ? 43.937 0.124 -21.608 1.00 64.69 692 LEU A N 1
ATOM 5208 C CA . LEU A 1 692 ? 42.688 0.457 -22.287 1.00 64.69 692 LEU A CA 1
ATOM 5209 C C . LEU A 1 692 ? 41.571 0.849 -21.303 1.00 64.69 692 LEU A C 1
ATOM 5211 O O . LEU A 1 692 ? 40.891 1.852 -21.507 1.00 64.69 692 LEU A O 1
ATOM 5215 N N . LEU A 1 693 ? 41.413 0.107 -20.201 1.00 57.22 693 LEU A N 1
ATOM 5216 C CA . LEU A 1 693 ? 40.466 0.434 -19.126 1.00 57.22 693 LEU A CA 1
ATOM 5217 C C . LEU A 1 693 ? 40.724 1.823 -18.533 1.00 57.22 693 LEU A C 1
ATOM 5219 O O . LEU A 1 693 ? 39.784 2.573 -18.279 1.00 57.22 693 LEU A O 1
ATOM 5223 N N . LYS A 1 694 ? 41.998 2.178 -18.343 1.00 56.22 694 LYS A N 1
ATOM 5224 C CA . LYS A 1 694 ? 42.393 3.494 -17.833 1.00 56.22 694 LYS A CA 1
ATOM 5225 C C . LYS A 1 694 ? 42.064 4.613 -18.825 1.00 56.22 694 LYS A C 1
ATOM 5227 O O . LYS A 1 694 ? 41.689 5.700 -18.405 1.00 56.22 694 LYS A O 1
ATOM 5232 N N . GLN A 1 695 ? 42.175 4.344 -20.123 1.00 62.69 695 GLN A N 1
ATOM 5233 C CA . GLN A 1 695 ? 41.863 5.304 -21.180 1.00 62.69 695 GLN A CA 1
ATOM 5234 C C . GLN A 1 695 ? 40.351 5.523 -21.335 1.00 62.69 695 GLN A C 1
ATOM 5236 O O . GLN A 1 695 ? 39.908 6.666 -21.377 1.00 62.69 695 GLN A O 1
ATOM 5241 N N . ILE A 1 696 ? 39.554 4.448 -21.289 1.00 60.06 696 ILE A N 1
ATOM 5242 C CA . ILE A 1 696 ? 38.081 4.518 -21.270 1.00 60.06 696 ILE A CA 1
ATOM 5243 C C . ILE A 1 696 ? 37.586 5.281 -20.036 1.00 60.06 696 ILE A C 1
ATOM 5245 O O . ILE A 1 696 ? 36.648 6.065 -20.133 1.00 60.06 696 ILE A O 1
ATOM 5249 N N . GLN A 1 697 ? 38.231 5.090 -18.882 1.00 54.88 697 GLN A N 1
ATOM 5250 C CA . GLN A 1 697 ? 37.869 5.798 -17.657 1.00 54.88 697 GLN A CA 1
ATOM 5251 C C . GLN A 1 697 ? 38.095 7.316 -17.765 1.00 54.88 697 GLN A C 1
ATOM 5253 O O . GLN A 1 697 ? 37.224 8.075 -17.356 1.00 54.88 697 GLN A O 1
ATOM 5258 N N . MET A 1 698 ? 39.206 7.765 -18.361 1.00 56.34 698 MET A N 1
ATOM 5259 C CA . MET A 1 698 ? 39.469 9.201 -18.554 1.00 56.34 698 MET A CA 1
ATOM 5260 C C . MET A 1 698 ? 38.454 9.866 -19.499 1.00 56.34 698 MET A C 1
ATOM 5262 O O . MET A 1 698 ? 38.022 10.986 -19.238 1.00 56.34 698 MET A O 1
ATOM 5266 N N . GLU A 1 699 ? 38.037 9.174 -20.561 1.00 58.91 699 GLU A N 1
ATOM 5267 C CA . GLU A 1 699 ? 37.011 9.667 -21.496 1.00 58.91 699 GLU A CA 1
ATOM 5268 C C . GLU A 1 699 ? 35.610 9.692 -20.860 1.00 58.91 699 GLU A C 1
ATOM 5270 O O . GLU A 1 699 ? 34.837 10.629 -21.068 1.00 58.91 699 GLU A O 1
ATOM 5275 N N . LEU A 1 700 ? 35.283 8.695 -20.029 1.00 50.47 700 LEU A N 1
ATOM 5276 C CA . LEU A 1 700 ? 34.012 8.645 -19.302 1.00 50.47 700 LEU A CA 1
ATOM 5277 C C . LEU A 1 700 ? 33.917 9.747 -18.234 1.00 50.47 700 LEU A C 1
ATOM 5279 O O . LEU A 1 700 ? 32.850 10.334 -18.057 1.00 50.47 700 LEU A O 1
ATOM 5283 N N . ASP A 1 701 ? 35.026 10.060 -17.559 1.00 48.53 701 ASP A N 1
ATOM 5284 C CA . ASP A 1 701 ? 35.100 11.159 -16.591 1.00 48.53 701 ASP A CA 1
ATOM 5285 C C . ASP A 1 701 ? 34.921 12.522 -17.292 1.00 48.53 701 ASP A C 1
ATOM 5287 O O . ASP A 1 701 ? 34.150 13.358 -16.818 1.00 48.53 701 ASP A O 1
ATOM 5291 N N . ALA A 1 702 ? 35.526 12.726 -18.470 1.00 53.09 702 ALA A N 1
ATOM 5292 C CA . ALA A 1 702 ? 35.332 13.936 -19.277 1.00 53.09 702 ALA A CA 1
ATOM 5293 C C . ALA A 1 702 ? 33.880 14.092 -19.779 1.00 53.09 702 ALA A C 1
ATOM 5295 O O . ALA A 1 702 ? 33.321 15.194 -19.745 1.00 53.09 702 ALA A O 1
ATOM 5296 N N . LEU A 1 703 ? 33.238 12.990 -20.184 1.00 48.34 703 LEU A N 1
ATOM 5297 C CA . LEU A 1 703 ? 31.831 12.966 -20.590 1.00 48.34 703 LEU A CA 1
ATOM 5298 C C . LEU A 1 703 ? 30.898 13.297 -19.414 1.00 48.34 703 LEU A C 1
ATOM 5300 O O . LEU A 1 703 ? 29.993 14.117 -19.562 1.00 48.34 703 LEU A O 1
ATOM 5304 N N . CYS A 1 704 ? 31.141 12.711 -18.236 1.00 45.38 704 CYS A N 1
ATOM 5305 C CA . CYS A 1 704 ? 30.393 13.007 -17.012 1.00 45.38 704 CYS A CA 1
ATOM 5306 C C . CYS A 1 704 ? 30.551 14.474 -16.584 1.00 45.38 704 CYS A C 1
ATOM 5308 O O . CYS A 1 704 ? 29.566 15.097 -16.193 1.00 45.38 704 CYS A O 1
ATOM 5310 N N . GLN A 1 705 ? 31.752 15.049 -16.711 1.00 46.94 705 GLN A N 1
ATOM 5311 C CA . GLN A 1 705 ? 32.006 16.467 -16.440 1.00 46.94 705 GLN A CA 1
ATOM 5312 C C . GLN A 1 705 ? 31.212 17.372 -17.400 1.00 46.94 705 GLN A C 1
ATOM 5314 O O . GLN A 1 705 ? 30.621 18.365 -16.981 1.00 46.94 705 GLN A O 1
ATOM 5319 N N . SER A 1 706 ? 31.139 17.003 -18.683 1.00 47.19 706 SER A N 1
ATOM 5320 C CA . SER A 1 706 ? 30.351 17.731 -19.683 1.00 47.19 706 SER A CA 1
ATOM 5321 C C . SER A 1 706 ? 28.840 17.593 -19.463 1.00 47.19 706 SER A C 1
ATOM 5323 O O . SER A 1 706 ? 28.108 18.548 -19.713 1.00 47.19 706 SER A O 1
ATOM 5325 N N . LEU A 1 707 ? 28.367 16.435 -18.986 1.00 42.94 707 LEU A N 1
ATOM 5326 C CA . LEU A 1 707 ? 26.960 16.207 -18.639 1.00 42.94 707 LEU A CA 1
ATOM 5327 C C . LEU A 1 707 ? 26.560 16.976 -17.371 1.00 42.94 707 LEU A C 1
ATOM 5329 O O . LEU A 1 707 ? 25.478 17.554 -17.314 1.00 42.94 707 LEU A O 1
ATOM 5333 N N . ALA A 1 708 ? 27.447 17.022 -16.374 1.00 43.19 708 ALA A N 1
ATOM 5334 C CA . ALA A 1 708 ? 27.248 17.774 -15.137 1.00 43.19 708 ALA A CA 1
ATOM 5335 C C . ALA A 1 708 ? 27.155 19.287 -15.386 1.00 43.19 708 ALA A C 1
ATOM 5337 O O . ALA A 1 708 ? 26.349 19.957 -14.750 1.00 43.19 708 ALA A O 1
ATOM 5338 N N . ASN A 1 709 ? 27.907 19.808 -16.360 1.00 45.94 709 ASN A N 1
ATOM 5339 C CA . ASN A 1 709 ? 27.818 21.207 -16.785 1.00 45.94 709 ASN A CA 1
ATOM 5340 C C . ASN A 1 709 ? 26.541 21.520 -17.596 1.00 45.94 709 ASN A C 1
ATOM 5342 O O . ASN A 1 709 ? 26.154 22.682 -17.689 1.00 45.94 709 ASN A O 1
ATOM 5346 N N . ALA A 1 710 ? 25.892 20.509 -18.188 1.00 37.78 710 ALA A N 1
ATOM 5347 C CA . ALA A 1 710 ? 24.685 20.665 -19.005 1.00 37.78 710 ALA A CA 1
ATOM 5348 C C . ALA A 1 710 ? 23.371 20.569 -18.202 1.00 37.78 710 ALA A C 1
ATOM 5350 O O . ALA A 1 710 ? 22.329 21.005 -18.686 1.00 37.78 710 ALA A O 1
ATOM 5351 N N . MET A 1 711 ? 23.400 20.031 -16.977 1.00 38.62 711 MET A N 1
ATOM 5352 C CA . MET A 1 711 ? 22.242 20.022 -16.077 1.00 38.62 711 MET A CA 1
ATOM 5353 C C . MET A 1 711 ? 22.140 21.374 -15.353 1.00 38.62 711 MET A C 1
ATOM 5355 O O . MET A 1 711 ? 22.885 21.653 -14.416 1.00 38.62 711 MET A O 1
ATOM 5359 N N . SER A 1 712 ? 21.226 22.241 -15.791 1.00 39.25 712 SER A N 1
ATOM 5360 C CA . SER A 1 712 ? 20.962 23.534 -15.150 1.00 39.25 712 SER A CA 1
ATOM 5361 C C . SER A 1 712 ? 20.442 23.357 -13.715 1.00 39.25 712 SER A C 1
ATOM 5363 O O . SER A 1 712 ? 19.443 22.672 -13.503 1.00 39.25 712 SER A O 1
ATOM 5365 N N . PHE A 1 713 ? 21.066 24.015 -12.730 1.00 51.31 713 PHE A N 1
ATOM 5366 C CA . PHE A 1 713 ? 20.523 24.147 -11.372 1.00 51.31 713 PHE A CA 1
ATOM 5367 C C . PHE A 1 713 ? 19.228 24.976 -11.392 1.00 51.31 713 PHE A C 1
ATOM 5369 O O . PHE A 1 713 ? 19.261 26.201 -11.287 1.00 51.31 713 PHE A O 1
ATOM 5376 N N . SER A 1 714 ? 18.074 24.322 -11.499 1.00 45.56 714 SER A N 1
ATOM 5377 C CA . SER A 1 714 ? 16.782 24.958 -11.231 1.00 45.56 714 SER A CA 1
ATOM 5378 C C . SER A 1 714 ? 16.437 24.745 -9.756 1.00 45.56 714 SER A C 1
ATOM 5380 O O . SER A 1 714 ? 16.070 23.647 -9.347 1.00 45.56 714 SER A O 1
ATOM 5382 N N . MET A 1 715 ? 16.634 25.769 -8.918 1.00 49.78 715 MET A N 1
ATOM 5383 C CA . MET A 1 715 ? 16.120 25.756 -7.542 1.00 49.78 715 MET A CA 1
ATOM 5384 C C . MET A 1 715 ? 14.680 26.284 -7.547 1.00 49.78 715 MET A C 1
ATOM 5386 O O . MET A 1 715 ? 14.489 27.439 -7.952 1.00 49.78 715 MET A O 1
ATOM 5390 N N . PRO A 1 716 ? 13.686 25.521 -7.053 1.00 51.12 716 PRO A N 1
ATOM 5391 C CA . PRO A 1 716 ? 12.323 26.018 -6.934 1.00 51.12 716 PRO A CA 1
ATOM 5392 C C . PRO A 1 716 ? 12.286 27.295 -6.076 1.00 51.12 716 PRO A C 1
ATOM 5394 O O . PRO A 1 716 ? 13.083 27.428 -5.137 1.00 51.12 716 PRO A O 1
ATOM 5397 N N . PRO A 1 717 ? 11.373 28.246 -6.348 1.00 53.97 717 PRO A N 1
ATOM 5398 C CA . PRO A 1 717 ? 11.188 29.401 -5.476 1.00 53.97 717 PRO A CA 1
ATOM 5399 C C . PRO A 1 717 ? 10.900 28.939 -4.038 1.00 53.97 717 PRO A C 1
ATOM 5401 O O . PRO A 1 717 ? 10.121 28.013 -3.809 1.00 53.97 717 PRO A O 1
ATOM 5404 N N . LEU A 1 718 ? 11.552 29.572 -3.058 1.00 54.22 718 LEU A N 1
ATOM 5405 C CA . LEU A 1 718 ? 11.293 29.307 -1.643 1.00 54.22 718 LEU A CA 1
ATOM 5406 C C . LEU A 1 718 ? 9.856 29.735 -1.326 1.00 54.22 718 LEU A C 1
ATOM 5408 O O . LEU A 1 718 ? 9.504 30.900 -1.520 1.00 54.22 718 LEU A O 1
ATOM 5412 N N . MET A 1 719 ? 9.026 28.807 -0.848 1.00 54.50 719 MET A N 1
ATOM 5413 C CA . MET A 1 719 ? 7.669 29.141 -0.419 1.00 54.50 719 MET A CA 1
ATOM 5414 C C . MET A 1 719 ? 7.723 29.989 0.850 1.00 54.50 719 MET A C 1
ATOM 5416 O O . MET A 1 719 ? 8.338 29.601 1.843 1.00 54.50 719 MET A O 1
ATOM 5420 N N . GLY A 1 720 ? 7.077 31.153 0.824 1.00 58.19 720 GLY A N 1
ATOM 5421 C CA . GLY A 1 720 ? 6.858 31.939 2.030 1.00 58.19 720 GLY A CA 1
ATOM 5422 C C . GLY A 1 720 ? 5.785 31.301 2.914 1.00 58.19 720 GLY A C 1
ATOM 5423 O O . GLY A 1 720 ? 4.818 30.734 2.413 1.00 58.19 720 GLY A O 1
ATOM 5424 N N . VAL A 1 721 ? 5.912 31.475 4.234 1.00 55.12 721 VAL A N 1
ATOM 5425 C CA . VAL A 1 721 ? 4.874 31.148 5.235 1.00 55.12 721 VAL A CA 1
ATOM 5426 C C . VAL A 1 721 ? 3.451 31.611 4.854 1.00 55.12 721 VAL A C 1
ATOM 5428 O O . VAL A 1 721 ? 2.529 30.839 5.105 1.00 55.12 721 VAL A O 1
ATOM 5431 N N . PRO A 1 722 ? 3.215 32.789 4.226 1.00 58.16 722 PRO A N 1
ATOM 5432 C CA . PRO A 1 722 ? 1.858 33.191 3.827 1.00 58.16 722 PRO A CA 1
ATOM 5433 C C . PRO A 1 722 ? 1.180 32.280 2.787 1.00 58.16 722 PRO A C 1
ATOM 5435 O O . PRO A 1 722 ? -0.030 32.381 2.613 1.00 58.16 722 PRO A O 1
ATOM 5438 N N . ASN A 1 723 ? 1.924 31.383 2.130 1.00 61.12 723 ASN A N 1
ATOM 5439 C CA . ASN A 1 723 ? 1.408 30.490 1.088 1.00 61.12 723 ASN A CA 1
ATOM 5440 C C . ASN A 1 723 ? 1.071 29.085 1.612 1.00 61.12 723 ASN A C 1
ATOM 5442 O O . ASN A 1 723 ? 0.858 28.165 0.831 1.00 61.12 723 ASN A O 1
ATOM 5446 N N . LEU A 1 724 ? 1.055 28.883 2.928 1.00 59.53 724 LEU A N 1
ATOM 5447 C CA . LEU A 1 724 ? 0.732 27.592 3.522 1.00 59.53 724 LEU A CA 1
ATOM 5448 C C . LEU A 1 724 ? -0.685 27.598 4.102 1.00 59.53 724 LEU A C 1
ATOM 5450 O O . LEU A 1 724 ? -1.140 28.629 4.606 1.00 59.53 724 LEU A O 1
ATOM 5454 N N . PRO A 1 725 ? -1.391 26.456 4.057 1.00 62.94 725 PRO A N 1
ATOM 5455 C CA . PRO A 1 725 ? -2.724 26.370 4.623 1.00 62.94 725 PRO A CA 1
ATOM 5456 C C . PRO A 1 725 ? -2.701 26.634 6.132 1.00 62.94 725 PRO A C 1
ATOM 5458 O O . PRO A 1 725 ? -1.871 26.060 6.840 1.00 62.94 725 PRO A O 1
ATOM 5461 N N . PRO A 1 726 ? -3.605 27.481 6.645 1.00 66.44 726 PRO A N 1
ATOM 5462 C CA . PRO A 1 726 ? -3.509 27.997 8.006 1.00 66.44 726 PRO A CA 1
ATOM 5463 C C . PRO A 1 726 ? -3.806 26.965 9.099 1.00 66.44 726 PRO A C 1
ATOM 5465 O O . PRO A 1 726 ? -3.382 27.169 10.235 1.00 66.44 726 PRO A O 1
ATOM 5468 N N . LEU A 1 727 ? -4.510 25.870 8.788 1.00 79.38 727 LEU A N 1
ATOM 5469 C CA . LEU A 1 727 ? -4.878 24.825 9.747 1.00 79.38 727 LEU A CA 1
ATOM 5470 C C . LEU A 1 727 ? -4.387 23.437 9.314 1.00 79.38 727 LEU A C 1
ATOM 5472 O O . LEU A 1 727 ? -4.553 23.031 8.160 1.00 79.38 727 LEU A O 1
ATOM 5476 N N . SER A 1 728 ? -3.825 22.692 10.270 1.00 82.12 728 SER A N 1
ATOM 5477 C CA . SER A 1 728 ? -3.538 21.262 10.142 1.00 82.12 728 SER A CA 1
ATOM 5478 C C . SER A 1 728 ? -4.837 20.455 10.226 1.00 82.12 728 SER A C 1
ATOM 5480 O O . SER A 1 728 ? -5.816 20.901 10.825 1.00 82.12 728 SER A O 1
ATOM 5482 N N . VAL A 1 729 ? -4.853 19.249 9.648 1.00 75.56 729 VAL A N 1
ATOM 5483 C CA . VAL A 1 729 ? -6.033 18.361 9.674 1.00 75.56 729 VAL A CA 1
ATOM 5484 C C . VAL A 1 729 ? -6.463 18.046 11.114 1.00 75.56 729 VAL A C 1
ATOM 5486 O O . VAL A 1 729 ? -7.656 18.077 11.415 1.00 75.56 729 VAL A O 1
ATOM 5489 N N . ASP A 1 730 ? -5.491 17.839 12.008 1.00 80.25 730 ASP A N 1
ATOM 5490 C CA . ASP A 1 730 ? -5.718 17.506 13.420 1.00 80.25 730 ASP A CA 1
ATOM 5491 C C . ASP A 1 730 ? -6.409 18.631 14.204 1.00 80.25 730 ASP A C 1
ATOM 5493 O O . ASP A 1 730 ? -7.131 18.365 15.162 1.00 80.25 730 ASP A O 1
ATOM 5497 N N . LEU A 1 731 ? -6.209 19.888 13.798 1.00 86.50 731 LEU A N 1
ATOM 5498 C CA . LEU A 1 731 ? -6.875 21.042 14.401 1.00 86.50 731 LEU A CA 1
ATOM 5499 C C . LEU A 1 731 ? -8.177 21.401 13.670 1.00 86.50 731 LEU A C 1
ATOM 5501 O O . LEU A 1 731 ? -9.127 21.869 14.294 1.00 86.50 731 LEU A O 1
ATOM 5505 N N . LEU A 1 732 ? -8.241 21.163 12.359 1.00 88.19 732 LEU A N 1
ATOM 5506 C CA . LEU A 1 732 ? -9.394 21.507 11.534 1.00 88.19 732 LEU A CA 1
ATOM 5507 C C . LEU A 1 732 ? -10.657 20.746 11.954 1.00 88.19 732 LEU A C 1
ATOM 5509 O O . LEU A 1 732 ? -11.704 21.372 12.089 1.00 88.19 732 LEU A O 1
ATOM 5513 N N . SER A 1 733 ? -10.570 19.430 12.191 1.00 91.06 733 SER A N 1
ATOM 5514 C CA . SER A 1 733 ? -11.754 18.627 12.546 1.00 91.06 733 SER A CA 1
ATOM 5515 C C . SER A 1 733 ? -12.388 19.061 13.877 1.00 91.06 733 SER A C 1
ATOM 5517 O O . SER A 1 733 ? -13.566 19.414 13.855 1.00 91.06 733 SER A O 1
ATOM 5519 N N . PRO A 1 734 ? -11.645 19.168 15.002 1.00 93.31 734 PRO A N 1
ATOM 5520 C CA . PRO A 1 734 ? -12.198 19.665 16.268 1.00 93.31 734 PRO A CA 1
ATOM 5521 C C . PRO A 1 734 ? -12.843 21.051 16.171 1.00 93.31 734 PRO A C 1
ATOM 5523 O O . PRO A 1 734 ? -13.874 21.315 16.788 1.00 93.31 734 PRO A O 1
ATOM 5526 N N . LEU A 1 735 ? -12.239 21.955 15.392 1.00 93.75 735 LEU A N 1
ATOM 5527 C CA . LEU A 1 735 ? -12.772 23.300 15.179 1.00 93.75 735 LE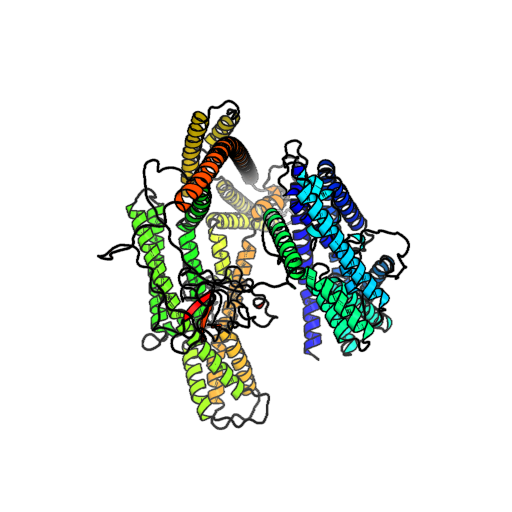U A CA 1
ATOM 5528 C C . LEU A 1 735 ? -14.051 23.280 14.333 1.00 93.75 735 LEU A C 1
ATOM 5530 O O . LEU A 1 735 ? -14.989 24.011 14.639 1.00 93.75 735 LEU A O 1
ATOM 5534 N N . GLN A 1 736 ? -14.117 22.439 13.300 1.00 93.31 736 GLN A N 1
ATOM 5535 C CA . GLN A 1 736 ? -15.308 22.271 12.467 1.00 93.31 736 GLN A CA 1
ATOM 5536 C C . GLN A 1 736 ? -16.476 21.679 13.274 1.00 93.31 736 GLN A C 1
ATOM 5538 O O . GLN A 1 736 ? -17.599 22.176 13.186 1.00 93.31 736 GLN A O 1
ATOM 5543 N N . ASP A 1 737 ? -16.211 20.662 14.096 1.00 92.69 737 ASP A N 1
ATOM 5544 C CA . ASP A 1 737 ? -17.215 20.034 14.959 1.00 92.69 737 ASP A CA 1
ATOM 5545 C C . ASP A 1 737 ? -17.763 21.038 15.979 1.00 92.69 737 ASP A C 1
ATOM 5547 O O . ASP A 1 737 ? -18.981 21.208 16.116 1.00 92.69 737 ASP A O 1
ATOM 5551 N N . LEU A 1 738 ? -16.869 21.803 16.615 1.00 94.81 738 LEU A N 1
ATOM 5552 C CA . LEU A 1 738 ? -17.252 22.891 17.508 1.00 94.81 738 LEU A CA 1
ATOM 5553 C C . LEU A 1 738 ? -18.084 23.961 16.782 1.00 94.81 738 LEU A C 1
ATOM 5555 O O . LEU A 1 738 ? -19.120 24.367 17.303 1.00 94.81 738 LEU A O 1
ATOM 5559 N N . GLN A 1 739 ? -17.699 24.390 15.575 1.00 94.69 739 GLN A N 1
ATOM 5560 C CA . GLN A 1 739 ? -18.454 25.383 14.796 1.00 94.69 739 GLN A CA 1
ATOM 5561 C C . GLN A 1 739 ? -19.870 24.905 14.465 1.00 94.69 739 GLN A C 1
ATOM 5563 O O . GLN A 1 739 ? -20.836 25.658 14.625 1.00 94.69 739 GLN A O 1
ATOM 5568 N N . ASN A 1 740 ? -20.002 23.657 14.012 1.00 92.31 740 ASN A N 1
ATOM 5569 C CA . ASN A 1 740 ? -21.291 23.060 13.674 1.00 92.31 740 ASN A CA 1
ATOM 5570 C C . ASN A 1 740 ? -22.216 23.054 14.891 1.00 92.31 740 ASN A C 1
ATOM 5572 O O . ASN A 1 740 ? -23.387 23.431 14.799 1.00 92.31 740 ASN A O 1
ATOM 5576 N N . CYS A 1 741 ? -21.672 22.700 16.051 1.00 93.56 741 CYS A N 1
ATOM 5577 C CA . CYS A 1 741 ? -22.418 22.739 17.290 1.00 93.56 741 CYS A CA 1
ATOM 5578 C C . CYS A 1 741 ? -22.791 24.157 17.739 1.00 93.56 741 CYS A C 1
ATOM 5580 O O . CYS A 1 741 ? -23.954 24.399 18.063 1.00 93.56 741 CYS A O 1
ATOM 5582 N N . LEU A 1 742 ? -21.853 25.109 17.730 1.00 93.00 742 LEU A N 1
ATOM 5583 C CA . LEU A 1 742 ? -22.144 26.503 18.082 1.00 93.00 742 LEU A CA 1
ATOM 5584 C C . LEU A 1 742 ? -23.241 27.073 17.171 1.00 93.00 742 LEU A C 1
ATOM 5586 O O . LEU A 1 742 ? -24.169 27.725 17.645 1.00 93.00 742 LEU A O 1
ATOM 5590 N N . SER A 1 743 ? -23.202 26.736 15.880 1.00 92.19 743 SER A N 1
ATOM 5591 C CA . SER A 1 743 ? -24.243 27.096 14.913 1.00 92.19 743 SER A CA 1
ATOM 5592 C C . SER A 1 743 ? -25.593 26.447 15.239 1.00 92.19 743 SER A C 1
ATOM 5594 O O . SER A 1 743 ? -26.637 27.078 15.083 1.00 92.19 743 SER A O 1
ATOM 5596 N N . MET A 1 744 ? -25.613 25.200 15.720 1.00 90.06 744 MET A N 1
ATOM 5597 C CA . MET A 1 744 ? -26.847 24.558 16.186 1.00 90.06 744 MET A CA 1
ATOM 5598 C C . MET A 1 744 ? -27.419 25.239 17.435 1.00 90.06 744 MET A C 1
ATOM 5600 O O . MET A 1 744 ? -28.631 25.450 17.489 1.00 90.06 744 MET A O 1
ATOM 5604 N N . LEU A 1 745 ? -26.568 25.607 18.398 1.00 90.31 745 LEU A N 1
ATOM 5605 C CA . LEU A 1 745 ? -26.962 26.303 19.629 1.00 90.31 745 LEU A CA 1
ATOM 5606 C C . LEU A 1 745 ? -27.475 27.723 19.366 1.00 90.31 745 LEU A C 1
ATOM 5608 O O . LEU A 1 745 ? -28.373 28.186 20.057 1.00 90.31 745 LEU A O 1
ATOM 5612 N N . LEU A 1 746 ? -26.941 28.412 18.356 1.00 93.12 746 LEU A N 1
ATOM 5613 C CA . LEU A 1 746 ? -27.426 29.736 17.952 1.00 93.12 746 LEU A CA 1
ATOM 5614 C C . LEU A 1 746 ? -28.793 29.681 17.250 1.00 93.12 746 LEU A C 1
ATOM 5616 O O . LEU A 1 746 ? -29.556 30.638 17.336 1.00 93.12 746 LEU A O 1
ATOM 5620 N N . ASN A 1 747 ? -29.113 28.569 16.579 1.00 90.25 747 ASN A N 1
ATOM 5621 C CA . ASN A 1 747 ? -30.341 28.417 15.789 1.00 90.25 747 ASN A CA 1
ATOM 5622 C C . ASN A 1 747 ? -31.504 27.755 16.543 1.00 90.25 747 ASN A C 1
ATOM 5624 O O . ASN A 1 747 ? -32.662 27.916 16.155 1.00 90.25 747 ASN A O 1
ATOM 5628 N N . LYS A 1 748 ? -31.219 26.964 17.577 1.00 73.38 748 LYS A N 1
ATOM 5629 C CA . LYS A 1 748 ? -32.222 26.286 18.402 1.00 73.38 748 LYS A CA 1
ATOM 5630 C C . LYS A 1 748 ? -32.095 26.860 19.802 1.00 73.38 748 LYS A C 1
ATOM 5632 O O . LYS A 1 748 ? -31.002 26.816 20.342 1.00 73.38 748 LYS A O 1
ATOM 5637 N N . GLU A 1 749 ? -33.178 27.379 20.382 1.00 67.44 749 GLU A N 1
ATOM 5638 C CA . GLU A 1 749 ? -33.234 27.917 21.756 1.00 67.44 749 GLU A CA 1
ATOM 5639 C C . GLU A 1 749 ? -32.989 26.818 22.818 1.00 67.44 749 GLU A C 1
ATOM 5641 O O . GLU A 1 749 ? -33.843 26.505 23.647 1.00 67.44 749 GLU A O 1
ATOM 5646 N N . VAL A 1 750 ? -31.831 26.161 22.766 1.00 80.69 750 VAL A N 1
ATOM 5647 C CA . VAL A 1 750 ? -31.413 25.131 23.709 1.00 80.69 750 VAL A CA 1
ATOM 5648 C C . VAL A 1 750 ? -30.972 25.842 24.989 1.00 80.69 750 VAL A C 1
ATOM 5650 O O . VAL A 1 750 ? -30.168 26.776 24.917 1.00 80.69 750 VAL A O 1
ATOM 5653 N N . PRO A 1 751 ? -31.477 25.441 26.168 1.00 80.75 751 PRO A N 1
ATOM 5654 C CA . PRO A 1 751 ? -31.040 26.029 27.426 1.00 80.75 751 PRO A CA 1
ATOM 5655 C C . PRO A 1 751 ? -29.535 25.792 27.619 1.00 80.75 751 PRO A C 1
ATOM 5657 O O . PRO A 1 751 ? -29.079 24.651 27.667 1.00 80.75 751 PRO A O 1
ATOM 5660 N N . LEU A 1 752 ? -28.766 26.880 27.716 1.00 85.31 752 LEU A N 1
ATOM 5661 C CA . LEU A 1 752 ? -27.324 26.828 27.959 1.00 85.31 752 LEU A CA 1
ATOM 5662 C C . LEU A 1 752 ? -27.009 26.437 29.416 1.00 85.31 752 LEU A C 1
ATOM 5664 O O . LEU A 1 752 ? -27.788 26.761 30.320 1.00 85.31 752 LEU A O 1
ATOM 5668 N N . PRO A 1 753 ? -25.841 25.819 29.680 1.00 83.44 753 PRO A N 1
ATOM 5669 C CA . PRO A 1 753 ? -25.349 25.603 31.037 1.00 83.44 753 PRO A CA 1
ATOM 5670 C C . PRO A 1 753 ? -25.286 26.911 31.840 1.00 83.44 753 PRO A C 1
ATOM 5672 O O . PRO A 1 753 ? -24.877 27.959 31.332 1.00 83.44 753 PRO A O 1
ATOM 5675 N N . SER A 1 754 ? -25.655 26.855 33.123 1.00 80.94 754 SER A N 1
ATOM 5676 C CA . SER A 1 754 ? -25.648 28.018 34.017 1.00 80.94 754 SER A CA 1
ATOM 5677 C C . SER A 1 754 ? -24.256 28.654 34.091 1.00 80.94 754 SER A C 1
ATOM 5679 O O . SER A 1 754 ? -23.335 28.037 34.616 1.00 80.94 754 SER A O 1
ATOM 5681 N N . GLY A 1 755 ? -24.110 29.887 33.600 1.00 84.31 755 GLY A N 1
ATOM 5682 C CA . GLY A 1 755 ? -22.839 30.624 33.573 1.00 84.31 755 GLY A CA 1
ATOM 5683 C C . GLY A 1 755 ? -22.249 30.838 32.174 1.00 84.31 755 GLY A C 1
ATOM 5684 O O . GLY A 1 755 ? -21.365 31.679 32.026 1.00 84.31 755 GLY A O 1
ATOM 5685 N N . VAL A 1 756 ? -22.766 30.160 31.142 1.00 89.06 756 VAL A N 1
ATOM 5686 C CA . VAL A 1 756 ? -22.434 30.440 29.734 1.00 89.06 756 VAL A CA 1
ATOM 5687 C C . VAL A 1 756 ? -23.553 31.288 29.129 1.00 89.06 756 VAL A C 1
ATOM 5689 O O . VAL A 1 756 ? -24.715 30.893 29.139 1.00 89.06 756 VAL A O 1
ATOM 5692 N N . SER A 1 757 ? -23.221 32.478 28.620 1.00 91.62 757 SER A N 1
ATOM 5693 C CA . SER A 1 757 ? -24.204 33.361 27.981 1.00 91.62 757 SER A CA 1
ATOM 5694 C C . SER A 1 757 ? -24.281 33.112 26.472 1.00 91.62 757 SER A C 1
ATOM 5696 O O . SER A 1 757 ? -23.268 32.793 25.846 1.00 91.62 757 SER A O 1
ATOM 5698 N N . MET A 1 758 ? -25.450 33.340 25.859 1.00 91.44 758 MET A N 1
ATOM 5699 C CA . MET A 1 758 ? -25.598 33.297 24.393 1.00 91.44 758 MET A CA 1
ATOM 5700 C C . MET A 1 758 ? -24.642 34.267 23.685 1.00 91.44 758 MET A C 1
ATOM 5702 O O . MET A 1 758 ? -24.166 33.964 22.598 1.00 91.44 758 MET A O 1
ATOM 5706 N N . ALA A 1 759 ? -24.300 35.397 24.316 1.00 92.56 759 ALA A N 1
ATOM 5707 C CA . ALA A 1 759 ? -23.311 36.333 23.785 1.00 92.56 759 ALA A CA 1
ATOM 5708 C C . ALA A 1 759 ? -21.902 35.717 23.724 1.00 92.56 759 ALA A C 1
ATOM 5710 O O . ALA A 1 759 ? -21.163 35.957 22.777 1.00 92.56 759 ALA A O 1
ATOM 5711 N N . THR A 1 760 ? -21.533 34.881 24.699 1.00 90.81 760 THR A N 1
ATOM 5712 C CA . THR A 1 760 ? -20.246 34.167 24.706 1.00 90.81 760 THR A CA 1
ATOM 5713 C C . THR A 1 760 ? -20.191 33.112 23.596 1.00 90.81 760 THR A C 1
ATOM 5715 O O . THR A 1 760 ? -19.172 32.985 22.923 1.00 90.81 760 THR A O 1
ATOM 5718 N N . VAL A 1 761 ? -21.295 32.389 23.373 1.00 92.62 761 VAL A N 1
ATOM 5719 C CA . VAL A 1 761 ? -21.439 31.407 22.281 1.00 92.62 761 VAL A CA 1
ATOM 5720 C C . VAL A 1 761 ? -21.377 32.096 20.914 1.00 92.62 761 VAL A C 1
ATOM 5722 O O . VAL A 1 761 ? -20.643 31.642 20.038 1.00 92.62 761 VAL A O 1
ATOM 5725 N N . ALA A 1 762 ? -22.087 33.219 20.752 1.00 93.25 762 ALA A N 1
ATOM 5726 C CA . ALA A 1 762 ? -22.069 34.024 19.532 1.00 93.25 762 ALA A CA 1
ATOM 5727 C C . ALA A 1 762 ? -20.663 34.560 19.226 1.00 93.25 762 ALA A C 1
ATOM 5729 O O . ALA A 1 762 ? -20.162 34.343 18.130 1.00 93.25 762 ALA A O 1
ATOM 5730 N N . ASN A 1 763 ? -19.981 35.144 20.217 1.00 92.50 763 ASN A N 1
ATOM 5731 C CA . ASN A 1 763 ? -18.619 35.654 20.044 1.00 92.50 763 ASN A CA 1
ATOM 5732 C C . ASN A 1 763 ? -17.634 34.559 19.611 1.00 92.50 763 ASN A C 1
ATOM 5734 O O . ASN A 1 763 ? -16.807 34.791 18.733 1.00 92.50 763 ASN A O 1
ATOM 5738 N N . LEU A 1 764 ? -17.714 33.361 20.202 1.00 92.88 764 LEU A N 1
ATOM 5739 C CA . LEU A 1 764 ? -16.839 32.254 19.809 1.00 92.88 764 LEU A CA 1
ATOM 5740 C C . LEU A 1 764 ? -17.134 31.791 18.375 1.00 92.88 764 LEU A C 1
ATOM 5742 O O . LEU A 1 764 ? -16.204 31.545 17.608 1.00 92.88 764 LEU A O 1
ATOM 5746 N N . ASN A 1 765 ? -18.412 31.720 17.993 1.00 94.25 765 ASN A N 1
ATOM 5747 C CA . ASN A 1 765 ? -18.819 31.384 16.630 1.00 94.25 765 ASN A CA 1
ATOM 5748 C C . ASN A 1 765 ? -18.351 32.435 15.606 1.00 94.25 765 ASN A C 1
ATOM 5750 O O . ASN A 1 765 ? -17.852 32.072 14.542 1.00 94.25 765 ASN A O 1
ATOM 5754 N N . ASP A 1 766 ? -18.447 33.721 15.949 1.00 91.31 766 ASP A N 1
ATOM 5755 C CA . ASP A 1 766 ? -18.026 34.844 15.103 1.00 91.31 766 ASP A CA 1
ATOM 5756 C C . ASP A 1 766 ? -16.508 34.885 14.888 1.00 91.31 766 ASP A C 1
ATOM 5758 O O . ASP A 1 766 ? -16.038 35.341 13.845 1.00 91.31 766 ASP A O 1
ATOM 5762 N N . VAL A 1 767 ? -15.724 34.381 15.845 1.00 88.56 767 VAL A N 1
ATOM 5763 C CA . VAL A 1 767 ? -14.268 34.234 15.705 1.00 88.56 767 VAL A CA 1
ATOM 5764 C C . VAL A 1 767 ? -13.908 32.987 14.890 1.00 88.56 767 VAL A C 1
ATOM 5766 O O . VAL A 1 767 ? -12.989 33.026 14.072 1.00 88.56 767 VAL A O 1
ATOM 5769 N N . LEU A 1 768 ? -14.643 31.889 15.074 1.00 91.19 768 LEU A N 1
ATOM 5770 C CA . LEU A 1 768 ? -14.351 30.593 14.463 1.00 91.19 768 LEU A CA 1
ATOM 5771 C C . LEU A 1 768 ? -14.745 30.520 12.978 1.00 91.19 768 LEU A C 1
ATOM 5773 O O . LEU A 1 768 ? -14.003 29.970 12.160 1.00 91.19 768 LEU A O 1
ATOM 5777 N N . ALA A 1 769 ? -15.891 31.098 12.609 1.00 89.00 769 ALA A N 1
ATOM 5778 C CA . ALA A 1 769 ? -16.422 31.005 11.252 1.00 89.00 769 ALA A CA 1
ATOM 5779 C C . ALA A 1 769 ? -15.512 31.637 10.174 1.00 89.00 769 ALA A C 1
ATOM 5781 O O . ALA A 1 769 ? -15.290 30.986 9.150 1.00 89.00 769 ALA A O 1
ATOM 5782 N N . PRO A 1 770 ? -14.921 32.837 10.365 1.00 84.06 770 PRO A N 1
ATOM 5783 C CA . PRO A 1 770 ? -14.003 33.423 9.386 1.00 84.06 770 PRO A CA 1
ATOM 5784 C C . PRO A 1 770 ? -12.729 32.600 9.179 1.00 84.06 770 PRO A C 1
ATOM 5786 O O . PRO A 1 770 ? -12.245 32.509 8.053 1.00 84.06 770 PRO A O 1
ATOM 5789 N N . VAL A 1 771 ? -12.203 31.987 10.246 1.00 82.75 771 VAL A N 1
ATOM 5790 C CA . VAL A 1 771 ? -10.988 31.158 10.199 1.00 82.75 771 VAL A CA 1
ATOM 5791 C C . VAL A 1 771 ? -11.238 29.888 9.382 1.00 82.75 771 VAL A C 1
ATOM 5793 O O . VAL A 1 771 ? -10.470 29.572 8.473 1.00 82.75 771 VAL A O 1
ATOM 5796 N N . LEU A 1 772 ? -12.345 29.187 9.650 1.00 86.75 772 LEU A N 1
ATOM 5797 C CA . LEU A 1 772 ? -12.720 27.987 8.897 1.00 86.75 772 LEU A CA 1
ATOM 5798 C C . LEU A 1 772 ? -13.066 28.320 7.442 1.00 86.75 772 LEU A C 1
ATOM 5800 O O . LEU A 1 772 ? -12.633 27.617 6.532 1.00 86.75 772 LEU A O 1
ATOM 5804 N N . ASN A 1 773 ? -13.779 29.422 7.197 1.00 84.56 773 ASN A N 1
ATOM 5805 C CA . ASN A 1 773 ? -14.098 29.859 5.840 1.00 84.56 773 ASN A CA 1
ATOM 5806 C C . ASN A 1 773 ? -12.834 30.191 5.026 1.00 84.56 773 ASN A C 1
ATOM 5808 O O . ASN A 1 773 ? -12.741 29.805 3.864 1.00 84.56 773 ASN A O 1
ATOM 5812 N N . TYR A 1 774 ? -11.838 30.845 5.633 1.00 80.56 774 TYR A N 1
ATOM 5813 C CA . TYR A 1 774 ? -10.558 31.115 4.974 1.00 80.56 774 TYR A CA 1
ATOM 5814 C C . TYR A 1 774 ? -9.804 29.824 4.616 1.00 80.56 774 TYR A C 1
ATOM 5816 O O . TYR A 1 774 ? -9.321 29.703 3.493 1.00 80.56 774 TYR A O 1
ATOM 5824 N N . GLN A 1 775 ? -9.774 28.822 5.505 1.00 82.12 775 GLN A N 1
ATOM 5825 C CA . GLN A 1 775 ? -9.186 27.506 5.206 1.00 82.12 775 GLN A CA 1
ATOM 5826 C C . GLN A 1 775 ? -9.875 26.826 4.010 1.00 82.12 775 GLN A C 1
ATOM 5828 O O . GLN A 1 775 ? -9.197 26.320 3.113 1.00 82.12 775 GLN A O 1
ATOM 5833 N N . HIS A 1 776 ? -11.213 26.816 3.986 1.00 79.19 776 HIS A N 1
ATOM 5834 C CA . HIS A 1 776 ? -11.990 26.213 2.895 1.00 79.19 776 HIS A CA 1
ATOM 5835 C C . HIS A 1 776 ? -11.753 26.932 1.563 1.00 79.19 776 HIS A C 1
ATOM 5837 O O . HIS A 1 776 ? -11.534 26.280 0.543 1.00 79.19 776 HIS A O 1
ATOM 5843 N N . GLN A 1 777 ? -11.723 28.268 1.573 1.00 81.12 777 GLN A N 1
ATOM 5844 C CA . GLN A 1 777 ? -11.425 29.076 0.386 1.00 81.12 777 GLN A CA 1
ATOM 5845 C C . GLN A 1 777 ? -9.995 28.862 -0.118 1.00 81.12 777 GLN A C 1
ATOM 5847 O O . GLN A 1 777 ? -9.795 28.706 -1.320 1.00 81.12 777 GLN A O 1
ATOM 5852 N N . PHE A 1 778 ? -9.011 28.802 0.783 1.00 81.12 778 PHE A N 1
ATOM 5853 C CA . PHE A 1 778 ? -7.614 28.546 0.437 1.00 81.12 778 PHE A CA 1
ATOM 5854 C C . PHE A 1 778 ? -7.445 27.186 -0.255 1.00 81.12 778 PHE A C 1
ATOM 5856 O O . PHE A 1 778 ? -6.826 27.104 -1.313 1.00 81.12 778 PHE A O 1
ATOM 5863 N N . MET A 1 779 ? -8.035 26.125 0.307 1.00 77.19 779 MET A N 1
ATOM 5864 C CA . MET A 1 779 ? -7.971 24.769 -0.255 1.00 77.19 779 MET A CA 1
ATOM 5865 C C . MET A 1 779 ? -8.668 24.669 -1.613 1.00 77.19 779 MET A C 1
ATOM 5867 O O . MET A 1 779 ? -8.124 24.071 -2.539 1.00 77.19 779 MET A O 1
ATOM 5871 N N . ALA A 1 780 ? -9.845 25.285 -1.748 1.00 75.62 780 ALA A N 1
ATOM 5872 C CA . ALA A 1 780 ? -10.572 25.316 -3.011 1.00 75.62 780 ALA A CA 1
ATOM 5873 C C . ALA A 1 780 ? -9.788 26.065 -4.100 1.00 75.62 780 ALA A C 1
ATOM 5875 O O . ALA A 1 780 ? -9.727 25.602 -5.238 1.00 75.62 780 ALA A O 1
ATOM 5876 N N . LEU A 1 781 ? -9.155 27.190 -3.751 1.00 77.62 781 LEU A N 1
ATOM 5877 C CA . LEU A 1 781 ? -8.395 27.991 -4.704 1.00 77.62 781 LEU A CA 1
ATOM 5878 C C . LEU A 1 781 ? -7.077 27.324 -5.107 1.00 77.62 781 LEU A C 1
ATOM 5880 O O . LEU A 1 781 ? -6.744 27.331 -6.286 1.00 77.62 781 LEU A O 1
ATOM 5884 N N . ASP A 1 782 ? -6.364 26.689 -4.173 1.00 76.88 782 ASP A N 1
ATOM 5885 C CA . ASP A 1 782 ? -5.168 25.902 -4.493 1.00 76.88 782 ASP A CA 1
ATOM 5886 C C . ASP A 1 782 ? -5.502 24.700 -5.386 1.00 76.88 782 ASP A C 1
ATOM 5888 O O . ASP A 1 782 ? -4.813 24.438 -6.370 1.00 76.88 782 ASP A O 1
ATOM 5892 N N . GLN A 1 783 ? -6.606 24.002 -5.106 1.00 75.25 783 GLN A N 1
ATOM 5893 C CA . GLN A 1 783 ? -7.092 22.927 -5.967 1.00 75.25 783 GLN A CA 1
ATOM 5894 C C . GLN A 1 783 ? -7.468 23.450 -7.360 1.00 75.25 783 GLN A C 1
ATOM 5896 O O . GLN A 1 783 ? -7.140 22.820 -8.364 1.00 75.25 783 GLN A O 1
ATOM 5901 N N . GLN A 1 784 ? -8.133 24.603 -7.442 1.00 74.75 784 GLN A N 1
ATOM 5902 C CA . GLN A 1 784 ? -8.496 25.222 -8.713 1.00 74.75 784 GLN A CA 1
ATOM 5903 C C . GLN A 1 784 ? -7.258 25.672 -9.500 1.00 74.75 784 GLN A C 1
ATOM 5905 O O . GLN A 1 784 ? -7.189 25.437 -10.704 1.00 74.75 784 GLN A O 1
ATOM 5910 N N . ASN A 1 785 ? -6.260 26.255 -8.836 1.00 71.69 785 ASN A N 1
ATOM 5911 C CA . ASN A 1 785 ? -4.987 26.636 -9.444 1.00 71.69 785 ASN A CA 1
ATOM 5912 C C . ASN A 1 785 ? -4.222 25.413 -9.954 1.00 71.69 785 ASN A C 1
ATOM 5914 O O . ASN A 1 785 ? -3.737 25.430 -11.082 1.00 71.69 785 ASN A O 1
ATOM 5918 N N . PHE A 1 786 ? -4.202 24.324 -9.186 1.00 71.69 786 PHE A N 1
ATOM 5919 C CA . PHE A 1 786 ? -3.656 23.045 -9.624 1.00 71.69 786 PHE A CA 1
ATOM 5920 C C . PHE A 1 786 ? -4.391 22.491 -10.850 1.00 71.69 786 PHE A C 1
ATOM 5922 O O . PHE A 1 786 ? -3.743 22.086 -11.809 1.00 71.69 786 PHE A O 1
ATOM 5929 N N . ILE A 1 787 ? -5.728 22.511 -10.863 1.00 65.75 787 ILE A N 1
ATOM 5930 C CA . ILE A 1 787 ? -6.533 22.069 -12.015 1.00 65.75 787 ILE A CA 1
ATOM 5931 C C . ILE A 1 787 ? -6.246 22.939 -13.246 1.00 65.75 787 ILE A C 1
ATOM 5933 O O . ILE A 1 787 ? -6.037 22.405 -14.332 1.00 65.75 787 ILE A O 1
ATOM 5937 N N . ASN A 1 788 ? -6.184 24.262 -13.086 1.00 67.56 788 ASN A N 1
ATOM 5938 C CA . ASN A 1 788 ? -5.887 25.202 -14.170 1.00 67.56 788 ASN A CA 1
ATOM 5939 C C . ASN A 1 788 ? -4.460 25.016 -14.719 1.00 67.56 788 ASN A C 1
ATOM 5941 O O . ASN A 1 788 ? -4.228 25.097 -15.928 1.00 67.56 788 ASN A O 1
ATOM 5945 N N . ALA A 1 789 ? -3.498 24.732 -13.843 1.00 61.19 789 ALA A N 1
ATOM 5946 C CA . ALA A 1 789 ? -2.108 24.513 -14.217 1.00 61.19 789 ALA A CA 1
ATOM 5947 C C . ALA A 1 789 ? -1.884 23.114 -14.830 1.00 61.19 789 ALA A C 1
ATOM 5949 O O . ALA A 1 789 ? -1.178 22.991 -15.823 1.00 61.19 789 ALA A O 1
ATOM 5950 N N . MET A 1 790 ? -2.565 22.073 -14.345 1.00 52.72 790 MET A N 1
ATOM 5951 C CA . MET A 1 790 ? -2.573 20.736 -14.963 1.00 52.72 790 MET A CA 1
ATOM 5952 C C . MET A 1 790 ? -3.295 20.732 -16.315 1.00 52.72 790 MET A C 1
ATOM 5954 O O . MET A 1 790 ? -2.851 20.079 -17.256 1.00 52.72 790 MET A O 1
ATOM 5958 N N . GLY A 1 791 ? -4.391 21.487 -16.432 1.00 44.62 791 GLY A N 1
ATOM 5959 C CA . GLY A 1 791 ? -5.154 21.634 -17.671 1.00 44.62 791 GLY A CA 1
ATOM 5960 C C . GLY A 1 791 ? -4.392 22.367 -18.778 1.00 44.62 791 GLY A C 1
ATOM 5961 O O . GLY A 1 791 ? -4.699 22.174 -19.952 1.00 44.62 791 GLY A O 1
ATOM 5962 N N . SER A 1 792 ? -3.379 23.165 -18.427 1.00 43.62 792 SER A N 1
ATOM 5963 C CA . SER A 1 792 ? -2.542 23.899 -19.385 1.00 43.62 792 SER A CA 1
ATOM 5964 C C . SER A 1 792 ? -1.228 23.190 -19.763 1.00 43.62 792 SER A C 1
ATOM 5966 O O . SER A 1 792 ? -0.613 23.573 -20.754 1.00 43.62 792 SER A O 1
ATOM 5968 N N . GLN A 1 793 ? -0.825 22.127 -19.053 1.00 49.19 793 GLN A N 1
ATOM 5969 C CA . GLN A 1 793 ? 0.521 21.518 -19.121 1.00 49.19 793 GLN A CA 1
ATOM 5970 C C . GLN A 1 793 ? 0.566 20.088 -19.691 1.00 49.19 793 GLN A C 1
ATOM 5972 O O . GLN A 1 793 ? 1.498 19.323 -19.445 1.00 49.19 793 GLN A O 1
ATOM 5977 N N . SER A 1 794 ? -0.407 19.683 -20.507 1.00 35.72 794 SER A N 1
ATOM 5978 C CA . SER A 1 794 ? -0.245 18.432 -21.244 1.00 35.72 794 SER A CA 1
ATOM 5979 C C . SER A 1 794 ? 0.810 18.609 -22.358 1.00 35.72 794 SER A C 1
ATOM 5981 O O . SER A 1 794 ? 0.537 19.201 -23.409 1.00 35.72 794 SER A O 1
ATOM 5983 N N . LEU A 1 795 ? 1.978 17.989 -22.162 1.00 38.38 795 LEU A N 1
ATOM 5984 C CA . LEU A 1 795 ? 3.021 17.694 -23.155 1.00 38.38 795 LEU A CA 1
ATOM 5985 C C . LEU A 1 795 ? 2.593 16.698 -24.277 1.00 38.38 795 LEU A C 1
ATOM 5987 O O . LEU A 1 795 ? 3.428 15.970 -24.807 1.00 38.38 795 LEU A O 1
ATOM 5991 N N . PRO A 1 796 ? 1.314 16.633 -24.700 1.00 42.66 796 PRO A N 1
ATOM 5992 C CA . PRO A 1 796 ? 0.981 16.313 -26.078 1.00 42.66 796 PRO A CA 1
ATOM 5993 C C . PRO A 1 796 ? 0.881 17.545 -26.966 1.00 42.66 796 PRO A C 1
ATOM 5995 O O . PRO A 1 796 ? 0.852 17.358 -28.161 1.00 42.66 796 PRO A O 1
ATOM 5998 N N . ASN A 1 797 ? 0.833 18.790 -26.486 1.00 42.69 797 ASN A N 1
ATOM 5999 C CA . ASN A 1 797 ? 0.266 19.867 -27.314 1.00 42.69 797 ASN A CA 1
ATOM 6000 C C . ASN A 1 797 ? 1.090 20.328 -28.531 1.00 42.69 797 ASN A C 1
ATOM 6002 O O . ASN A 1 797 ? 0.497 20.845 -29.470 1.00 42.69 797 ASN A O 1
ATOM 6006 N N . MET A 1 798 ? 2.400 20.069 -28.603 1.00 39.19 798 MET A N 1
ATOM 6007 C CA . MET A 1 798 ? 3.162 20.253 -29.854 1.00 39.19 798 MET A CA 1
ATOM 6008 C C . MET A 1 798 ? 2.969 19.058 -30.800 1.00 39.19 798 MET A C 1
ATOM 6010 O O . MET A 1 798 ? 2.766 19.217 -32.000 1.00 39.19 798 MET A O 1
ATOM 6014 N N . GLN A 1 799 ? 2.923 17.847 -30.237 1.00 41.16 799 GLN A N 1
ATOM 6015 C CA . GLN A 1 799 ? 2.603 16.625 -30.966 1.00 41.16 799 GLN A CA 1
ATOM 6016 C C . GLN A 1 799 ? 1.113 16.537 -31.329 1.00 41.16 799 GLN A C 1
ATOM 6018 O O . GLN A 1 799 ? 0.785 15.812 -32.250 1.00 41.16 799 GLN A O 1
ATOM 6023 N N . ALA A 1 800 ? 0.226 17.293 -30.676 1.00 41.66 800 ALA A N 1
ATOM 6024 C CA . ALA A 1 800 ? -1.210 17.446 -30.907 1.00 41.66 800 ALA A CA 1
ATOM 6025 C C . ALA A 1 800 ? -1.513 18.660 -31.790 1.00 41.66 800 ALA A C 1
ATOM 6027 O O . ALA A 1 800 ? -2.473 18.602 -32.547 1.00 41.66 800 ALA A O 1
ATOM 6028 N N . LEU A 1 801 ? -0.650 19.685 -31.819 1.00 43.31 801 LEU A N 1
ATOM 6029 C CA . LEU A 1 801 ? -0.588 20.608 -32.959 1.00 43.31 801 LEU A CA 1
ATOM 6030 C C . LEU A 1 801 ? -0.257 19.835 -34.248 1.00 43.31 801 LEU A C 1
ATOM 6032 O O . LEU A 1 801 ? -0.819 20.121 -35.297 1.00 43.31 801 LEU A O 1
ATOM 6036 N N . LEU A 1 802 ? 0.617 18.823 -34.153 1.00 45.66 802 LEU A N 1
ATOM 6037 C CA . LEU A 1 802 ? 1.038 17.982 -35.281 1.00 45.66 802 LEU A CA 1
ATOM 6038 C C . LEU A 1 802 ? 0.156 16.736 -35.525 1.00 45.66 802 LEU A C 1
ATOM 6040 O O . LEU A 1 802 ? 0.179 16.202 -36.628 1.00 45.66 802 LEU A O 1
ATOM 6044 N N . SER A 1 803 ? -0.628 16.264 -34.545 1.00 41.47 803 SER A N 1
ATOM 6045 C CA . SER A 1 803 ? -1.526 15.089 -34.669 1.00 41.47 803 SER A CA 1
ATOM 6046 C C . SER A 1 803 ? -3.019 15.426 -34.626 1.00 41.47 803 SER A C 1
ATOM 6048 O O . SER A 1 803 ? -3.846 14.557 -34.886 1.00 41.47 803 SER A O 1
ATOM 6050 N N . GLY A 1 804 ? -3.376 16.683 -34.343 1.00 41.12 804 GLY A N 1
ATOM 6051 C CA . GLY A 1 804 ? -4.731 17.229 -34.464 1.00 41.12 804 GLY A CA 1
ATOM 6052 C C . GLY A 1 804 ? -5.121 17.601 -35.898 1.00 41.12 804 GLY A C 1
ATOM 6053 O O . GLY A 1 804 ? -6.285 17.914 -36.152 1.00 41.12 804 GLY A O 1
ATOM 6054 N N . ALA A 1 805 ? -4.187 17.515 -36.848 1.00 40.69 805 ALA A N 1
ATOM 6055 C CA . ALA A 1 805 ? -4.499 17.471 -38.266 1.00 40.69 805 ALA A CA 1
ATOM 6056 C C . ALA A 1 805 ? -5.190 16.128 -38.575 1.00 40.69 805 ALA A C 1
ATOM 6058 O O . ALA A 1 805 ? -4.615 15.060 -38.384 1.00 40.69 805 ALA A O 1
ATOM 6059 N N . SER A 1 806 ? -6.462 16.203 -38.970 1.00 34.72 806 SER A N 1
ATOM 6060 C CA . SER A 1 806 ? -7.377 15.118 -39.376 1.00 34.72 806 SER A CA 1
ATOM 6061 C C . SER A 1 806 ? -6.713 13.928 -40.122 1.00 34.72 806 SER A C 1
ATOM 6063 O O . SER A 1 806 ? -5.695 14.127 -40.779 1.00 34.72 806 SER A O 1
ATOM 6065 N N . PRO A 1 807 ? -7.307 12.706 -40.143 1.00 36.50 807 PRO A N 1
ATOM 6066 C CA . PRO A 1 807 ? -6.778 11.488 -40.802 1.00 36.50 807 PRO A CA 1
ATOM 6067 C C . PRO A 1 807 ? -6.456 11.560 -42.312 1.00 36.50 807 PRO A C 1
ATOM 6069 O O . PRO A 1 807 ? -6.105 10.543 -42.906 1.00 36.50 807 PRO A O 1
ATOM 6072 N N . ASN A 1 808 ? -6.529 12.734 -42.935 1.00 42.41 808 ASN A N 1
ATOM 6073 C CA . ASN A 1 808 ? -6.101 12.993 -44.303 1.00 42.41 808 ASN A CA 1
ATOM 6074 C C . ASN A 1 808 ? -4.845 13.880 -44.306 1.00 42.41 808 ASN A C 1
ATOM 6076 O O . ASN A 1 808 ? -4.903 15.017 -44.771 1.00 42.41 808 ASN A O 1
ATOM 6080 N N . MET A 1 809 ? -3.706 13.379 -43.813 1.00 41.75 809 MET A N 1
ATOM 6081 C CA . MET A 1 809 ? -2.429 14.019 -44.148 1.00 41.75 809 MET A CA 1
ATOM 6082 C C . MET A 1 809 ? -2.276 14.035 -45.672 1.00 41.75 809 MET A C 1
ATOM 6084 O O . MET A 1 809 ? -2.533 13.030 -46.344 1.00 41.75 809 MET A O 1
ATOM 6088 N N . SER A 1 810 ? -1.838 15.169 -46.220 1.00 44.81 810 SER A N 1
ATOM 6089 C CA . SER A 1 810 ? -1.376 15.215 -47.605 1.00 44.81 810 SER A CA 1
ATOM 6090 C C . SER A 1 810 ? -0.284 14.153 -47.808 1.00 44.81 810 SER A C 1
ATOM 6092 O O . SER A 1 810 ? 0.496 13.851 -46.902 1.00 44.81 810 SER A O 1
ATOM 6094 N N . THR A 1 811 ? -0.226 13.543 -48.992 1.00 42.66 811 THR A N 1
ATOM 6095 C CA . THR A 1 811 ? 0.632 12.383 -49.305 1.00 42.66 811 THR A CA 1
ATOM 6096 C C . THR A 1 811 ? 2.145 12.619 -49.131 1.00 42.66 811 THR A C 1
ATOM 6098 O O . THR A 1 811 ? 2.926 11.708 -49.392 1.00 42.66 811 THR A O 1
ATOM 6101 N N . SER A 1 812 ? 2.578 13.818 -48.721 1.00 51.25 812 SER A N 1
ATOM 6102 C CA . SER A 1 812 ? 3.979 14.204 -48.523 1.00 51.25 812 SER A CA 1
ATOM 6103 C C . SER A 1 812 ? 4.482 14.105 -47.074 1.00 51.25 812 SER A C 1
ATOM 6105 O O . SER A 1 812 ? 5.694 14.123 -46.880 1.00 51.25 812 SER A O 1
ATOM 6107 N N . GLY A 1 813 ? 3.611 13.985 -46.060 1.00 68.69 813 GLY A N 1
ATOM 6108 C CA . GLY A 1 813 ? 4.022 13.848 -44.648 1.00 68.69 813 GLY A CA 1
ATOM 6109 C C . GLY A 1 813 ? 4.677 15.090 -44.019 1.00 68.69 813 GLY A C 1
ATOM 6110 O O . GLY A 1 813 ? 5.248 14.987 -42.934 1.00 68.69 813 GLY A O 1
ATOM 6111 N N . ILE A 1 814 ? 4.607 16.249 -44.680 1.00 77.19 814 ILE A N 1
ATOM 6112 C CA . ILE A 1 814 ? 5.157 17.524 -44.199 1.00 77.19 814 ILE A CA 1
ATOM 6113 C C . ILE A 1 814 ? 4.001 18.368 -43.632 1.00 77.19 814 ILE A C 1
ATOM 6115 O O . ILE A 1 814 ? 3.025 18.568 -44.357 1.00 77.19 814 ILE A O 1
ATOM 6119 N N . PRO A 1 815 ? 4.080 18.856 -42.378 1.00 79.06 815 PRO A N 1
ATOM 6120 C CA . PRO A 1 815 ? 3.040 19.705 -41.799 1.00 79.06 815 PRO A CA 1
ATOM 6121 C C . PRO A 1 815 ? 2.931 21.040 -42.547 1.00 79.06 815 PRO A C 1
ATOM 6123 O O . PRO A 1 815 ? 3.941 21.677 -42.847 1.00 79.06 815 PRO A O 1
ATOM 6126 N N . SER A 1 816 ? 1.701 21.466 -42.827 1.00 90.50 816 SER A N 1
ATOM 6127 C CA . SER A 1 816 ? 1.370 22.706 -43.533 1.00 90.50 816 SER A CA 1
ATOM 6128 C C . SER A 1 816 ? 0.427 23.604 -42.722 1.00 90.50 816 SER A C 1
ATOM 6130 O O . SER A 1 816 ? -0.228 23.170 -41.777 1.00 90.50 816 SER A O 1
ATOM 6132 N N . VAL A 1 817 ? 0.293 24.871 -43.114 1.00 90.69 817 VAL A N 1
ATOM 6133 C CA . VAL A 1 817 ? -0.676 25.829 -42.556 1.00 90.69 817 VAL A CA 1
ATOM 6134 C C . VAL A 1 817 ? -2.107 25.297 -42.651 1.00 90.69 817 VAL A C 1
ATOM 6136 O O . VAL A 1 817 ? -2.891 25.507 -41.730 1.00 90.69 817 VAL A O 1
ATOM 6139 N N . ASN A 1 818 ? -2.437 24.554 -43.713 1.00 90.25 818 ASN A N 1
ATOM 6140 C CA . ASN A 1 818 ? -3.754 23.928 -43.868 1.00 90.25 818 ASN A CA 1
ATOM 6141 C C . ASN A 1 818 ? -4.017 22.849 -42.804 1.00 90.25 818 ASN A C 1
ATOM 6143 O O . ASN A 1 818 ? -5.170 22.594 -42.470 1.00 90.25 818 ASN A O 1
ATOM 6147 N N . ASP A 1 819 ? -2.968 22.235 -42.255 1.00 85.00 819 ASP A N 1
ATOM 6148 C CA . ASP A 1 819 ? -3.081 21.252 -41.175 1.00 85.00 819 ASP A CA 1
ATOM 6149 C C . ASP A 1 819 ? -3.319 21.935 -39.815 1.00 85.00 819 ASP A C 1
ATOM 6151 O O . ASP A 1 819 ? -4.033 21.401 -38.966 1.00 85.00 819 ASP A O 1
ATOM 6155 N N . LEU A 1 820 ? -2.776 23.145 -39.626 1.00 81.56 820 LEU A N 1
ATOM 6156 C CA . LEU A 1 820 ? -2.977 23.970 -38.425 1.00 81.56 820 LEU A CA 1
ATOM 6157 C C . LEU A 1 820 ? -4.328 24.707 -38.437 1.00 81.56 820 LEU A C 1
ATOM 6159 O O . LEU A 1 820 ? -4.986 24.852 -37.400 1.00 81.56 820 LEU A O 1
ATOM 6163 N N . ILE A 1 821 ? -4.742 25.182 -39.613 1.00 89.38 821 ILE A N 1
ATOM 6164 C CA . ILE A 1 821 ? -5.962 25.959 -39.850 1.00 89.38 821 ILE A CA 1
ATOM 6165 C C . ILE A 1 821 ? -6.666 25.369 -41.087 1.00 89.38 821 ILE A C 1
ATOM 6167 O O . ILE A 1 821 ? -6.442 25.836 -42.211 1.00 89.38 821 ILE A O 1
ATOM 6171 N N . PRO A 1 822 ? -7.523 24.344 -40.907 1.00 86.31 822 PRO A N 1
ATOM 6172 C CA . PRO A 1 822 ? -8.215 23.658 -42.005 1.00 86.31 822 PRO A CA 1
ATOM 6173 C C . PRO A 1 822 ? -9.069 24.570 -42.892 1.00 86.31 822 PRO A C 1
ATOM 6175 O O . PRO A 1 822 ? -9.357 24.235 -44.040 1.00 86.31 822 PRO A O 1
ATOM 6178 N N . GLU A 1 823 ? -9.477 25.732 -42.380 1.00 88.00 823 GLU A N 1
ATOM 6179 C CA . GLU A 1 823 ? -10.288 26.719 -43.088 1.00 88.00 823 GLU A CA 1
ATOM 6180 C C . GLU A 1 823 ? -9.481 27.625 -44.036 1.00 88.00 823 GLU A C 1
ATOM 6182 O O . GLU A 1 823 ? -10.078 28.402 -44.782 1.00 88.00 823 GLU A O 1
ATOM 6187 N N . THR A 1 824 ? -8.148 27.524 -44.056 1.00 90.88 824 THR A N 1
ATOM 6188 C CA . THR A 1 824 ? -7.267 28.366 -44.891 1.00 90.88 824 THR A CA 1
ATOM 6189 C C . THR A 1 824 ? -7.646 28.368 -46.384 1.00 90.88 824 THR A C 1
ATOM 6191 O O . THR A 1 824 ? -7.699 29.449 -46.970 1.00 90.88 824 THR A O 1
ATOM 6194 N N . PRO A 1 825 ? -8.019 27.239 -47.028 1.00 91.38 825 PRO A N 1
ATOM 6195 C CA . PRO A 1 825 ? -8.464 27.255 -48.426 1.00 91.38 825 PRO A CA 1
ATOM 6196 C C . PRO A 1 825 ? -9.791 27.999 -48.645 1.00 91.38 825 PRO A C 1
ATOM 6198 O O . PRO A 1 825 ? -10.025 28.562 -49.714 1.00 91.38 825 PRO A O 1
ATOM 6201 N N . VAL A 1 826 ? -10.682 27.997 -47.648 1.00 87.06 826 VAL A N 1
ATOM 6202 C CA . VAL A 1 826 ? -11.946 28.750 -47.698 1.00 87.06 826 VAL A CA 1
ATOM 6203 C C . VAL A 1 826 ? -11.654 30.242 -47.560 1.00 87.06 826 VAL A C 1
ATOM 6205 O O . VAL A 1 826 ? -12.173 31.033 -48.345 1.00 87.06 826 VAL A O 1
ATOM 6208 N N . LEU A 1 827 ? -10.755 30.596 -46.638 1.00 86.31 827 LEU A N 1
ATOM 6209 C CA . LEU A 1 827 ? -10.284 31.960 -46.419 1.00 86.31 827 LEU A CA 1
ATOM 6210 C C . LEU A 1 827 ? -9.631 32.537 -47.688 1.00 86.31 827 LEU A C 1
ATOM 6212 O O . LEU A 1 827 ? -10.039 33.597 -48.149 1.00 86.31 827 LEU A O 1
ATOM 6216 N N . LEU A 1 828 ? -8.705 31.813 -48.327 1.00 90.25 828 LEU A N 1
ATOM 6217 C CA . LEU A 1 828 ? -8.052 32.255 -49.571 1.00 90.25 828 LEU A CA 1
ATOM 6218 C C . LEU A 1 828 ? -9.045 32.464 -50.724 1.00 90.25 828 LEU A C 1
ATOM 6220 O O . LEU A 1 828 ? -8.951 33.446 -51.457 1.00 90.25 828 LEU A O 1
ATOM 6224 N N . ASN A 1 829 ? -10.051 31.593 -50.856 1.00 86.44 829 ASN A N 1
ATOM 6225 C CA . ASN A 1 829 ? -11.102 31.771 -51.862 1.00 86.44 829 ASN A CA 1
ATOM 6226 C C . ASN A 1 829 ? -11.986 32.998 -51.587 1.00 86.44 829 ASN A C 1
ATOM 6228 O O . ASN A 1 829 ? -12.434 33.654 -52.526 1.00 86.44 829 ASN A O 1
ATOM 6232 N N . GLN A 1 830 ? -12.232 33.329 -50.318 1.00 84.75 830 GLN A N 1
ATOM 6233 C CA . GLN A 1 830 ? -12.985 34.526 -49.930 1.00 84.75 830 GLN A CA 1
ATOM 6234 C C . GLN A 1 830 ? -12.179 35.821 -50.122 1.00 84.75 830 GLN A C 1
ATOM 6236 O O . GLN A 1 830 ? -12.770 36.882 -50.308 1.00 84.75 830 GLN A O 1
ATOM 6241 N N . LEU A 1 831 ? -10.847 35.731 -50.138 1.00 88.06 831 LEU A N 1
ATOM 6242 C CA . LEU A 1 831 ? -9.925 36.856 -50.312 1.00 88.06 831 LEU A CA 1
ATOM 6243 C C . LEU A 1 831 ? -9.510 37.085 -51.778 1.00 88.06 831 LEU A C 1
ATOM 6245 O O . LEU A 1 831 ? -8.628 37.896 -52.039 1.00 88.06 831 LEU A O 1
ATOM 6249 N N . GLN A 1 832 ? -10.161 36.445 -52.760 1.00 88.25 832 GLN A N 1
ATOM 6250 C CA . GLN A 1 832 ? -9.823 36.597 -54.189 1.00 88.25 832 GLN A CA 1
ATOM 6251 C C . GLN A 1 832 ? -9.883 38.045 -54.710 1.00 88.25 832 GLN A C 1
ATOM 6253 O O . GLN A 1 832 ? -9.249 38.364 -55.712 1.00 88.25 832 GLN A O 1
ATOM 6258 N N . SER A 1 833 ? -10.634 38.929 -54.046 1.00 83.69 833 SER A N 1
ATOM 6259 C CA . SER A 1 833 ? -10.711 40.358 -54.378 1.00 83.69 833 SER A CA 1
ATOM 6260 C C . SER A 1 833 ? -9.717 41.241 -53.610 1.00 83.69 833 SER A C 1
ATOM 6262 O O . SER A 1 833 ? -9.776 42.461 -53.749 1.00 83.69 833 SER A O 1
ATOM 6264 N N . CYS A 1 834 ? -8.855 40.664 -52.768 1.00 86.94 834 CYS A N 1
ATOM 6265 C CA . CYS A 1 834 ? -7.842 41.394 -52.010 1.00 86.94 834 CYS A CA 1
ATOM 6266 C C . CYS A 1 834 ? -6.658 41.784 -52.894 1.00 86.94 834 CYS A C 1
ATOM 6268 O O . CYS A 1 834 ? -6.055 40.932 -53.542 1.00 86.94 834 CYS A O 1
ATOM 6270 N N . GLU A 1 835 ? -6.252 43.053 -52.837 1.00 89.50 835 GLU A N 1
ATOM 6271 C CA . GLU A 1 835 ? -5.026 43.535 -53.491 1.00 89.50 835 GLU A CA 1
ATOM 6272 C C . GLU A 1 835 ? -3.767 42.851 -52.916 1.00 89.50 835 GLU A C 1
ATOM 6274 O O . GLU A 1 835 ? -2.822 42.569 -53.647 1.00 89.50 835 GLU A O 1
ATOM 6279 N N . ASN A 1 836 ? -3.810 42.470 -51.632 1.00 90.06 836 ASN A N 1
ATOM 6280 C CA . ASN A 1 836 ? -2.718 41.816 -50.905 1.00 90.06 836 ASN A CA 1
ATOM 6281 C C . ASN A 1 836 ? -2.745 40.275 -50.953 1.00 90.06 836 ASN A C 1
ATOM 6283 O O . ASN A 1 836 ? -1.989 39.638 -50.223 1.00 90.06 836 ASN A O 1
ATOM 6287 N N . LEU A 1 837 ? -3.589 39.648 -51.785 1.00 92.38 837 LEU A N 1
ATOM 6288 C CA . LEU A 1 837 ? -3.707 38.181 -51.824 1.00 92.38 837 LEU A CA 1
ATOM 6289 C C . LEU A 1 837 ? -2.363 37.492 -52.103 1.00 92.38 837 LEU A C 1
ATOM 6291 O O . LEU A 1 837 ? -2.029 36.527 -51.424 1.00 92.38 837 LEU A O 1
ATOM 6295 N N . ALA A 1 838 ? -1.573 38.028 -53.037 1.00 92.94 838 ALA A N 1
ATOM 6296 C CA . ALA A 1 838 ? -0.249 37.491 -53.355 1.00 92.94 838 ALA A CA 1
ATOM 6297 C C . ALA A 1 838 ? 0.688 37.503 -52.133 1.00 92.94 838 ALA A C 1
ATOM 6299 O O . ALA A 1 838 ? 1.387 36.528 -51.885 1.00 92.94 838 ALA A O 1
ATOM 6300 N N . HIS A 1 839 ? 0.639 38.559 -51.314 1.00 93.31 839 HIS A N 1
ATOM 6301 C CA . HIS A 1 839 ? 1.422 38.635 -50.079 1.00 93.31 839 HIS A CA 1
ATOM 6302 C C . HIS A 1 8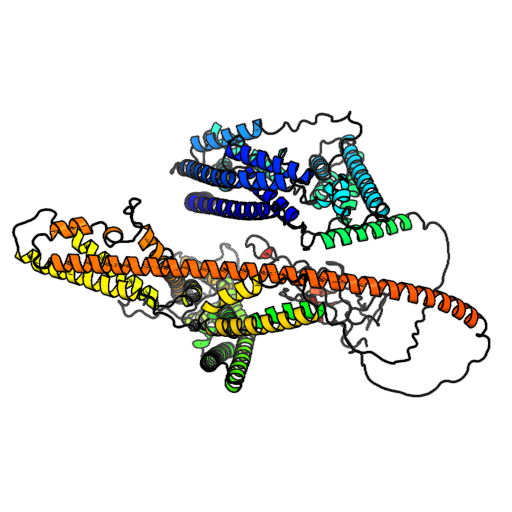39 ? 0.950 37.630 -49.022 1.00 93.31 839 HIS A C 1
ATOM 6304 O O . HIS A 1 839 ? 1.773 37.048 -48.325 1.00 93.31 839 HIS A O 1
ATOM 6310 N N . ILE A 1 840 ? -0.359 37.387 -48.919 1.00 93.69 840 ILE A N 1
ATOM 6311 C CA . ILE A 1 840 ? -0.906 36.372 -48.006 1.00 93.69 840 ILE A CA 1
ATOM 6312 C C . ILE A 1 840 ? -0.471 34.965 -48.447 1.00 93.69 840 ILE A C 1
ATOM 6314 O O . ILE A 1 840 ? -0.079 34.150 -47.613 1.00 93.69 840 ILE A O 1
ATOM 6318 N N . GLU A 1 841 ? -0.501 34.678 -49.751 1.00 94.31 841 GLU A N 1
ATOM 6319 C CA . GLU A 1 841 ? -0.022 33.407 -50.307 1.00 94.31 841 GLU A CA 1
ATOM 6320 C C . GLU A 1 841 ? 1.488 33.213 -50.086 1.00 94.31 841 GLU A C 1
ATOM 6322 O O . GLU A 1 841 ? 1.913 32.115 -49.715 1.00 94.31 841 GLU A O 1
ATOM 6327 N N . ASP A 1 842 ? 2.291 34.271 -50.236 1.00 94.31 842 ASP A N 1
ATOM 6328 C CA . ASP A 1 842 ? 3.728 34.255 -49.937 1.00 94.31 842 ASP A CA 1
ATOM 6329 C C . ASP A 1 842 ? 3.997 33.948 -48.454 1.00 94.31 842 ASP A C 1
ATOM 6331 O O . ASP A 1 842 ? 4.785 33.052 -48.141 1.00 94.31 842 ASP A O 1
ATOM 6335 N N . GLU A 1 843 ? 3.290 34.604 -47.530 1.00 95.44 843 GLU A N 1
ATOM 6336 C CA . GLU A 1 843 ? 3.427 34.363 -46.088 1.00 95.44 843 GLU A CA 1
ATOM 6337 C C . GLU A 1 843 ? 3.043 32.924 -45.704 1.00 95.44 843 GLU A C 1
ATOM 6339 O O . GLU A 1 843 ? 3.752 32.273 -44.932 1.00 95.44 843 GLU A O 1
ATOM 6344 N N . ILE A 1 844 ? 1.976 32.372 -46.295 1.00 94.56 844 ILE A N 1
ATOM 6345 C CA . ILE A 1 844 ? 1.577 30.969 -46.099 1.00 94.56 844 ILE A CA 1
ATOM 6346 C C . ILE A 1 844 ? 2.664 30.009 -46.605 1.00 94.56 844 ILE A C 1
ATOM 6348 O O . ILE A 1 844 ? 2.987 29.027 -45.928 1.00 94.56 844 ILE A O 1
ATOM 6352 N N . ASN A 1 845 ? 3.255 30.281 -47.771 1.00 93.56 845 ASN A N 1
ATOM 6353 C CA . ASN A 1 845 ? 4.342 29.470 -48.322 1.00 93.56 845 ASN A CA 1
ATOM 6354 C C . ASN A 1 845 ? 5.598 29.520 -47.441 1.00 93.56 845 ASN A C 1
ATOM 6356 O O . ASN A 1 845 ? 6.240 28.491 -47.220 1.00 93.56 845 ASN A O 1
ATOM 6360 N N . GLU A 1 846 ? 5.932 30.684 -46.889 1.00 93.44 846 GLU A N 1
ATOM 6361 C CA . GLU A 1 846 ? 7.052 30.828 -45.961 1.00 93.44 846 GLU A CA 1
ATOM 6362 C C . GLU A 1 846 ? 6.820 30.095 -44.633 1.00 93.44 846 GLU A C 1
ATOM 6364 O O . GLU A 1 846 ? 7.732 29.424 -44.142 1.00 93.44 846 GLU A O 1
ATOM 6369 N N . ILE A 1 847 ? 5.600 30.129 -44.086 1.00 92.19 847 ILE A N 1
ATOM 6370 C CA . ILE A 1 847 ? 5.244 29.342 -42.896 1.00 92.19 847 ILE A CA 1
ATOM 6371 C C . ILE A 1 847 ? 5.357 27.839 -43.180 1.00 92.19 847 ILE A C 1
ATOM 6373 O O . ILE A 1 847 ? 5.932 27.107 -42.373 1.00 92.19 847 ILE A O 1
ATOM 6377 N N . ASN A 1 848 ? 4.861 27.371 -44.330 1.00 92.69 848 ASN A N 1
ATOM 6378 C CA . ASN A 1 848 ? 4.984 25.968 -44.742 1.00 92.69 848 ASN A CA 1
ATOM 6379 C C . ASN A 1 848 ? 6.454 25.528 -44.828 1.00 92.69 848 ASN A C 1
ATOM 6381 O O . ASN A 1 848 ? 6.807 24.446 -44.358 1.00 92.69 848 ASN A O 1
ATOM 6385 N N . ASN A 1 849 ? 7.328 26.379 -45.374 1.00 90.00 849 ASN A N 1
ATOM 6386 C CA . ASN A 1 849 ? 8.764 26.110 -45.432 1.00 90.00 849 ASN A CA 1
ATOM 6387 C C . ASN A 1 849 ? 9.400 26.059 -44.032 1.00 90.00 849 ASN A C 1
ATOM 6389 O O . ASN A 1 849 ? 10.208 25.169 -43.761 1.00 90.00 849 ASN A O 1
ATOM 6393 N N . ALA A 1 850 ? 9.020 26.965 -43.127 1.00 87.81 850 ALA A N 1
ATOM 6394 C CA . ALA A 1 850 ? 9.516 26.975 -41.751 1.00 87.81 850 ALA A CA 1
ATOM 6395 C C . ALA A 1 850 ? 9.071 25.728 -40.961 1.00 87.81 850 ALA A C 1
ATOM 6397 O O . ALA A 1 850 ? 9.883 25.109 -40.272 1.00 87.81 850 ALA A O 1
ATOM 6398 N N . LEU A 1 851 ? 7.813 25.303 -41.119 1.00 85.88 851 LEU A N 1
ATOM 6399 C CA . LEU A 1 851 ? 7.287 24.069 -40.525 1.00 85.88 851 LEU A CA 1
ATOM 6400 C C . LEU A 1 851 ? 8.004 22.822 -41.061 1.00 85.88 851 LEU A C 1
ATOM 6402 O O . LEU A 1 851 ? 8.329 21.917 -40.289 1.00 85.88 851 LEU A O 1
ATOM 6406 N N . ALA A 1 852 ? 8.303 22.785 -42.363 1.00 83.56 852 ALA A N 1
ATOM 6407 C CA . ALA A 1 852 ? 9.056 21.696 -42.979 1.00 83.56 852 ALA A CA 1
ATOM 6408 C C . ALA A 1 852 ? 10.494 21.597 -42.439 1.00 83.56 852 ALA A C 1
ATOM 6410 O O . ALA A 1 852 ? 10.969 20.497 -42.142 1.00 83.56 852 ALA A O 1
ATOM 6411 N N . LEU A 1 853 ? 11.176 22.737 -42.275 1.00 83.31 853 LEU A N 1
ATOM 6412 C CA . LEU A 1 853 ? 12.523 22.801 -41.698 1.00 83.31 853 LEU A CA 1
ATOM 6413 C C . LEU A 1 853 ? 12.531 22.338 -40.236 1.00 83.31 853 LEU A C 1
ATOM 6415 O O . LEU A 1 853 ? 13.323 21.464 -39.882 1.00 83.31 853 LEU A O 1
ATOM 6419 N N . ALA A 1 854 ? 11.602 22.839 -39.418 1.00 78.25 854 ALA A N 1
ATOM 6420 C CA . ALA A 1 854 ? 11.477 22.447 -38.015 1.00 78.25 854 ALA A CA 1
ATOM 6421 C C . ALA A 1 854 ? 11.198 20.940 -37.859 1.00 78.25 854 ALA A C 1
ATOM 6423 O O . ALA A 1 854 ? 11.831 20.265 -37.045 1.00 78.25 854 ALA A O 1
ATOM 6424 N N . ALA A 1 855 ? 10.311 20.374 -38.685 1.00 76.00 855 ALA A N 1
ATOM 6425 C CA . ALA A 1 855 ? 10.037 18.937 -38.691 1.00 76.00 855 ALA A CA 1
ATOM 6426 C C . ALA A 1 855 ? 11.284 18.104 -39.057 1.00 76.00 855 ALA A C 1
ATOM 6428 O O . ALA A 1 855 ? 11.541 17.062 -38.445 1.00 76.00 855 ALA A O 1
ATOM 6429 N N . GLY A 1 856 ? 12.090 18.577 -40.015 1.00 74.06 856 GLY A N 1
ATOM 6430 C CA . GLY A 1 856 ? 13.358 17.949 -40.395 1.00 74.06 856 GLY A CA 1
ATOM 6431 C C . GLY A 1 856 ? 14.409 17.975 -39.277 1.00 74.06 856 GLY A C 1
ATOM 6432 O O . GLY A 1 856 ? 15.067 16.963 -39.018 1.00 74.06 856 GLY A O 1
ATOM 6433 N N . GLU A 1 857 ? 14.543 19.101 -38.574 1.00 73.50 857 GLU A N 1
ATOM 6434 C CA . GLU A 1 857 ? 15.471 19.255 -37.447 1.00 73.50 857 GLU A CA 1
ATOM 6435 C C . GLU A 1 857 ? 15.079 18.380 -36.251 1.00 73.50 857 GLU A C 1
ATOM 6437 O O . GLU A 1 857 ? 15.929 17.670 -35.701 1.00 73.50 857 GLU A O 1
ATOM 6442 N N . ILE A 1 858 ? 13.790 18.343 -35.903 1.00 66.12 858 ILE A N 1
ATOM 6443 C CA . ILE A 1 858 ? 13.255 17.484 -34.837 1.00 66.12 858 ILE A CA 1
ATOM 6444 C C . ILE A 1 858 ? 13.480 16.005 -35.178 1.00 66.12 858 ILE A C 1
ATOM 6446 O O . ILE A 1 858 ? 13.944 15.237 -34.331 1.00 66.12 858 ILE A O 1
ATOM 6450 N N . GLY A 1 859 ? 13.236 15.602 -36.431 1.00 62.12 859 GLY A N 1
ATOM 6451 C CA . GLY A 1 859 ? 13.512 14.243 -36.903 1.00 62.12 859 GLY A CA 1
ATOM 6452 C C . GLY A 1 859 ? 14.996 13.863 -36.800 1.00 62.12 859 GLY A C 1
ATOM 6453 O O . GLY A 1 859 ? 15.334 12.771 -36.336 1.00 62.12 859 GLY A O 1
ATOM 6454 N N . SER A 1 860 ? 15.896 14.783 -37.162 1.00 62.72 860 SER A N 1
ATOM 6455 C CA . SER A 1 860 ? 17.350 14.608 -37.038 1.00 62.72 860 SER A CA 1
ATOM 6456 C C . SER A 1 860 ? 17.798 14.482 -35.577 1.00 62.72 860 SER A C 1
ATOM 6458 O O . SER A 1 860 ? 18.584 13.590 -35.246 1.00 62.72 860 SER A O 1
ATOM 6460 N N . HIS A 1 861 ? 17.268 15.311 -34.673 1.00 51.69 861 HIS A N 1
ATOM 6461 C CA . HIS A 1 861 ? 17.574 15.244 -33.242 1.00 51.69 861 HIS A CA 1
ATOM 6462 C C . HIS A 1 861 ? 17.039 13.972 -32.577 1.00 51.69 861 HIS A C 1
ATOM 6464 O O . HIS A 1 861 ? 17.776 13.324 -31.830 1.00 51.69 861 HIS A O 1
ATOM 6470 N N . ALA A 1 862 ? 15.812 13.555 -32.899 1.00 47.25 862 ALA A N 1
ATOM 6471 C CA . ALA A 1 862 ? 15.245 12.296 -32.422 1.00 47.25 862 ALA A CA 1
ATOM 6472 C C . ALA A 1 862 ? 16.090 11.092 -32.876 1.00 47.25 862 ALA A C 1
ATOM 6474 O O . ALA A 1 862 ? 16.379 10.194 -32.082 1.00 47.25 862 ALA A O 1
ATOM 6475 N N . GLN A 1 863 ? 16.567 11.101 -34.125 1.00 53.66 863 GLN A N 1
ATOM 6476 C CA . GLN A 1 863 ? 17.433 10.045 -34.650 1.00 53.66 863 GLN A CA 1
ATOM 6477 C C . GLN A 1 863 ? 18.832 10.057 -34.009 1.00 53.66 863 GLN A C 1
ATOM 6479 O O . GLN A 1 863 ? 19.368 8.994 -33.693 1.00 53.66 863 GLN A O 1
ATOM 6484 N N . LYS A 1 864 ? 19.419 11.236 -33.760 1.00 58.88 864 LYS A N 1
ATOM 6485 C CA . LYS A 1 864 ? 20.698 11.371 -33.038 1.00 58.88 864 LYS A CA 1
ATOM 6486 C C . LYS A 1 864 ? 20.591 10.882 -31.589 1.00 58.88 864 LYS A C 1
ATOM 6488 O O . LYS A 1 864 ? 21.466 10.145 -31.146 1.00 58.88 864 LYS A O 1
ATOM 6493 N N . SER A 1 865 ? 19.504 11.214 -30.890 1.00 43.81 865 SER A N 1
ATOM 6494 C CA . SER A 1 865 ? 19.215 10.726 -29.532 1.00 43.81 865 SER A CA 1
ATOM 6495 C C . SER A 1 865 ? 19.055 9.201 -29.496 1.00 43.81 865 SER A C 1
ATOM 6497 O O . SER A 1 865 ? 19.673 8.517 -28.680 1.00 43.81 865 SER A O 1
ATOM 6499 N N . LYS A 1 866 ? 18.328 8.637 -30.467 1.00 50.31 866 LYS A N 1
ATOM 6500 C CA . LYS A 1 866 ? 18.165 7.185 -30.620 1.00 50.31 866 LYS A CA 1
ATOM 6501 C C . LYS A 1 866 ? 19.494 6.467 -30.887 1.00 50.31 866 LYS A C 1
ATOM 6503 O O . LYS A 1 866 ? 19.729 5.389 -30.344 1.00 50.31 866 LYS A O 1
ATOM 6508 N N . ASN A 1 867 ? 20.376 7.067 -31.686 1.00 56.06 867 ASN A N 1
ATOM 6509 C CA . ASN A 1 867 ? 21.713 6.532 -31.944 1.00 56.06 867 ASN A CA 1
ATOM 6510 C C . ASN A 1 867 ? 22.627 6.628 -30.709 1.00 56.06 867 ASN A C 1
ATOM 6512 O O . ASN A 1 867 ? 23.391 5.700 -30.456 1.00 56.06 867 ASN A O 1
ATOM 6516 N N . ALA A 1 868 ? 22.528 7.703 -29.920 1.00 45.69 868 ALA A N 1
ATOM 6517 C CA . ALA A 1 868 ? 23.276 7.861 -28.671 1.00 45.69 868 ALA A CA 1
ATOM 6518 C C . ALA A 1 868 ? 22.841 6.842 -27.603 1.00 45.69 868 ALA A C 1
ATOM 6520 O O . ALA A 1 868 ? 23.692 6.218 -26.973 1.00 45.69 868 ALA A O 1
ATOM 6521 N N . ALA A 1 869 ? 21.532 6.601 -27.463 1.00 43.16 869 ALA A N 1
ATOM 6522 C CA . ALA A 1 869 ? 21.000 5.557 -26.585 1.00 43.16 869 ALA A CA 1
ATOM 6523 C C . ALA A 1 869 ? 21.505 4.161 -26.992 1.00 43.16 869 ALA A C 1
ATOM 6525 O O . ALA A 1 869 ? 21.981 3.401 -26.154 1.00 43.16 869 ALA A O 1
ATOM 6526 N N . LYS A 1 870 ? 21.511 3.859 -28.298 1.00 51.59 870 LYS A N 1
ATOM 6527 C CA . LYS A 1 870 ? 22.046 2.595 -28.822 1.00 51.59 870 LYS A CA 1
ATOM 6528 C C . LYS A 1 870 ? 23.548 2.427 -28.547 1.00 51.59 870 LYS A C 1
ATOM 6530 O O . LYS A 1 870 ? 23.985 1.338 -28.187 1.00 51.59 870 LYS A O 1
ATOM 6535 N N . ALA A 1 871 ? 24.338 3.492 -28.692 1.00 49.56 871 ALA A N 1
ATOM 6536 C CA . ALA A 1 871 ? 25.771 3.464 -28.395 1.00 49.56 871 ALA A CA 1
ATOM 6537 C C . ALA A 1 871 ? 26.053 3.241 -26.895 1.00 49.56 871 ALA A C 1
ATOM 6539 O O . ALA A 1 871 ? 27.015 2.555 -26.543 1.00 49.56 871 ALA A O 1
ATOM 6540 N N . LEU A 1 872 ? 25.202 3.776 -26.013 1.00 43.19 872 LEU A N 1
ATOM 6541 C CA . LEU A 1 872 ? 25.295 3.565 -24.568 1.00 43.19 872 LEU A CA 1
ATOM 6542 C C . LEU A 1 872 ? 24.987 2.107 -24.181 1.00 43.19 872 LEU A C 1
ATOM 6544 O O . LEU A 1 872 ? 25.727 1.518 -23.390 1.00 43.19 872 LEU A O 1
ATOM 6548 N N . ASP A 1 873 ? 23.971 1.501 -24.797 1.00 44.38 873 ASP A N 1
ATOM 6549 C CA . ASP A 1 873 ? 23.627 0.086 -24.598 1.00 44.38 873 ASP A CA 1
ATOM 6550 C C . ASP A 1 873 ? 24.752 -0.854 -25.082 1.00 44.38 873 ASP A C 1
ATOM 6552 O O . ASP A 1 873 ? 25.123 -1.811 -24.395 1.00 44.38 873 ASP A O 1
ATOM 6556 N N . GLU A 1 874 ? 25.364 -0.561 -26.237 1.00 54.72 874 GLU A N 1
ATOM 6557 C CA . GLU A 1 874 ? 26.501 -1.329 -26.773 1.00 54.72 874 GLU A CA 1
ATOM 6558 C C . GLU A 1 874 ? 27.754 -1.217 -25.876 1.00 54.72 874 GLU A C 1
ATOM 6560 O O . GLU A 1 874 ? 28.471 -2.204 -25.663 1.00 54.72 874 GLU A O 1
ATOM 6565 N N . MET A 1 875 ? 27.998 -0.041 -25.284 1.00 52.94 875 MET A N 1
ATOM 6566 C CA . MET A 1 875 ? 29.093 0.188 -24.333 1.00 52.94 875 MET A CA 1
ATOM 6567 C C . MET A 1 875 ? 28.895 -0.595 -23.024 1.00 52.94 875 MET A C 1
ATOM 6569 O O . MET A 1 875 ? 29.838 -1.211 -22.510 1.00 52.94 875 MET A O 1
ATOM 6573 N N . GLN A 1 876 ? 27.668 -0.625 -22.496 1.00 45.72 876 GLN A N 1
ATOM 6574 C CA . GLN A 1 876 ? 27.331 -1.414 -21.309 1.00 45.72 876 GLN A CA 1
ATOM 6575 C C . GLN A 1 876 ? 27.506 -2.916 -21.565 1.00 45.72 876 GLN A C 1
ATOM 6577 O O . GLN A 1 876 ? 28.120 -3.612 -20.750 1.00 45.72 876 GLN A O 1
ATOM 6582 N N . ALA A 1 877 ? 27.071 -3.411 -22.727 1.00 50.12 877 ALA A N 1
ATOM 6583 C CA . ALA A 1 877 ? 27.229 -4.815 -23.103 1.00 50.12 877 ALA A CA 1
ATOM 6584 C C . ALA A 1 877 ? 28.708 -5.252 -23.165 1.00 50.12 877 ALA A C 1
ATOM 6586 O O . ALA A 1 877 ? 29.074 -6.293 -22.606 1.00 50.12 877 ALA A O 1
ATOM 6587 N N . LYS A 1 878 ? 29.592 -4.439 -23.767 1.00 56.50 878 LYS A N 1
ATOM 6588 C CA . LYS A 1 878 ? 31.040 -4.728 -23.817 1.00 56.50 878 LYS A CA 1
ATOM 6589 C C . LYS A 1 878 ? 31.721 -4.624 -22.449 1.00 56.50 878 LYS A C 1
ATOM 6591 O O . LYS A 1 878 ? 32.617 -5.415 -22.151 1.00 56.50 878 LYS A O 1
ATOM 6596 N N . THR A 1 879 ? 31.266 -3.719 -21.584 1.00 46.97 879 THR A N 1
ATOM 6597 C CA . THR A 1 879 ? 31.771 -3.600 -20.204 1.00 46.97 879 THR A CA 1
ATOM 6598 C C . THR A 1 879 ? 31.463 -4.859 -19.388 1.00 46.97 879 THR A C 1
ATOM 6600 O O . THR A 1 879 ? 32.342 -5.392 -18.707 1.00 46.97 879 THR A O 1
ATOM 6603 N N . ILE A 1 880 ? 30.249 -5.401 -19.523 1.00 48.16 880 ILE A N 1
ATOM 6604 C CA . ILE A 1 880 ? 29.836 -6.661 -18.884 1.00 48.16 880 ILE A CA 1
ATOM 6605 C C . ILE A 1 880 ? 30.642 -7.846 -19.440 1.00 48.16 880 ILE A C 1
ATOM 6607 O O . ILE A 1 880 ? 31.086 -8.718 -18.688 1.00 48.16 880 ILE A O 1
ATOM 6611 N N . GLN A 1 881 ? 30.889 -7.878 -20.752 1.00 53.94 881 GLN A N 1
ATOM 6612 C CA . GLN A 1 881 ? 31.724 -8.908 -21.373 1.00 53.94 881 GLN A CA 1
ATOM 6613 C C . GLN A 1 881 ? 33.155 -8.894 -20.810 1.00 53.94 881 GLN A C 1
ATOM 6615 O O . GLN A 1 881 ? 33.688 -9.949 -20.460 1.00 53.94 881 GLN A O 1
ATOM 6620 N N . MET A 1 882 ? 33.750 -7.711 -20.644 1.00 50.72 882 MET A N 1
ATOM 6621 C CA . MET A 1 882 ? 35.101 -7.556 -20.102 1.00 50.72 882 MET A CA 1
ATOM 6622 C C . MET A 1 882 ? 35.187 -7.943 -18.614 1.00 50.72 882 MET A C 1
ATOM 6624 O O . MET A 1 882 ? 36.135 -8.614 -18.203 1.00 50.72 882 MET A O 1
ATOM 6628 N N . GLN A 1 883 ? 34.160 -7.633 -17.815 1.00 46.53 883 GLN A N 1
ATOM 6629 C CA . GLN A 1 883 ? 34.062 -8.079 -16.416 1.00 46.53 883 GLN A CA 1
ATOM 6630 C C . GLN A 1 883 ? 34.001 -9.609 -16.289 1.00 46.53 883 GLN A C 1
ATOM 6632 O O . GLN A 1 883 ? 34.634 -10.188 -15.404 1.00 46.53 883 GLN A O 1
ATOM 6637 N N . ASN A 1 884 ? 33.302 -10.282 -17.205 1.00 52.94 884 ASN A N 1
ATOM 6638 C CA . ASN A 1 884 ? 33.217 -11.741 -17.220 1.00 52.94 884 ASN A CA 1
ATOM 6639 C C . ASN A 1 884 ? 34.560 -12.408 -17.558 1.00 52.94 884 ASN A C 1
ATOM 6641 O O . ASN A 1 884 ? 34.905 -13.423 -16.949 1.00 52.94 884 ASN A O 1
ATOM 6645 N N . VAL A 1 885 ? 35.345 -11.834 -18.477 1.00 58.16 885 VAL A N 1
ATOM 6646 C CA . VAL A 1 885 ? 36.695 -12.328 -18.812 1.00 58.16 885 VAL A CA 1
ATOM 6647 C C . VAL A 1 885 ? 37.634 -12.210 -17.606 1.00 58.16 885 VAL A C 1
ATOM 6649 O O . VAL A 1 885 ? 38.328 -13.172 -17.264 1.00 58.16 885 VAL A O 1
ATOM 6652 N N . ILE A 1 886 ? 37.583 -11.080 -16.894 1.00 51.81 886 ILE A N 1
ATOM 6653 C CA . ILE A 1 886 ? 38.380 -10.846 -15.680 1.00 51.81 886 ILE A CA 1
ATOM 6654 C C . ILE A 1 886 ? 37.981 -11.828 -14.565 1.00 51.81 886 ILE A C 1
ATOM 6656 O O . ILE A 1 886 ? 38.850 -12.440 -13.941 1.00 51.81 886 ILE A O 1
ATOM 6660 N N . ALA A 1 887 ? 36.682 -12.056 -14.354 1.00 47.16 887 ALA A N 1
ATOM 6661 C CA . ALA A 1 887 ? 36.185 -12.978 -13.331 1.00 47.16 887 ALA A CA 1
ATOM 6662 C C . ALA A 1 887 ? 36.561 -14.449 -13.599 1.00 47.16 887 ALA A C 1
ATOM 6664 O O . ALA A 1 887 ? 36.759 -15.225 -12.659 1.00 47.16 887 ALA A O 1
ATOM 6665 N N . VAL A 1 888 ? 36.664 -14.855 -14.870 1.00 59.19 888 VAL A N 1
ATOM 6666 C CA . VAL A 1 888 ? 37.111 -16.204 -15.260 1.00 59.19 888 VAL A CA 1
ATOM 6667 C C . VAL A 1 888 ? 38.615 -16.368 -15.034 1.00 59.19 888 VAL A C 1
ATOM 6669 O O . VAL A 1 888 ? 39.035 -17.368 -14.451 1.00 59.19 888 VAL A O 1
ATOM 6672 N N . GLN A 1 889 ? 39.432 -15.380 -15.412 1.00 59.97 889 GLN A N 1
ATOM 6673 C CA . GLN A 1 889 ? 40.875 -15.421 -15.147 1.00 59.97 889 GLN A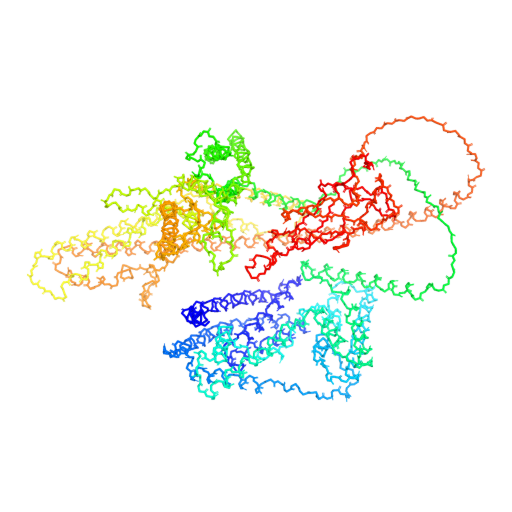 CA 1
ATOM 6674 C C . GLN A 1 889 ? 41.192 -15.407 -13.644 1.00 59.97 889 GLN A C 1
ATOM 6676 O O . GLN A 1 889 ? 42.045 -16.173 -13.195 1.00 59.97 889 GLN A O 1
ATOM 6681 N N . GLN A 1 890 ? 40.465 -14.619 -12.847 1.00 51.94 890 GLN A N 1
ATOM 6682 C CA . GLN A 1 890 ? 40.620 -14.596 -11.389 1.00 51.94 890 GLN A CA 1
ATOM 6683 C C . GLN A 1 890 ? 40.269 -15.940 -10.743 1.00 51.94 890 GLN A C 1
ATOM 6685 O O . GLN A 1 890 ? 41.010 -16.411 -9.882 1.00 51.94 890 GLN A O 1
ATOM 6690 N N . ARG A 1 891 ? 39.206 -16.613 -11.204 1.00 52.91 891 ARG A N 1
ATOM 6691 C CA . ARG A 1 891 ? 38.850 -17.963 -10.732 1.00 52.91 891 ARG A CA 1
ATOM 6692 C C . ARG A 1 891 ? 39.938 -18.992 -11.029 1.00 52.91 891 ARG A C 1
ATOM 6694 O O . ARG A 1 891 ? 40.250 -19.816 -10.170 1.00 52.91 891 ARG A O 1
ATOM 6701 N N . ASN A 1 892 ? 40.547 -18.922 -12.210 1.00 61.72 892 ASN A N 1
ATOM 6702 C CA . ASN A 1 892 ? 41.632 -19.827 -12.587 1.00 61.72 892 ASN A CA 1
ATOM 6703 C C . ASN A 1 892 ? 42.867 -19.617 -11.697 1.00 61.72 892 ASN A C 1
ATOM 6705 O O . ASN A 1 892 ? 43.432 -20.589 -11.196 1.00 61.72 892 ASN A O 1
ATOM 6709 N N . ILE A 1 893 ? 43.228 -18.362 -11.410 1.00 62.00 893 ILE A N 1
ATOM 6710 C CA . ILE A 1 893 ? 44.335 -18.027 -10.498 1.00 62.00 893 ILE A CA 1
ATOM 6711 C C . ILE A 1 893 ? 44.030 -18.498 -9.068 1.00 62.00 893 ILE A C 1
ATOM 6713 O O . ILE A 1 893 ? 44.887 -19.105 -8.425 1.00 62.00 893 ILE A O 1
ATOM 6717 N N . GLN A 1 894 ? 42.799 -18.297 -8.594 1.00 55.09 894 GLN A N 1
ATOM 6718 C CA . GLN A 1 894 ? 42.381 -18.690 -7.249 1.00 55.09 894 GLN A CA 1
ATOM 6719 C C . GLN A 1 894 ? 42.379 -20.217 -7.076 1.00 55.09 894 GLN A C 1
ATOM 6721 O O . GLN A 1 894 ? 42.915 -20.720 -6.093 1.00 55.09 894 GLN A O 1
ATOM 6726 N N . SER A 1 895 ? 41.894 -20.972 -8.069 1.00 55.81 895 SER A N 1
ATOM 6727 C CA . SER A 1 895 ? 41.906 -22.444 -8.038 1.00 55.81 895 SER A CA 1
ATOM 6728 C C . SER A 1 895 ? 43.324 -23.035 -7.991 1.00 55.81 895 SER A C 1
ATOM 6730 O O . SER A 1 895 ? 43.583 -23.977 -7.238 1.00 55.81 895 SER A O 1
ATOM 6732 N N . ALA A 1 896 ? 44.276 -22.430 -8.712 1.00 58.97 896 ALA A N 1
ATOM 6733 C CA . ALA A 1 896 ? 45.682 -22.829 -8.683 1.00 58.97 896 ALA A CA 1
ATOM 6734 C C . ALA A 1 896 ? 46.355 -22.527 -7.328 1.00 58.97 896 ALA A C 1
ATOM 6736 O O . ALA A 1 896 ? 47.275 -23.234 -6.912 1.00 58.97 896 ALA A O 1
ATOM 6737 N N . GLN A 1 897 ? 45.893 -21.494 -6.617 1.00 57.81 897 GLN A N 1
ATOM 6738 C CA . GLN A 1 897 ? 46.390 -21.127 -5.289 1.00 57.81 897 GLN A CA 1
ATOM 6739 C C . GLN A 1 897 ? 45.792 -22.001 -4.179 1.00 57.81 897 GLN A C 1
ATOM 6741 O O . GLN A 1 897 ? 46.530 -22.439 -3.296 1.00 57.81 897 GLN A O 1
ATOM 6746 N N . THR A 1 898 ? 44.500 -22.340 -4.255 1.00 58.44 898 THR A N 1
ATOM 6747 C CA . THR A 1 898 ? 43.850 -23.250 -3.298 1.00 58.44 898 THR A CA 1
ATOM 6748 C C . THR A 1 898 ? 44.475 -24.645 -3.344 1.00 58.44 898 THR A C 1
ATOM 6750 O O . THR A 1 898 ? 44.739 -25.231 -2.297 1.00 58.44 898 THR A O 1
ATOM 6753 N N . ALA A 1 899 ? 44.827 -25.144 -4.535 1.00 58.78 899 ALA A N 1
ATOM 6754 C CA . ALA A 1 899 ? 45.541 -26.415 -4.679 1.00 58.78 899 ALA A CA 1
ATOM 6755 C C . ALA A 1 899 ? 46.909 -26.418 -3.963 1.00 58.78 899 ALA A C 1
ATOM 6757 O O . ALA A 1 899 ? 47.281 -27.410 -3.337 1.00 58.78 899 ALA A O 1
ATOM 6758 N N . LYS A 1 900 ? 47.641 -25.292 -3.986 1.00 69.50 900 LYS A N 1
ATOM 6759 C CA . LYS A 1 900 ? 48.908 -25.140 -3.247 1.00 69.50 900 LYS A CA 1
ATOM 6760 C C . LYS A 1 900 ? 48.711 -25.033 -1.731 1.00 69.50 900 LYS A C 1
ATOM 6762 O O . LYS A 1 900 ? 49.554 -25.524 -0.985 1.00 69.50 900 LYS A O 1
ATOM 6767 N N . GLN A 1 901 ? 47.624 -24.418 -1.266 1.00 57.38 901 GLN A N 1
ATOM 6768 C CA . GLN A 1 901 ? 47.308 -24.324 0.166 1.00 57.38 901 GLN A CA 1
ATOM 6769 C C . GLN A 1 901 ? 46.911 -25.675 0.769 1.00 57.38 901 GLN A C 1
ATOM 6771 O O . GLN A 1 901 ? 47.395 -26.013 1.845 1.00 57.38 901 GLN A O 1
ATOM 6776 N N . VAL A 1 902 ? 46.108 -26.474 0.060 1.00 64.25 902 VAL A N 1
ATOM 6777 C CA . VAL A 1 902 ? 45.681 -27.805 0.531 1.00 64.25 902 VAL A CA 1
ATOM 6778 C C . VAL A 1 902 ? 46.876 -28.754 0.678 1.00 64.25 902 VAL A C 1
ATOM 6780 O O . VAL A 1 902 ? 46.967 -29.473 1.669 1.00 64.25 902 VAL A O 1
ATOM 6783 N N . ALA A 1 903 ? 47.845 -28.699 -0.243 1.00 65.38 903 ALA A N 1
ATOM 6784 C CA . ALA A 1 903 ? 49.081 -29.476 -0.129 1.00 65.38 903 ALA A CA 1
ATOM 6785 C C . ALA A 1 903 ? 49.902 -29.094 1.119 1.00 65.38 903 ALA A C 1
ATOM 6787 O O . ALA A 1 903 ? 50.396 -29.962 1.833 1.00 65.38 903 ALA A O 1
ATOM 6788 N N . LYS A 1 904 ? 49.988 -27.795 1.428 1.00 72.31 904 LYS A N 1
ATOM 6789 C CA . LYS A 1 904 ? 50.738 -27.286 2.586 1.00 72.31 904 LYS A CA 1
ATOM 6790 C C . LYS A 1 904 ? 50.029 -27.557 3.921 1.00 72.31 904 LYS A C 1
ATOM 6792 O O . LYS A 1 904 ? 50.677 -27.701 4.952 1.00 72.31 904 LYS A O 1
ATOM 6797 N N . GLN A 1 905 ? 48.700 -27.646 3.903 1.00 55.81 905 GLN A N 1
ATOM 6798 C CA . GLN A 1 905 ? 47.893 -27.980 5.075 1.00 55.81 905 GLN A CA 1
ATOM 6799 C C . GLN A 1 905 ? 48.020 -29.462 5.459 1.00 55.81 905 GLN A C 1
ATOM 6801 O O . GLN A 1 905 ? 48.118 -29.769 6.644 1.00 55.81 905 GLN A O 1
ATOM 6806 N N . ALA A 1 906 ? 48.135 -30.360 4.477 1.00 67.31 906 ALA A N 1
ATOM 6807 C CA . ALA A 1 906 ? 48.424 -31.772 4.730 1.00 67.31 906 ALA A CA 1
ATOM 6808 C C . ALA A 1 906 ? 49.808 -31.983 5.383 1.00 67.31 906 ALA A C 1
ATOM 6810 O O . ALA A 1 906 ? 49.955 -32.814 6.276 1.00 67.31 906 ALA A O 1
ATOM 6811 N N . GLU A 1 907 ? 50.820 -31.194 4.999 1.00 73.25 907 GLU A N 1
ATOM 6812 C CA . GLU A 1 907 ? 52.140 -31.220 5.654 1.00 73.25 907 GLU A CA 1
ATOM 6813 C C . GLU A 1 907 ? 52.082 -30.723 7.110 1.00 73.25 907 GLU A C 1
ATOM 6815 O O . GLU A 1 907 ? 52.758 -31.268 7.987 1.00 73.25 907 GLU A O 1
ATOM 6820 N N . LEU A 1 908 ? 51.241 -29.721 7.389 1.00 67.56 908 LEU A N 1
ATOM 6821 C CA . LEU A 1 908 ? 51.066 -29.160 8.730 1.00 67.56 908 LEU A CA 1
ATOM 6822 C C . LEU A 1 908 ? 50.365 -30.137 9.689 1.00 67.56 908 LEU A C 1
ATOM 6824 O O . LEU A 1 908 ? 50.736 -30.210 10.860 1.00 67.56 908 LEU A O 1
ATOM 6828 N N . GLU A 1 909 ? 49.400 -30.921 9.205 1.00 69.31 909 GLU A N 1
ATOM 6829 C CA . GLU A 1 909 ? 48.712 -31.941 10.011 1.00 69.31 909 GLU A CA 1
ATOM 6830 C C . GLU A 1 909 ? 49.656 -33.072 10.446 1.00 69.31 909 GLU A C 1
ATOM 6832 O O . GLU A 1 909 ? 49.617 -33.509 11.600 1.00 69.31 909 GLU A O 1
ATOM 6837 N N . VAL A 1 910 ? 50.575 -33.487 9.568 1.00 78.19 910 VAL A N 1
ATOM 6838 C CA . VAL A 1 910 ? 51.611 -34.479 9.904 1.00 78.19 910 VAL A CA 1
ATOM 6839 C C . VAL A 1 910 ? 52.593 -33.923 10.944 1.00 78.19 910 VAL A C 1
ATOM 6841 O O . VAL A 1 910 ? 52.995 -34.636 11.867 1.00 78.19 910 VAL A O 1
ATOM 6844 N N . ALA A 1 911 ? 52.952 -32.640 10.852 1.00 69.31 911 ALA A N 1
ATOM 6845 C CA . ALA A 1 911 ? 53.820 -31.987 11.832 1.00 69.31 911 ALA A CA 1
ATOM 6846 C C . ALA A 1 911 ? 53.150 -31.841 13.214 1.00 69.31 911 ALA A C 1
ATOM 6848 O O . ALA A 1 911 ? 53.799 -32.079 14.237 1.00 69.31 911 ALA A O 1
ATOM 6849 N N . LEU A 1 912 ? 51.850 -31.520 13.257 1.00 66.88 912 LEU A N 1
ATOM 6850 C CA . LEU A 1 912 ? 51.088 -31.402 14.507 1.00 66.88 912 LEU A CA 1
ATOM 6851 C C . LEU A 1 912 ? 50.975 -32.743 15.246 1.00 66.88 912 LEU A C 1
ATOM 6853 O O . LEU A 1 912 ? 51.117 -32.786 16.469 1.00 66.88 912 LEU A O 1
ATOM 6857 N N . ALA A 1 913 ? 50.775 -33.842 14.513 1.00 70.25 913 ALA A N 1
ATOM 6858 C CA . ALA A 1 913 ? 50.719 -35.183 15.093 1.00 70.25 913 ALA A CA 1
ATOM 6859 C C . ALA A 1 913 ? 52.044 -35.574 15.776 1.00 70.25 913 ALA A C 1
ATOM 6861 O O . ALA A 1 913 ? 52.046 -36.158 16.862 1.00 70.25 913 ALA A O 1
ATOM 6862 N N . ASN A 1 914 ? 53.179 -35.190 15.185 1.00 70.44 914 ASN A N 1
ATOM 6863 C CA . ASN A 1 914 ? 54.502 -35.452 15.752 1.00 70.44 914 ASN A CA 1
ATOM 6864 C C . ASN A 1 914 ? 54.797 -34.592 16.992 1.00 70.44 914 ASN A C 1
ATOM 6866 O O . ASN A 1 914 ? 55.389 -35.082 17.955 1.00 70.44 914 ASN A O 1
ATOM 6870 N N . LEU A 1 915 ? 54.342 -33.335 17.009 1.00 67.12 915 LEU A N 1
ATOM 6871 C CA . LEU A 1 915 ? 54.513 -32.438 18.154 1.00 67.12 915 LEU A CA 1
ATOM 6872 C C . LEU A 1 915 ? 53.719 -32.916 19.379 1.00 67.12 915 LEU A C 1
ATOM 6874 O O . LEU A 1 915 ? 54.223 -32.878 20.503 1.00 67.12 915 LEU A O 1
ATOM 6878 N N . ASN A 1 916 ? 52.504 -33.423 19.159 1.00 62.09 916 ASN A N 1
ATOM 6879 C CA . ASN A 1 916 ? 51.636 -33.902 20.234 1.00 62.09 916 ASN A CA 1
ATOM 6880 C C . ASN A 1 916 ? 52.241 -35.119 20.959 1.00 62.09 916 ASN A C 1
ATOM 6882 O O . ASN A 1 916 ? 52.207 -35.207 22.186 1.00 62.09 916 ASN A O 1
ATOM 6886 N N . ASN A 1 917 ? 52.908 -36.002 20.211 1.00 63.41 917 ASN A N 1
ATOM 6887 C CA . ASN A 1 917 ? 53.652 -37.128 20.779 1.00 63.41 917 ASN A CA 1
ATOM 6888 C C . ASN A 1 917 ? 54.892 -36.685 21.576 1.00 63.41 917 ASN A C 1
ATOM 6890 O O . ASN A 1 917 ? 55.286 -37.359 22.527 1.00 63.41 917 ASN A O 1
ATOM 6894 N N . SER A 1 918 ? 55.495 -35.543 21.231 1.00 52.66 918 SER A N 1
ATOM 6895 C CA . SER A 1 918 ? 56.663 -35.015 21.942 1.00 52.66 918 SER A CA 1
ATOM 6896 C C . SER A 1 918 ? 56.295 -34.254 23.220 1.00 52.66 918 SER A C 1
ATOM 6898 O O . SER A 1 918 ? 57.053 -34.302 24.187 1.00 52.66 918 SER A O 1
ATOM 6900 N N . MET A 1 919 ? 55.139 -33.579 23.263 1.00 51.19 919 MET A N 1
ATOM 6901 C CA . MET A 1 919 ? 54.674 -32.866 24.464 1.00 51.19 919 MET A CA 1
ATOM 6902 C C . MET A 1 919 ? 54.232 -33.810 25.586 1.00 51.19 919 MET A C 1
ATOM 6904 O O . MET A 1 919 ? 54.402 -33.480 26.759 1.00 51.19 919 MET A O 1
ATOM 6908 N N . SER A 1 920 ? 53.756 -35.013 25.251 1.00 52.47 920 SER A N 1
ATOM 6909 C CA . SER A 1 920 ? 53.343 -36.004 26.252 1.00 52.47 920 SER A CA 1
ATOM 6910 C C . SER A 1 920 ? 54.495 -36.517 27.134 1.00 52.47 920 SER A C 1
ATOM 6912 O O . SER A 1 920 ? 54.239 -37.071 28.199 1.00 52.47 920 SER A O 1
ATOM 6914 N N . ASN A 1 921 ? 55.754 -36.305 26.731 1.00 43.34 921 ASN A N 1
ATOM 6915 C CA . ASN A 1 921 ? 56.933 -36.822 27.432 1.00 43.34 921 ASN A CA 1
ATOM 6916 C C . ASN A 1 921 ? 57.626 -35.808 28.362 1.00 43.34 921 ASN A C 1
ATOM 6918 O O . ASN A 1 921 ? 58.516 -36.199 29.114 1.00 43.34 921 ASN A O 1
ATOM 6922 N N . THR A 1 922 ? 57.230 -34.529 28.359 1.00 45.19 922 THR A N 1
ATOM 6923 C CA . THR A 1 922 ? 58.039 -33.460 28.991 1.00 45.19 922 THR A CA 1
ATOM 6924 C C . THR A 1 922 ? 57.339 -32.740 30.156 1.00 45.19 922 THR A C 1
ATOM 6926 O O . THR A 1 922 ? 57.895 -31.812 30.733 1.00 45.19 922 THR A O 1
ATOM 6929 N N . ALA A 1 923 ? 56.151 -33.181 30.582 1.00 38.53 923 ALA A N 1
ATOM 6930 C CA . ALA A 1 923 ? 55.375 -32.548 31.660 1.00 38.53 923 ALA A CA 1
ATOM 6931 C C . ALA A 1 923 ? 55.598 -33.169 33.063 1.00 38.53 923 ALA A C 1
ATOM 6933 O O . ALA A 1 923 ? 54.642 -33.401 33.799 1.00 38.53 923 ALA A O 1
ATOM 6934 N N . VAL A 1 924 ? 56.854 -33.448 33.448 1.00 43.50 924 VAL A N 1
ATOM 6935 C CA . VAL A 1 924 ? 57.218 -33.945 34.802 1.00 43.50 924 VAL A CA 1
ATOM 6936 C C . VAL A 1 924 ? 58.111 -32.981 35.599 1.00 43.50 924 VAL A C 1
ATOM 6938 O O . VAL A 1 924 ? 58.361 -33.221 36.776 1.00 43.50 924 VAL A O 1
ATOM 6941 N N . LEU A 1 925 ? 58.563 -31.846 35.055 1.00 36.16 925 LEU A N 1
ATOM 6942 C CA . LEU A 1 925 ? 59.523 -31.002 35.778 1.00 36.16 925 LEU A CA 1
ATOM 6943 C C . LEU A 1 925 ? 59.096 -29.537 35.917 1.00 36.16 925 LEU A C 1
ATOM 6945 O O . LEU A 1 925 ? 59.051 -28.776 34.959 1.00 36.16 925 LEU A O 1
ATOM 6949 N N . SER A 1 926 ? 58.924 -29.175 37.192 1.00 36.97 926 SER A N 1
ATOM 6950 C CA . SER A 1 926 ? 59.121 -27.862 37.819 1.00 36.97 926 SER A CA 1
ATOM 6951 C C . SER A 1 926 ? 58.113 -26.745 37.540 1.00 36.97 926 SER A C 1
ATOM 6953 O O . SER A 1 926 ? 58.044 -26.178 36.456 1.00 36.97 926 SER A O 1
ATOM 6955 N N . GLY A 1 927 ? 57.420 -26.348 38.610 1.00 36.50 927 GLY A N 1
ATOM 6956 C CA . GLY A 1 927 ? 56.921 -24.988 38.782 1.00 36.50 927 GLY A CA 1
ATOM 6957 C C . GLY A 1 927 ? 57.937 -24.111 39.516 1.00 36.50 927 GLY A C 1
ATOM 6958 O O . GLY A 1 927 ? 58.780 -24.638 40.238 1.00 36.50 927 GLY A O 1
ATOM 6959 N N . GLN A 1 928 ? 57.822 -22.790 39.346 1.00 33.62 928 GLN A N 1
ATOM 6960 C CA . GLN A 1 928 ? 57.916 -21.748 40.383 1.00 33.62 928 GLN A CA 1
ATOM 6961 C C . GLN A 1 928 ? 58.004 -20.342 39.755 1.00 33.62 928 GLN A C 1
ATOM 6963 O O . GLN A 1 928 ? 58.619 -20.154 38.712 1.00 33.62 928 GLN A O 1
ATOM 6968 N N . ALA A 1 929 ? 57.452 -19.376 40.501 1.00 30.67 929 ALA A N 1
ATOM 6969 C CA . ALA A 1 929 ? 57.685 -17.925 40.475 1.00 30.67 929 ALA A CA 1
ATOM 6970 C C . ALA A 1 929 ? 56.894 -17.043 39.478 1.00 30.67 929 ALA A C 1
ATOM 6972 O O . ALA A 1 929 ? 57.232 -16.886 38.311 1.00 30.67 929 ALA A O 1
ATOM 6973 N N . ALA A 1 930 ? 55.894 -16.349 40.038 1.00 30.23 930 ALA A N 1
ATOM 6974 C CA . ALA A 1 930 ? 55.428 -15.028 39.607 1.00 30.23 930 ALA A CA 1
ATOM 6975 C C . ALA A 1 930 ? 56.567 -13.993 39.776 1.00 30.23 930 ALA A C 1
ATOM 6977 O O . ALA A 1 930 ? 57.360 -14.110 40.709 1.00 30.23 930 ALA A O 1
ATOM 6978 N N . SER A 1 931 ? 56.689 -12.923 38.986 1.00 33.91 931 SER A N 1
ATOM 6979 C CA . SER A 1 931 ? 55.922 -11.670 39.130 1.00 33.91 931 SER A CA 1
ATOM 6980 C C . SER A 1 931 ? 56.467 -10.613 38.145 1.00 33.91 931 SER A C 1
ATOM 6982 O O . SER A 1 931 ? 57.678 -10.597 37.941 1.00 33.91 931 SER A O 1
ATOM 6984 N N . ALA A 1 932 ? 55.606 -9.696 37.662 1.00 29.30 932 ALA A N 1
ATOM 6985 C CA . ALA A 1 932 ? 55.831 -8.237 37.489 1.00 29.30 932 ALA A CA 1
ATOM 6986 C C . ALA A 1 932 ? 55.390 -7.599 36.138 1.00 29.30 932 ALA A C 1
ATOM 6988 O O . ALA A 1 932 ? 56.028 -7.775 35.109 1.00 29.30 932 ALA A O 1
ATOM 6989 N N . LEU A 1 933 ? 54.365 -6.733 36.248 1.00 32.06 933 LEU A N 1
ATOM 6990 C CA . LEU A 1 933 ? 54.242 -5.365 35.689 1.00 32.06 933 LEU A CA 1
ATOM 6991 C C . LEU A 1 933 ? 53.992 -5.096 34.171 1.00 32.06 933 LEU A C 1
ATOM 6993 O O . LEU A 1 933 ? 54.907 -4.954 33.375 1.00 32.06 933 LEU A O 1
ATOM 6997 N N . SER A 1 934 ? 52.710 -4.797 33.883 1.00 34.91 934 SER A N 1
ATOM 6998 C CA . SER A 1 934 ? 52.141 -3.543 33.304 1.00 34.91 934 SER A CA 1
ATOM 6999 C C . SER A 1 934 ? 52.285 -3.104 31.820 1.00 34.91 934 SER A C 1
ATOM 7001 O O . SER A 1 934 ? 53.365 -2.774 31.353 1.00 34.91 934 SER A O 1
ATOM 7003 N N . ALA A 1 935 ? 51.092 -2.852 31.235 1.00 32.84 935 ALA A N 1
ATOM 7004 C CA . ALA A 1 935 ? 50.644 -1.713 30.395 1.00 32.84 935 ALA A CA 1
ATOM 7005 C C . ALA A 1 935 ? 50.959 -1.639 28.874 1.00 32.84 935 ALA A C 1
ATOM 7007 O O . ALA A 1 935 ? 52.057 -1.285 28.468 1.00 32.84 935 ALA A O 1
ATOM 7008 N N . SER A 1 936 ? 49.928 -1.737 28.013 1.00 33.94 936 SER A N 1
ATOM 7009 C CA . SER A 1 936 ? 49.171 -0.582 27.458 1.00 33.94 936 SER A CA 1
ATOM 7010 C C . SER A 1 936 ? 48.462 -0.887 26.113 1.00 33.94 936 SER A C 1
ATOM 7012 O O . SER A 1 936 ? 48.960 -1.648 25.291 1.00 33.94 936 SER A O 1
ATOM 7014 N N . SER A 1 937 ? 47.337 -0.188 25.889 1.00 34.66 937 SER A N 1
ATOM 7015 C CA . SER A 1 937 ? 46.576 0.028 24.635 1.00 34.66 937 SER A CA 1
ATOM 7016 C C . SER A 1 937 ? 45.522 -1.013 24.206 1.00 34.66 937 SER A C 1
ATOM 7018 O O . SER A 1 937 ? 45.817 -2.059 23.643 1.00 34.66 937 SER A O 1
ATOM 7020 N N . GLY A 1 938 ? 44.252 -0.653 24.439 1.00 38.03 938 GLY A N 1
ATOM 7021 C CA . GLY A 1 938 ? 43.065 -1.345 23.927 1.00 38.03 938 GLY A CA 1
ATOM 7022 C C . GLY A 1 938 ? 41.928 -1.434 24.944 1.00 38.03 938 GLY A C 1
ATOM 7023 O O . GLY A 1 938 ? 41.406 -2.520 25.151 1.00 38.03 938 GLY A O 1
ATOM 7024 N N . SER A 1 939 ? 41.588 -0.343 25.643 1.00 39.03 939 SER A N 1
ATOM 7025 C CA . SER A 1 939 ? 40.545 -0.377 26.674 1.00 39.03 939 SER A CA 1
ATOM 7026 C C . SER A 1 939 ? 39.186 -0.743 26.058 1.00 39.03 939 SER A C 1
ATOM 7028 O O . SER A 1 939 ? 38.676 0.034 25.244 1.00 39.03 939 SER A O 1
ATOM 7030 N N . PRO A 1 940 ? 38.574 -1.875 26.434 1.00 50.16 940 PRO A N 1
ATOM 7031 C CA . PRO A 1 940 ? 37.186 -2.145 26.101 1.00 50.16 940 PRO A CA 1
ATOM 7032 C C . PRO A 1 940 ? 36.319 -1.073 26.765 1.00 50.16 940 PRO A C 1
ATOM 7034 O O . PRO A 1 940 ? 36.455 -0.780 27.955 1.00 50.16 940 PRO A O 1
ATOM 7037 N N . GLN A 1 941 ? 35.486 -0.402 25.970 1.00 57.69 941 GLN A N 1
ATOM 7038 C CA . GLN A 1 941 ? 34.594 0.625 26.491 1.00 57.69 941 GLN A CA 1
ATOM 7039 C C . GLN A 1 941 ? 33.642 -0.029 27.491 1.00 57.69 941 GLN A C 1
ATOM 7041 O O . GLN A 1 941 ? 32.824 -0.871 27.120 1.00 57.69 941 GLN A O 1
ATOM 7046 N N . ALA A 1 942 ? 33.764 0.365 28.759 1.00 68.06 942 ALA A N 1
ATOM 7047 C CA . ALA A 1 942 ? 32.838 -0.035 29.800 1.00 68.06 942 ALA A CA 1
ATOM 7048 C C . ALA A 1 942 ? 31.415 0.319 29.341 1.00 68.06 942 ALA A C 1
ATOM 7050 O O . ALA A 1 942 ? 31.110 1.478 29.060 1.00 68.06 942 ALA A O 1
ATOM 7051 N N . THR A 1 943 ? 30.553 -0.684 29.216 1.00 82.12 943 THR A N 1
ATOM 7052 C CA . THR A 1 943 ? 29.176 -0.531 28.732 1.00 82.12 943 THR A CA 1
ATOM 7053 C C . THR A 1 943 ? 28.197 -0.920 29.824 1.00 82.12 943 THR A C 1
ATOM 7055 O O . THR A 1 943 ? 28.386 -1.915 30.517 1.00 82.12 943 THR A O 1
ATOM 7058 N N . MET A 1 944 ? 27.158 -0.109 30.026 1.00 91.56 944 MET A N 1
ATOM 7059 C CA . MET A 1 944 ? 26.142 -0.376 31.048 1.00 91.56 944 MET A CA 1
ATOM 7060 C C . MET A 1 944 ? 25.360 -1.649 30.717 1.00 91.56 944 MET A C 1
ATOM 7062 O O . MET A 1 944 ? 24.964 -1.868 29.567 1.00 91.56 944 MET A O 1
ATOM 7066 N N . VAL A 1 945 ? 25.124 -2.469 31.738 1.00 91.50 945 VAL A N 1
ATOM 7067 C CA . VAL A 1 945 ? 24.448 -3.762 31.599 1.00 91.50 945 VAL A CA 1
ATOM 7068 C C . VAL A 1 945 ? 22.938 -3.589 31.561 1.00 91.50 945 VAL A C 1
ATOM 7070 O O . VAL A 1 945 ? 22.373 -2.870 32.375 1.00 91.50 945 VAL A O 1
ATOM 7073 N N . THR A 1 946 ? 22.257 -4.292 30.664 1.00 93.00 946 THR A N 1
ATOM 7074 C CA . THR A 1 946 ? 20.789 -4.302 30.635 1.00 93.00 946 THR A CA 1
ATOM 7075 C C . THR A 1 946 ? 20.232 -5.322 31.629 1.00 93.00 946 THR A C 1
ATOM 7077 O O . THR A 1 946 ? 20.754 -6.428 31.789 1.00 93.00 946 THR A O 1
ATOM 7080 N N . CYS A 1 947 ? 19.177 -4.938 32.339 1.00 93.38 947 CYS A N 1
ATOM 7081 C CA . CYS A 1 947 ? 18.523 -5.749 33.362 1.00 93.38 947 CYS A CA 1
ATOM 7082 C C . CYS A 1 947 ? 17.006 -5.780 33.129 1.00 93.38 947 CYS A C 1
ATOM 7084 O O . CYS A 1 947 ? 16.469 -5.099 32.257 1.00 93.38 947 CYS A O 1
ATOM 7086 N N . THR A 1 948 ? 16.272 -6.537 33.943 1.00 92.38 948 THR A N 1
ATOM 7087 C CA . THR A 1 948 ? 14.802 -6.415 33.974 1.00 92.38 948 THR A CA 1
ATOM 7088 C C . THR A 1 948 ? 14.407 -4.949 34.165 1.00 92.38 948 THR A C 1
ATOM 7090 O O . THR A 1 948 ? 14.984 -4.280 35.024 1.00 92.38 948 THR A O 1
ATOM 7093 N N . SER A 1 949 ? 13.423 -4.467 33.398 1.00 91.62 949 SER A N 1
ATOM 7094 C CA . SER A 1 949 ? 12.955 -3.073 33.289 1.00 91.62 949 SER A CA 1
ATOM 7095 C C . SER A 1 949 ? 13.829 -2.117 32.467 1.00 91.62 949 SER A C 1
ATOM 7097 O O . SER A 1 949 ? 13.639 -0.904 32.552 1.00 91.62 949 SER A O 1
ATOM 7099 N N . SER A 1 950 ? 14.771 -2.618 31.659 1.00 94.31 950 SER A N 1
ATOM 7100 C CA . SER A 1 950 ? 15.416 -1.777 30.642 1.00 94.31 950 SER A CA 1
ATOM 7101 C C . SER A 1 950 ? 14.381 -1.227 29.651 1.00 94.31 950 SER A C 1
ATOM 7103 O O . SER A 1 950 ? 13.378 -1.876 29.362 1.00 94.31 950 SER A O 1
ATOM 7105 N N . GLN A 1 951 ? 14.619 -0.030 29.123 1.00 95.12 951 GLN A N 1
ATOM 7106 C CA . GLN A 1 951 ? 13.793 0.571 28.077 1.00 95.12 951 GLN A CA 1
ATOM 7107 C C . GLN A 1 951 ? 14.531 0.537 26.747 1.00 95.12 951 GLN A C 1
ATOM 7109 O O . GLN A 1 951 ? 15.747 0.739 26.681 1.00 95.12 951 GLN A O 1
ATOM 7114 N N . MET A 1 952 ? 13.777 0.325 25.679 1.00 94.62 952 MET A N 1
ATOM 7115 C CA . MET A 1 952 ? 14.281 0.211 24.314 1.00 94.62 952 MET A CA 1
ATOM 7116 C C . MET A 1 952 ? 13.395 0.988 23.354 1.00 94.62 952 MET A C 1
ATOM 7118 O O . MET A 1 952 ? 12.198 1.133 23.587 1.00 94.62 952 MET A O 1
ATOM 7122 N N . LEU A 1 953 ? 13.974 1.458 22.257 1.00 93.81 953 LEU A N 1
ATOM 7123 C CA . LEU A 1 953 ? 13.275 2.231 21.239 1.00 93.81 953 LEU A CA 1
ATOM 7124 C C . LEU A 1 953 ? 13.638 1.694 19.853 1.00 93.81 953 LEU A C 1
ATOM 7126 O O . LEU A 1 953 ? 14.811 1.460 19.558 1.00 93.81 953 LEU A O 1
ATOM 7130 N N . CYS A 1 954 ? 12.625 1.473 19.017 1.00 93.19 954 CYS A N 1
ATOM 7131 C CA . CYS A 1 954 ? 12.793 1.212 17.591 1.00 93.19 954 CYS A CA 1
ATOM 7132 C C . CYS A 1 954 ? 12.978 2.550 16.875 1.00 93.19 954 CYS A C 1
ATOM 7134 O O . CYS A 1 954 ? 12.310 3.518 17.226 1.00 93.19 954 CYS A O 1
ATOM 7136 N N . THR A 1 955 ? 13.799 2.603 15.827 1.00 93.31 955 THR A N 1
ATOM 7137 C CA . THR A 1 955 ? 13.938 3.798 14.974 1.00 93.31 955 THR A CA 1
ATOM 7138 C C . THR A 1 955 ? 12.607 4.291 14.391 1.00 93.31 955 THR A C 1
ATOM 7140 O O . THR A 1 955 ? 12.490 5.464 14.056 1.00 93.31 955 THR A O 1
ATOM 7143 N N . PHE A 1 956 ? 11.603 3.414 14.295 1.00 92.06 956 PHE A N 1
ATOM 7144 C CA . PHE A 1 956 ? 10.241 3.731 13.853 1.00 92.06 956 PHE A CA 1
ATOM 7145 C C . PHE A 1 956 ? 9.204 3.713 14.989 1.00 92.06 956 PHE A C 1
ATOM 7147 O O . PHE A 1 956 ? 8.009 3.809 14.729 1.00 92.06 956 PHE A O 1
ATOM 7154 N N . GLY A 1 957 ? 9.619 3.537 16.245 1.00 90.25 957 GLY A N 1
ATOM 7155 C CA . GLY A 1 957 ? 8.712 3.543 17.392 1.00 90.25 957 GLY A CA 1
ATOM 7156 C C . GLY A 1 957 ? 8.416 4.966 17.866 1.00 90.25 957 GLY A C 1
ATOM 7157 O O . GLY A 1 957 ? 9.341 5.758 18.012 1.00 90.25 957 GLY A O 1
ATOM 7158 N N . LEU A 1 958 ? 7.150 5.289 18.156 1.00 89.62 958 LEU A N 1
ATOM 7159 C CA . LEU A 1 958 ? 6.784 6.591 18.753 1.00 89.62 958 LEU A CA 1
ATOM 7160 C C . LEU A 1 958 ? 7.032 6.659 20.266 1.00 89.62 958 LEU A C 1
ATOM 7162 O O . LEU A 1 958 ? 7.004 7.738 20.849 1.00 89.62 958 LEU A O 1
ATOM 7166 N N . GLY A 1 959 ? 7.262 5.518 20.914 1.00 92.19 959 GLY A N 1
ATOM 7167 C CA . GLY A 1 959 ? 7.502 5.454 22.349 1.00 92.19 959 GLY A CA 1
ATOM 7168 C C . GLY A 1 959 ? 8.358 4.253 22.738 1.00 92.19 959 GLY A C 1
ATOM 7169 O O . GLY A 1 959 ? 8.453 3.286 21.973 1.00 92.19 959 GLY A O 1
ATOM 7170 N N . PRO A 1 960 ? 8.997 4.301 23.916 1.00 93.81 960 PRO A N 1
ATOM 7171 C CA . PRO A 1 960 ? 9.838 3.215 24.384 1.00 93.81 960 PRO A CA 1
ATOM 7172 C C . PRO A 1 960 ? 9.018 1.982 24.775 1.00 93.81 960 PRO A C 1
ATOM 7174 O O . PRO A 1 960 ? 7.937 2.081 25.351 1.00 93.81 960 PRO A O 1
ATOM 7177 N N . GLY A 1 961 ? 9.567 0.808 24.477 1.00 92.56 961 GLY A N 1
ATOM 7178 C CA . GLY A 1 961 ? 9.097 -0.485 24.962 1.00 92.56 961 GLY A CA 1
ATOM 7179 C C . GLY A 1 961 ? 9.863 -0.909 26.214 1.00 92.56 961 GLY A C 1
ATOM 7180 O O . GLY A 1 961 ? 10.990 -0.465 26.453 1.00 92.56 961 GLY A O 1
ATOM 7181 N N . MET A 1 962 ? 9.259 -1.794 27.003 1.00 93.56 962 MET A N 1
ATOM 7182 C CA . MET A 1 962 ? 9.852 -2.335 28.228 1.00 93.56 962 MET A CA 1
ATOM 7183 C C . MET A 1 962 ? 10.486 -3.704 27.973 1.00 93.56 962 MET A C 1
ATOM 7185 O O . MET A 1 962 ? 9.900 -4.573 27.329 1.00 93.56 962 MET A O 1
ATOM 7189 N N . TYR A 1 963 ? 11.692 -3.895 28.486 1.00 93.44 963 TYR A N 1
ATOM 7190 C CA . TYR A 1 963 ? 12.460 -5.122 28.362 1.00 93.44 963 TYR A CA 1
ATOM 7191 C C . TYR A 1 963 ? 12.479 -5.870 29.698 1.00 93.44 963 TYR A C 1
ATOM 7193 O O . TYR A 1 963 ? 12.785 -5.302 30.751 1.00 93.44 963 TYR A O 1
ATOM 7201 N N . SER A 1 964 ? 12.147 -7.155 29.663 1.00 92.44 964 SER A N 1
ATOM 7202 C CA . SER A 1 964 ? 12.043 -8.027 30.828 1.00 92.44 964 SER A CA 1
ATOM 7203 C C . SER A 1 964 ? 12.858 -9.293 30.592 1.00 92.44 964 SER A C 1
ATOM 7205 O O . SER A 1 964 ? 12.633 -10.018 29.631 1.00 92.44 964 SER A O 1
ATOM 7207 N N . THR A 1 965 ? 13.820 -9.603 31.454 1.00 90.06 965 THR A N 1
ATOM 7208 C CA . THR A 1 965 ? 14.499 -10.904 31.373 1.00 90.06 965 THR A CA 1
ATOM 7209 C C . THR A 1 965 ? 13.797 -11.890 32.302 1.00 90.06 965 THR A C 1
ATOM 7211 O O . THR A 1 965 ? 13.431 -11.556 33.426 1.00 90.06 965 THR A O 1
ATOM 7214 N N . LEU A 1 966 ? 13.590 -13.120 31.828 1.00 80.81 966 LEU A N 1
ATOM 7215 C CA . LEU A 1 966 ? 12.990 -14.190 32.632 1.00 80.81 966 LEU A CA 1
ATOM 7216 C C . LEU A 1 966 ? 14.023 -14.907 33.519 1.00 80.81 966 LEU A C 1
ATOM 7218 O O . LEU A 1 966 ? 13.671 -15.777 34.315 1.00 80.81 966 LEU A O 1
ATOM 7222 N N . ARG A 1 967 ? 15.314 -14.575 33.389 1.00 73.12 967 ARG A N 1
ATOM 7223 C CA . ARG A 1 967 ? 16.412 -15.313 34.026 1.00 73.12 967 ARG A CA 1
ATOM 7224 C C . ARG A 1 967 ? 16.743 -14.744 35.397 1.00 73.12 967 ARG A C 1
ATOM 7226 O O . ARG A 1 967 ? 17.665 -13.953 35.543 1.00 73.12 967 ARG A O 1
ATOM 7233 N N . ALA A 1 968 ? 16.056 -15.212 36.435 1.00 71.69 968 ALA A N 1
ATOM 7234 C CA . ALA A 1 968 ? 16.282 -14.748 37.809 1.00 71.69 968 ALA A CA 1
ATOM 7235 C C . ALA A 1 968 ? 17.637 -15.159 38.437 1.00 71.69 968 ALA A C 1
ATOM 7237 O O . ALA A 1 968 ? 17.939 -14.734 39.549 1.00 71.69 968 ALA A O 1
ATOM 7238 N N . THR A 1 969 ? 18.454 -15.999 37.789 1.00 76.94 969 THR A N 1
ATOM 7239 C CA . THR A 1 969 ? 19.597 -16.639 38.471 1.00 76.94 969 THR A CA 1
ATOM 7240 C C . THR A 1 969 ? 20.847 -15.767 38.582 1.00 76.94 969 THR A C 1
ATOM 7242 O O . THR A 1 969 ? 21.705 -16.068 39.402 1.00 76.94 969 THR A O 1
ATOM 7245 N N . VAL A 1 970 ? 21.001 -14.736 37.745 1.00 85.69 970 VAL A N 1
ATOM 7246 C CA . VAL A 1 970 ? 22.152 -13.819 37.801 1.00 85.69 970 VAL A CA 1
ATOM 7247 C C . VAL A 1 970 ? 21.621 -12.423 38.064 1.00 85.69 970 VAL A C 1
ATOM 7249 O O . VAL A 1 970 ? 20.963 -11.837 37.210 1.00 85.69 970 VAL A O 1
ATOM 7252 N N . LEU A 1 971 ? 21.876 -11.909 39.266 1.00 91.75 971 LEU A N 1
ATOM 7253 C CA . LEU A 1 971 ? 21.408 -10.598 39.697 1.00 91.75 971 LEU A CA 1
ATOM 7254 C C . LEU A 1 971 ? 22.560 -9.590 39.668 1.00 91.75 971 LEU A C 1
ATOM 7256 O O . LEU A 1 971 ? 23.627 -9.846 40.220 1.00 91.75 971 LEU A O 1
ATOM 7260 N N . ILE A 1 972 ? 22.315 -8.420 39.084 1.00 89.00 972 ILE A N 1
ATOM 7261 C CA . ILE A 1 972 ? 23.196 -7.252 39.143 1.00 89.00 972 ILE A CA 1
ATOM 7262 C C . ILE A 1 972 ? 22.431 -6.150 39.878 1.00 89.00 972 ILE A C 1
ATOM 7264 O O . ILE A 1 972 ? 21.387 -5.690 39.417 1.00 89.00 972 ILE A O 1
ATOM 7268 N N . ASN A 1 973 ? 22.915 -5.784 41.068 1.00 88.69 973 ASN A N 1
ATOM 7269 C CA . ASN A 1 973 ? 22.224 -4.956 42.072 1.00 88.69 973 ASN A CA 1
ATOM 7270 C C . ASN A 1 973 ? 20.748 -5.336 42.252 1.00 88.69 973 ASN A C 1
ATOM 7272 O O . ASN A 1 973 ? 19.850 -4.513 42.075 1.00 88.69 973 ASN A O 1
ATOM 7276 N N . ASN A 1 974 ? 20.507 -6.607 42.585 1.00 90.00 974 ASN A N 1
ATOM 7277 C CA . ASN A 1 974 ? 19.178 -7.182 42.824 1.00 90.00 974 ASN A CA 1
ATOM 7278 C C . ASN A 1 974 ? 18.217 -7.142 41.622 1.00 90.00 974 ASN A C 1
ATOM 7280 O O . ASN A 1 974 ? 17.031 -7.419 41.788 1.00 90.00 974 ASN A O 1
ATOM 7284 N N . LYS A 1 975 ? 18.704 -6.845 40.411 1.00 91.12 975 LYS A N 1
ATOM 7285 C CA . LYS A 1 975 ? 17.928 -6.951 39.172 1.00 91.12 975 LYS A CA 1
ATOM 7286 C C . LYS A 1 975 ? 18.464 -8.100 38.317 1.00 91.12 975 LYS A C 1
ATOM 7288 O O . LYS A 1 975 ? 19.678 -8.183 38.142 1.00 91.12 975 LYS A O 1
ATOM 7293 N N . PRO A 1 976 ? 17.608 -8.971 37.766 1.00 93.62 976 PRO A N 1
ATOM 7294 C CA . PRO A 1 976 ? 18.055 -10.023 36.863 1.00 93.62 976 PRO A CA 1
ATOM 7295 C C . PRO A 1 976 ? 18.756 -9.451 35.624 1.00 93.62 976 PRO A C 1
ATOM 7297 O O . PRO A 1 976 ? 18.216 -8.543 34.980 1.00 93.62 976 PRO A O 1
ATOM 7300 N N . ALA A 1 977 ? 19.953 -9.960 35.331 1.00 92.69 977 ALA A N 1
ATOM 7301 C CA . ALA A 1 977 ? 20.804 -9.553 34.219 1.00 92.69 977 ALA A CA 1
ATOM 7302 C C . ALA A 1 977 ? 20.368 -10.225 32.916 1.00 92.69 977 ALA A C 1
ATOM 7304 O O . ALA A 1 977 ? 20.056 -11.415 32.895 1.00 92.69 977 ALA A O 1
ATOM 7305 N N . ALA A 1 978 ? 20.378 -9.465 31.826 1.00 92.94 978 ALA A N 1
ATOM 7306 C CA . ALA A 1 978 ? 19.928 -9.942 30.530 1.00 92.94 978 ALA A CA 1
ATOM 7307 C C . ALA A 1 978 ? 21.073 -10.450 29.648 1.00 92.94 978 ALA A C 1
ATOM 7309 O O . ALA A 1 978 ? 22.195 -9.945 29.713 1.00 92.94 978 ALA A O 1
ATOM 7310 N N . ASN A 1 979 ? 20.782 -11.399 28.761 1.00 92.62 979 ASN A N 1
ATOM 7311 C CA . ASN A 1 979 ? 21.726 -11.880 27.748 1.00 92.62 979 ASN A CA 1
ATOM 7312 C C . ASN A 1 979 ? 21.093 -11.883 26.346 1.00 92.62 979 ASN A C 1
ATOM 7314 O O . ASN A 1 979 ? 19.885 -11.706 26.208 1.00 92.62 979 ASN A O 1
ATOM 7318 N N . ILE A 1 980 ? 21.883 -12.111 25.294 1.00 92.31 980 ILE A N 1
ATOM 7319 C CA . ILE A 1 980 ? 21.386 -12.068 23.903 1.00 92.31 980 ILE A CA 1
ATOM 7320 C C . ILE A 1 980 ? 20.265 -13.073 23.597 1.00 92.31 980 ILE A C 1
ATOM 7322 O O . ILE A 1 980 ? 19.551 -12.914 22.607 1.00 92.31 980 ILE A O 1
ATOM 7326 N N . THR A 1 981 ? 20.099 -14.105 24.431 1.00 89.94 981 THR A N 1
ATOM 7327 C CA . THR A 1 981 ? 19.055 -15.125 24.260 1.00 89.94 981 THR A CA 1
ATOM 7328 C C . THR A 1 981 ? 17.703 -14.706 24.841 1.00 89.94 981 THR A C 1
ATOM 7330 O O . THR A 1 981 ? 16.700 -15.359 24.569 1.00 89.94 981 THR A O 1
ATOM 7333 N N . ASP A 1 982 ? 17.638 -13.592 25.574 1.00 91.56 982 ASP A N 1
ATOM 7334 C CA . ASP A 1 982 ? 16.398 -12.943 26.024 1.00 91.56 982 ASP A CA 1
ATOM 7335 C C . ASP A 1 982 ? 15.761 -12.117 24.886 1.00 91.56 982 ASP A C 1
ATOM 7337 O O . ASP A 1 982 ? 15.455 -10.933 25.017 1.00 91.56 982 ASP A O 1
ATOM 7341 N N . ALA A 1 983 ? 15.594 -12.754 23.726 1.00 89.62 983 ALA A N 1
ATOM 7342 C CA . ALA A 1 983 ? 15.153 -12.118 22.488 1.00 89.62 983 ALA A CA 1
ATOM 7343 C C . ALA A 1 983 ? 13.705 -12.466 22.091 1.00 89.62 983 ALA A C 1
ATOM 7345 O O . ALA A 1 983 ? 13.258 -12.091 21.007 1.00 89.62 983 ALA A O 1
ATOM 7346 N N . ALA A 1 984 ? 12.974 -13.207 22.934 1.00 88.81 984 ALA A N 1
ATOM 7347 C CA . ALA A 1 984 ? 11.628 -13.669 22.613 1.00 88.81 984 ALA A CA 1
ATOM 7348 C C . ALA A 1 984 ? 10.629 -12.490 22.600 1.00 88.81 984 ALA A C 1
ATOM 7350 O O . ALA A 1 984 ? 10.431 -11.845 23.642 1.00 88.81 984 ALA A O 1
ATOM 7351 N N . PRO A 1 985 ? 9.978 -12.197 21.457 1.00 88.50 985 PRO A N 1
ATOM 7352 C CA . PRO A 1 985 ? 8.967 -11.146 21.373 1.00 88.50 985 PRO A CA 1
ATOM 7353 C C . PRO A 1 985 ? 7.786 -11.440 22.300 1.00 88.50 985 PRO A C 1
ATOM 7355 O O . PRO A 1 985 ? 7.454 -12.599 22.537 1.00 88.50 985 PRO A O 1
ATOM 7358 N N . MET A 1 986 ? 7.161 -10.391 22.839 1.00 87.81 986 MET A N 1
ATOM 7359 C CA . MET A 1 986 ? 6.042 -10.444 23.799 1.00 87.81 986 MET A CA 1
ATOM 7360 C C . MET A 1 986 ? 6.345 -11.098 25.155 1.00 87.81 986 MET A C 1
ATOM 7362 O O . MET A 1 986 ? 5.545 -10.970 26.077 1.00 87.81 986 MET A O 1
ATOM 7366 N N . VAL A 1 987 ? 7.496 -11.753 25.297 1.00 89.50 987 VAL A N 1
ATOM 7367 C CA . VAL A 1 987 ? 7.938 -12.389 26.538 1.00 89.50 987 VAL A CA 1
ATOM 7368 C C . VAL A 1 987 ? 9.040 -11.558 27.176 1.00 89.50 987 VAL A C 1
ATOM 7370 O O . VAL A 1 987 ? 8.861 -11.007 28.261 1.00 89.50 987 VAL A O 1
ATOM 7373 N N . ASN A 1 988 ? 10.174 -11.435 26.483 1.00 91.25 988 ASN A N 1
ATOM 7374 C CA . ASN A 1 988 ? 11.288 -10.619 26.946 1.00 91.25 988 ASN A CA 1
ATOM 7375 C C . ASN A 1 988 ? 11.200 -9.187 26.443 1.00 91.25 988 ASN A C 1
ATOM 7377 O O . ASN A 1 988 ? 11.598 -8.242 27.122 1.00 91.25 988 ASN A O 1
ATOM 7381 N N . ILE A 1 989 ? 10.670 -9.042 25.233 1.00 91.00 989 ILE A N 1
ATOM 7382 C CA . ILE A 1 989 ? 10.622 -7.777 24.531 1.00 91.00 989 ILE A CA 1
ATOM 7383 C C . ILE A 1 989 ? 9.161 -7.358 24.370 1.00 91.00 989 ILE A C 1
ATOM 7385 O O . ILE A 1 989 ? 8.446 -7.915 23.533 1.00 91.00 989 ILE A O 1
ATOM 7389 N N . LEU A 1 990 ? 8.694 -6.414 25.193 1.00 90.56 990 LEU A N 1
ATOM 7390 C CA . LEU A 1 990 ? 7.306 -5.955 25.126 1.00 90.56 990 LEU A CA 1
ATOM 7391 C C . LEU A 1 990 ? 7.080 -5.046 23.902 1.00 90.56 990 LEU A C 1
ATOM 7393 O O . LEU A 1 990 ? 8.004 -4.330 23.500 1.00 90.56 990 LEU A O 1
ATOM 7397 N N . PRO A 1 991 ? 5.870 -5.060 23.305 1.00 89.50 991 PRO A N 1
ATOM 7398 C CA . PRO A 1 991 ? 5.555 -4.226 22.149 1.00 89.50 991 PRO A CA 1
ATOM 7399 C C . PRO A 1 991 ? 5.720 -2.735 22.458 1.00 89.50 991 PRO A C 1
ATOM 7401 O O . PRO A 1 991 ? 5.367 -2.274 23.545 1.00 89.50 991 PRO A O 1
ATOM 7404 N N . MET A 1 992 ? 6.234 -1.973 21.492 1.00 91.50 992 MET A N 1
ATOM 7405 C CA . MET A 1 992 ? 6.293 -0.512 21.603 1.00 91.50 992 MET A CA 1
ATOM 7406 C C . MET A 1 992 ? 4.951 0.089 21.169 1.00 91.50 992 MET A C 1
ATOM 7408 O O . MET A 1 992 ? 4.383 -0.409 20.195 1.00 91.50 992 MET A O 1
ATOM 7412 N N . PRO A 1 993 ? 4.460 1.164 21.815 1.00 84.50 993 PRO A N 1
ATOM 7413 C CA . PRO A 1 993 ? 3.069 1.616 21.694 1.00 84.50 993 PRO A CA 1
ATOM 7414 C C . PRO A 1 993 ? 2.566 1.883 20.267 1.00 84.50 993 PRO A C 1
ATOM 7416 O O . PRO A 1 993 ? 1.374 1.747 20.012 1.00 84.50 993 PRO A O 1
ATOM 7419 N N . SER A 1 994 ? 3.442 2.246 19.327 1.00 85.62 994 SER A N 1
ATOM 7420 C CA . SER A 1 994 ? 3.056 2.540 17.941 1.00 85.62 994 SER A CA 1
ATOM 7421 C C . SER A 1 994 ? 4.264 2.576 17.001 1.00 85.62 994 SER A C 1
ATOM 7423 O O . SER A 1 994 ? 5.370 2.930 17.419 1.00 85.62 994 SER A O 1
ATOM 7425 N N . CYS A 1 995 ? 4.048 2.188 15.735 1.00 86.31 995 CYS A N 1
ATOM 7426 C CA . CYS A 1 995 ? 5.082 2.085 14.701 1.00 86.31 995 CYS A CA 1
ATOM 7427 C C . CYS A 1 995 ? 4.791 2.993 13.497 1.00 86.31 995 CYS A C 1
ATOM 7429 O O . CYS A 1 995 ? 3.746 2.855 12.868 1.00 86.31 995 CYS A O 1
ATOM 7431 N N . THR A 1 996 ? 5.722 3.872 13.129 1.00 89.19 996 THR A N 1
ATOM 7432 C CA . THR A 1 996 ? 5.587 4.812 11.999 1.00 89.19 996 THR A CA 1
ATOM 7433 C C . THR A 1 996 ? 6.084 4.261 10.666 1.00 89.19 996 THR A C 1
ATOM 7435 O O . THR A 1 996 ? 6.026 4.961 9.658 1.00 89.19 996 THR A O 1
ATOM 7438 N N . ALA A 1 997 ? 6.588 3.026 10.636 1.00 83.75 997 ALA A N 1
ATOM 7439 C CA . ALA A 1 997 ? 7.138 2.439 9.422 1.00 83.75 997 ALA A CA 1
ATOM 7440 C C . ALA A 1 997 ? 6.095 2.369 8.299 1.00 83.75 997 ALA A C 1
ATOM 7442 O O . ALA A 1 997 ? 4.958 1.977 8.526 1.00 83.75 997 ALA A O 1
ATOM 7443 N N . VAL A 1 998 ? 6.508 2.673 7.068 1.00 74.69 998 VAL A N 1
ATOM 7444 C CA . VAL A 1 998 ? 5.637 2.646 5.874 1.00 74.69 998 VAL A CA 1
ATOM 7445 C C . VAL A 1 998 ? 5.153 1.227 5.538 1.00 74.69 998 VAL A C 1
ATOM 7447 O O . VAL A 1 998 ? 4.150 1.036 4.861 1.00 74.69 998 VAL A O 1
ATOM 7450 N N . THR A 1 999 ? 5.875 0.217 6.032 1.00 73.56 999 THR A N 1
ATOM 7451 C CA . THR A 1 999 ? 5.515 -1.205 5.948 1.00 73.56 999 THR A CA 1
ATOM 7452 C C . THR A 1 999 ? 4.560 -1.648 7.056 1.00 73.56 999 THR A C 1
ATOM 7454 O O . THR A 1 999 ? 4.063 -2.773 7.014 1.00 73.56 999 THR A O 1
ATOM 7457 N N . ASN A 1 1000 ? 4.264 -0.774 8.026 1.00 67.94 1000 ASN A N 1
ATOM 7458 C CA . ASN A 1 1000 ? 3.238 -1.026 9.021 1.00 67.94 1000 ASN A CA 1
ATOM 7459 C C . ASN A 1 1000 ? 1.857 -0.976 8.330 1.00 67.94 1000 ASN A C 1
ATOM 7461 O O . ASN A 1 1000 ? 1.510 0.060 7.755 1.00 67.94 1000 ASN A O 1
ATOM 7465 N N . PRO A 1 1001 ? 1.025 -2.032 8.418 1.00 56.38 1001 PRO A N 1
ATOM 7466 C CA . PRO A 1 1001 ? -0.332 -2.035 7.859 1.00 56.38 1001 PRO A CA 1
ATOM 7467 C C . PRO A 1 1001 ? -1.260 -0.918 8.392 1.00 56.38 1001 PRO A C 1
ATOM 7469 O O . PRO A 1 1001 ? -2.357 -0.749 7.862 1.00 56.38 1001 PRO A O 1
ATOM 7472 N N . ALA A 1 1002 ? -0.822 -0.150 9.397 1.00 53.50 1002 ALA A N 1
ATOM 7473 C CA . ALA A 1 1002 ? -1.487 1.012 9.992 1.00 53.50 1002 ALA A CA 1
ATOM 7474 C C . ALA A 1 1002 ? -1.599 2.274 9.108 1.00 53.50 1002 ALA A C 1
ATOM 7476 O O . ALA A 1 1002 ? -2.309 3.197 9.490 1.00 53.50 1002 ALA A O 1
ATOM 7477 N N . TRP A 1 1003 ? -0.938 2.350 7.945 1.00 52.09 1003 TRP A N 1
ATOM 7478 C CA . TRP A 1 1003 ? -1.178 3.446 6.980 1.00 52.09 1003 TRP A CA 1
ATOM 7479 C C . TRP A 1 1003 ? -2.424 3.219 6.109 1.00 52.09 1003 TRP A C 1
ATOM 7481 O O . TRP A 1 1003 ? -2.757 4.033 5.251 1.00 52.09 1003 TRP A O 1
ATOM 7491 N N . ASN A 1 1004 ? -3.142 2.119 6.345 1.00 54.06 1004 ASN A N 1
ATOM 7492 C CA . ASN A 1 1004 ? -4.499 1.943 5.861 1.00 54.06 1004 ASN A CA 1
ATOM 7493 C C . ASN A 1 1004 ? -5.470 2.559 6.893 1.00 54.06 1004 ASN A C 1
ATOM 7495 O O . ASN A 1 1004 ? -5.513 2.057 8.019 1.00 54.06 1004 ASN A O 1
ATOM 7499 N N . PRO A 1 1005 ? -6.279 3.580 6.540 1.00 54.00 1005 PRO A N 1
ATOM 7500 C CA . PRO A 1 1005 ? -7.192 4.270 7.467 1.00 54.00 1005 PRO A CA 1
ATOM 7501 C C . PRO A 1 1005 ? -8.274 3.368 8.092 1.00 54.00 1005 PRO A C 1
ATOM 7503 O O . PRO A 1 1005 ? -9.043 3.814 8.936 1.00 54.00 1005 PRO A O 1
ATOM 7506 N N . LEU A 1 1006 ? -8.339 2.094 7.694 1.00 53.38 1006 LEU A N 1
ATOM 7507 C CA . LEU A 1 1006 ? -9.315 1.110 8.155 1.00 53.38 1006 LEU A CA 1
ATOM 7508 C C . LEU A 1 1006 ? -8.755 0.086 9.163 1.00 53.38 1006 LEU A C 1
ATOM 7510 O O . LEU A 1 1006 ? -9.473 -0.848 9.520 1.00 53.38 1006 LEU A O 1
ATOM 7514 N N . LYS A 1 1007 ? -7.493 0.199 9.614 1.00 51.09 1007 LYS A N 1
ATOM 7515 C CA . LYS A 1 1007 ? -6.900 -0.740 10.588 1.00 51.09 1007 LYS A CA 1
ATOM 7516 C C . LYS A 1 1007 ? -6.302 -0.022 11.807 1.00 51.09 1007 LYS A C 1
ATOM 7518 O O . LYS A 1 1007 ? -5.597 0.968 11.629 1.00 51.09 1007 LYS A O 1
ATOM 7523 N N . PRO A 1 1008 ? -6.531 -0.520 13.040 1.00 54.81 1008 PRO A N 1
ATOM 7524 C CA . PRO A 1 1008 ? -5.920 0.048 14.240 1.00 54.81 1008 PRO A CA 1
ATOM 7525 C C . PRO A 1 1008 ? -4.387 -0.014 14.164 1.00 54.81 1008 PRO A C 1
ATOM 7527 O O . PRO A 1 1008 ? -3.822 -0.989 13.662 1.00 54.81 1008 PRO A O 1
ATOM 7530 N N . ILE A 1 1009 ? -3.723 1.036 14.663 1.00 71.31 1009 ILE A N 1
ATOM 7531 C CA . ILE A 1 1009 ? -2.261 1.180 14.652 1.00 71.31 1009 ILE A CA 1
ATOM 7532 C C . ILE A 1 1009 ? -1.630 -0.028 15.350 1.00 71.31 1009 ILE A C 1
ATOM 7534 O O . ILE A 1 1009 ? -1.769 -0.182 16.563 1.00 71.31 1009 ILE A O 1
ATOM 7538 N N . SER A 1 1010 ? -0.926 -0.888 14.606 1.00 78.81 1010 SER A N 1
ATOM 7539 C CA . SER A 1 1010 ? -0.233 -2.014 15.234 1.00 78.81 1010 SER A CA 1
ATOM 7540 C C . SER A 1 1010 ? 1.050 -1.542 15.936 1.00 78.81 1010 SER A C 1
ATOM 7542 O O . SER A 1 1010 ? 1.772 -0.702 15.379 1.00 78.81 1010 SER A O 1
ATOM 7544 N N . PRO A 1 1011 ? 1.358 -2.074 17.135 1.00 85.19 1011 PRO A N 1
ATOM 7545 C CA . PRO A 1 1011 ? 2.570 -1.733 17.879 1.00 85.19 1011 PRO A CA 1
ATOM 7546 C C . PRO A 1 1011 ? 3.830 -2.176 17.122 1.00 85.19 1011 PRO A C 1
ATOM 7548 O O . PRO A 1 1011 ? 3.773 -3.128 16.338 1.00 85.19 1011 PRO A O 1
ATOM 7551 N N . CYS A 1 1012 ? 4.988 -1.538 17.358 1.00 84.31 1012 CYS A N 1
ATOM 7552 C CA . CYS A 1 1012 ? 6.229 -2.106 16.818 1.00 84.31 1012 CYS A CA 1
ATOM 7553 C C . CYS A 1 1012 ? 6.541 -3.401 17.574 1.00 84.31 1012 CYS A C 1
ATOM 7555 O O . CYS A 1 1012 ? 6.732 -3.372 18.795 1.00 84.31 1012 CYS A O 1
ATOM 7557 N N . ILE A 1 1013 ? 6.636 -4.517 16.848 1.00 81.50 1013 ILE A N 1
ATOM 7558 C CA . ILE A 1 1013 ? 7.027 -5.813 17.399 1.00 81.50 1013 ILE A CA 1
ATOM 7559 C C . ILE A 1 1013 ? 8.496 -6.076 17.014 1.00 81.50 1013 ILE A C 1
ATOM 7561 O O . ILE A 1 1013 ? 8.827 -6.155 15.824 1.00 81.50 1013 ILE A O 1
ATOM 7565 N N . PRO A 1 1014 ? 9.393 -6.172 18.004 1.00 74.50 1014 PRO A N 1
ATOM 7566 C CA . PRO A 1 1014 ? 10.775 -6.614 17.846 1.00 74.50 1014 PRO A CA 1
ATOM 7567 C C . PRO A 1 1014 ? 10.863 -8.007 17.235 1.00 74.50 1014 PRO A C 1
ATOM 7569 O O . PRO A 1 1014 ? 10.107 -8.889 17.635 1.00 74.50 1014 PRO A O 1
ATOM 7572 N N . ALA A 1 1015 ? 11.836 -8.238 16.355 1.00 70.62 1015 ALA A N 1
ATOM 7573 C CA . ALA A 1 1015 ? 12.193 -9.596 15.971 1.00 70.62 1015 ALA A CA 1
ATOM 7574 C C . ALA A 1 1015 ? 13.666 -9.715 15.626 1.00 70.62 1015 ALA A C 1
ATOM 7576 O O . ALA A 1 1015 ? 14.158 -9.175 14.637 1.00 70.62 1015 ALA A O 1
ATOM 7577 N N . GLY A 1 1016 ? 14.350 -10.511 16.431 1.00 70.88 1016 GLY A N 1
ATOM 7578 C CA . GLY A 1 1016 ? 15.722 -10.892 16.175 1.00 70.88 1016 GLY A CA 1
ATOM 7579 C C . GLY A 1 1016 ? 16.492 -11.056 17.467 1.00 70.88 1016 GLY A C 1
ATOM 7580 O O . GLY A 1 1016 ? 16.188 -10.430 18.480 1.00 70.88 1016 GLY A O 1
ATOM 7581 N N . GLN A 1 1017 ? 17.511 -11.903 17.404 1.00 81.31 1017 GLN A N 1
ATOM 7582 C CA . GLN A 1 1017 ? 18.530 -11.962 18.439 1.00 81.31 1017 GLN A CA 1
ATOM 7583 C C . GLN A 1 1017 ? 19.291 -10.633 18.465 1.00 81.31 1017 GLN A C 1
ATOM 7585 O O . GLN A 1 1017 ? 19.576 -10.053 17.413 1.00 81.31 1017 GLN A O 1
ATOM 7590 N N . PHE A 1 1018 ? 19.607 -10.145 19.663 1.00 89.50 1018 PHE A N 1
ATOM 7591 C CA . PHE A 1 1018 ? 20.451 -8.966 19.807 1.00 89.50 1018 PHE A CA 1
ATOM 7592 C C . PHE A 1 1018 ? 21.853 -9.269 19.283 1.00 89.50 1018 PHE A C 1
ATOM 7594 O O . PHE A 1 1018 ? 22.435 -10.300 19.616 1.00 89.50 1018 PHE A O 1
ATOM 7601 N N . ILE A 1 1019 ? 22.407 -8.351 18.498 1.00 91.81 1019 ILE A N 1
ATOM 7602 C CA . ILE A 1 1019 ? 23.802 -8.400 18.074 1.00 91.81 1019 ILE A CA 1
ATOM 7603 C C . ILE A 1 1019 ? 24.657 -8.031 19.298 1.00 91.81 1019 ILE A C 1
ATOM 7605 O O . ILE A 1 1019 ? 24.536 -6.900 19.789 1.00 91.81 1019 ILE A O 1
ATOM 7609 N N . PRO A 1 1020 ? 25.484 -8.957 19.822 1.00 88.19 1020 PRO A N 1
ATOM 7610 C CA . PRO A 1 1020 ? 26.307 -8.687 20.991 1.00 88.19 1020 PRO A CA 1
ATOM 7611 C C . PRO A 1 1020 ? 27.404 -7.685 20.655 1.00 88.19 1020 PRO A C 1
ATOM 7613 O O . PRO A 1 1020 ? 28.174 -7.889 19.719 1.00 88.19 1020 PRO A O 1
ATOM 7616 N N . THR A 1 1021 ? 27.522 -6.630 21.458 1.00 83.44 1021 THR A N 1
ATOM 7617 C CA . THR A 1 1021 ? 28.665 -5.706 21.390 1.00 83.44 1021 THR A CA 1
ATOM 7618 C C . THR A 1 1021 ? 29.777 -6.071 22.371 1.00 83.44 1021 THR A C 1
ATOM 7620 O O . THR A 1 1021 ? 30.912 -5.649 22.180 1.00 83.44 1021 THR A O 1
ATOM 7623 N N . ASN A 1 1022 ? 29.476 -6.878 23.395 1.00 85.06 1022 ASN A N 1
ATOM 7624 C CA . ASN A 1 1022 ? 30.457 -7.449 24.316 1.00 85.06 1022 ASN A CA 1
ATOM 7625 C C . ASN A 1 1022 ? 30.295 -8.975 24.338 1.00 85.06 1022 ASN A C 1
ATOM 7627 O O . ASN A 1 1022 ? 29.385 -9.505 24.971 1.00 85.06 1022 ASN A O 1
ATOM 7631 N N . ILE A 1 1023 ? 31.163 -9.675 23.603 1.00 86.75 1023 ILE A N 1
ATOM 7632 C CA . ILE A 1 1023 ? 31.166 -11.144 23.528 1.00 86.75 1023 ILE A CA 1
ATOM 7633 C C . ILE A 1 1023 ? 31.942 -11.806 24.674 1.00 86.75 1023 ILE A C 1
ATOM 7635 O O . ILE A 1 1023 ? 31.821 -13.012 24.848 1.00 86.75 1023 ILE A O 1
ATOM 7639 N N . MET A 1 1024 ? 32.730 -11.045 25.443 1.00 87.31 1024 MET A N 1
ATOM 7640 C CA . MET A 1 1024 ? 33.610 -11.585 26.488 1.00 87.31 1024 MET A CA 1
ATOM 7641 C C . MET A 1 1024 ? 32.867 -11.800 27.808 1.00 87.31 1024 MET A C 1
ATOM 7643 O O . MET A 1 1024 ? 33.141 -12.749 28.539 1.00 87.31 1024 MET A O 1
ATOM 7647 N N . THR A 1 1025 ? 31.891 -10.942 28.115 1.00 89.38 1025 THR A N 1
ATOM 7648 C CA . THR A 1 1025 ? 31.079 -11.100 29.322 1.00 89.38 1025 THR A CA 1
ATOM 7649 C C . THR A 1 1025 ? 29.895 -12.029 29.056 1.00 89.38 1025 THR A C 1
ATOM 7651 O O . THR A 1 1025 ? 28.967 -11.680 28.326 1.00 89.38 1025 THR A O 1
ATOM 7654 N N . MET A 1 1026 ? 29.897 -13.200 29.695 1.00 91.12 1026 MET A N 1
ATOM 7655 C CA . MET A 1 1026 ? 28.856 -14.223 29.551 1.00 91.12 1026 MET A CA 1
ATOM 7656 C C . MET A 1 1026 ? 27.926 -14.266 30.770 1.00 91.12 1026 MET A C 1
ATOM 7658 O O . MET A 1 1026 ? 28.377 -14.315 31.912 1.00 91.12 1026 MET A O 1
ATOM 7662 N N . VAL A 1 1027 ? 26.618 -14.354 30.529 1.00 90.44 1027 VAL A N 1
ATOM 7663 C CA . VAL A 1 1027 ? 25.591 -14.646 31.540 1.00 90.44 1027 VAL A CA 1
ATOM 7664 C C . VAL A 1 1027 ? 24.882 -15.933 31.130 1.00 90.44 1027 VAL A C 1
ATOM 7666 O O . VAL A 1 1027 ? 24.243 -15.993 30.080 1.00 90.44 1027 VAL A O 1
ATOM 7669 N N . GLN A 1 1028 ? 25.012 -16.980 31.954 1.00 89.00 1028 GLN A N 1
ATOM 7670 C CA . GLN A 1 1028 ? 24.532 -18.341 31.653 1.00 89.00 1028 GLN A CA 1
ATOM 7671 C C . GLN A 1 1028 ? 25.062 -18.912 30.317 1.00 89.00 1028 GLN A C 1
ATOM 7673 O O . GLN A 1 1028 ? 24.323 -19.538 29.563 1.00 89.00 1028 GLN A O 1
ATOM 7678 N N . GLY A 1 1029 ? 26.340 -18.679 30.000 1.00 88.94 1029 GLY A N 1
ATOM 7679 C CA . GLY A 1 1029 ? 26.967 -19.218 28.784 1.00 88.94 1029 GLY A CA 1
ATOM 7680 C C . GLY A 1 1029 ? 26.550 -18.528 27.479 1.00 88.94 1029 GLY A C 1
ATOM 7681 O O . GLY A 1 1029 ? 26.846 -19.040 26.406 1.00 88.94 1029 GLY A O 1
ATOM 7682 N N . SER A 1 1030 ? 25.864 -17.384 27.549 1.00 92.19 1030 SER A N 1
ATOM 7683 C CA . SER A 1 1030 ? 25.561 -16.528 26.394 1.00 92.19 1030 SER A CA 1
ATOM 7684 C C . SER A 1 1030 ? 26.016 -15.087 26.652 1.00 92.19 1030 SER A C 1
ATOM 7686 O O . SER A 1 1030 ? 25.951 -14.648 27.803 1.00 92.19 1030 SER A O 1
ATOM 7688 N N . PRO A 1 1031 ? 26.444 -14.336 25.619 1.00 93.06 1031 PRO A N 1
ATOM 7689 C CA . PRO A 1 1031 ? 26.880 -12.949 25.765 1.00 93.06 1031 PRO A CA 1
ATOM 7690 C C . PRO A 1 1031 ? 25.846 -12.066 26.461 1.00 93.06 1031 PRO A C 1
ATOM 7692 O O . PRO A 1 1031 ? 24.646 -12.154 26.183 1.00 93.06 1031 PRO A O 1
ATOM 7695 N N . ILE A 1 1032 ? 26.312 -11.210 27.365 1.00 92.44 1032 ILE A N 1
ATOM 7696 C CA . ILE A 1 1032 ? 25.472 -10.277 28.113 1.00 92.44 1032 ILE A CA 1
ATOM 7697 C C . ILE A 1 1032 ? 24.867 -9.210 27.188 1.00 92.44 1032 ILE A C 1
ATOM 7699 O O . ILE A 1 1032 ? 25.495 -8.761 26.224 1.00 92.44 1032 ILE A O 1
ATOM 7703 N N . ASN A 1 1033 ? 23.640 -8.776 27.481 1.00 92.56 1033 ASN A N 1
ATOM 7704 C CA . ASN A 1 1033 ? 23.059 -7.622 26.803 1.00 92.56 1033 ASN A CA 1
ATOM 7705 C C . ASN A 1 1033 ? 23.524 -6.332 27.486 1.00 92.56 1033 ASN A C 1
ATOM 7707 O O . ASN A 1 1033 ? 23.318 -6.124 28.685 1.00 92.56 1033 ASN A O 1
ATOM 7711 N N . THR A 1 1034 ? 24.119 -5.440 26.703 1.00 93.31 1034 THR A N 1
ATOM 7712 C CA . THR A 1 1034 ? 24.562 -4.106 27.125 1.00 93.31 1034 THR A CA 1
ATOM 7713 C C . THR A 1 1034 ? 23.740 -3.028 26.422 1.00 93.31 1034 THR A C 1
ATOM 7715 O O . THR A 1 1034 ? 23.011 -3.313 25.471 1.00 93.31 1034 THR A O 1
ATOM 7718 N N . MET A 1 1035 ? 23.870 -1.772 26.857 1.00 92.94 1035 MET A N 1
ATOM 7719 C CA . MET A 1 1035 ? 23.161 -0.643 26.239 1.00 92.94 1035 MET A CA 1
ATOM 7720 C C . MET A 1 1035 ? 23.437 -0.492 24.728 1.00 92.94 1035 MET A C 1
ATOM 7722 O O . MET A 1 1035 ? 22.600 0.032 23.998 1.00 92.94 1035 MET A O 1
ATOM 7726 N N . ASN A 1 1036 ? 24.582 -0.980 24.244 1.00 91.44 1036 ASN A N 1
ATOM 7727 C CA . ASN A 1 1036 ? 24.980 -0.853 22.842 1.00 91.44 1036 ASN A CA 1
ATOM 7728 C C . ASN A 1 1036 ? 24.469 -1.993 21.947 1.00 91.44 1036 ASN A C 1
ATOM 7730 O O . ASN A 1 1036 ? 24.599 -1.904 20.724 1.00 91.44 1036 ASN A O 1
ATOM 7734 N N . ASN A 1 1037 ? 23.875 -3.041 22.524 1.00 92.06 1037 ASN A N 1
ATOM 7735 C CA . ASN A 1 1037 ? 23.307 -4.143 21.756 1.00 92.06 1037 ASN A CA 1
ATOM 7736 C C . ASN A 1 1037 ? 22.120 -3.647 20.909 1.00 92.06 1037 ASN A C 1
ATOM 7738 O O . ASN A 1 1037 ? 21.320 -2.816 21.348 1.00 92.06 1037 ASN A O 1
ATOM 7742 N N . LYS A 1 1038 ? 21.990 -4.184 19.689 1.00 92.25 1038 LYS A N 1
ATOM 7743 C CA . LYS A 1 1038 ? 20.948 -3.803 18.719 1.00 92.25 1038 LYS A CA 1
ATOM 7744 C C . LYS A 1 1038 ? 20.209 -5.025 18.187 1.00 92.25 1038 LYS A C 1
ATOM 7746 O O . LYS A 1 1038 ? 20.815 -6.081 18.038 1.00 92.25 1038 LYS A O 1
ATOM 7751 N N . ALA A 1 1039 ? 18.927 -4.878 17.866 1.00 90.06 1039 ALA A N 1
ATOM 7752 C CA . ALA A 1 1039 ? 18.112 -5.916 17.225 1.00 90.06 1039 ALA A CA 1
ATOM 7753 C C . ALA A 1 1039 ? 17.311 -5.339 16.048 1.00 90.06 1039 ALA A C 1
ATOM 7755 O O . ALA A 1 1039 ? 17.100 -4.130 15.976 1.00 90.06 1039 ALA A O 1
ATOM 7756 N N . MET A 1 1040 ? 16.860 -6.192 15.129 1.00 89.50 1040 MET A N 1
ATOM 7757 C CA . MET A 1 1040 ? 15.982 -5.781 14.027 1.00 89.50 1040 MET A CA 1
ATOM 7758 C C . MET A 1 1040 ? 14.510 -5.754 14.475 1.00 89.50 1040 MET A C 1
ATOM 7760 O O . MET A 1 1040 ? 14.100 -6.451 15.407 1.00 89.50 1040 MET A O 1
ATOM 7764 N N . CYS A 1 1041 ? 13.698 -4.919 13.834 1.00 85.69 1041 CYS A N 1
ATOM 7765 C CA . CYS A 1 1041 ? 12.256 -4.842 14.060 1.00 85.69 1041 CYS A CA 1
ATOM 7766 C C . CYS A 1 1041 ? 11.502 -5.579 12.942 1.00 85.69 1041 CYS A C 1
ATOM 7768 O O . CYS A 1 1041 ? 11.704 -5.279 11.770 1.00 85.69 1041 CYS A O 1
ATOM 7770 N N . THR A 1 1042 ? 10.607 -6.518 13.276 1.00 80.75 1042 THR A N 1
ATOM 7771 C CA . THR A 1 1042 ? 9.805 -7.246 12.265 1.00 80.75 1042 THR A CA 1
ATOM 7772 C C . THR A 1 1042 ? 8.765 -6.375 11.588 1.00 80.75 1042 THR A C 1
ATOM 7774 O O . THR A 1 1042 ? 8.544 -6.492 10.389 1.00 80.75 1042 THR A O 1
ATOM 7777 N N . THR A 1 1043 ? 8.084 -5.536 12.365 1.00 76.06 1043 THR A N 1
ATOM 7778 C CA . THR A 1 1043 ? 6.950 -4.729 11.885 1.00 76.06 1043 THR A CA 1
ATOM 7779 C C . THR A 1 1043 ? 7.392 -3.483 11.131 1.00 76.06 1043 THR A C 1
ATOM 7781 O O . THR A 1 1043 ? 6.574 -2.812 10.515 1.00 76.06 1043 THR A O 1
ATOM 7784 N N . ALA A 1 1044 ? 8.680 -3.156 11.211 1.00 82.06 1044 ALA A N 1
ATOM 7785 C CA . ALA A 1 1044 ? 9.295 -2.047 10.516 1.00 82.06 1044 ALA A CA 1
ATOM 7786 C C . ALA A 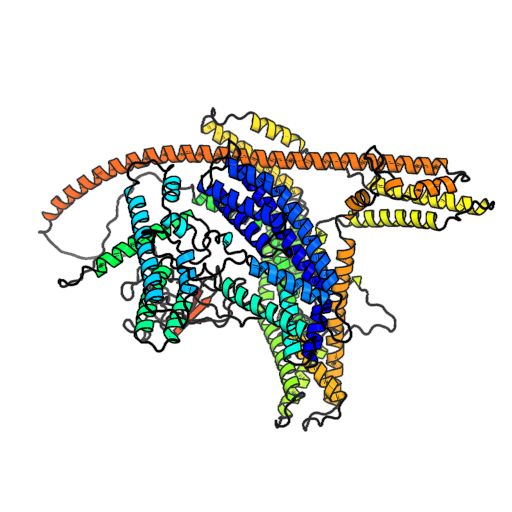1 1044 ? 10.495 -2.579 9.743 1.00 82.06 1044 ALA A C 1
ATOM 7788 O O . ALA A 1 1044 ? 11.583 -2.693 10.302 1.00 82.06 1044 ALA A O 1
ATOM 7789 N N . VAL A 1 1045 ? 10.302 -2.925 8.470 1.00 78.62 1045 VAL A N 1
ATOM 7790 C CA . VAL A 1 1045 ? 11.405 -3.383 7.612 1.00 78.62 1045 VAL A CA 1
ATOM 7791 C C . VAL A 1 1045 ? 12.494 -2.301 7.587 1.00 78.62 1045 VAL A C 1
ATOM 7793 O O . VAL A 1 1045 ? 12.230 -1.168 7.193 1.00 78.62 1045 VAL A O 1
ATOM 7796 N N . GLY A 1 1046 ? 13.699 -2.643 8.059 1.00 80.69 1046 GLY A N 1
ATOM 7797 C CA . GLY A 1 1046 ? 14.821 -1.708 8.241 1.00 80.69 1046 GLY A CA 1
ATOM 7798 C C . GLY A 1 1046 ? 14.879 -1.007 9.608 1.00 80.69 1046 GLY A C 1
ATOM 7799 O O . GLY A 1 1046 ? 15.769 -0.196 9.847 1.00 80.69 1046 GLY A O 1
ATOM 7800 N N . GLY A 1 1047 ? 13.946 -1.300 10.516 1.00 87.69 1047 GLY A N 1
ATOM 7801 C CA . GLY A 1 1047 ? 13.902 -0.744 11.863 1.00 87.69 1047 GLY A CA 1
ATOM 7802 C C . GLY A 1 1047 ? 14.930 -1.375 12.787 1.00 87.69 1047 GLY A C 1
ATOM 7803 O O . GLY A 1 1047 ? 15.039 -2.599 12.847 1.00 87.69 1047 GLY A O 1
ATOM 7804 N N . VAL A 1 1048 ? 15.647 -0.542 13.541 1.00 92.25 1048 VAL A N 1
ATOM 7805 C CA . VAL A 1 1048 ? 16.651 -0.993 14.513 1.00 92.25 1048 VAL A CA 1
ATOM 7806 C C . VAL A 1 1048 ? 16.192 -0.651 15.922 1.00 92.25 1048 VAL A C 1
ATOM 7808 O O . VAL A 1 1048 ? 15.838 0.487 16.218 1.00 92.25 1048 VAL A O 1
ATOM 7811 N N . ILE A 1 1049 ? 16.219 -1.638 16.805 1.00 92.31 1049 ILE A N 1
ATOM 7812 C CA . ILE A 1 1049 ? 15.902 -1.503 18.222 1.00 92.31 1049 ILE A CA 1
ATOM 7813 C C . ILE A 1 1049 ? 17.202 -1.317 18.984 1.00 92.31 1049 ILE A C 1
ATOM 7815 O O . ILE A 1 1049 ? 18.123 -2.121 18.846 1.00 92.31 1049 ILE A O 1
ATOM 7819 N N . SER A 1 1050 ? 17.273 -0.250 19.775 1.00 93.38 1050 SER A N 1
ATOM 7820 C CA . SER A 1 1050 ? 18.401 0.039 20.665 1.00 93.38 1050 SER A CA 1
ATOM 7821 C C . SER A 1 1050 ? 17.901 0.244 22.092 1.00 93.38 1050 SER A C 1
ATOM 7823 O O . SER A 1 1050 ? 16.789 0.737 22.300 1.00 93.38 1050 SER A O 1
ATOM 7825 N N . PHE A 1 1051 ? 18.718 -0.116 23.081 1.00 94.12 1051 PHE A N 1
ATOM 7826 C CA . PHE A 1 1051 ? 18.435 0.210 24.475 1.00 94.12 1051 PHE A CA 1
ATOM 7827 C C . PHE A 1 1051 ? 18.661 1.703 24.714 1.00 94.12 1051 PHE A C 1
ATOM 7829 O O . PHE A 1 1051 ? 19.716 2.239 24.386 1.00 94.12 1051 PHE A O 1
ATOM 7836 N N . ILE A 1 1052 ? 17.667 2.367 25.299 1.00 95.56 1052 ILE A N 1
ATOM 7837 C CA . ILE A 1 1052 ? 17.752 3.782 25.687 1.00 95.56 1052 ILE A CA 1
ATOM 7838 C C . ILE A 1 1052 ? 17.974 3.944 27.193 1.00 95.56 1052 ILE A C 1
ATOM 7840 O O . ILE A 1 1052 ? 18.510 4.953 27.635 1.00 95.56 1052 ILE A O 1
ATOM 7844 N N . ASN A 1 1053 ? 17.577 2.943 27.986 1.00 94.62 1053 ASN A N 1
ATOM 7845 C CA . ASN A 1 1053 ? 17.806 2.913 29.423 1.00 94.62 1053 ASN A CA 1
ATOM 7846 C C . ASN A 1 1053 ? 18.153 1.479 29.851 1.00 94.62 1053 ASN A C 1
ATOM 7848 O O . ASN A 1 1053 ? 17.289 0.602 29.789 1.00 94.62 1053 ASN A O 1
ATOM 7852 N N . PRO A 1 1054 ? 19.383 1.209 30.313 1.00 92.38 1054 PRO A N 1
ATOM 7853 C CA . PRO A 1 1054 ? 19.798 -0.128 30.719 1.00 92.38 1054 PRO A CA 1
ATOM 7854 C C . PRO A 1 1054 ? 19.190 -0.562 32.065 1.00 92.38 1054 PRO A C 1
ATOM 7856 O O . PRO A 1 1054 ? 19.303 -1.726 32.432 1.00 92.38 1054 PRO A O 1
ATOM 7859 N N . SER A 1 1055 ? 18.499 0.314 32.808 1.00 90.69 1055 SER A N 1
ATOM 7860 C CA . SER A 1 1055 ? 17.960 0.079 34.167 1.00 90.69 1055 SER A CA 1
ATOM 7861 C C . SER A 1 1055 ? 19.020 -0.225 35.243 1.00 90.69 1055 SER A C 1
ATOM 7863 O O . SER A 1 1055 ? 18.721 -0.193 36.443 1.00 90.69 1055 SER A O 1
ATOM 7865 N N . GLN A 1 1056 ? 20.270 -0.450 34.837 1.00 86.75 1056 GLN A N 1
ATOM 7866 C CA . GLN A 1 1056 ? 21.438 -0.557 35.691 1.00 86.75 1056 GLN A CA 1
ATOM 7867 C C . GLN A 1 1056 ? 22.508 0.441 35.246 1.00 86.75 1056 GLN A C 1
ATOM 7869 O O . GLN A 1 1056 ? 23.071 0.309 34.164 1.00 86.75 1056 GLN A O 1
ATOM 7874 N N . MET A 1 1057 ? 22.790 1.433 36.090 1.00 86.81 1057 MET A N 1
ATOM 7875 C CA . MET A 1 1057 ? 23.765 2.491 35.784 1.00 86.81 1057 MET A CA 1
ATOM 7876 C C . MET A 1 1057 ? 25.053 2.390 36.609 1.00 86.81 1057 MET A C 1
ATOM 7878 O O . MET A 1 1057 ? 26.021 3.075 36.304 1.00 86.81 1057 MET A O 1
ATOM 7882 N N . THR A 1 1058 ? 25.100 1.539 37.639 1.00 87.00 1058 THR A N 1
ATOM 7883 C CA . THR A 1 1058 ? 26.265 1.429 38.539 1.00 87.00 1058 THR A CA 1
ATOM 7884 C C . THR A 1 1058 ? 27.191 0.258 38.209 1.00 87.00 1058 THR A C 1
ATOM 7886 O O . THR A 1 1058 ? 28.279 0.164 38.771 1.00 87.00 1058 THR A O 1
ATOM 7889 N N . THR A 1 1059 ? 26.790 -0.636 37.300 1.00 84.94 1059 THR A N 1
ATOM 7890 C CA . THR A 1 1059 ? 27.596 -1.787 36.871 1.00 84.94 1059 THR A CA 1
ATOM 7891 C C . THR A 1 1059 ? 27.804 -1.737 35.364 1.00 84.94 1059 THR A C 1
ATOM 7893 O O . THR A 1 1059 ? 26.841 -1.641 34.600 1.00 84.94 1059 THR A O 1
ATOM 7896 N N . MET A 1 1060 ? 29.067 -1.810 34.945 1.00 84.44 1060 MET A N 1
ATOM 7897 C CA . MET A 1 1060 ? 29.478 -1.761 33.545 1.00 84.44 1060 MET A CA 1
ATOM 7898 C C . MET A 1 1060 ? 30.357 -2.968 33.215 1.00 84.44 1060 MET A C 1
ATOM 7900 O O . MET A 1 1060 ? 31.120 -3.429 34.063 1.00 84.44 1060 MET A O 1
ATOM 7904 N N . THR A 1 1061 ? 30.257 -3.464 31.987 1.00 80.69 1061 THR A N 1
ATOM 7905 C CA . THR A 1 1061 ? 31.089 -4.551 31.460 1.00 80.69 1061 THR A CA 1
ATOM 7906 C C . THR A 1 1061 ? 32.180 -3.985 30.577 1.00 80.69 1061 THR A C 1
ATOM 7908 O O . THR A 1 1061 ? 31.872 -3.252 29.632 1.00 80.69 1061 THR A O 1
ATOM 7911 N N . GLY A 1 1062 ? 33.428 -4.305 30.913 1.00 67.50 1062 GLY A N 1
ATOM 7912 C CA . GLY A 1 1062 ? 34.586 -4.127 30.040 1.00 67.50 1062 GLY A CA 1
ATOM 7913 C C . GLY A 1 1062 ? 34.897 -5.395 29.268 1.00 67.50 1062 GLY A C 1
ATOM 7914 O O . GLY A 1 1062 ? 34.061 -6.326 29.250 1.00 67.50 1062 GLY A O 1
#